Protein 7A0M (pdb70)

Organism: Chaetomium thermophilum (strain DSM 1495 / CBS 144.50 / IMI 039719) (NCBI:txid759272)

B-factor: mean 72.21, std 25.56, range [25.64, 184.96]

Foldseek 3Di:
DFADPVVLLVLLLVCLVPPDDQHDPVNLRNLVRNCVVCPALQVPQLVVVLVSLVCCCVPRNVPPLLSQQVSLNVCQSCVVNNHDLVVLVVVLVVCLVVLLVCQQPHPCSLVSNVSLLVSLPPPDPCLVVLLVLVVVCVPPVPGSSNVSSLVSLLSVCLSPVLSVLSLQVQCLDQVRVLVSLVSLLVNVVVPHPDLVSCVVHCNVVSLLVLLVAALALSNNLSSLSSVLSCLACVLPCLVVVLSLLVSLLCQLVQQDDSVYHHYDVVDGDSHRPCSLSSVLSCCLQQVQLNVVCLCPVPPSSVVSVVSCVVSVVFFDDHCCVVPDHNPCSNVVCPVSVVDHSVVSVVSSVGTND/DLVVLLVLVLVCLVPPDLDRDPVNLVVLVVVPVPCPALQPPVLVVVLVSLVVCCVPRNVPPLLSLQVSLVVCLSCVVNNHDLVSLVVVLVVCVVVLLVCVQPHPCSLVSNVSLVSNLPPPDPCLVVLLVLVVVCCVSSVVSSLVSLLSSCLSPVLSVLNLQVQCQDLVRNLVSLVSLLVNVVVPHPDLVCVVVHCNLVSLLVLLVFALALSNNLSSLSSVLSCLAPVLVCVVVVLSLLVSLLCQLQQQPVGDHHHYDVPDGDSHRVCSLSSVLLCCLQQVQVNVVCLQCVVVRDDDDPVDCPRVVSSVVSVVSCVVSVVFFADHCCVVPHHNVVSSVPCPVSPPDHSVRSVVSSVGTHD/DQLDPVVLLVQLLVCLQPPDLVHDPVNLVSLVNVCVVCVQLQPPQLVVVVVSLVVCCVVRNVPPLLSQSVSLNVCQSCVVNNHDVVVLVVVLVVCLVSCLVCQQPHPCSLVSNVSLLSNCVPDLALVVLLVLVVVLCDDVDGSSNCSSLVSLLSNCLSPVLSVLSLQVQCQDLVRVLVSLVSLLVNVVVPHPPLVSVVVHCNLVSLLVLLVAALALSNNLSSLSSVLSCLAPVLPCVVVVLSLLVSLLCQLVSCVGDYHHYDVPDGDSHRVCSLSSVLLSCLQQVQVNVVCLQCVVVRDDDDPVDCPRVVSSVVSVVSCVVSVVFFDDHCCVVPHHNVVSSVPCPVPPPDHSVVSVVSSVGTD/DLLVVLLVCLQVPDLAHDPCNLVVLVVCVVVDPAQCCLVVVLVSLVVCCVPRNVPPLLSQQVSLNVCLSNVVNNHDLVSLVVVLVVCVVVLLVCVVPHPPSLVSNVSLVSNLPDPDDDDCLVVLLVLVVVCVPRVSSVVSSLVSLLSSCLSPVLSVLNLQVQCQPQVRVLVSLVSLLVNVVVPHPPLVSVVVHCNVVSLLVLLVAALALNNNLSSLSSVLSCLAPVLPCLVVVLSLLVSLLCQLVSQPDVDGDYHHYDVVDGDRHRVCSLVSVLSCCLQQVQLNVVCLVPVPVNPVSSVVSVVSCPVNVVFFADHPCVVPDHNVCSNVPCPVPPPDHSVRSVVSSVGGDD

Nearest PDB structures (foldseek):
  7a0m-assembly1_B  TM=1.003E+00  e=1.138E-46  Thermochaetoides thermophila
  7a0m-assembly2_C  TM=9.324E-01  e=1.563E-42  Thermochaetoides thermophila
  7a0n-assembly2_A  TM=9.358E-01  e=8.817E-39  Thermochaetoides thermophila DSM 1495
  7a0n-assembly2_B  TM=9.272E-01  e=2.238E-38  Thermochaetoides thermophila DSM 1495
  7a0n-assembly3_D  TM=9.268E-01  e=3.310E-36  Thermochaetoides thermophila DSM 1495

Sequence (1425 aa):
SSGSSRDLFRALNSFIQTPTLPPPADLDAIISSYLERHDKPEEGSGDRLNDELLAIWDKAVQDHPEKYAAFVAVLRQLRPGLGAPARTFQWWDKLLDPVLDNATREKGLARSFDFTLEILSSSEGFIPWLNRLLVRWELRSTDLKEQVLTDALLAFGKKDPKGFNALNAFVLRREHRNSAFSLLCAFVNSGPPHLYLILQTPLFGNILQSLQKDESTFTVNLALIALVLLPFFPGDIVPYLPTLFNIYARLLFWDRDWDKVLLDPDYDGHSVPYLPEYFTILYGLYPINFVDYIRKPDVHAAEIRERSERFRKQHLLHPNFYEYTIETEKTNITRWLKSEADEIIADCALVVDSSRDLFRALNSFIQTPTLPPPADLDAIISSYLERHDKPEEGSGDRLNDELLAIWDKAVQDHPEKYAAFVAVLRQLRPGLGAPARTFQWWDKLLDPVLDNATREKGLARSFDFTLEILSSSEGFIPWLNRLLVRWEDLKEQVLTDALLAFGKKDPKGFNALNAFVLRREHRNSAFSLLCAFVNSGPPHLYLILQTPLFGNILQSLQKDESTFTVNLALIALVLLPFFPGDIVPYLPTLFNIYARLLFWDRPWDKVLLDPDYDGHSVPYLPEYFTILYGLYPINFVDYIRKPHNYLPHAGSDDDIDVHAAEIRERSERFRKQHLLHPNFYEYTIETEKTNITRWLKSEADEIIADCALVVDSSGSSRDLFRALNSFIQTPTLPPPADLDAIISSYLERHDKPEEGSGDRLNDELLAIWDKAVQDHPEKYAAFVAVLRQLRPGLGAPARTFQWWDKLLDPVLDNATREKGLARSFDFTLEILSSSEFIPWLNRLLVRWELRSTDLKEQVLTDALLAFGKKDPKGFNALNAFVLRREHRNSAFSLLCAFVNSGPPHLYLILQTPLFGNILQSLQKDESTFTVNLALIALVLLPFFPGDIVPYLPTLFNIYARLLFWDPWDKVLLDPDYDGHSVPYLPEYFTILYGLYPINFVDYIRKPHNYLPHAGSDDDIDVHAAEIRERSERFRKQHLLHPNFYEYTIETEKTNITRWLKSEADEIIADCALVVDLFRALNSFIQTPTLPPPADLDAIISSYLERHDKPESGDRLNDELLAIWDKAVQDHPEKYAAFVAVLRQLRPGLGAPARTFQWWDKLLDPVLDNATREKGLARSFDFTLEILSSSEYDGFIPWLNRLLVRWELTDLKEQVLTDALLAFGKKDPKGFNALNAFVLRREHRNSAFSLLCAFVNSGPPHLYLILQTPLFGNILQSLQKDESTFTVNLALIALVLLPFFPGDIVPYLPTLFNIYARLLFWDRDTPWDKVLLDPDYDGHSVPYLPEYFTILYGLYPINFVDYIRKPHNYDVHAAEIRERSERFRKQHLLHPNFYEYTIETEKTNITRWLKSEADEIIADCALVVD

InterPro domains:
  IPR007483 Hamartin [PF04388] (187-414)
  IPR007483 Hamartin [PTHR15154] (33-414)
  IPR016024 Armadillo-type fold [SSF48371] (103-277)

Solvent-accessible surface area: 67807 Å² total

Radius of gyration: 50.41 Å; Cα contacts (8 Å, |Δi|>4): 1604; chains: 4; bounding box: 119×103×150 Å

Secondary structure (DSSP, 8-state):
--S-HHHHHHHHHHHHHS--SSPPHHHHHHHHHHHHH---GGGTHHHHHHHHHHHHIIIIITT-GGGHHHHHHHHHHTGGGG-SHHHHHHHHHHHHHHHHHTTTTSTTHHHH--HHHHHHTS----HHHHHHHHHH-------HHHHHHHHHHHHHHHH-TTT--HHHHHHHSGGGHHHHHHHHHHHHHT--S-GGGGGGSTHHHHHHHHHHH---HHHHHHHHHHH--GGGSGGG-GGGHHHHHHHHHHHHTTT----PPPP-TTT--SS-TTHHHHHHHHHHHSHHHHHHHHH---HHHHHHHHHHHHHHTTBBPPGGGGT--TTHHHHB-HHHHH--HHHHHHH---B--/-HHHHHHHHHHHHHS--SSPPHHHHHHHHHHHHH---GGGTHHHHHHHHHHHHIIIIITT-HHHHHHHHHHHHHTGGGS-SHHHHHHHHHHHHHHHHHTTTTSTTHHHH--HHHHHHTS----HHHHHHHHHH---HHHHHHHHHHHHHHHH-TTT--HHHHHHSSHHHHHHHHHHHHHHHHT--S-GGGGGGSTHHHHHHHHHHH---HHHHHHHHHHH--GGGSGGG-GGGHHHHHHHHHHHHTTT----PPPP-TTT--SS-TTHHHHHHHHHHH-HHHHHHHHH-GGGTS-B-TTSSHHHHHHHHHHHHHHHHHTTBBPPGGGGT--TTHHHH--HHHHS--HHHHHHH---B--/----HHHHHHHHHHHHHS--SSPPHHHHHHHHHHHHH---GGGTHHHHHHHHHHHHIIIIITT-GGGHHHHHHHHHHTGGGG-STHHHHHHHHHHHHHHHHHTTTSTTHHHH--HHHHHHTT---HHHHHHHHHH-------HHHHHHHHHHHHHHHH-TTT--HHHHHHHSGGGHHHHHHHHHHHHHT--S-GGGGGGSTHHHHHHHHHHH---HHHHHHHHHHH--GGGSGGG-GGGHHHHHHHHHHHHT-----PPPP-TTT--SS-TTHHHHHHHHHHH-HHHHHHHHH-GGGTS-B-SSSSHHHHHHHHHHHHHHHHHTTBBPPGGGGT--HHHHHH--HHHHH--HHHHHHH---B-/-HHHHHHHHHHS--SSPPTTHHHHHHHHHHH------HHHHHHHHHHHIIIIITT-GGGHHHHHHHHHHTGGGG-SHHHHHHHHHHHHHHHHHHTTTSTTHHHH--HHHHHHTSS-----HHHHHHHHHH----HHHHHHHHHHHHHHHHH-TTT--HHHHHHHSGGGHHHHHHHHHHHHHT--S-GGGGGGSTHHHHHHHHHHH---HHHHHHHHHHH--GGGSGGG-GGGHHHHHHHHHHHHTGGG-----PPPP-TTT--SS-TTHHHHHHHHHHH-HHHHHHHHH-GGG--HHHHHHHHHHHHHHTTBBPPGGGGT--HHHHHHB-HHHHH--HHHHHHH---B--

Structure (mmCIF, N/CA/C/O backbone):
data_7A0M
#
_entry.id   7A0M
#
_cell.length_a   141.085
_cell.length_b   150.744
_cell.length_c   111.880
_cell.angle_alpha   90.00
_cell.angle_beta   108.47
_cell.angle_gamma   90.00
#
_symmetry.space_group_name_H-M   'C 1 2 1'
#
loop_
_entity.id
_entity.type
_entity.pdbx_description
1 polymer 'TSC1 N-terminal domain'
2 non-polymer 'SULFATE ION'
3 water water
#
loop_
_atom_site.group_PDB
_atom_site.id
_atom_site.type_symbol
_atom_site.label_atom_id
_atom_site.label_alt_id
_atom_site.label_comp_id
_atom_site.label_asym_id
_atom_site.label_entity_id
_atom_site.label_seq_id
_atom_site.pdbx_PDB_ins_code
_atom_site.Cartn_x
_atom_site.Cartn_y
_atom_site.Cartn_z
_atom_site.occupancy
_atom_site.B_iso_or_equiv
_atom_site.auth_seq_id
_atom_site.auth_comp_id
_atom_site.auth_asym_id
_atom_site.auth_atom_id
_atom_site.pdbx_PDB_model_num
ATOM 1 N N . SER A 1 5 ? 49.110 -97.185 102.016 1.00 133.86 3 SER A N 1
ATOM 2 C CA . SER A 1 5 ? 47.976 -97.061 101.109 1.00 131.45 3 SER A CA 1
ATOM 3 C C . SER A 1 5 ? 48.266 -97.755 99.784 1.00 129.70 3 SER A C 1
ATOM 4 O O . SER A 1 5 ? 48.250 -97.122 98.729 1.00 128.51 3 SER A O 1
ATOM 7 N N . SER A 1 6 ? 48.531 -99.069 99.839 1.00 127.91 4 SER A N 1
ATOM 8 C CA . SER A 1 6 ? 48.921 -99.834 98.652 1.00 120.40 4 SER A CA 1
ATOM 9 C C . SER A 1 6 ? 48.319 -101.240 98.734 1.00 117.40 4 SER A C 1
ATOM 10 O O . SER A 1 6 ? 49.004 -102.214 99.054 1.00 119.95 4 SER A O 1
ATOM 13 N N . GLY A 1 7 ? 47.025 -101.344 98.436 1.00 113.01 5 GLY A N 1
ATOM 14 C CA . GLY A 1 7 ? 46.387 -102.627 98.227 1.00 112.20 5 GLY A CA 1
ATOM 15 C C . GLY A 1 7 ? 45.510 -103.140 99.349 1.00 106.56 5 GLY A C 1
ATOM 16 O O . GLY A 1 7 ? 44.937 -104.227 99.208 1.00 113.23 5 GLY A O 1
ATOM 17 N N . SER A 1 8 ? 45.384 -102.407 100.451 1.00 93.83 6 SER A N 1
ATOM 18 C CA . SER A 1 8 ? 44.551 -102.869 101.553 1.00 85.35 6 SER A CA 1
ATOM 19 C C . SER A 1 8 ? 43.082 -102.891 101.148 1.00 82.76 6 SER A C 1
ATOM 20 O O . SER A 1 8 ? 42.591 -101.976 100.481 1.00 75.91 6 SER A O 1
ATOM 23 N N . SER A 1 9 ? 42.383 -103.958 101.544 1.00 85.76 7 SER A N 1
ATOM 24 C CA . SER A 1 9 ? 40.938 -104.006 101.345 1.00 78.79 7 SER A CA 1
ATOM 25 C C . SER A 1 9 ? 40.248 -102.895 102.124 1.00 70.38 7 SER A C 1
ATOM 26 O O . SER A 1 9 ? 39.244 -102.334 101.669 1.00 66.78 7 SER A O 1
ATOM 29 N N . ARG A 1 10 ? 40.772 -102.571 103.308 1.00 73.37 8 ARG A N 1
ATOM 30 C CA . ARG A 1 10 ? 40.294 -101.405 104.041 1.00 71.33 8 ARG A CA 1
ATOM 31 C C . ARG A 1 10 ? 40.475 -100.134 103.222 1.00 68.27 8 ARG A C 1
ATOM 32 O O . ARG A 1 10 ? 39.613 -99.246 103.237 1.00 65.54 8 ARG A O 1
ATOM 40 N N . ASP A 1 11 ? 41.589 -100.035 102.490 1.00 69.59 9 ASP A N 1
ATOM 41 C CA . ASP A 1 11 ? 41.840 -98.853 101.671 1.00 80.56 9 ASP A CA 1
ATOM 42 C C . ASP A 1 11 ? 40.852 -98.753 100.520 1.00 67.14 9 ASP A C 1
ATOM 43 O O . ASP A 1 11 ? 40.373 -97.659 100.202 1.00 83.68 9 ASP A O 1
ATOM 48 N N . LEU A 1 12 ? 40.553 -99.880 99.872 1.00 65.86 10 LEU A N 1
ATOM 49 C CA . LEU A 1 12 ? 39.587 -99.856 98.783 1.00 59.59 10 LEU A CA 1
ATOM 50 C C . LEU A 1 12 ? 38.251 -99.310 99.272 1.00 57.26 10 LEU A C 1
ATOM 51 O O . LEU A 1 12 ? 37.612 -98.507 98.586 1.00 62.58 10 LEU A O 1
ATOM 56 N N . PHE A 1 13 ? 37.831 -99.705 100.478 1.00 71.74 11 PHE A N 1
ATOM 57 C CA . PHE A 1 13 ? 36.571 -99.201 101.017 1.00 80.37 11 PHE A CA 1
ATOM 58 C C . PHE A 1 13 ? 36.613 -97.688 101.200 1.00 73.44 11 PHE A C 1
ATOM 59 O O . PHE A 1 13 ? 35.653 -96.986 100.862 1.00 64.38 11 PHE A O 1
ATOM 67 N N . ARG A 1 14 ? 37.719 -97.169 101.742 1.00 62.36 12 ARG A N 1
ATOM 68 C CA . ARG A 1 14 ? 37.834 -95.732 101.974 1.00 59.77 12 ARG A CA 1
ATOM 69 C C . ARG A 1 14 ? 37.987 -94.952 100.671 1.00 59.27 12 ARG A C 1
ATOM 70 O O . ARG A 1 14 ? 37.401 -93.874 100.518 1.00 60.07 12 ARG A O 1
ATOM 78 N N . ALA A 1 15 ? 38.768 -95.475 99.720 1.00 61.38 13 ALA A N 1
ATOM 79 C CA . ALA A 1 15 ? 38.961 -94.767 98.457 1.00 60.49 13 ALA A CA 1
ATOM 80 C C . ALA A 1 15 ? 37.688 -94.742 97.617 1.00 53.31 13 ALA A C 1
ATOM 81 O O . ALA A 1 15 ? 37.369 -93.717 97.003 1.00 52.75 13 ALA A O 1
ATOM 83 N N . LEU A 1 16 ? 36.953 -95.856 97.565 1.00 65.58 14 LEU A N 1
ATOM 84 C CA . LEU A 1 16 ? 35.725 -95.891 96.773 1.00 61.61 14 LEU A CA 1
ATOM 85 C C . LEU A 1 16 ? 34.658 -94.978 97.365 1.00 55.58 14 LEU A C 1
ATOM 86 O O . LEU A 1 16 ? 34.017 -94.207 96.642 1.00 52.92 14 LEU A O 1
ATOM 91 N N . ASN A 1 17 ? 34.444 -95.062 98.680 1.00 55.02 15 ASN A N 1
ATOM 92 C CA . ASN A 1 17 ? 33.444 -94.211 99.318 1.00 56.18 15 ASN A CA 1
ATOM 93 C C . ASN A 1 17 ? 33.797 -92.736 99.177 1.00 64.34 15 ASN A C 1
ATOM 94 O O . ASN A 1 17 ? 32.908 -91.891 99.020 1.00 62.76 15 ASN A O 1
ATOM 99 N N . SER A 1 18 ? 35.087 -92.403 99.240 1.00 63.95 16 SER A N 1
ATOM 100 C CA . SER A 1 18 ? 35.487 -91.016 99.027 1.00 68.50 16 SER A CA 1
ATOM 101 C C . SER A 1 18 ? 35.252 -90.593 97.583 1.00 65.40 16 SER A C 1
ATOM 102 O O . SER A 1 18 ? 34.835 -89.458 97.324 1.00 61.15 16 SER A O 1
ATOM 105 N N . PHE A 1 19 ? 35.512 -91.492 96.628 1.00 65.82 17 PHE A N 1
ATOM 106 C CA . PHE A 1 19 ? 35.331 -91.148 95.222 1.00 63.90 17 PHE A CA 1
ATOM 107 C C . PHE A 1 19 ? 33.857 -90.993 94.870 1.00 68.57 17 PHE A C 1
ATOM 108 O O . PHE A 1 19 ? 33.484 -90.072 94.137 1.00 61.88 17 PHE A O 1
ATOM 116 N N . ILE A 1 20 ? 33.006 -91.889 95.373 1.00 69.14 18 ILE A N 1
ATOM 117 C CA . ILE A 1 20 ? 31.575 -91.798 95.088 1.00 63.45 18 ILE A CA 1
ATOM 118 C C . ILE A 1 20 ? 30.999 -90.510 95.663 1.00 65.22 18 ILE A C 1
ATOM 119 O O . ILE A 1 20 ? 30.135 -89.870 95.051 1.00 62.41 18 ILE A O 1
ATOM 124 N N . GLN A 1 21 ? 31.482 -90.101 96.838 1.00 62.51 19 GLN A N 1
ATOM 125 C CA . GLN A 1 21 ? 30.983 -88.885 97.470 1.00 66.10 19 GLN A CA 1
ATOM 126 C C . GLN A 1 21 ? 31.369 -87.635 96.682 1.00 70.50 19 GLN A C 1
ATOM 127 O O . GLN A 1 21 ? 30.609 -86.660 96.663 1.00 70.21 19 GLN A O 1
ATOM 133 N N . THR A 1 22 ? 32.539 -87.637 96.038 1.00 79.16 20 THR A N 1
ATOM 134 C CA . THR A 1 22 ? 32.985 -86.531 95.186 1.00 79.62 20 THR A CA 1
ATOM 135 C C . THR A 1 22 ? 33.562 -87.123 93.911 1.00 78.99 20 THR A C 1
ATOM 136 O O . THR A 1 22 ? 34.782 -87.269 93.765 1.00 87.04 20 THR A O 1
ATOM 140 N N . PRO A 1 23 ? 32.705 -87.490 92.961 1.00 64.67 21 PRO A N 1
ATOM 141 C CA . PRO A 1 23 ? 33.191 -88.122 91.729 1.00 70.03 21 PRO A CA 1
ATOM 142 C C . PRO A 1 23 ? 33.768 -87.115 90.744 1.00 80.71 21 PRO A C 1
ATOM 143 O O . PRO A 1 23 ? 33.205 -86.045 90.502 1.00 78.05 21 PRO A O 1
ATOM 147 N N . THR A 1 24 ? 34.900 -87.483 90.160 1.00 88.88 22 THR A N 1
ATOM 148 C CA . THR A 1 24 ? 35.474 -86.767 89.034 1.00 96.71 22 THR A CA 1
ATOM 149 C C . THR A 1 24 ? 35.175 -87.522 87.747 1.00 106.66 22 THR A C 1
ATOM 150 O O . THR A 1 24 ? 34.751 -88.679 87.763 1.00 106.05 22 THR A O 1
ATOM 154 N N . LEU A 1 25 ? 35.410 -86.854 86.616 1.00 120.55 23 LEU A N 1
ATOM 155 C CA . LEU A 1 25 ? 34.849 -87.356 85.363 1.00 133.04 23 LEU A CA 1
ATOM 156 C C . LEU A 1 25 ? 35.595 -88.577 84.830 1.00 131.92 23 LEU A C 1
ATOM 157 O O . LEU A 1 25 ? 34.934 -89.587 84.532 1.00 144.79 23 LEU A O 1
ATOM 162 N N . PRO A 1 26 ? 36.920 -88.581 84.683 1.00 112.47 24 PRO A N 1
ATOM 163 C CA . PRO A 1 26 ? 37.630 -89.860 84.724 1.00 100.13 24 PRO A CA 1
ATOM 164 C C . PRO A 1 26 ? 38.131 -90.111 86.129 1.00 89.62 24 PRO A C 1
ATOM 165 O O . PRO A 1 26 ? 38.505 -89.155 86.825 1.00 90.17 24 PRO A O 1
ATOM 169 N N . PRO A 1 27 ? 38.153 -91.355 86.592 1.00 80.22 25 PRO A N 1
ATOM 170 C CA . PRO A 1 27 ? 38.658 -91.613 87.935 1.00 73.79 25 PRO A CA 1
ATOM 171 C C . PRO A 1 27 ? 40.131 -91.258 88.009 1.00 76.49 25 PRO A C 1
ATOM 172 O O . PRO A 1 27 ? 40.900 -91.583 87.091 1.00 78.86 25 PRO A O 1
ATOM 176 N N . PRO A 1 28 ? 40.563 -90.594 89.080 1.00 79.57 26 PRO A N 1
ATOM 177 C CA . PRO A 1 28 ? 41.959 -90.159 89.163 1.00 85.96 26 PRO A CA 1
ATOM 178 C C . PRO A 1 28 ? 42.923 -91.336 89.142 1.00 93.98 26 PRO A C 1
ATOM 179 O O . PRO A 1 28 ? 42.570 -92.472 89.465 1.00 85.09 26 PRO A O 1
ATOM 183 N N . ALA A 1 29 ? 44.161 -91.044 88.731 1.00 108.24 27 ALA A N 1
ATOM 184 C CA . ALA A 1 29 ? 45.174 -92.087 88.614 1.00 115.68 27 ALA A CA 1
ATOM 185 C C . ALA A 1 29 ? 45.427 -92.777 89.949 1.00 112.50 27 ALA A C 1
ATOM 186 O O . ALA A 1 29 ? 45.631 -93.996 89.996 1.00 112.73 27 ALA A O 1
ATOM 188 N N . ASP A 1 30 ? 45.415 -92.018 91.048 1.00 106.59 28 ASP A N 1
ATOM 189 C CA . ASP A 1 30 ? 45.651 -92.621 92.356 1.00 103.63 28 ASP A CA 1
ATOM 190 C C . ASP A 1 30 ? 44.536 -93.577 92.764 1.00 86.23 28 ASP A C 1
ATOM 191 O O . ASP A 1 30 ? 44.770 -94.454 93.602 1.00 74.77 28 ASP A O 1
ATOM 196 N N . LEU A 1 31 ? 43.337 -93.441 92.190 1.00 79.62 29 LEU A N 1
ATOM 197 C CA . LEU A 1 31 ? 42.291 -94.431 92.434 1.00 72.34 29 LEU A CA 1
ATOM 198 C C . LEU A 1 31 ? 42.563 -95.715 91.659 1.00 74.44 29 LEU A C 1
ATOM 199 O O . LEU A 1 31 ? 42.382 -96.819 92.188 1.00 76.27 29 LEU A O 1
ATOM 204 N N . ASP A 1 32 ? 42.986 -95.585 90.398 1.00 77.43 30 ASP A N 1
ATOM 205 C CA . ASP A 1 32 ? 43.429 -96.733 89.612 1.00 83.43 30 ASP A CA 1
ATOM 206 C C . ASP A 1 32 ? 44.562 -97.488 90.294 1.00 83.86 30 ASP A C 1
ATOM 207 O O . ASP A 1 32 ? 44.626 -98.720 90.213 1.00 94.42 30 ASP A O 1
ATOM 212 N N . ALA A 1 33 ? 45.451 -96.769 90.983 1.00 77.15 31 ALA A N 1
ATOM 213 C CA . ALA A 1 33 ? 46.561 -97.413 91.676 1.00 77.01 31 ALA A CA 1
ATOM 214 C C . ALA A 1 33 ? 46.076 -98.255 92.849 1.00 76.25 31 ALA A C 1
ATOM 215 O O . ALA A 1 33 ? 46.562 -99.372 93.059 1.00 79.30 31 ALA A O 1
ATOM 217 N N . ILE A 1 34 ? 45.128 -97.732 93.631 1.00 78.11 32 ILE A N 1
ATOM 218 C CA . ILE A 1 34 ? 44.609 -98.486 94.769 1.00 77.53 32 ILE A CA 1
ATOM 219 C C . ILE A 1 34 ? 43.891 -99.740 94.290 1.00 76.85 32 ILE A C 1
ATOM 220 O O . ILE A 1 34 ? 44.038 -100.821 94.875 1.00 76.55 32 ILE A O 1
ATOM 225 N N . ILE A 1 35 ? 43.105 -99.619 93.218 1.00 73.54 33 ILE A N 1
ATOM 226 C CA . ILE A 1 35 ? 42.413 -100.779 92.663 1.00 67.58 33 ILE A CA 1
ATOM 227 C C . ILE A 1 35 ? 43.419 -101.791 92.125 1.00 70.16 33 ILE A C 1
ATOM 228 O O . ILE A 1 35 ? 43.318 -102.994 92.392 1.00 77.12 33 ILE A O 1
ATOM 233 N N . SER A 1 36 ? 44.403 -101.318 91.354 1.00 70.53 34 SER A N 1
ATOM 234 C CA . SER A 1 36 ? 45.407 -102.222 90.797 1.00 80.96 34 SER A CA 1
ATOM 235 C C . SER A 1 36 ? 46.183 -102.933 91.899 1.00 87.88 34 SER A C 1
ATOM 236 O O . SER A 1 36 ? 46.422 -104.143 91.817 1.00 91.83 34 SER A O 1
ATOM 239 N N . SER A 1 37 ? 46.583 -102.200 92.940 1.00 91.64 35 SER A N 1
ATOM 240 C CA . SER A 1 37 ? 47.269 -102.831 94.064 1.00 96.71 35 SER A CA 1
ATOM 241 C C . SER A 1 37 ? 46.356 -103.815 94.787 1.00 97.68 35 SER A C 1
ATOM 242 O O . SER A 1 37 ? 46.812 -104.858 95.271 1.00 104.87 35 SER A O 1
ATOM 245 N N . TYR A 1 38 ? 45.062 -103.496 94.874 1.00 89.17 36 TYR A N 1
ATOM 246 C CA . TYR A 1 38 ? 44.103 -104.413 95.485 1.00 83.50 36 TYR A CA 1
ATOM 247 C C . TYR A 1 38 ? 43.988 -105.706 94.685 1.00 82.89 36 TYR A C 1
ATOM 248 O O . TYR A 1 38 ? 44.040 -106.805 95.249 1.00 78.82 36 TYR A O 1
ATOM 257 N N . LEU A 1 39 ? 43.816 -105.592 93.364 1.00 81.44 37 LEU A N 1
ATOM 258 C CA . LEU A 1 39 ? 43.652 -106.780 92.530 1.00 87.96 37 LEU A CA 1
ATOM 259 C C . LEU A 1 39 ? 44.898 -107.657 92.540 1.00 97.18 37 LEU A C 1
ATOM 260 O O . LEU A 1 39 ? 44.791 -108.886 92.466 1.00 104.81 37 LEU A O 1
ATOM 265 N N . GLU A 1 40 ? 46.084 -107.051 92.632 1.00 98.87 38 GLU A N 1
ATOM 266 C CA . GLU A 1 40 ? 47.310 -107.839 92.702 1.00 107.02 38 GLU A CA 1
ATOM 267 C C . GLU A 1 40 ? 47.404 -108.588 94.025 1.00 104.02 38 GLU A C 1
ATOM 268 O O . GLU A 1 40 ? 47.730 -109.780 94.055 1.00 103.88 38 GLU A O 1
ATOM 274 N N . ARG A 1 41 ? 47.112 -107.905 95.130 1.00 106.87 39 ARG A N 1
ATOM 275 C CA . ARG A 1 41 ? 47.284 -108.462 96.465 1.00 114.54 39 ARG A CA 1
ATOM 276 C C . ARG A 1 41 ? 46.126 -109.349 96.907 1.00 121.46 39 ARG A C 1
ATOM 277 O O . ARG A 1 41 ? 46.160 -109.863 98.030 1.00 129.54 39 ARG A O 1
ATOM 285 N N . HIS A 1 42 ? 45.109 -109.540 96.067 1.00 114.50 40 HIS A N 1
ATOM 286 C CA . HIS A 1 42 ? 43.990 -110.438 96.359 1.00 105.14 40 HIS A CA 1
ATOM 287 C C . HIS A 1 42 ? 43.879 -111.412 95.190 1.00 101.96 40 HIS A C 1
ATOM 288 O O . HIS A 1 42 ? 43.238 -111.120 94.178 1.00 96.60 40 HIS A O 1
ATOM 295 N N . ASP A 1 43 ? 44.513 -112.573 95.339 1.00 110.02 41 ASP A N 1
ATOM 296 C CA . ASP A 1 43 ? 44.611 -113.533 94.250 1.00 113.15 41 ASP A CA 1
ATOM 297 C C . ASP A 1 43 ? 43.504 -114.579 94.273 1.00 108.24 41 ASP A C 1
ATOM 298 O O . ASP A 1 43 ? 43.304 -115.269 93.267 1.00 115.26 41 ASP A O 1
ATOM 303 N N . LYS A 1 44 ? 42.780 -114.711 95.389 1.00 97.04 42 LYS A N 1
ATOM 304 C CA . LYS A 1 44 ? 41.700 -115.686 95.543 1.00 96.71 42 LYS A CA 1
ATOM 305 C C . LYS A 1 44 ? 40.393 -114.942 95.793 1.00 91.38 42 LYS A C 1
ATOM 306 O O . LYS A 1 44 ? 39.956 -114.808 96.946 1.00 91.68 42 LYS A O 1
ATOM 312 N N . PRO A 1 45 ? 39.737 -114.446 94.739 1.00 89.03 43 PRO A N 1
ATOM 313 C CA . PRO A 1 45 ? 38.474 -113.723 94.954 1.00 88.48 43 PRO A CA 1
ATOM 314 C C . PRO A 1 45 ? 37.316 -114.634 95.317 1.00 95.09 43 PRO A C 1
ATOM 315 O O . PRO A 1 45 ? 36.440 -114.222 96.088 1.00 87.79 43 PRO A O 1
ATOM 319 N N . GLU A 1 46 ? 37.281 -115.860 94.790 1.00 106.02 44 GLU A N 1
ATOM 320 C CA . GLU A 1 46 ? 36.193 -116.786 95.081 1.00 105.34 44 GLU A CA 1
ATOM 321 C C . GLU A 1 46 ? 36.311 -117.441 96.451 1.00 104.08 44 GLU A C 1
ATOM 322 O O . GLU A 1 46 ? 35.414 -118.200 96.831 1.00 109.42 44 GLU A O 1
ATOM 328 N N . GLU A 1 47 ? 37.372 -117.161 97.204 1.00 102.68 45 GLU A N 1
ATOM 329 C CA . GLU A 1 47 ? 37.556 -117.725 98.534 1.00 106.42 45 GLU A CA 1
ATOM 330 C C . GLU A 1 47 ? 37.104 -116.780 99.641 1.00 98.74 45 GLU A C 1
ATOM 331 O O . GLU A 1 47 ? 37.192 -117.138 100.820 1.00 101.45 45 GLU A O 1
ATOM 337 N N . GLY A 1 48 ? 36.621 -115.591 99.293 1.00 93.46 46 GLY A N 1
ATOM 338 C CA . GLY A 1 48 ? 36.137 -114.656 100.287 1.00 89.76 46 GLY A CA 1
ATOM 339 C C . GLY A 1 48 ? 36.369 -113.204 99.923 1.00 89.52 46 GLY A C 1
ATOM 340 O O . GLY A 1 48 ? 35.601 -112.328 100.333 1.00 84.19 46 GLY A O 1
ATOM 341 N N . SER A 1 49 ? 37.427 -112.935 99.155 1.00 88.19 47 SER A N 1
ATOM 342 C CA . SER A 1 49 ? 37.746 -111.554 98.804 1.00 80.16 47 SER A CA 1
ATOM 343 C C . SER A 1 49 ? 36.686 -110.958 97.887 1.00 85.18 47 SER A C 1
ATOM 344 O O . SER A 1 49 ? 36.304 -109.793 98.045 1.00 80.65 47 SER A O 1
ATOM 347 N N . GLY A 1 50 ? 36.202 -111.740 96.920 1.00 77.63 48 GLY A N 1
ATOM 348 C CA . GLY A 1 50 ? 35.155 -111.254 96.039 1.00 71.25 48 GLY A CA 1
ATOM 349 C C . GLY A 1 50 ? 33.835 -111.030 96.747 1.00 69.17 48 GLY A C 1
ATOM 350 O O . GLY A 1 50 ? 33.094 -110.103 96.406 1.00 65.31 48 GLY A O 1
ATOM 351 N N . ASP A 1 51 ? 33.520 -111.872 97.735 1.00 72.67 49 ASP A N 1
ATOM 352 C CA . ASP A 1 51 ? 32.256 -111.740 98.452 1.00 79.81 49 ASP A CA 1
ATOM 353 C C . ASP A 1 51 ? 32.217 -110.465 99.284 1.00 72.07 49 ASP A C 1
ATOM 354 O O . ASP A 1 51 ? 31.211 -109.746 99.282 1.00 67.29 49 ASP A O 1
ATOM 359 N N . ARG A 1 52 ? 33.300 -110.170 100.008 1.00 74.32 50 ARG A N 1
ATOM 360 C CA . ARG A 1 52 ? 33.341 -108.948 100.803 1.00 70.91 50 ARG A CA 1
ATOM 361 C C . ARG A 1 52 ? 33.377 -107.707 99.921 1.00 66.38 50 ARG A C 1
ATOM 362 O O . ARG A 1 52 ? 32.795 -106.677 100.280 1.00 63.54 50 ARG A O 1
ATOM 370 N N . LEU A 1 53 ? 34.044 -107.784 98.768 1.00 67.08 51 LEU A N 1
ATOM 371 C CA . LEU A 1 53 ? 33.998 -106.681 97.813 1.00 67.15 51 LEU A CA 1
ATOM 372 C C . LEU A 1 53 ? 32.592 -106.483 97.260 1.00 66.66 51 LEU A C 1
ATOM 373 O O . LEU A 1 53 ? 32.142 -105.344 97.094 1.00 64.30 51 LEU A O 1
ATOM 378 N N . ASN A 1 54 ? 31.892 -107.577 96.951 1.00 69.86 52 ASN A N 1
ATOM 379 C CA . ASN A 1 54 ? 30.527 -107.465 96.447 1.00 68.22 52 ASN A CA 1
ATOM 380 C C . ASN A 1 54 ? 29.615 -106.798 97.472 1.00 68.16 52 ASN A C 1
ATOM 381 O O . ASN A 1 54 ? 28.838 -105.897 97.133 1.00 54.88 52 ASN A O 1
ATOM 386 N N . ASP A 1 55 ? 29.691 -107.234 98.733 1.00 66.96 53 ASP A N 1
ATOM 387 C CA . ASP A 1 55 ? 28.870 -106.628 99.778 1.00 65.52 53 ASP A CA 1
ATOM 388 C C . ASP A 1 55 ? 29.150 -105.135 99.904 1.00 64.25 53 ASP A C 1
ATOM 389 O O . ASP A 1 55 ? 28.231 -104.339 100.136 1.00 70.46 53 ASP A O 1
ATOM 394 N N . GLU A 1 56 ? 30.415 -104.737 99.752 1.00 66.32 54 GLU A N 1
ATOM 395 C CA . GLU A 1 56 ? 30.766 -103.321 99.803 1.00 61.91 54 GLU A CA 1
ATOM 396 C C . GLU A 1 56 ? 30.205 -102.562 98.609 1.00 51.30 54 GLU A C 1
ATOM 397 O O . GLU A 1 56 ? 29.629 -101.479 98.764 1.00 49.76 54 GLU A O 1
ATOM 403 N N . LEU A 1 57 ? 30.376 -103.110 97.405 1.00 50.38 55 LEU A N 1
ATOM 404 C CA . LEU A 1 57 ? 29.817 -102.473 96.218 1.00 54.25 55 LEU A CA 1
ATOM 405 C C . LEU A 1 57 ? 28.298 -102.413 96.298 1.00 53.52 55 LEU A C 1
ATOM 406 O O . LEU A 1 57 ? 27.684 -101.418 95.896 1.00 59.58 55 LEU A O 1
ATOM 411 N N . LEU A 1 58 ? 27.675 -103.479 96.810 1.00 57.06 56 LEU A N 1
ATOM 412 C CA . LEU A 1 58 ? 26.236 -103.465 97.050 1.00 54.21 56 LEU A CA 1
ATOM 413 C C . LEU A 1 58 ? 25.851 -102.355 98.021 1.00 61.45 56 LEU A C 1
ATOM 414 O O . LEU A 1 58 ? 24.869 -101.637 97.797 1.00 54.58 56 LEU A O 1
ATOM 419 N N . ALA A 1 59 ? 26.613 -102.203 99.107 1.00 50.84 57 ALA A N 1
ATOM 420 C CA . ALA A 1 59 ? 26.320 -101.163 100.089 1.00 54.65 57 ALA A CA 1
ATOM 421 C C . ALA A 1 59 ? 26.464 -99.771 99.484 1.00 50.24 57 ALA A C 1
ATOM 422 O O . ALA A 1 59 ? 25.608 -98.903 99.688 1.00 57.61 57 ALA A O 1
ATOM 424 N N . ILE A 1 60 ? 27.547 -99.539 98.737 1.00 51.04 58 ILE A N 1
ATOM 425 C CA . ILE A 1 60 ? 27.759 -98.232 98.116 1.00 46.91 58 ILE A CA 1
ATOM 426 C C . ILE A 1 60 ? 26.616 -97.902 97.161 1.00 43.71 58 ILE A C 1
ATOM 427 O O . ILE A 1 60 ? 26.081 -96.787 97.166 1.00 46.33 58 ILE A O 1
ATOM 432 N N . TRP A 1 61 ? 26.227 -98.869 96.326 1.00 43.62 59 TRP A N 1
ATOM 433 C CA . TRP A 1 61 ? 25.109 -98.660 95.409 1.00 48.28 59 TRP A CA 1
ATOM 434 C C . TRP A 1 61 ? 23.824 -98.339 96.159 1.00 55.39 59 TRP A C 1
ATOM 435 O O . TRP A 1 61 ? 23.102 -97.396 95.810 1.00 43.16 59 TRP A O 1
ATOM 446 N N . ASP A 1 62 ? 23.523 -99.119 97.196 1.00 58.46 60 ASP A N 1
ATOM 447 C CA . ASP A 1 62 ? 22.268 -98.954 97.919 1.00 57.31 60 ASP A CA 1
ATOM 448 C C . ASP A 1 62 ? 22.228 -97.616 98.647 1.00 58.37 60 ASP A C 1
ATOM 449 O O . ASP A 1 62 ? 21.256 -96.860 98.528 1.00 60.30 60 ASP A O 1
ATOM 454 N N . LYS A 1 63 ? 23.278 -97.306 99.407 1.00 56.29 61 LYS A N 1
ATOM 455 C CA . LYS A 1 63 ? 23.224 -96.171 100.318 1.00 61.86 61 LYS A CA 1
ATOM 456 C C . LYS A 1 63 ? 23.515 -94.846 99.612 1.00 57.54 61 LYS A C 1
ATOM 457 O O . LYS A 1 63 ? 23.047 -93.796 100.065 1.00 64.60 61 LYS A O 1
ATOM 463 N N . ALA A 1 64 ? 24.272 -94.867 98.509 1.00 55.27 62 ALA A N 1
ATOM 464 C CA . ALA A 1 64 ? 24.836 -93.638 97.956 1.00 61.11 62 ALA A CA 1
ATOM 465 C C . ALA A 1 64 ? 24.616 -93.409 96.465 1.00 61.86 62 ALA A C 1
ATOM 466 O O . ALA A 1 64 ? 24.683 -92.251 96.036 1.00 68.29 62 ALA A O 1
ATOM 468 N N . VAL A 1 65 ? 24.386 -94.442 95.659 1.00 58.44 63 VAL A N 1
ATOM 469 C CA . VAL A 1 65 ? 24.361 -94.301 94.211 1.00 51.87 63 VAL A CA 1
ATOM 470 C C . VAL A 1 65 ? 22.967 -94.527 93.639 1.00 46.62 63 VAL A C 1
ATOM 471 O O . VAL A 1 65 ? 22.558 -93.824 92.714 1.00 57.15 63 VAL A O 1
ATOM 475 N N . GLN A 1 66 ? 22.233 -95.511 94.173 1.00 49.35 64 GLN A N 1
ATOM 476 C CA . GLN A 1 66 ? 21.000 -95.981 93.542 1.00 49.83 64 GLN A CA 1
ATOM 477 C C . GLN A 1 66 ? 20.063 -94.834 93.178 1.00 56.92 64 GLN A C 1
ATOM 478 O O . GLN A 1 66 ? 19.482 -94.820 92.086 1.00 51.22 64 GLN A O 1
ATOM 484 N N . ASP A 1 67 ? 19.910 -93.858 94.075 1.00 50.98 65 ASP A N 1
ATOM 485 C CA . ASP A 1 67 ? 18.978 -92.755 93.886 1.00 69.68 65 ASP A CA 1
ATOM 486 C C . ASP A 1 67 ? 19.693 -91.454 93.533 1.00 69.84 65 ASP A C 1
ATOM 487 O O . ASP A 1 67 ? 19.251 -90.370 93.920 1.00 73.45 65 ASP A O 1
ATOM 492 N N . HIS A 1 68 ? 20.801 -91.550 92.798 1.00 64.39 66 HIS A N 1
ATOM 493 C CA . HIS A 1 68 ? 21.547 -90.378 92.343 1.00 56.42 66 HIS A CA 1
ATOM 494 C C . HIS A 1 68 ? 22.076 -90.687 90.951 1.00 47.87 66 HIS A C 1
ATOM 495 O O . HIS A 1 68 ? 23.212 -91.153 90.789 1.00 45.00 66 HIS A O 1
ATOM 502 N N . PRO A 1 69 ? 21.268 -90.449 89.914 1.00 50.32 67 PRO A N 1
ATOM 503 C CA . PRO A 1 69 ? 21.688 -90.823 88.552 1.00 42.50 67 PRO A CA 1
ATOM 504 C C . PRO A 1 69 ? 22.978 -90.160 88.097 1.00 44.58 67 PRO A C 1
ATOM 505 O O . PRO A 1 69 ? 23.699 -90.741 87.276 1.00 46.72 67 PRO A O 1
ATOM 509 N N . GLU A 1 70 ? 23.287 -88.956 88.587 1.00 45.33 68 GLU A N 1
ATOM 510 C CA . GLU A 1 70 ? 24.541 -88.310 88.210 1.00 47.21 68 GLU A CA 1
ATOM 511 C C . GLU A 1 70 ? 25.764 -89.089 88.686 1.00 42.54 68 GLU A C 1
ATOM 512 O O . GLU A 1 70 ? 26.854 -88.904 88.135 1.00 54.76 68 GLU A O 1
ATOM 518 N N . LYS A 1 71 ? 25.613 -89.947 89.694 1.00 42.28 69 LYS A N 1
ATOM 519 C CA . LYS A 1 71 ? 26.694 -90.800 90.173 1.00 46.13 69 LYS A CA 1
ATOM 520 C C . LYS A 1 71 ? 26.779 -92.141 89.450 1.00 49.25 69 LYS A C 1
ATOM 521 O O . LYS A 1 71 ? 27.707 -92.911 89.721 1.00 53.34 69 LYS A O 1
ATOM 527 N N . TYR A 1 72 ? 25.838 -92.442 88.550 1.00 42.87 70 TYR A N 1
ATOM 528 C CA . TYR A 1 72 ? 25.843 -93.736 87.869 1.00 37.73 70 TYR A CA 1
ATOM 529 C C . TYR A 1 72 ? 27.118 -93.943 87.060 1.00 39.75 70 TYR A C 1
ATOM 530 O O . TYR A 1 72 ? 27.751 -95.002 87.142 1.00 46.95 70 TYR A O 1
ATOM 539 N N . ALA A 1 73 ? 27.508 -92.943 86.265 1.00 38.20 71 ALA A N 1
ATOM 540 C CA . ALA A 1 73 ? 28.688 -93.090 85.417 1.00 45.20 71 ALA A CA 1
ATOM 541 C C . ALA A 1 73 ? 29.942 -93.343 86.243 1.00 49.96 71 ALA A C 1
ATOM 542 O O . ALA A 1 73 ? 30.794 -94.154 85.861 1.00 63.44 71 ALA A O 1
ATOM 544 N N . ALA A 1 74 ? 30.076 -92.657 87.380 1.00 51.18 72 ALA A N 1
ATOM 545 C CA . ALA A 1 74 ? 31.219 -92.896 88.255 1.00 48.85 72 ALA A CA 1
ATOM 546 C C . ALA A 1 74 ? 31.195 -94.305 88.835 1.00 44.75 72 ALA A C 1
ATOM 547 O O . ALA A 1 74 ? 32.234 -94.972 88.903 1.00 41.04 72 ALA A O 1
ATOM 549 N N . PHE A 1 75 ? 30.021 -94.773 89.270 1.00 42.96 73 PHE A N 1
ATOM 550 C CA . PHE A 1 75 ? 29.932 -96.119 89.831 1.00 39.05 73 PHE A CA 1
ATOM 551 C C . PHE A 1 75 ? 30.243 -97.181 88.784 1.00 46.85 73 PHE A C 1
ATOM 552 O O . PHE A 1 75 ? 30.885 -98.194 89.089 1.00 44.00 73 PHE A O 1
ATOM 560 N N . VAL A 1 76 ? 29.791 -96.974 87.546 1.00 39.38 74 VAL A N 1
ATOM 561 C CA . VAL A 1 76 ? 30.083 -97.935 86.487 1.00 38.64 74 VAL A CA 1
ATOM 562 C C . VAL A 1 76 ? 31.574 -97.950 86.179 1.00 39.98 74 VAL A C 1
ATOM 563 O O . VAL A 1 76 ? 32.163 -99.012 85.945 1.00 43.38 74 VAL A O 1
ATOM 567 N N . ALA A 1 77 ? 32.212 -96.776 86.189 1.00 38.34 75 ALA A N 1
ATOM 568 C CA . ALA A 1 77 ? 33.648 -96.709 85.939 1.00 40.01 75 ALA A CA 1
ATOM 569 C C . ALA A 1 77 ? 34.428 -97.491 86.988 1.00 43.77 75 ALA A C 1
ATOM 570 O O . ALA A 1 77 ? 35.374 -98.215 86.658 1.00 49.46 75 ALA A O 1
ATOM 572 N N . VAL A 1 78 ? 34.046 -97.354 88.260 1.00 49.31 76 VAL A N 1
ATOM 573 C CA . VAL A 1 78 ? 34.675 -98.140 89.316 1.00 54.03 76 VAL A CA 1
ATOM 574 C C . VAL A 1 78 ? 34.341 -99.618 89.150 1.00 55.57 76 VAL A C 1
ATOM 575 O O . VAL A 1 78 ? 35.198 -100.490 89.340 1.00 44.96 76 VAL A O 1
ATOM 579 N N . LEU A 1 79 ? 33.095 -99.921 88.774 1.00 53.43 77 LEU A N 1
ATOM 580 C CA . LEU A 1 79 ? 32.679 -101.311 88.621 1.00 46.36 77 LEU A CA 1
ATOM 581 C C . LEU A 1 79 ? 33.446 -102.007 87.504 1.00 54.89 77 LEU A C 1
ATOM 582 O O . LEU A 1 79 ? 33.670 -103.221 87.570 1.00 55.54 77 LEU A O 1
ATOM 587 N N . ARG A 1 80 ? 33.852 -101.264 86.473 1.00 50.40 78 ARG A N 1
ATOM 588 C CA . ARG A 1 80 ? 34.634 -101.857 85.394 1.00 60.96 78 ARG A CA 1
ATOM 589 C C . ARG A 1 80 ? 36.001 -102.315 85.892 1.00 60.66 78 ARG A C 1
ATOM 590 O O . ARG A 1 80 ? 36.449 -103.423 85.575 1.00 70.01 78 ARG A O 1
ATOM 598 N N . GLN A 1 81 ? 36.681 -101.470 86.669 1.00 55.39 79 GLN A N 1
ATOM 599 C CA . GLN A 1 81 ? 38.026 -101.803 87.130 1.00 61.08 79 GLN A CA 1
ATOM 600 C C . GLN A 1 81 ? 38.018 -102.911 88.176 1.00 58.33 79 GLN A C 1
ATOM 601 O O . GLN A 1 81 ? 38.959 -103.710 88.235 1.00 69.46 79 GLN A O 1
ATOM 607 N N . LEU A 1 82 ? 36.981 -102.976 89.006 1.00 56.27 80 LEU A N 1
ATOM 608 C CA . LEU A 1 82 ? 36.904 -103.973 90.066 1.00 61.00 80 LEU A CA 1
ATOM 609 C C . LEU A 1 82 ? 36.263 -105.275 89.608 1.00 68.84 80 LEU A C 1
ATOM 610 O O . LEU A 1 82 ? 36.117 -106.194 90.420 1.00 69.74 80 LEU A O 1
ATOM 615 N N . ARG A 1 83 ? 35.874 -105.366 88.338 1.00 61.45 81 ARG A N 1
ATOM 616 C CA . ARG A 1 83 ? 35.271 -106.593 87.824 1.00 59.62 81 ARG A CA 1
ATOM 617 C C . ARG A 1 83 ? 36.124 -107.844 88.019 1.00 66.47 81 ARG A C 1
ATOM 618 O O . ARG A 1 83 ? 35.558 -108.879 88.411 1.00 72.23 81 ARG A O 1
ATOM 626 N N . PRO A 1 84 ? 37.441 -107.843 87.768 1.00 65.30 82 PRO A N 1
ATOM 627 C CA . PRO A 1 84 ? 38.209 -109.087 87.964 1.00 68.21 82 PRO A CA 1
ATOM 628 C C . PRO A 1 84 ? 38.196 -109.606 89.393 1.00 76.68 82 PRO A C 1
ATOM 629 O O . PRO A 1 84 ? 38.324 -110.820 89.600 1.00 72.31 82 PRO A O 1
ATOM 633 N N . GLY A 1 85 ? 38.050 -108.731 90.383 1.00 75.07 83 GLY A N 1
ATOM 634 C CA . GLY A 1 85 ? 38.050 -109.120 91.777 1.00 65.32 83 GLY A CA 1
ATOM 635 C C . GLY A 1 85 ? 36.708 -109.514 92.352 1.00 68.39 83 GLY A C 1
ATOM 636 O O . GLY A 1 85 ? 36.618 -109.755 93.560 1.00 67.50 83 GLY A O 1
ATOM 637 N N . LEU A 1 86 ? 35.658 -109.591 91.528 1.00 68.32 84 LEU A N 1
ATOM 638 C CA . LEU A 1 86 ? 34.337 -109.933 92.048 1.00 74.61 84 LEU A CA 1
ATOM 639 C C . LEU A 1 86 ? 34.241 -111.403 92.437 1.00 90.87 84 LEU A C 1
ATOM 640 O O . LEU A 1 86 ? 33.463 -111.755 93.330 1.00 89.40 84 LEU A O 1
ATOM 645 N N . GLY A 1 87 ? 35.009 -112.271 91.782 1.00 100.93 85 GLY A N 1
ATOM 646 C CA . GLY A 1 87 ? 35.003 -113.682 92.115 1.00 106.56 85 GLY A CA 1
ATOM 647 C C . GLY A 1 87 ? 34.269 -114.552 91.116 1.00 104.09 85 GLY A C 1
ATOM 648 O O . GLY A 1 87 ? 34.757 -114.773 90.004 1.00 105.43 85 GLY A O 1
ATOM 649 N N . ALA A 1 88 ? 33.105 -115.061 91.506 1.00 101.16 86 ALA A N 1
ATOM 650 C CA . ALA A 1 88 ? 32.353 -115.938 90.623 1.00 95.69 86 ALA A CA 1
ATOM 651 C C . ALA A 1 88 ? 31.905 -115.170 89.382 1.00 93.40 86 ALA A C 1
ATOM 652 O O . ALA A 1 88 ? 31.499 -114.005 89.485 1.00 92.41 86 ALA A O 1
ATOM 654 N N . PRO A 1 89 ? 31.970 -115.782 88.197 1.00 93.70 87 PRO A N 1
ATOM 655 C CA . PRO A 1 89 ? 31.541 -115.073 86.979 1.00 89.53 87 PRO A CA 1
ATOM 656 C C . PRO A 1 89 ? 30.067 -114.709 86.968 1.00 81.91 87 PRO A C 1
ATOM 657 O O . PRO A 1 89 ? 29.671 -113.831 86.192 1.00 80.37 87 PRO A O 1
ATOM 661 N N . ALA A 1 90 ? 29.243 -115.343 87.805 1.00 77.12 88 ALA A N 1
ATOM 662 C CA . ALA A 1 90 ? 27.829 -114.993 87.854 1.00 68.84 88 ALA A CA 1
ATOM 663 C C . ALA A 1 90 ? 27.591 -113.650 88.527 1.00 79.00 88 ALA A C 1
ATOM 664 O O . ALA A 1 90 ? 26.529 -113.051 88.326 1.00 84.29 88 ALA A O 1
ATOM 666 N N . ARG A 1 91 ? 28.554 -113.159 89.311 1.00 78.26 89 ARG A N 1
ATOM 667 C CA . ARG A 1 91 ? 28.382 -111.871 89.973 1.00 72.90 89 ARG A CA 1
ATOM 668 C C . ARG A 1 91 ? 28.454 -110.724 88.975 1.00 61.61 89 ARG A C 1
ATOM 669 O O . ARG A 1 91 ? 27.772 -109.708 89.149 1.00 52.28 89 ARG A O 1
ATOM 677 N N . THR A 1 92 ? 29.277 -110.868 87.934 1.00 59.23 90 THR A N 1
ATOM 678 C CA . THR A 1 92 ? 29.366 -109.834 86.910 1.00 63.54 90 THR A CA 1
ATOM 679 C C . THR A 1 92 ? 28.063 -109.725 86.124 1.00 59.43 90 THR A C 1
ATOM 680 O O . THR A 1 92 ? 27.662 -108.622 85.736 1.00 56.22 90 THR A O 1
ATOM 684 N N . PHE A 1 93 ? 27.393 -110.857 85.872 1.00 66.11 91 PHE A N 1
ATOM 685 C CA . PHE A 1 93 ? 26.047 -110.813 85.304 1.00 57.93 91 PHE A CA 1
ATOM 686 C C . PHE A 1 93 ? 25.104 -110.061 86.223 1.00 63.31 91 PHE A C 1
ATOM 687 O O . PHE A 1 93 ? 24.388 -109.149 85.795 1.00 67.89 91 PHE A O 1
ATOM 695 N N . GLN A 1 94 ? 25.095 -110.443 87.498 1.00 66.04 92 GLN A N 1
ATOM 696 C CA . GLN A 1 94 ? 24.196 -109.840 88.469 1.00 60.28 92 GLN A CA 1
ATOM 697 C C . GLN A 1 94 ? 24.350 -108.326 88.522 1.00 54.57 92 GLN A C 1
ATOM 698 O O . GLN A 1 94 ? 23.363 -107.617 88.729 1.00 54.23 92 GLN A O 1
ATOM 704 N N . TRP A 1 95 ? 25.570 -107.812 88.340 1.00 52.64 93 TRP A N 1
ATOM 705 C CA . TRP A 1 95 ? 25.767 -106.364 88.358 1.00 51.42 93 TRP A CA 1
ATOM 706 C C . TRP A 1 95 ? 25.315 -105.703 87.058 1.00 45.04 93 TRP A C 1
ATOM 707 O O . TRP A 1 95 ? 24.649 -104.663 87.092 1.00 45.53 93 TRP A O 1
ATOM 718 N N . TRP A 1 96 ? 25.683 -106.269 85.905 1.00 46.70 94 TRP A N 1
ATOM 719 C CA . TRP A 1 96 ? 25.188 -105.744 84.633 1.00 56.71 94 TRP A CA 1
ATOM 720 C C . TRP A 1 96 ? 23.668 -105.799 84.587 1.00 52.05 94 TRP A C 1
ATOM 721 O O . TRP A 1 96 ? 23.005 -104.837 84.181 1.00 49.57 94 TRP A O 1
ATOM 732 N N . ASP A 1 97 ? 23.103 -106.940 84.988 1.00 62.47 95 ASP A N 1
ATOM 733 C CA . ASP A 1 97 ? 21.654 -107.087 85.031 1.00 65.44 95 ASP A CA 1
ATOM 734 C C . ASP A 1 97 ? 21.045 -106.084 85.998 1.00 62.26 95 ASP A C 1
ATOM 735 O O . ASP A 1 97 ? 19.944 -105.570 85.766 1.00 60.50 95 ASP A O 1
ATOM 740 N N . LYS A 1 98 ? 21.752 -105.796 87.092 1.00 54.46 96 LYS A N 1
ATOM 741 C CA . LYS A 1 98 ? 21.269 -104.839 88.078 1.00 48.15 96 LYS A CA 1
ATOM 742 C C . LYS A 1 98 ? 21.284 -103.415 87.539 1.00 42.16 96 LYS A C 1
ATOM 743 O O . LYS A 1 98 ? 20.410 -102.613 87.886 1.00 47.83 96 LYS A O 1
ATOM 749 N N . LEU A 1 99 ? 22.257 -103.085 86.690 1.00 42.77 97 LEU A N 1
ATOM 750 C CA . LEU A 1 99 ? 22.414 -101.731 86.175 1.00 44.91 97 LEU A CA 1
ATOM 751 C C . LEU A 1 99 ? 21.706 -101.488 84.849 1.00 42.02 97 LEU A C 1
ATOM 752 O O . LEU A 1 99 ? 21.661 -100.337 84.404 1.00 41.59 97 LEU A O 1
ATOM 757 N N . LEU A 1 100 ? 21.159 -102.526 84.211 1.00 37.89 98 LEU A N 1
ATOM 758 C CA . LEU A 1 100 ? 20.614 -102.372 82.864 1.00 39.50 98 LEU A CA 1
ATOM 759 C C . LEU A 1 100 ? 19.533 -101.296 82.814 1.00 50.85 98 LEU A C 1
ATOM 760 O O . LEU A 1 100 ? 19.676 -100.285 82.117 1.00 54.07 98 LEU A O 1
ATOM 765 N N . ASP A 1 101 ? 18.445 -101.495 83.552 1.00 50.66 99 ASP A N 1
ATOM 766 C CA . ASP A 1 101 ? 17.330 -100.554 83.533 1.00 49.15 99 ASP A CA 1
ATOM 767 C C . ASP A 1 101 ? 17.696 -99.188 84.114 1.00 49.49 99 ASP A C 1
ATOM 768 O O . ASP A 1 101 ? 17.260 -98.167 83.567 1.00 57.12 99 ASP A O 1
ATOM 773 N N . PRO A 1 102 ? 18.464 -99.104 85.212 1.00 39.47 100 PRO A N 1
ATOM 774 C CA . PRO A 1 102 ? 18.921 -97.773 85.652 1.00 43.28 100 PRO A CA 1
ATOM 775 C C . PRO A 1 102 ? 19.721 -97.031 84.594 1.00 46.94 100 PRO A C 1
ATOM 776 O O . PRO A 1 102 ? 19.579 -95.809 84.460 1.00 42.77 100 PRO A O 1
ATOM 780 N N . VAL A 1 103 ? 20.565 -97.737 83.838 1.00 41.05 101 VAL A N 1
ATOM 781 C CA . VAL A 1 103 ? 21.308 -97.092 82.759 1.00 39.80 101 VAL A CA 1
ATOM 782 C C . VAL A 1 103 ? 20.371 -96.690 81.626 1.00 43.72 101 VAL A C 1
ATOM 783 O O . VAL A 1 103 ? 20.464 -95.579 81.090 1.00 46.60 101 VAL A O 1
ATOM 787 N N . LEU A 1 104 ? 19.453 -97.584 81.244 1.00 41.78 102 LEU A N 1
ATOM 788 C CA . LEU A 1 104 ? 18.557 -97.304 80.124 1.00 46.59 102 LEU A CA 1
ATOM 789 C C . LEU A 1 104 ? 17.655 -96.107 80.406 1.00 53.04 102 LEU A C 1
ATOM 790 O O . LEU A 1 104 ? 17.360 -95.318 79.500 1.00 48.82 102 LEU A O 1
ATOM 795 N N . ASP A 1 105 ? 17.205 -95.953 81.653 1.00 51.68 103 ASP A N 1
ATOM 796 C CA . ASP A 1 105 ? 16.294 -94.861 81.980 1.00 54.49 103 ASP A CA 1
ATOM 797 C C . ASP A 1 105 ? 16.988 -93.504 82.018 1.00 52.64 103 ASP A C 1
ATOM 798 O O . ASP A 1 105 ? 16.306 -92.476 81.955 1.00 48.98 103 ASP A O 1
ATOM 803 N N . ASN A 1 106 ? 18.318 -93.473 82.122 1.00 47.84 104 ASN A N 1
ATOM 804 C CA . ASN A 1 106 ? 19.065 -92.225 82.226 1.00 47.92 104 ASN A CA 1
ATOM 805 C C . ASN A 1 106 ? 20.124 -92.090 81.137 1.00 48.66 104 ASN A C 1
ATOM 806 O O . ASN A 1 106 ? 21.027 -91.255 81.258 1.00 53.16 104 ASN A O 1
ATOM 811 N N . ALA A 1 107 ? 20.036 -92.899 80.078 1.00 44.72 105 ALA A N 1
ATOM 812 C CA . ALA A 1 107 ? 21.066 -92.883 79.043 1.00 44.97 105 ALA A CA 1
ATOM 813 C C . ALA A 1 107 ? 21.132 -91.538 78.328 1.00 48.42 105 ALA A C 1
ATOM 814 O O . ALA A 1 107 ? 22.223 -91.045 78.019 1.00 52.52 105 ALA A O 1
ATOM 816 N N . THR A 1 108 ? 19.978 -90.926 78.057 1.00 40.49 106 THR A N 1
ATOM 817 C CA . THR A 1 108 ? 19.952 -89.680 77.299 1.00 48.01 106 THR A CA 1
ATOM 818 C C . THR A 1 108 ? 20.290 -88.454 78.139 1.00 45.39 106 THR A C 1
ATOM 819 O O . THR A 1 108 ? 20.676 -87.425 77.575 1.00 55.70 106 THR A O 1
ATOM 823 N N . ARG A 1 109 ? 20.160 -88.534 79.463 1.00 55.34 107 ARG A N 1
ATOM 824 C CA . ARG A 1 109 ? 20.291 -87.363 80.322 1.00 53.87 107 ARG A CA 1
ATOM 825 C C . ARG A 1 109 ? 21.626 -87.266 81.049 1.00 54.61 107 ARG A C 1
ATOM 826 O O . ARG A 1 109 ? 22.072 -86.152 81.344 1.00 64.59 107 ARG A O 1
ATOM 834 N N . GLU A 1 110 ? 22.276 -88.387 81.349 1.00 53.23 108 GLU A N 1
ATOM 835 C CA . GLU A 1 110 ? 23.542 -88.386 82.073 1.00 49.76 108 GLU A CA 1
ATOM 836 C C . GLU A 1 110 ? 24.682 -88.582 81.080 1.00 52.81 108 GLU A C 1
ATOM 837 O O . GLU A 1 110 ? 24.754 -89.618 80.409 1.00 50.70 108 GLU A O 1
ATOM 843 N N . LYS A 1 111 ? 25.564 -87.588 80.988 1.00 49.44 109 LYS A N 1
ATOM 844 C CA . LYS A 1 111 ? 26.669 -87.644 80.039 1.00 53.70 109 LYS A CA 1
ATOM 845 C C . LYS A 1 111 ? 27.626 -88.778 80.384 1.00 58.33 109 LYS A C 1
ATOM 846 O O . LYS A 1 111 ? 27.988 -88.977 81.547 1.00 53.05 109 LYS A O 1
ATOM 852 N N . GLY A 1 112 ? 28.040 -89.523 79.358 1.00 51.46 110 GLY A N 1
ATOM 853 C CA . GLY A 1 112 ? 28.995 -90.596 79.526 1.00 44.91 110 GLY A CA 1
ATOM 854 C C . GLY A 1 112 ? 28.439 -91.884 80.089 1.00 42.77 110 GLY A C 1
ATOM 855 O O . GLY A 1 112 ? 29.133 -92.908 80.042 1.00 42.89 110 GLY A O 1
ATOM 856 N N . LEU A 1 113 ? 27.213 -91.874 80.620 1.00 40.60 111 LEU A N 1
ATOM 857 C CA . LEU A 1 113 ? 26.656 -93.084 81.219 1.00 38.19 111 LEU A CA 1
ATOM 858 C C . LEU A 1 113 ? 26.512 -94.195 80.188 1.00 46.22 111 LEU A C 1
ATOM 859 O O . LEU A 1 113 ? 26.845 -95.354 80.463 1.00 48.33 111 LEU A O 1
ATOM 864 N N . ALA A 1 114 ? 26.013 -93.862 78.996 1.00 47.44 112 ALA A N 1
ATOM 865 C CA . ALA A 1 114 ? 25.886 -94.863 77.942 1.00 36.87 112 ALA A CA 1
ATOM 866 C C . ALA A 1 114 ? 27.248 -95.408 77.534 1.00 45.63 112 ALA A C 1
ATOM 867 O O . ALA A 1 114 ? 27.397 -96.612 77.292 1.00 43.61 112 ALA A O 1
ATOM 869 N N . ARG A 1 115 ? 28.254 -94.535 77.453 1.00 48.83 113 ARG A N 1
ATOM 870 C CA . ARG A 1 115 ? 29.579 -94.968 77.027 1.00 41.78 113 ARG A CA 1
ATOM 871 C C . ARG A 1 115 ? 30.213 -95.895 78.055 1.00 49.87 113 ARG A C 1
ATOM 872 O O . ARG A 1 115 ? 30.803 -96.921 77.693 1.00 54.32 113 ARG A O 1
ATOM 880 N N . SER A 1 116 ? 30.086 -95.559 79.342 1.00 39.94 114 SER A N 1
ATOM 881 C CA . SER A 1 116 ? 30.701 -96.372 80.385 1.00 46.76 114 SER A CA 1
ATOM 882 C C . SER A 1 116 ? 30.044 -97.741 80.481 1.00 46.14 114 SER A C 1
ATOM 883 O O . SER A 1 116 ? 30.733 -98.750 80.665 1.00 48.34 114 SER A O 1
ATOM 886 N N . PHE A 1 117 ? 28.714 -97.798 80.367 1.00 42.13 115 PHE A N 1
ATOM 887 C CA . PHE A 1 117 ? 28.033 -99.086 80.436 1.00 39.04 115 PHE A CA 1
ATOM 888 C C . PHE A 1 117 ? 28.324 -99.946 79.213 1.00 44.36 115 PHE A C 1
ATOM 889 O O . PHE A 1 117 ? 28.407 -101.174 79.332 1.00 46.30 115 PHE A O 1
ATOM 905 N N . ASP A 1 119 ? 31.158 -99.897 77.410 1.00 49.47 117 ASP A N 1
ATOM 906 C CA . ASP A 1 119 ? 32.499 -100.430 77.626 1.00 55.51 117 ASP A CA 1
ATOM 907 C C . ASP A 1 119 ? 32.483 -101.539 78.669 1.00 53.16 117 ASP A C 1
ATOM 908 O O . ASP A 1 119 ? 33.216 -102.528 78.550 1.00 57.95 117 ASP A O 1
ATOM 913 N N . PHE A 1 120 ? 31.652 -101.388 79.703 1.00 48.99 118 PHE A N 1
ATOM 914 C CA . PHE A 1 120 ? 31.461 -102.461 80.674 1.00 47.90 118 PHE A CA 1
ATOM 915 C C . PHE A 1 120 ? 30.922 -103.723 80.010 1.00 46.23 118 PHE A C 1
ATOM 916 O O . PHE A 1 120 ? 31.386 -104.832 80.299 1.00 49.42 118 PHE A O 1
ATOM 924 N N . THR A 1 121 ? 29.946 -103.572 79.111 1.00 45.97 119 THR A N 1
ATOM 925 C CA . THR A 1 121 ? 29.397 -104.726 78.402 1.00 50.43 119 THR A CA 1
ATOM 926 C C . THR A 1 121 ? 30.444 -105.397 77.519 1.00 50.23 119 THR A C 1
ATOM 927 O O . THR A 1 121 ? 30.541 -106.629 77.486 1.00 53.53 119 THR A O 1
ATOM 931 N N . LEU A 1 122 ? 31.233 -104.602 76.793 1.00 48.43 120 LEU A N 1
ATOM 932 C CA . LEU A 1 122 ? 32.232 -105.168 75.890 1.00 53.74 120 LEU A CA 1
ATOM 933 C C . LEU A 1 122 ? 33.336 -105.892 76.653 1.00 60.38 120 LEU A C 1
ATOM 934 O O . LEU A 1 122 ? 33.829 -106.932 76.202 1.00 60.97 120 LEU A O 1
ATOM 939 N N . GLU A 1 123 ? 33.739 -105.358 77.808 1.00 54.25 121 GLU A N 1
ATOM 940 C CA . GLU A 1 123 ? 34.780 -106.008 78.599 1.00 55.46 121 GLU A CA 1
ATOM 941 C C . GLU A 1 123 ? 34.312 -107.345 79.160 1.00 52.35 121 GLU A C 1
ATOM 942 O O . GLU A 1 123 ? 35.111 -108.282 79.272 1.00 58.41 121 GLU A O 1
ATOM 948 N N . ILE A 1 124 ? 33.031 -107.453 79.519 1.00 55.60 122 ILE A N 1
ATOM 949 C CA . ILE A 1 124 ? 32.496 -108.723 80.003 1.00 57.68 122 ILE A CA 1
ATOM 950 C C . ILE A 1 124 ? 32.560 -109.784 78.912 1.00 57.82 122 ILE A C 1
ATOM 951 O O . ILE A 1 124 ? 32.931 -110.937 79.166 1.00 66.73 122 ILE A O 1
ATOM 956 N N . LEU A 1 125 ? 32.206 -109.412 77.680 1.00 59.91 123 LEU A N 1
ATOM 957 C CA . LEU A 1 125 ? 32.119 -110.398 76.608 1.00 60.66 123 LEU A CA 1
ATOM 958 C C . LEU A 1 125 ? 33.487 -110.864 76.117 1.00 65.02 123 LEU A C 1
ATOM 959 O O . LEU A 1 125 ? 33.604 -111.990 75.620 1.00 75.13 123 LEU A O 1
ATOM 964 N N . SER A 1 126 ? 34.528 -110.039 76.247 1.00 65.51 124 SER A N 1
ATOM 965 C CA . SER A 1 126 ? 35.841 -110.385 75.712 1.00 71.45 124 SER A CA 1
ATOM 966 C C . SER A 1 126 ? 36.793 -110.952 76.762 1.00 86.18 124 SER A C 1
ATOM 967 O O . SER A 1 126 ? 38.008 -110.972 76.538 1.00 88.06 124 SER A O 1
ATOM 970 N N . SER A 1 127 ? 36.274 -111.399 77.903 1.00 95.00 125 SER A N 1
ATOM 971 C CA . SER A 1 127 ? 37.089 -111.989 78.957 1.00 110.91 125 SER A CA 1
ATOM 972 C C . SER A 1 127 ? 36.704 -11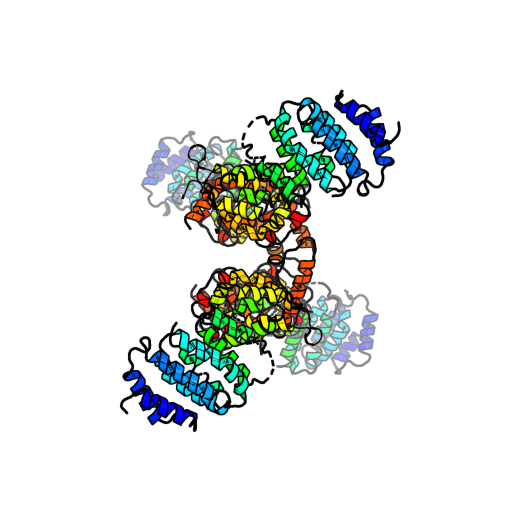3.446 79.169 1.00 115.60 125 SER A C 1
ATOM 973 O O . SER A 1 127 ? 35.518 -113.755 79.324 1.00 124.74 125 SER A O 1
ATOM 976 N N . SER A 1 128 ? 37.708 -114.329 79.195 1.00 113.45 126 SER A N 1
ATOM 977 C CA . SER A 1 128 ? 37.570 -115.728 79.601 1.00 113.03 126 SER A CA 1
ATOM 978 C C . SER A 1 128 ? 36.293 -116.405 79.110 1.00 113.80 126 SER A C 1
ATOM 979 O O . SER A 1 128 ? 35.726 -117.253 79.807 1.00 113.28 126 SER A O 1
ATOM 982 N N . GLU A 1 129 ? 35.833 -116.040 77.918 1.00 110.46 127 GLU A N 1
ATOM 983 C CA . GLU A 1 129 ? 34.617 -116.618 77.356 1.00 99.20 127 GLU A CA 1
ATOM 984 C C . GLU A 1 129 ? 34.831 -117.020 75.901 1.00 100.54 127 GLU A C 1
ATOM 985 O O . GLU A 1 129 ? 35.884 -116.751 75.320 1.00 105.19 127 GLU A O 1
ATOM 991 N N . GLY A 1 140 ? 25.216 -119.706 76.022 1.00 98.49 138 GLY A N 1
ATOM 992 C CA . GLY A 1 140 ? 24.260 -119.566 77.106 1.00 101.60 138 GLY A CA 1
ATOM 993 C C . GLY A 1 140 ? 23.903 -118.125 77.414 1.00 99.52 138 GLY A C 1
ATOM 994 O O . GLY A 1 140 ? 23.447 -117.809 78.513 1.00 101.30 138 GLY A O 1
ATOM 995 N N . PHE A 1 141 ? 24.111 -117.248 76.435 1.00 92.13 139 PHE A N 1
ATOM 996 C CA . PHE A 1 141 ? 23.805 -115.819 76.521 1.00 87.53 139 PHE A CA 1
ATOM 997 C C . PHE A 1 141 ? 22.313 -115.522 76.433 1.00 96.76 139 PHE A C 1
ATOM 998 O O . PHE A 1 141 ? 21.950 -114.337 76.388 1.00 86.66 139 PHE A O 1
ATOM 1006 N N . ILE A 1 142 ? 21.484 -116.569 76.387 1.00 108.02 140 ILE A N 1
ATOM 1007 C CA . ILE A 1 142 ? 20.045 -116.376 76.200 1.00 104.77 140 ILE A CA 1
ATOM 1008 C C . ILE A 1 142 ? 19.439 -115.436 77.239 1.00 94.94 140 ILE A C 1
ATOM 1009 O O . ILE A 1 142 ? 18.687 -114.527 76.850 1.00 97.10 140 ILE A O 1
ATOM 1014 N N . PRO A 1 143 ? 19.704 -115.583 78.546 1.00 83.99 141 PRO A N 1
ATOM 1015 C CA . PRO A 1 143 ? 19.107 -114.635 79.503 1.00 75.63 141 PRO A CA 1
ATOM 1016 C C . PRO A 1 143 ? 19.571 -113.198 79.329 1.00 77.31 141 PRO A C 1
ATOM 1017 O O . PRO A 1 143 ? 18.774 -112.281 79.568 1.00 70.72 141 PRO A O 1
ATOM 1021 N N . TRP A 1 144 ? 20.823 -112.959 78.922 1.00 86.18 142 TRP A N 1
ATOM 1022 C CA . TRP A 1 144 ? 21.219 -111.593 78.594 1.00 85.86 142 TRP A CA 1
ATOM 1023 C C . TRP A 1 144 ? 20.458 -111.090 77.376 1.00 80.70 142 TRP A C 1
ATOM 1024 O O . TRP A 1 144 ? 19.887 -109.993 77.387 1.00 77.40 142 TRP A O 1
ATOM 1035 N N . LEU A 1 145 ? 20.450 -111.892 76.307 1.00 75.29 143 LEU A N 1
ATOM 1036 C CA . LEU A 1 145 ? 19.867 -111.465 75.040 1.00 69.67 143 LEU A CA 1
ATOM 1037 C C . LEU A 1 145 ? 18.380 -111.169 75.174 1.00 67.94 143 LEU A C 1
ATOM 1038 O O . LEU A 1 145 ? 17.889 -110.171 74.633 1.00 63.05 143 LEU A O 1
ATOM 1043 N N . ASN A 1 146 ? 17.647 -112.024 75.890 1.00 67.57 144 ASN A N 1
ATOM 1044 C CA . ASN A 1 146 ? 16.209 -111.822 76.026 1.00 60.95 144 ASN A CA 1
ATOM 1045 C C . ASN A 1 146 ? 15.895 -110.497 76.709 1.00 60.99 144 ASN A C 1
ATOM 1046 O O . ASN A 1 146 ? 14.973 -109.787 76.295 1.00 68.84 144 ASN A O 1
ATOM 1051 N N . ARG A 1 147 ? 16.655 -110.141 77.748 1.00 46.30 145 ARG A N 1
ATOM 1052 C CA . ARG A 1 147 ? 16.445 -108.852 78.401 1.00 60.51 145 ARG A CA 1
ATOM 1053 C C . ARG A 1 147 ? 16.673 -107.700 77.431 1.00 55.89 145 ARG A C 1
ATOM 1054 O O . ARG A 1 147 ? 15.889 -106.744 77.394 1.00 52.32 145 ARG A O 1
ATOM 1062 N N . LEU A 1 148 ? 17.746 -107.770 76.643 1.00 50.02 146 LEU A N 1
ATOM 1063 C CA . LEU A 1 148 ? 17.985 -106.748 75.631 1.00 52.87 146 LEU A CA 1
ATOM 1064 C C . LEU A 1 148 ? 16.905 -106.774 74.556 1.00 58.49 146 LEU A C 1
ATOM 1065 O O . LEU A 1 148 ? 16.437 -105.721 74.108 1.00 58.07 146 LEU A O 1
ATOM 1070 N N . LEU A 1 149 ? 16.501 -107.972 74.127 1.00 55.56 147 LEU A N 1
ATOM 1071 C CA . LEU A 1 149 ? 15.503 -108.091 73.069 1.00 61.76 147 LEU A CA 1
ATOM 1072 C C . LEU A 1 149 ? 14.144 -107.554 73.507 1.00 67.15 147 LEU A C 1
ATOM 1073 O O . LEU A 1 149 ? 13.544 -106.727 72.812 1.00 59.08 147 LEU A O 1
ATOM 1078 N N . VAL A 1 150 ? 13.639 -108.021 74.655 1.00 65.93 148 VAL A N 1
ATOM 1079 C CA . VAL A 1 150 ? 12.310 -107.610 75.109 1.00 63.22 148 VAL A CA 1
ATOM 1080 C C . VAL A 1 150 ? 12.237 -106.095 75.264 1.00 55.50 148 VAL A C 1
ATOM 1081 O O . VAL A 1 150 ? 11.236 -105.465 74.898 1.00 58.24 148 VAL A O 1
ATOM 1085 N N . ARG A 1 151 ? 13.296 -105.487 75.805 1.00 50.52 149 ARG A N 1
ATOM 1086 C CA . ARG A 1 151 ? 13.329 -104.037 75.949 1.00 63.25 149 ARG A CA 1
ATOM 1087 C C . ARG A 1 151 ? 13.430 -103.338 74.601 1.00 73.22 149 ARG A C 1
ATOM 1088 O O . ARG A 1 151 ? 12.879 -102.245 74.428 1.00 89.20 149 ARG A O 1
ATOM 1096 N N . TRP A 1 152 ? 14.105 -103.960 73.634 1.00 64.92 150 TRP A N 1
ATOM 1097 C CA . TRP A 1 152 ? 14.245 -103.352 72.316 1.00 58.74 150 TRP A CA 1
ATOM 1098 C C . TRP A 1 152 ? 12.937 -103.414 71.537 1.00 56.78 150 TRP A C 1
ATOM 1099 O O . TRP A 1 152 ? 12.588 -102.468 70.821 1.00 58.51 150 TRP A O 1
ATOM 1118 N N . GLU A 1 154 ? 9.881 -103.507 72.834 1.00 66.05 152 GLU A N 1
ATOM 1119 C CA . GLU A 1 154 ? 8.946 -102.571 73.450 1.00 74.98 152 GLU A CA 1
ATOM 1120 C C . GLU A 1 154 ? 9.276 -101.127 73.098 1.00 75.03 152 GLU A C 1
ATOM 1121 O O . GLU A 1 154 ? 8.381 -100.274 73.096 1.00 76.28 152 GLU A O 1
ATOM 1127 N N . LEU A 1 155 ? 10.543 -100.832 72.798 1.00 76.32 153 LEU A N 1
ATOM 1128 C CA . LEU A 1 155 ? 10.932 -99.470 72.448 1.00 84.00 153 LEU A CA 1
ATOM 1129 C C . LEU A 1 155 ? 10.277 -99.001 71.154 1.00 95.12 153 LEU A C 1
ATOM 1130 O O . LEU A 1 155 ? 10.206 -97.791 70.910 1.00 100.65 153 LEU A O 1
ATOM 1135 N N . ARG A 1 156 ? 9.786 -99.922 70.332 1.00 94.93 154 ARG A N 1
ATOM 1136 C CA . ARG A 1 156 ? 9.162 -99.568 69.064 1.00 91.57 154 ARG A CA 1
ATOM 1137 C C . ARG A 1 156 ? 7.650 -99.767 69.122 1.00 83.61 154 ARG A C 1
ATOM 1138 O O . ARG A 1 156 ? 7.169 -100.860 69.421 1.00 76.76 154 ARG A O 1
ATOM 1146 N N . SER A 1 165 ? 16.279 -89.645 64.038 1.00 90.41 163 SER A N 1
ATOM 1147 C CA . SER A 1 165 ? 17.402 -89.609 64.967 1.00 94.80 163 SER A CA 1
ATOM 1148 C C . SER A 1 165 ? 17.242 -90.662 66.058 1.00 88.65 163 SER A C 1
ATOM 1149 O O . SER A 1 165 ? 16.146 -90.869 66.579 1.00 91.75 163 SER A O 1
ATOM 1152 N N . THR A 1 166 ? 18.344 -91.323 66.401 1.00 76.29 164 THR A N 1
ATOM 1153 C CA . THR A 1 166 ? 18.349 -92.387 67.396 1.00 76.59 164 THR A CA 1
ATOM 1154 C C . THR A 1 166 ? 18.883 -91.852 68.718 1.00 75.81 164 THR A C 1
ATOM 1155 O O . THR A 1 166 ? 19.963 -91.254 68.762 1.00 79.85 164 THR A O 1
ATOM 1159 N N . ASP A 1 167 ? 18.125 -92.069 69.790 1.00 65.63 165 ASP A N 1
ATOM 1160 C CA . ASP A 1 167 ? 18.522 -91.609 71.110 1.00 66.16 165 ASP A CA 1
ATOM 1161 C C . ASP A 1 167 ? 19.573 -92.540 71.715 1.00 58.87 165 ASP A C 1
ATOM 1162 O O . ASP A 1 167 ? 19.827 -93.644 71.226 1.00 60.66 165 ASP A O 1
ATOM 1167 N N . LEU A 1 168 ? 20.187 -92.075 72.806 1.00 65.13 166 LEU A N 1
ATOM 1168 C CA . LEU A 1 168 ? 21.218 -92.863 73.474 1.00 64.49 166 LEU A CA 1
ATOM 1169 C C . LEU A 1 168 ? 20.648 -94.134 74.093 1.00 62.90 166 LEU A C 1
ATOM 1170 O O . LEU A 1 168 ? 21.351 -95.148 74.175 1.00 54.24 166 LEU A O 1
ATOM 1175 N N . LYS A 1 169 ? 19.386 -94.100 74.528 1.00 59.06 167 LYS A N 1
ATOM 1176 C CA . LYS A 1 169 ? 18.759 -95.293 75.090 1.00 54.65 167 LYS A CA 1
ATOM 1177 C C . LYS A 1 169 ? 18.615 -96.385 74.039 1.00 58.47 167 LYS A C 1
ATOM 1178 O O . LYS A 1 169 ? 18.889 -97.560 74.312 1.00 58.49 167 LYS A O 1
ATOM 1184 N N . GLU A 1 170 ? 18.193 -96.017 72.828 1.00 56.50 168 GLU A N 1
ATOM 1185 C CA . GLU A 1 170 ? 18.112 -96.992 71.745 1.00 49.06 168 GLU A CA 1
ATOM 1186 C C . GLU A 1 170 ? 19.493 -97.421 71.260 1.00 54.14 168 GLU A C 1
ATOM 1187 O O . GLU A 1 170 ? 19.670 -98.578 70.859 1.00 52.09 168 GLU A O 1
ATOM 1193 N N . GLN A 1 171 ? 20.481 -96.521 71.286 1.00 56.79 169 GLN A N 1
ATOM 1194 C CA . GLN A 1 171 ? 21.834 -96.910 70.893 1.00 60.94 169 GLN A CA 1
ATOM 1195 C C . GLN A 1 171 ? 22.402 -97.971 71.826 1.00 59.80 169 GLN A C 1
ATOM 1196 O O . GLN A 1 171 ? 23.072 -98.909 71.377 1.00 64.81 169 GLN A O 1
ATOM 1202 N N . VAL A 1 172 ? 22.155 -97.833 73.131 1.00 52.75 170 VAL A N 1
ATOM 1203 C CA . VAL A 1 172 ? 22.668 -98.803 74.095 1.00 50.59 170 VAL A CA 1
ATOM 1204 C C . VAL A 1 172 ? 22.083 -100.183 73.824 1.00 54.94 170 VAL A C 1
ATOM 1205 O O . VAL A 1 172 ? 22.810 -101.179 73.741 1.00 51.92 170 VAL A O 1
ATOM 1209 N N . LEU A 1 173 ? 20.758 -100.259 73.676 1.00 52.54 171 LEU A N 1
ATOM 1210 C CA . LEU A 1 173 ? 20.117 -101.539 73.393 1.00 52.49 171 LEU A CA 1
ATOM 1211 C C . LEU A 1 173 ? 20.610 -102.131 72.077 1.00 52.73 171 LEU A C 1
ATOM 1212 O O . LEU A 1 173 ? 20.855 -103.339 71.985 1.00 57.02 171 LEU A O 1
ATOM 1217 N N . THR A 1 174 ? 20.767 -101.295 71.049 1.00 55.72 172 THR A N 1
ATOM 1218 C CA . THR A 1 174 ? 21.222 -101.794 69.755 1.00 50.50 172 THR A CA 1
ATOM 1219 C C . THR A 1 174 ? 22.677 -102.246 69.815 1.00 45.27 172 THR A C 1
ATOM 1220 O O . THR A 1 174 ? 23.007 -103.364 69.402 1.00 46.49 172 THR A O 1
ATOM 1224 N N . ASP A 1 175 ? 23.566 -101.383 70.317 1.00 48.89 173 ASP A N 1
ATOM 1225 C CA . ASP A 1 175 ? 24.985 -101.728 70.367 1.00 54.58 173 ASP A CA 1
ATOM 1226 C C . ASP A 1 175 ? 25.238 -102.934 71.265 1.00 59.10 173 ASP A C 1
ATOM 1227 O O . ASP A 1 175 ? 26.114 -103.757 70.976 1.00 63.95 173 ASP A O 1
ATOM 1232 N N . ALA A 1 176 ? 24.486 -103.055 72.363 1.00 51.72 174 ALA A N 1
ATOM 1233 C CA . ALA A 1 176 ? 24.647 -104.215 73.234 1.00 49.28 174 ALA A CA 1
ATOM 1234 C C . ALA A 1 176 ? 24.162 -105.486 72.548 1.00 51.17 174 ALA A C 1
ATOM 1235 O O . ALA A 1 176 ? 24.815 -106.532 72.633 1.00 57.23 174 ALA A O 1
ATOM 1237 N N . LEU A 1 177 ? 23.015 -105.413 71.866 1.00 45.57 175 LEU A N 1
ATOM 1238 C CA . LEU A 1 177 ? 22.527 -106.563 71.110 1.00 49.84 175 LEU A CA 1
ATOM 1239 C C . LEU A 1 177 ? 23.519 -106.968 70.029 1.00 48.21 175 LEU A C 1
ATOM 1240 O O . LEU A 1 177 ? 23.753 -108.161 69.803 1.00 50.70 175 LEU A O 1
ATOM 1245 N N . LEU A 1 178 ? 24.112 -105.985 69.349 1.00 41.45 176 LEU A N 1
ATOM 1246 C CA . LEU A 1 178 ? 25.100 -106.287 68.320 1.00 45.01 176 LEU A CA 1
ATOM 1247 C C . LEU A 1 178 ? 26.355 -106.905 68.926 1.00 44.30 176 LEU A C 1
ATOM 1248 O O . LEU A 1 178 ? 26.966 -107.798 68.326 1.00 44.76 176 LEU A O 1
ATOM 1253 N N . ALA A 1 179 ? 26.755 -106.441 70.111 1.00 45.55 177 ALA A N 1
ATOM 1254 C CA . ALA A 1 179 ? 27.927 -107.002 70.775 1.00 44.99 177 ALA A CA 1
ATOM 1255 C C . ALA A 1 179 ? 27.683 -108.441 71.215 1.00 50.56 177 ALA A C 1
ATOM 1256 O O . ALA A 1 179 ? 28.527 -109.318 70.995 1.00 59.32 177 ALA A O 1
ATOM 1258 N N . PHE A 1 180 ? 26.531 -108.703 71.838 1.00 57.32 178 PHE A N 1
ATOM 1259 C CA . PHE A 1 180 ? 26.197 -110.070 72.226 1.00 53.97 178 PHE A CA 1
ATOM 1260 C C . PHE A 1 180 ? 26.033 -110.967 71.006 1.00 50.16 178 PHE A C 1
ATOM 1261 O O . PHE A 1 180 ? 26.411 -112.145 71.036 1.00 52.49 178 PHE A O 1
ATOM 1269 N N . GLY A 1 181 ? 25.471 -110.430 69.923 1.00 49.83 179 GLY A N 1
ATOM 1270 C CA . GLY A 1 181 ? 25.324 -111.219 68.714 1.00 41.13 179 GLY A CA 1
ATOM 1271 C C . GLY A 1 181 ? 26.651 -111.497 68.040 1.00 47.63 179 GLY A C 1
ATOM 1272 O O . GLY A 1 181 ? 26.840 -112.561 67.444 1.00 49.52 179 GLY A O 1
ATOM 1273 N N . LYS A 1 182 ? 27.581 -110.544 68.114 1.00 49.03 180 LYS A N 1
ATOM 1274 C CA . LYS A 1 182 ? 28.920 -110.760 67.579 1.00 45.01 180 LYS A CA 1
ATOM 1275 C C . LYS A 1 182 ? 29.642 -111.865 68.341 1.00 51.52 180 LYS A C 1
ATOM 1276 O O . LYS A 1 182 ? 30.448 -112.600 67.760 1.00 61.89 180 LYS A O 1
ATOM 1282 N N . LYS A 1 183 ? 29.363 -111.996 69.641 1.00 57.48 181 LYS A N 1
ATOM 1283 C CA . LYS A 1 183 ? 29.979 -113.040 70.453 1.00 54.63 181 LYS A CA 1
ATOM 1284 C C . LYS A 1 183 ? 29.316 -114.395 70.234 1.00 66.65 181 LYS A C 1
ATOM 1285 O O . LYS A 1 183 ? 30.003 -115.422 70.172 1.00 68.04 181 LYS A O 1
ATOM 1291 N N . ASP A 1 184 ? 27.989 -114.420 70.117 1.00 64.51 182 ASP A N 1
ATOM 1292 C CA . ASP A 1 184 ? 27.225 -115.657 69.957 1.00 57.10 182 ASP A CA 1
ATOM 1293 C C . ASP A 1 184 ? 26.211 -115.456 68.839 1.00 52.74 182 ASP A C 1
ATOM 1294 O O . ASP A 1 184 ? 25.028 -115.192 69.095 1.00 49.66 182 ASP A O 1
ATOM 1299 N N . PRO A 1 185 ? 26.644 -115.567 67.579 1.00 55.82 183 PRO A N 1
ATOM 1300 C CA . PRO A 1 185 ? 25.699 -115.365 66.466 1.00 59.45 183 PRO A CA 1
ATOM 1301 C C . PRO A 1 185 ? 24.585 -116.396 66.431 1.00 53.26 183 PRO A C 1
ATOM 1302 O O . PRO A 1 185 ? 23.431 -116.048 66.151 1.00 56.31 183 PRO A O 1
ATOM 1306 N N . LYS A 1 186 ? 24.904 -117.665 66.697 1.00 54.13 184 LYS A N 1
ATOM 1307 C CA . LYS A 1 186 ? 23.876 -118.700 66.721 1.00 50.03 184 LYS A CA 1
ATOM 1308 C C . LYS A 1 186 ? 22.871 -118.451 67.839 1.00 55.06 184 LYS A C 1
ATOM 1309 O O . LYS A 1 186 ? 21.657 -118.569 67.632 1.00 50.34 184 LYS A O 1
ATOM 1315 N N . GLY A 1 187 ? 23.358 -118.108 69.033 1.00 63.72 185 GLY A N 1
ATOM 1316 C CA . GLY A 1 187 ? 22.456 -117.784 70.127 1.00 44.76 185 GLY A CA 1
ATOM 1317 C C . GLY A 1 187 ? 21.630 -116.538 69.866 1.00 47.77 185 GLY A C 1
ATOM 1318 O O . GLY A 1 187 ? 20.471 -116.452 70.280 1.00 49.66 185 GLY A O 1
ATOM 1319 N N . PHE A 1 188 ? 22.220 -115.550 69.187 1.00 55.80 186 PHE A N 1
ATOM 1320 C CA . PHE A 1 188 ? 21.491 -114.325 68.866 1.00 55.14 186 PHE A CA 1
ATOM 1321 C C . PHE A 1 188 ? 20.277 -114.606 67.990 1.00 53.95 186 PHE A C 1
ATOM 1322 O O . PHE A 1 188 ? 19.224 -113.979 68.155 1.00 56.35 186 PHE A O 1
ATOM 1338 N N . ASN A 1 190 ? 18.691 -117.685 67.453 1.00 56.56 188 ASN A N 1
ATOM 1339 C CA . ASN A 1 190 ? 17.709 -118.525 68.132 1.00 55.94 188 ASN A CA 1
ATOM 1340 C C . ASN A 1 190 ? 16.785 -117.685 69.004 1.00 58.54 188 ASN A C 1
ATOM 1341 O O . ASN A 1 190 ? 15.564 -117.881 69.000 1.00 65.40 188 ASN A O 1
ATOM 1346 N N . ALA A 1 191 ? 17.353 -116.745 69.763 1.00 54.89 189 ALA A N 1
ATOM 1347 C CA . ALA A 1 191 ? 16.535 -115.874 70.600 1.00 56.25 189 ALA A CA 1
ATOM 1348 C C . ALA A 1 191 ? 15.663 -114.953 69.755 1.00 55.80 189 ALA A C 1
ATOM 1349 O O . ALA A 1 191 ? 14.525 -114.649 70.132 1.00 61.81 189 ALA A O 1
ATOM 1351 N N . LEU A 1 192 ? 16.178 -114.494 68.611 1.00 49.84 190 LEU A N 1
ATOM 1352 C CA . LEU A 1 192 ? 15.393 -113.617 67.748 1.00 50.12 190 LEU A CA 1
ATOM 1353 C C . LEU A 1 192 ? 14.245 -114.366 67.083 1.00 54.38 190 LEU A C 1
ATOM 1354 O O . LEU A 1 192 ? 13.207 -113.766 66.781 1.00 66.88 190 LEU A O 1
ATOM 1359 N N . ASN A 1 193 ? 14.414 -115.671 66.850 1.00 45.18 191 ASN A N 1
ATOM 1360 C CA . ASN A 1 193 ? 13.383 -116.454 66.175 1.00 48.64 191 ASN A CA 1
ATOM 1361 C C . ASN A 1 193 ? 12.071 -116.452 66.948 1.00 55.74 191 ASN A C 1
ATOM 1362 O O . ASN A 1 193 ? 10.995 -116.491 66.341 1.00 66.66 191 ASN A O 1
ATOM 1367 N N . ALA A 1 194 ? 12.138 -116.414 68.282 1.00 58.21 192 ALA A N 1
ATOM 1368 C CA . ALA A 1 194 ? 10.919 -116.366 69.083 1.00 51.65 192 ALA A CA 1
ATOM 1369 C C . ALA A 1 194 ? 10.104 -115.117 68.774 1.00 55.23 192 ALA A C 1
ATOM 1370 O O . ALA A 1 194 ? 8.868 -115.165 68.734 1.00 54.51 192 ALA A O 1
ATOM 1372 N N . PHE A 1 195 ? 10.776 -113.986 68.555 1.00 52.51 193 PHE A N 1
ATOM 1373 C CA . PHE A 1 195 ? 10.078 -112.752 68.221 1.00 53.19 193 PHE A CA 1
ATOM 1374 C C . PHE A 1 195 ? 9.634 -112.710 66.765 1.00 56.25 193 PHE A C 1
ATOM 1375 O O . PHE A 1 195 ? 8.687 -111.984 66.440 1.00 53.08 193 PHE A O 1
ATOM 1383 N N . VAL A 1 196 ? 10.294 -113.467 65.886 1.00 52.44 194 VAL A N 1
ATOM 1384 C CA . VAL A 1 196 ? 9.832 -113.574 64.507 1.00 55.98 194 VAL A CA 1
ATOM 1385 C C . VAL A 1 196 ? 8.528 -114.358 64.446 1.00 55.06 194 VAL A C 1
ATOM 1386 O O . VAL A 1 196 ? 7.666 -114.085 63.600 1.00 74.15 194 VAL A O 1
ATOM 1390 N N . LEU A 1 197 ? 8.350 -115.326 65.349 1.00 53.29 195 LEU A N 1
ATOM 1391 C CA . LEU A 1 197 ? 7.142 -116.142 65.355 1.00 59.07 195 LEU A CA 1
ATOM 1392 C C . LEU A 1 197 ? 5.910 -115.363 65.794 1.00 65.60 195 LEU A C 1
ATOM 1393 O O . LEU A 1 197 ? 4.791 -115.752 65.442 1.00 72.59 195 LEU A O 1
ATOM 1398 N N . ARG A 1 198 ? 6.081 -114.281 66.550 1.00 57.74 196 ARG A N 1
ATOM 1399 C CA . ARG A 1 198 ? 4.956 -113.475 67.004 1.00 60.36 196 ARG A CA 1
ATOM 1400 C C . ARG A 1 198 ? 4.683 -112.360 66.001 1.00 53.93 196 ARG A C 1
ATOM 1401 O O . ARG A 1 198 ? 5.605 -111.658 65.574 1.00 69.48 196 ARG A O 1
ATOM 1409 N N . ARG A 1 199 ? 3.408 -112.208 65.630 1.00 66.04 197 ARG A N 1
ATOM 1410 C CA . ARG A 1 199 ? 3.038 -111.290 64.556 1.00 68.29 197 ARG A CA 1
ATOM 1411 C C . ARG A 1 199 ? 3.336 -109.841 64.922 1.00 69.62 197 ARG A C 1
ATOM 1412 O O . ARG A 1 199 ? 3.813 -109.067 64.082 1.00 50.27 197 ARG A O 1
ATOM 1420 N N . GLU A 1 200 ? 3.065 -109.452 66.169 1.00 64.62 198 GLU A N 1
ATOM 1421 C CA . GLU A 1 200 ? 3.180 -108.049 66.550 1.00 58.39 198 GLU A CA 1
ATOM 1422 C C . GLU A 1 200 ? 4.620 -107.555 66.600 1.00 53.49 198 GLU A C 1
ATOM 1423 O O . GLU A 1 200 ? 4.833 -106.340 66.672 1.00 53.27 198 GLU A O 1
ATOM 1429 N N . HIS A 1 201 ? 5.606 -108.451 66.564 1.00 52.20 199 HIS A N 1
ATOM 1430 C CA . HIS A 1 201 ? 7.013 -108.070 66.628 1.00 54.98 199 HIS A CA 1
ATOM 1431 C C . HIS A 1 201 ? 7.813 -108.501 65.406 1.00 53.13 199 HIS A C 1
ATOM 1432 O O . HIS A 1 201 ? 9.038 -108.331 65.395 1.00 57.57 199 HIS A O 1
ATOM 1439 N N . ARG A 1 202 ? 7.165 -109.062 64.382 1.00 46.11 200 ARG A N 1
ATOM 1440 C CA . ARG A 1 202 ? 7.912 -109.603 63.250 1.00 53.45 200 ARG A CA 1
ATOM 1441 C C . ARG A 1 202 ? 8.621 -108.494 62.484 1.00 55.22 200 ARG A C 1
ATOM 1442 O O . ARG A 1 202 ? 9.766 -108.666 62.050 1.00 61.03 200 ARG A O 1
ATOM 1450 N N . ASN A 1 203 ? 7.950 -107.355 62.295 1.00 50.28 201 ASN A N 1
ATOM 1451 C CA . ASN A 1 203 ? 8.578 -106.233 61.606 1.00 53.52 201 ASN A CA 1
ATOM 1452 C C . ASN A 1 203 ? 9.805 -105.745 62.366 1.00 57.54 201 ASN A C 1
ATOM 1453 O O . ASN A 1 203 ? 10.855 -105.485 61.767 1.00 52.09 201 ASN A O 1
ATOM 1458 N N . SER A 1 204 ? 9.687 -105.608 63.688 1.00 49.39 202 SER A N 1
ATOM 1459 C CA . SER A 1 204 ? 10.818 -105.149 64.487 1.00 54.48 202 SER A CA 1
ATOM 1460 C C . SER A 1 204 ? 11.938 -106.183 64.510 1.00 58.08 202 SER A C 1
ATOM 1461 O O . SER A 1 204 ? 13.120 -105.826 64.446 1.00 66.04 202 SER A O 1
ATOM 1464 N N . ALA A 1 205 ? 11.585 -107.468 64.614 1.00 55.06 203 ALA A N 1
ATOM 1465 C CA . ALA A 1 205 ? 12.597 -108.519 64.617 1.00 46.98 203 ALA A CA 1
ATOM 1466 C C . ALA A 1 205 ? 13.371 -108.551 63.304 1.00 44.83 203 ALA A C 1
ATOM 1467 O O . ALA A 1 205 ? 14.600 -108.685 63.303 1.00 43.17 203 ALA A O 1
ATOM 1469 N N . PHE A 1 206 ? 12.668 -108.434 62.175 1.00 40.61 204 PHE A N 1
ATOM 1470 C CA . PHE A 1 206 ? 13.343 -108.413 60.882 1.00 39.59 204 PHE A CA 1
ATOM 1471 C C . PHE A 1 206 ? 14.213 -107.174 60.717 1.00 43.92 204 PHE A C 1
ATOM 1472 O O . PHE A 1 206 ? 15.271 -107.242 60.080 1.00 47.30 204 PHE A O 1
ATOM 1480 N N . SER A 1 207 ? 13.786 -106.037 61.269 1.00 50.45 205 SER A N 1
ATOM 1481 C CA . SER A 1 207 ? 14.608 -104.832 61.211 1.00 57.18 205 SER A CA 1
ATOM 1482 C C . SER A 1 207 ? 15.916 -105.025 61.971 1.00 50.30 205 SER A C 1
ATOM 1483 O O . SER A 1 207 ? 16.991 -104.657 61.484 1.00 46.65 205 SER A O 1
ATOM 1486 N N . LEU A 1 208 ? 15.840 -105.597 63.175 1.00 44.76 206 LEU A N 1
ATOM 1487 C CA . LEU A 1 208 ? 17.051 -105.862 63.947 1.00 47.34 206 LEU A CA 1
ATOM 1488 C C . LEU A 1 208 ? 17.935 -106.898 63.264 1.00 52.45 206 LEU A C 1
ATOM 1489 O O . LEU A 1 208 ? 19.166 -106.811 63.345 1.00 46.78 206 LEU A O 1
ATOM 1494 N N . LEU A 1 209 ? 17.329 -107.880 62.593 1.00 50.32 207 LEU A N 1
ATOM 1495 C CA . LEU A 1 209 ? 18.113 -108.863 61.852 1.00 46.61 207 LEU A CA 1
ATOM 1496 C C . LEU A 1 209 ? 18.943 -108.194 60.765 1.00 41.15 207 LEU A C 1
ATOM 1497 O O . LEU A 1 209 ? 20.116 -108.534 60.571 1.00 45.18 207 LEU A O 1
ATOM 1502 N N . CYS A 1 210 ? 18.347 -107.244 60.041 1.00 38.85 208 CYS A N 1
ATOM 1503 C CA . CYS A 1 210 ? 19.099 -106.486 59.046 1.00 43.25 208 CYS A CA 1
ATOM 1504 C C . CYS A 1 210 ? 20.252 -105.727 59.692 1.00 48.43 208 CYS A C 1
ATOM 1505 O O . CYS A 1 210 ? 21.369 -105.710 59.162 1.00 44.14 208 CYS A O 1
ATOM 1508 N N . ALA A 1 211 ? 19.997 -105.088 60.838 1.00 36.21 209 ALA A N 1
ATOM 1509 C CA . ALA A 1 211 ? 21.056 -104.375 61.546 1.00 44.77 209 ALA A CA 1
ATOM 1510 C C . ALA A 1 211 ? 22.148 -105.328 62.018 1.00 43.26 209 ALA A C 1
ATOM 1511 O O . ALA A 1 211 ? 23.332 -104.972 62.021 1.00 50.59 209 ALA A O 1
ATOM 1513 N N . PHE A 1 212 ? 21.769 -106.539 62.431 1.00 45.53 210 PHE A N 1
ATOM 1514 C CA . PHE A 1 212 ? 22.762 -107.513 62.874 1.00 52.63 210 PHE A CA 1
ATOM 1515 C C . PHE A 1 212 ? 23.672 -107.929 61.726 1.00 46.76 210 PHE A C 1
ATOM 1516 O O . PHE A 1 212 ? 24.902 -107.886 61.848 1.00 48.31 210 PHE A O 1
ATOM 1524 N N . VAL A 1 213 ? 23.082 -108.334 60.599 1.00 50.07 211 VAL A N 1
ATOM 1525 C CA . VAL A 1 213 ? 23.869 -108.724 59.432 1.00 48.65 211 VAL A CA 1
ATOM 1526 C C . VAL A 1 213 ? 24.715 -107.560 58.937 1.00 51.93 211 VAL A C 1
ATOM 1527 O O . VAL A 1 213 ? 25.827 -107.758 58.431 1.00 57.01 211 VAL A O 1
ATOM 1531 N N . ASN A 1 214 ? 24.217 -106.329 59.085 1.00 51.28 212 ASN A N 1
ATOM 1532 C CA . ASN A 1 214 ? 24.956 -105.167 58.604 1.00 50.00 212 ASN A CA 1
ATOM 1533 C C . ASN A 1 214 ? 26.197 -104.889 59.445 1.00 57.79 212 ASN A C 1
ATOM 1534 O O . ASN A 1 214 ? 27.171 -104.324 58.936 1.00 63.46 212 ASN A O 1
ATOM 1539 N N . SER A 1 215 ? 26.186 -105.274 60.724 1.00 51.42 213 SER A N 1
ATOM 1540 C CA . SER A 1 215 ? 27.348 -105.064 61.583 1.00 53.38 213 SER A CA 1
ATOM 1541 C C . SER A 1 215 ? 28.505 -106.004 61.264 1.00 54.85 213 SER A C 1
ATOM 1542 O O . SER A 1 215 ? 29.560 -105.891 61.898 1.00 65.05 213 SER A O 1
ATOM 1545 N N . GLY A 1 216 ? 28.338 -106.913 60.307 1.00 55.92 214 GLY A N 1
ATOM 1546 C CA . GLY A 1 216 ? 29.380 -107.836 59.921 1.00 62.47 214 GLY A CA 1
ATOM 1547 C C . GLY A 1 216 ? 29.818 -108.789 61.018 1.00 61.10 214 GLY A C 1
ATOM 1548 O O . GLY A 1 216 ? 30.989 -108.809 61.411 1.00 61.83 214 GLY A O 1
ATOM 1549 N N . PRO A 1 217 ? 28.896 -109.598 61.537 1.00 52.98 215 PRO A N 1
ATOM 1550 C CA . PRO A 1 217 ? 29.270 -110.578 62.555 1.00 54.46 215 PRO A CA 1
ATOM 1551 C C . PRO A 1 217 ? 29.786 -111.851 61.910 1.00 56.79 215 PRO A C 1
ATOM 1552 O O . PRO A 1 217 ? 29.494 -112.124 60.735 1.00 59.49 215 PRO A O 1
ATOM 1556 N N . PRO A 1 218 ? 30.554 -112.656 62.635 1.00 54.46 216 PRO A N 1
ATOM 1557 C CA . PRO A 1 218 ? 31.076 -113.898 62.062 1.00 47.86 216 PRO A CA 1
ATOM 1558 C C . PRO A 1 218 ? 30.041 -115.016 62.116 1.00 50.89 216 PRO A C 1
ATOM 1559 O O . PRO A 1 218 ? 29.019 -114.929 62.796 1.00 62.61 216 PRO A O 1
ATOM 1563 N N . HIS A 1 219 ? 30.327 -116.075 61.354 1.00 54.55 217 HIS A N 1
ATOM 1564 C CA . HIS A 1 219 ? 29.585 -117.335 61.426 1.00 55.57 217 HIS A CA 1
ATOM 1565 C C . HIS A 1 219 ? 28.100 -117.144 61.126 1.00 51.26 217 HIS A C 1
ATOM 1566 O O . HIS A 1 219 ? 27.238 -117.746 61.769 1.00 63.80 217 HIS A O 1
ATOM 1573 N N . LEU A 1 220 ? 27.792 -116.292 60.145 1.00 36.28 218 LEU A N 1
ATOM 1574 C CA . LEU A 1 220 ? 26.401 -116.107 59.749 1.00 44.72 218 LEU A CA 1
ATOM 1575 C C . LEU A 1 220 ? 25.798 -117.375 59.157 1.00 52.92 218 LEU A C 1
ATOM 1576 O O . LEU A 1 220 ? 24.570 -117.508 59.130 1.00 55.35 218 LEU A O 1
ATOM 1581 N N . TYR A 1 221 ? 26.631 -118.307 58.684 1.00 42.45 219 TYR A N 1
ATOM 1582 C CA . TYR A 1 221 ? 26.121 -119.571 58.166 1.00 51.21 219 TYR A CA 1
ATOM 1583 C C . TYR A 1 221 ? 25.426 -120.397 59.240 1.00 52.77 219 TYR A C 1
ATOM 1584 O O . TYR A 1 221 ? 24.669 -121.316 58.907 1.00 50.09 219 TYR A O 1
ATOM 1593 N N . LEU A 1 222 ? 25.669 -120.096 60.519 1.00 44.99 220 LEU A N 1
ATOM 1594 C CA . LEU A 1 222 ? 25.010 -120.802 61.611 1.00 56.69 220 LEU A CA 1
ATOM 1595 C C . LEU A 1 222 ? 23.505 -120.573 61.644 1.00 50.87 220 LEU A C 1
ATOM 1596 O O . LEU A 1 222 ? 22.814 -121.246 62.417 1.00 52.07 220 LEU A O 1
ATOM 1601 N N . ILE A 1 223 ? 22.985 -119.643 60.839 1.00 41.81 221 ILE A N 1
ATOM 1602 C CA . ILE A 1 223 ? 21.545 -119.436 60.761 1.00 54.34 221 ILE A CA 1
ATOM 1603 C C . ILE A 1 223 ? 20.838 -120.658 60.193 1.00 54.87 221 ILE A C 1
ATOM 1604 O O . ILE A 1 223 ? 19.632 -120.828 60.398 1.00 52.00 221 ILE A O 1
ATOM 1609 N N . LEU A 1 224 ? 21.563 -121.525 59.485 1.00 62.65 222 LEU A N 1
ATOM 1610 C CA . LEU A 1 224 ? 20.959 -122.737 58.947 1.00 60.27 222 LEU A CA 1
ATOM 1611 C C . LEU A 1 224 ? 20.782 -123.808 60.013 1.00 64.31 222 LEU A C 1
ATOM 1612 O O . LEU A 1 224 ? 19.872 -124.640 59.908 1.00 65.58 222 LEU A O 1
ATOM 1617 N N . GLN A 1 225 ? 21.631 -123.812 61.038 1.00 49.43 223 GLN A N 1
ATOM 1618 C CA . GLN A 1 225 ? 21.445 -124.702 62.176 1.00 58.70 223 GLN A CA 1
ATOM 1619 C C . GLN A 1 225 ? 20.507 -124.056 63.186 1.00 60.35 223 GLN A C 1
ATOM 1620 O O . GLN A 1 225 ? 20.565 -124.353 64.385 1.00 68.96 223 GLN A O 1
ATOM 1626 N N . THR A 1 226 ? 19.641 -123.166 62.715 1.00 60.53 224 THR A N 1
ATOM 1627 C CA . THR A 1 226 ? 18.708 -122.455 63.570 1.00 53.47 224 THR A CA 1
ATOM 1628 C C . THR A 1 226 ? 17.416 -122.263 62.791 1.00 61.35 224 THR A C 1
ATOM 1629 O O . THR A 1 226 ? 17.450 -122.161 61.560 1.00 69.36 224 THR A O 1
ATOM 1633 N N . PRO A 1 227 ? 16.263 -122.241 63.467 1.00 55.90 225 PRO A N 1
ATOM 1634 C CA . PRO A 1 227 ? 14.984 -122.143 62.745 1.00 52.27 225 PRO A CA 1
ATOM 1635 C C . PRO A 1 227 ? 14.707 -120.787 62.114 1.00 53.41 225 PRO A C 1
ATOM 1636 O O . PRO A 1 227 ? 13.659 -120.634 61.475 1.00 56.57 225 PRO A O 1
ATOM 1640 N N . LEU A 1 228 ? 15.590 -119.798 62.268 1.00 41.80 226 LEU A N 1
ATOM 1641 C CA . LEU A 1 228 ? 15.293 -118.454 61.777 1.00 45.00 226 LEU A CA 1
ATOM 1642 C C . LEU A 1 228 ? 15.194 -118.415 60.257 1.00 46.97 226 LEU A C 1
ATOM 1643 O O . LEU A 1 228 ? 14.303 -117.757 59.708 1.00 49.76 226 LEU A O 1
ATOM 1648 N N . PHE A 1 229 ? 16.104 -119.101 59.560 1.00 55.66 227 PHE A N 1
ATOM 1649 C CA . PHE A 1 229 ? 16.115 -119.051 58.100 1.00 48.02 227 PHE A CA 1
ATOM 1650 C C . PHE A 1 229 ? 14.804 -119.568 57.520 1.00 43.41 227 PHE A C 1
ATOM 1651 O O . PHE A 1 229 ? 14.218 -118.943 56.628 1.00 49.47 227 PHE A O 1
ATOM 1659 N N . GLY A 1 230 ? 14.330 -120.715 58.012 1.00 42.97 228 GLY A N 1
ATOM 1660 C CA . GLY A 1 230 ? 13.063 -121.247 57.538 1.00 43.81 228 GLY A CA 1
ATOM 1661 C C . GLY A 1 230 ? 11.887 -120.327 57.806 1.00 55.66 228 GLY A C 1
ATOM 1662 O O . GLY A 1 230 ? 10.944 -120.274 57.012 1.00 59.16 228 GLY A O 1
ATOM 1663 N N . ASN A 1 231 ? 11.927 -119.585 58.916 1.00 58.50 229 ASN A N 1
ATOM 1664 C CA . ASN A 1 231 ? 10.834 -118.673 59.234 1.00 58.61 229 ASN A CA 1
ATOM 1665 C C . ASN A 1 231 ? 10.911 -117.384 58.427 1.00 52.14 229 ASN A C 1
ATOM 1666 O O . ASN A 1 231 ? 9.879 -116.747 58.188 1.00 48.28 229 ASN A O 1
ATOM 1671 N N . ILE A 1 232 ? 12.113 -116.977 58.014 1.00 41.10 230 ILE A N 1
ATOM 1672 C CA . ILE A 1 232 ? 12.230 -115.899 57.036 1.00 41.64 230 ILE A CA 1
ATOM 1673 C C . ILE A 1 232 ? 11.527 -116.296 55.745 1.00 42.12 230 ILE A C 1
ATOM 1674 O O . ILE A 1 232 ? 10.738 -115.529 55.180 1.00 50.15 230 ILE A O 1
ATOM 1679 N N . LEU A 1 233 ? 11.807 -117.509 55.260 1.00 34.63 231 LEU A N 1
ATOM 1680 C CA . LEU A 1 233 ? 11.147 -118.008 54.058 1.00 41.84 231 LEU A CA 1
ATOM 1681 C C . LEU A 1 233 ? 9.646 -118.155 54.262 1.00 51.41 231 LEU A C 1
ATOM 1682 O O . LEU A 1 233 ? 8.868 -117.924 53.329 1.00 52.84 231 LEU A O 1
ATOM 1687 N N . GLN A 1 234 ? 9.219 -118.538 55.469 1.00 52.19 232 GLN A N 1
ATOM 1688 C CA . GLN A 1 234 ? 7.792 -118.691 55.730 1.00 54.21 232 GLN A CA 1
ATOM 1689 C C . GLN A 1 234 ? 7.077 -117.349 55.666 1.00 53.85 232 GLN A C 1
ATOM 1690 O O . GLN A 1 234 ? 5.959 -117.258 55.147 1.00 54.56 232 GLN A O 1
ATOM 1696 N N . SER A 1 235 ? 7.707 -116.296 56.195 1.00 50.40 233 SER A N 1
ATOM 1697 C CA . SER A 1 235 ? 7.141 -114.957 56.079 1.00 53.24 233 SER A CA 1
ATOM 1698 C C . SER A 1 235 ? 7.040 -114.523 54.622 1.00 44.30 233 SER A C 1
ATOM 1699 O O . SER A 1 235 ? 6.036 -113.931 54.210 1.00 47.64 233 SER A O 1
ATOM 1702 N N . LEU A 1 236 ? 8.075 -114.805 53.828 1.00 37.05 234 LEU A N 1
ATOM 1703 C CA . LEU A 1 236 ? 8.045 -114.443 52.415 1.00 43.05 234 LEU A CA 1
ATOM 1704 C C . LEU A 1 236 ? 6.966 -115.209 51.661 1.00 48.50 234 LEU A C 1
ATOM 1705 O O . LEU A 1 236 ? 6.460 -114.727 50.641 1.00 51.07 234 LEU A O 1
ATOM 1710 N N . GLN A 1 237 ? 6.600 -116.397 52.143 1.00 55.89 235 GLN A N 1
ATOM 1711 C CA . GLN A 1 237 ? 5.610 -117.227 51.469 1.00 54.84 235 GLN A CA 1
ATOM 1712 C C . GLN A 1 237 ? 4.183 -116.959 51.926 1.00 51.51 235 GLN A C 1
ATOM 1713 O O . GLN A 1 237 ? 3.245 -117.184 51.152 1.00 52.90 235 GLN A O 1
ATOM 1719 N N . LYS A 1 238 ? 3.988 -116.488 53.155 1.00 51.60 236 LYS A N 1
ATOM 1720 C CA . LYS A 1 238 ? 2.650 -116.429 53.733 1.00 58.22 236 LYS A CA 1
ATOM 1721 C C . LYS A 1 238 ? 2.202 -115.031 54.128 1.00 60.74 236 LYS A C 1
ATOM 1722 O O . LYS A 1 238 ? 1.027 -114.701 53.946 1.00 62.18 236 LYS A O 1
ATOM 1728 N N . ASP A 1 239 ? 3.088 -114.205 54.681 1.00 64.20 237 ASP A N 1
ATOM 1729 C CA . ASP A 1 239 ? 2.681 -112.877 55.122 1.00 59.06 237 ASP A CA 1
ATOM 1730 C C . ASP A 1 239 ? 2.155 -112.056 53.949 1.00 58.86 237 ASP A C 1
ATOM 1731 O O . ASP A 1 239 ? 2.599 -112.201 52.808 1.00 56.01 237 ASP A O 1
ATOM 1736 N N . GLU A 1 240 ? 1.194 -111.183 54.246 1.00 61.83 238 GLU A N 1
ATOM 1737 C CA . GLU A 1 240 ? 0.491 -110.426 53.222 1.00 59.22 238 GLU A CA 1
ATOM 1738 C C . GLU A 1 240 ? 0.720 -108.925 53.316 1.00 57.66 238 GLU A C 1
ATOM 1739 O O . GLU A 1 240 ? 0.162 -108.177 52.505 1.00 56.81 238 GLU A O 1
ATOM 1745 N N . SER A 1 241 ? 1.515 -108.462 54.277 1.00 54.79 239 SER A N 1
ATOM 1746 C CA . SER A 1 241 ? 1.868 -107.052 54.356 1.00 59.16 239 SER A CA 1
ATOM 1747 C C . SER A 1 241 ? 3.063 -106.770 53.453 1.00 58.84 239 SER A C 1
ATOM 1748 O O . SER A 1 241 ? 4.097 -107.437 53.552 1.00 59.27 239 SER A O 1
ATOM 1751 N N . THR A 1 242 ? 2.909 -105.789 52.559 1.00 60.18 240 THR A N 1
ATOM 1752 C CA . THR A 1 242 ? 4.009 -105.408 51.677 1.00 57.93 240 THR A CA 1
ATOM 1753 C C . THR A 1 242 ? 5.233 -104.981 52.477 1.00 54.02 240 THR A C 1
ATOM 1754 O O . THR A 1 242 ? 6.372 -105.260 52.084 1.00 55.01 240 THR A O 1
ATOM 1758 N N . PHE A 1 243 ? 5.016 -104.305 53.607 1.00 57.15 241 PHE A N 1
ATOM 1759 C CA . PHE A 1 243 ? 6.129 -103.842 54.429 1.00 46.46 241 PHE A CA 1
ATOM 1760 C C . PHE A 1 243 ? 6.865 -105.011 55.077 1.00 42.04 241 PHE A C 1
ATOM 1761 O O . PHE A 1 243 ? 8.101 -105.038 55.097 1.00 46.69 241 PHE A O 1
ATOM 1769 N N . THR A 1 244 ? 6.123 -105.979 55.619 1.00 57.75 242 THR A N 1
ATOM 1770 C CA . THR A 1 244 ? 6.749 -107.114 56.293 1.00 49.22 242 THR A CA 1
ATOM 1771 C C . THR A 1 244 ? 7.565 -107.954 55.318 1.00 50.59 242 THR A C 1
ATOM 1772 O O . THR A 1 244 ? 8.722 -108.294 55.590 1.00 42.54 242 THR A O 1
ATOM 1776 N N . VAL A 1 245 ? 6.968 -108.306 54.177 1.00 48.75 243 VAL A N 1
ATOM 1777 C CA . VAL A 1 245 ? 7.656 -109.149 53.203 1.00 39.22 243 VAL A CA 1
ATOM 1778 C C . VAL A 1 245 ? 8.901 -108.450 52.672 1.00 39.12 243 VAL A C 1
ATOM 1779 O O . VAL A 1 245 ? 9.934 -109.086 52.429 1.00 44.26 243 VAL A O 1
ATOM 1783 N N . ASN A 1 246 ? 8.829 -107.129 52.493 1.00 41.31 244 ASN A N 1
ATOM 1784 C CA . ASN A 1 246 ? 9.994 -106.391 52.017 1.00 43.80 244 ASN A CA 1
ATOM 1785 C C . ASN A 1 246 ? 11.120 -106.417 53.043 1.00 46.32 244 ASN A C 1
ATOM 1786 O O . ASN A 1 246 ? 12.293 -106.562 52.680 1.00 52.73 244 ASN A O 1
ATOM 1791 N N . LEU A 1 247 ? 10.786 -106.275 54.328 1.00 42.51 245 LEU A N 1
ATOM 1792 C CA . LEU A 1 247 ? 11.791 -106.431 55.377 1.00 43.89 245 LEU A CA 1
ATOM 1793 C C . LEU A 1 247 ? 12.400 -107.828 55.346 1.00 51.42 245 LEU A C 1
ATOM 1794 O O . LEU A 1 247 ? 13.626 -107.986 55.399 1.00 50.52 245 LEU A O 1
ATOM 1799 N N . ALA A 1 248 ? 11.551 -108.857 55.275 1.00 45.49 246 ALA A N 1
ATOM 1800 C CA . ALA A 1 248 ? 12.046 -110.228 55.182 1.00 44.51 246 ALA A CA 1
ATOM 1801 C C . ALA A 1 248 ? 12.920 -110.418 53.950 1.00 42.11 246 ALA A C 1
ATOM 1802 O O . ALA A 1 248 ? 13.922 -111.143 53.995 1.00 36.51 246 ALA A O 1
ATOM 1804 N N . LEU A 1 249 ? 12.558 -109.774 52.838 1.00 40.69 247 LEU A N 1
ATOM 1805 C CA . LEU A 1 249 ? 13.338 -109.920 51.615 1.00 47.93 247 LEU A CA 1
ATOM 1806 C C . LEU A 1 249 ? 14.697 -109.242 51.741 1.00 39.92 247 LEU A C 1
ATOM 1807 O O . LEU A 1 249 ? 15.706 -109.771 51.262 1.00 46.31 247 LEU A O 1
ATOM 1812 N N . ILE A 1 250 ? 14.742 -108.071 52.383 1.00 37.25 248 ILE A N 1
ATOM 1813 C CA . ILE A 1 250 ? 16.015 -107.383 52.586 1.00 39.61 248 ILE A CA 1
ATOM 1814 C C . ILE A 1 250 ? 16.949 -108.234 53.434 1.00 43.32 248 ILE A C 1
ATOM 1815 O O . ILE A 1 250 ? 18.143 -108.358 53.136 1.00 37.95 248 ILE A O 1
ATOM 1820 N N . ALA A 1 251 ? 16.421 -108.837 54.502 1.00 41.05 249 ALA A N 1
ATOM 1821 C CA . ALA A 1 251 ? 17.235 -109.716 55.335 1.00 49.99 249 ALA A CA 1
ATOM 1822 C C . ALA A 1 251 ? 17.739 -110.918 54.545 1.00 45.97 249 ALA A C 1
ATOM 1823 O O . ALA A 1 251 ? 18.904 -111.311 54.677 1.00 45.27 249 ALA A O 1
ATOM 1825 N N . LEU A 1 252 ? 16.875 -111.517 53.722 1.00 60.06 250 LEU A N 1
ATOM 1826 C CA . LEU A 1 252 ? 17.284 -112.675 52.932 1.00 50.70 250 LEU A CA 1
ATOM 1827 C C . LEU A 1 252 ? 18.389 -112.317 51.945 1.00 46.20 250 LEU A C 1
ATOM 1828 O O . LEU A 1 252 ? 19.357 -113.070 51.787 1.00 45.78 250 LEU A O 1
ATOM 1833 N N . VAL A 1 253 ? 18.261 -111.173 51.268 1.00 41.55 251 VAL A N 1
ATOM 1834 C CA . VAL A 1 253 ? 19.268 -110.767 50.290 1.00 44.78 251 VAL A CA 1
ATOM 1835 C C . VAL A 1 253 ? 20.618 -110.552 50.966 1.00 43.42 251 VAL A C 1
ATOM 1836 O O . VAL A 1 253 ? 21.671 -110.861 50.394 1.00 43.84 251 VAL A O 1
ATOM 1848 N N . LEU A 1 255 ? 21.682 -112.102 53.664 1.00 42.57 253 LEU A N 1
ATOM 1849 C CA . LEU A 1 255 ? 22.151 -113.347 54.264 1.00 37.38 253 LEU A CA 1
ATOM 1850 C C . LEU A 1 255 ? 22.724 -114.324 53.244 1.00 40.52 253 LEU A C 1
ATOM 1851 O O . LEU A 1 255 ? 23.709 -115.010 53.538 1.00 40.06 253 LEU A O 1
ATOM 1856 N N . LEU A 1 256 ? 22.126 -114.401 52.054 1.00 35.36 254 LEU A N 1
ATOM 1857 C CA . LEU A 1 256 ? 22.526 -115.417 51.081 1.00 40.84 254 LEU A CA 1
ATOM 1858 C C . LEU A 1 256 ? 24.009 -115.401 50.719 1.00 32.15 254 LEU A C 1
ATOM 1859 O O . LEU A 1 256 ? 24.587 -116.495 50.587 1.00 37.05 254 LEU A O 1
ATOM 1864 N N . PRO A 1 257 ? 24.678 -114.256 50.535 1.00 40.86 255 PRO A N 1
ATOM 1865 C CA . PRO A 1 257 ? 26.115 -114.298 50.205 1.00 43.74 255 PRO A CA 1
ATOM 1866 C C . PRO A 1 257 ? 26.995 -114.908 51.289 1.00 51.90 255 PRO A C 1
ATOM 1867 O O . PRO A 1 257 ? 28.174 -115.172 51.019 1.00 62.35 255 PRO A O 1
ATOM 1871 N N . PHE A 1 258 ? 26.474 -115.142 52.494 1.00 50.37 256 PHE A N 1
ATOM 1872 C CA . PHE A 1 258 ? 27.263 -115.735 53.566 1.00 51.83 256 PHE A CA 1
ATOM 1873 C C . PHE A 1 258 ? 27.185 -117.256 53.609 1.00 46.05 256 PHE A C 1
ATOM 1874 O O . PHE A 1 258 ? 27.958 -117.878 54.346 1.00 47.59 256 PHE A O 1
ATOM 1882 N N . PHE A 1 259 ? 26.282 -117.869 52.849 1.00 40.57 257 PHE A N 1
ATOM 1883 C CA . PHE A 1 259 ? 26.248 -119.323 52.736 1.00 48.69 257 PHE A CA 1
ATOM 1884 C C . PHE A 1 259 ? 25.702 -119.733 51.372 1.00 51.62 257 PHE A C 1
ATOM 1885 O O . PHE A 1 259 ? 24.718 -120.478 51.295 1.00 48.57 257 PHE A O 1
ATOM 1893 N N . PRO A 1 260 ? 26.322 -119.285 50.275 1.00 45.21 258 PRO A N 1
ATOM 1894 C CA . PRO A 1 260 ? 25.743 -119.559 48.950 1.00 41.24 258 PRO A CA 1
ATOM 1895 C C . PRO A 1 260 ? 25.820 -121.019 48.539 1.00 47.11 258 PRO A C 1
ATOM 1896 O O . PRO A 1 260 ? 24.966 -121.478 47.771 1.00 49.89 258 PRO A O 1
ATOM 1900 N N . GLY A 1 261 ? 26.813 -121.766 49.020 1.00 48.29 259 GLY A N 1
ATOM 1901 C CA . GLY A 1 261 ? 26.919 -123.166 48.657 1.00 48.47 259 GLY A CA 1
ATOM 1902 C C . GLY A 1 261 ? 26.003 -124.096 49.418 1.00 52.62 259 GLY A C 1
ATOM 1903 O O . GLY A 1 261 ? 25.938 -125.286 49.092 1.00 49.85 259 GLY A O 1
ATOM 1904 N N . ASP A 1 262 ? 25.291 -123.584 50.418 1.00 48.07 260 ASP A N 1
ATOM 1905 C CA . ASP A 1 262 ? 24.409 -124.389 51.251 1.00 48.60 260 ASP A CA 1
ATOM 1906 C C . ASP A 1 262 ? 22.933 -124.175 50.940 1.00 42.82 260 ASP A C 1
ATOM 1907 O O . ASP A 1 262 ? 22.085 -124.797 51.586 1.00 51.97 260 ASP A O 1
ATOM 1912 N N . ILE A 1 263 ? 22.605 -123.313 49.978 1.00 44.97 261 ILE A N 1
ATOM 1913 C CA . ILE A 1 263 ? 21.217 -122.980 49.681 1.00 44.96 261 ILE A CA 1
ATOM 1914 C C . ILE A 1 263 ? 20.662 -123.809 48.527 1.00 42.15 261 ILE A C 1
ATOM 1915 O O . ILE A 1 263 ? 19.537 -123.565 48.084 1.00 50.97 261 ILE A O 1
ATOM 1920 N N . VAL A 1 264 ? 21.432 -124.777 48.020 1.00 46.90 262 VAL A N 1
ATOM 1921 C CA . VAL A 1 264 ? 20.948 -125.612 46.917 1.00 41.86 262 VAL A CA 1
ATOM 1922 C C . VAL A 1 264 ? 19.619 -126.290 47.243 1.00 42.36 262 VAL A C 1
ATOM 1923 O O . VAL A 1 264 ? 18.706 -126.233 46.407 1.00 39.67 262 VAL A O 1
ATOM 1927 N N . PRO A 1 265 ? 19.432 -126.929 48.406 1.00 50.60 263 PRO A N 1
ATOM 1928 C CA . PRO A 1 265 ? 18.112 -127.517 48.702 1.00 55.86 263 PRO A CA 1
ATOM 1929 C C . PRO A 1 265 ? 16.986 -126.497 48.797 1.00 44.77 263 PRO A C 1
ATOM 1930 O O . PRO A 1 265 ? 15.815 -126.883 48.698 1.00 50.88 263 PRO A O 1
ATOM 1934 N N . TYR A 1 266 ? 17.296 -125.215 48.986 1.00 43.68 264 TYR A N 1
ATOM 1935 C CA . TYR A 1 266 ? 16.274 -124.186 49.127 1.00 41.62 264 TYR A CA 1
ATOM 1936 C C . TYR A 1 266 ? 15.918 -123.499 47.814 1.00 40.99 264 TYR A C 1
ATOM 1937 O O . TYR A 1 266 ? 14.985 -122.689 47.796 1.00 42.63 264 TYR A O 1
ATOM 1946 N N . LEU A 1 267 ? 16.635 -123.795 46.730 1.00 42.29 265 LEU A N 1
ATOM 1947 C CA . LEU A 1 267 ? 16.416 -123.107 45.457 1.00 44.36 265 LEU A CA 1
ATOM 1948 C C . LEU A 1 267 ? 14.975 -123.169 44.961 1.00 44.89 265 LEU A C 1
ATOM 1949 O O . LEU A 1 267 ? 14.453 -122.125 44.537 1.00 46.80 265 LEU A O 1
ATOM 1954 N N . PRO A 1 268 ? 14.284 -124.320 44.960 1.00 35.93 266 PRO A N 1
ATOM 1955 C CA . PRO A 1 268 ? 12.865 -124.298 44.559 1.00 46.40 266 PRO A CA 1
ATOM 1956 C C . PRO A 1 268 ? 12.015 -123.362 45.401 1.00 47.21 266 PRO A C 1
ATOM 1957 O O . PRO A 1 268 ? 11.122 -122.692 44.868 1.00 41.95 266 PRO A O 1
ATOM 1961 N N . THR A 1 269 ? 12.269 -123.299 46.709 1.00 48.53 267 THR A N 1
ATOM 1962 C CA . THR A 1 269 ? 11.536 -122.372 47.565 1.00 38.63 267 THR A CA 1
ATOM 1963 C C . THR A 1 269 ? 11.882 -120.925 47.232 1.00 36.52 267 THR A C 1
ATOM 1964 O O . THR A 1 269 ? 10.992 -120.072 47.129 1.00 46.60 267 THR A O 1
ATOM 1968 N N . LEU A 1 270 ? 13.173 -120.631 47.058 1.00 36.25 268 LEU A N 1
ATOM 1969 C CA . LEU A 1 270 ? 13.588 -119.268 46.739 1.00 37.01 268 LEU A CA 1
ATOM 1970 C C . LEU A 1 270 ? 13.005 -118.808 45.409 1.00 36.62 268 LEU A C 1
ATOM 1971 O O . LEU A 1 270 ? 12.597 -117.648 45.269 1.00 39.99 268 LEU A O 1
ATOM 1976 N N . PHE A 1 271 ? 12.959 -119.701 44.417 1.00 41.03 269 PHE A N 1
ATOM 1977 C CA . PHE A 1 271 ? 12.386 -119.339 43.124 1.00 38.78 269 PHE A CA 1
ATOM 1978 C C . PHE A 1 271 ? 10.882 -119.111 43.224 1.00 47.71 269 PHE A C 1
ATOM 1979 O O . PHE A 1 271 ? 10.347 -118.188 42.598 1.00 46.37 269 PHE A O 1
ATOM 1987 N N . ASN A 1 272 ? 10.181 -119.943 44.000 1.00 43.19 270 ASN A N 1
ATOM 1988 C CA . ASN A 1 272 ? 8.744 -119.750 44.176 1.00 44.37 270 ASN A CA 1
ATOM 1989 C C . ASN A 1 272 ? 8.449 -118.443 44.900 1.00 49.88 270 ASN A C 1
ATOM 1990 O O . ASN A 1 272 ? 7.441 -117.783 44.620 1.00 43.77 270 ASN A O 1
ATOM 1995 N N . ILE A 1 273 ? 9.313 -118.058 45.842 1.00 44.37 271 ILE A N 1
ATOM 1996 C CA . ILE A 1 273 ? 9.158 -116.772 46.515 1.00 38.31 271 ILE A CA 1
ATOM 1997 C C . ILE A 1 273 ? 9.290 -115.631 45.515 1.00 45.35 271 ILE A C 1
ATOM 1998 O O . ILE A 1 273 ? 8.522 -114.662 45.551 1.00 46.55 271 ILE A O 1
ATOM 2003 N N . TYR A 1 274 ? 10.259 -115.732 44.601 1.00 39.98 272 TYR A N 1
ATOM 2004 C CA . TYR A 1 274 ? 10.406 -114.719 43.561 1.00 43.55 272 TYR A CA 1
ATOM 2005 C C . TYR A 1 274 ? 9.145 -114.614 42.715 1.00 42.37 272 TYR A C 1
ATOM 2006 O O . TYR A 1 274 ? 8.698 -113.508 42.386 1.00 46.43 272 TYR A O 1
ATOM 2015 N N . ALA A 1 275 ? 8.559 -115.756 42.347 1.00 35.49 273 ALA A N 1
ATOM 2016 C CA . ALA A 1 275 ? 7.352 -115.741 41.528 1.00 45.89 273 ALA A CA 1
ATOM 2017 C C . ALA A 1 275 ? 6.186 -115.107 42.276 1.00 51.82 273 ALA A C 1
ATOM 2018 O O . ALA A 1 275 ? 5.372 -114.392 41.680 1.00 56.92 273 ALA A O 1
ATOM 2020 N N . ARG A 1 276 ? 6.083 -115.363 43.582 1.00 49.37 274 ARG A N 1
ATOM 2021 C CA . ARG A 1 276 ? 5.010 -114.765 44.370 1.00 54.61 274 ARG A CA 1
ATOM 2022 C C . ARG A 1 276 ? 5.157 -113.249 44.432 1.00 55.08 274 ARG A C 1
ATOM 2023 O O . ARG A 1 276 ? 4.190 -112.509 44.219 1.00 58.03 274 ARG A O 1
ATOM 2031 N N . LEU A 1 277 ? 6.366 -112.769 44.732 1.00 54.94 275 LEU A N 1
ATOM 2032 C CA . LEU A 1 277 ? 6.583 -111.329 44.826 1.00 46.16 275 LEU A CA 1
ATOM 2033 C C . LEU A 1 277 ? 6.500 -110.660 43.461 1.00 52.44 275 LEU A C 1
ATOM 2034 O O . LEU A 1 277 ? 6.142 -109.480 43.370 1.00 47.83 275 LEU A O 1
ATOM 2039 N N . LEU A 1 278 ? 6.827 -111.393 42.394 1.00 56.79 276 LEU A N 1
ATOM 2040 C CA . LEU A 1 278 ? 6.683 -110.849 41.048 1.00 56.93 276 LEU A CA 1
ATOM 2041 C C . LEU A 1 278 ? 5.225 -110.552 40.723 1.00 58.82 276 LEU A C 1
ATOM 2042 O O . LEU A 1 278 ? 4.936 -109.634 39.947 1.00 68.14 276 LEU A O 1
ATOM 2047 N N . PHE A 1 279 ? 4.299 -111.309 41.305 1.00 52.29 277 PHE A N 1
ATOM 2048 C CA . PHE A 1 279 ? 2.868 -111.132 41.093 1.00 55.03 277 PHE A CA 1
ATOM 2049 C C . PHE A 1 279 ? 2.189 -110.610 42.355 1.00 50.50 277 PHE A C 1
ATOM 2050 O O . PHE A 1 279 ? 1.067 -110.999 42.683 1.00 57.28 277 PHE A O 1
ATOM 2058 N N . TRP A 1 280 ? 2.875 -109.718 43.077 1.00 52.84 278 TRP A N 1
ATOM 2059 C CA . TRP A 1 280 ? 2.361 -109.223 44.351 1.00 45.65 278 TRP A CA 1
ATOM 2060 C C . TRP A 1 280 ? 1.050 -108.465 44.185 1.00 62.31 278 TRP A C 1
ATOM 2061 O O . TRP A 1 280 ? 0.257 -108.386 45.130 1.00 68.30 278 TRP A O 1
ATOM 2072 N N . ASP A 1 281 ? 0.801 -107.902 43.001 1.00 63.96 279 ASP A N 1
ATOM 2073 C CA . ASP A 1 281 ? -0.421 -107.144 42.763 1.00 72.12 279 ASP A CA 1
ATOM 2074 C C . ASP A 1 281 ? -1.639 -108.024 42.513 1.00 81.03 279 ASP A C 1
ATOM 2075 O O . ASP A 1 281 ? -2.754 -107.498 42.436 1.00 87.95 279 ASP A O 1
ATOM 2080 N N . ARG A 1 282 ? -1.463 -109.335 42.388 1.00 84.39 280 ARG A N 1
ATOM 2081 C CA . ARG A 1 282 ? -2.552 -110.243 42.060 1.00 91.11 280 ARG A CA 1
ATOM 2082 C C . ARG A 1 282 ? -2.872 -111.154 43.238 1.00 97.57 280 ARG A C 1
ATOM 2083 O O . ARG A 1 282 ? -2.159 -111.192 44.245 1.00 95.40 280 ARG A O 1
ATOM 2091 N N . ASP A 1 283 ? -3.969 -111.894 43.085 1.00 107.04 281 ASP A N 1
ATOM 2092 C CA . ASP A 1 283 ? -4.423 -112.881 44.063 1.00 116.12 281 ASP A CA 1
ATOM 2093 C C . ASP A 1 283 ? -4.602 -112.268 45.450 1.00 116.25 281 ASP A C 1
ATOM 2094 O O . ASP A 1 283 ? -5.725 -112.100 45.924 1.00 113.24 281 ASP A O 1
ATOM 2099 N N . TRP A 1 306 ? 1.250 -120.794 61.637 1.00 65.17 304 TRP A N 1
ATOM 2100 C CA . TRP A 1 306 ? 1.904 -119.525 61.336 1.00 69.50 304 TRP A CA 1
ATOM 2101 C C . TRP A 1 306 ? 0.978 -118.342 61.593 1.00 80.05 304 TRP A C 1
ATOM 2102 O O . TRP A 1 306 ? -0.166 -118.323 61.137 1.00 75.91 304 TRP A O 1
ATOM 2113 N N . ASP A 1 307 ? 1.484 -117.353 62.325 1.00 84.72 305 ASP A N 1
ATOM 2114 C CA . ASP A 1 307 ? 0.711 -116.164 62.677 1.00 79.18 305 ASP A CA 1
ATOM 2115 C C . ASP A 1 307 ? 0.950 -115.124 61.588 1.00 82.48 305 ASP A C 1
ATOM 2116 O O . ASP A 1 307 ? 1.981 -114.448 61.569 1.00 88.36 305 ASP A O 1
ATOM 2121 N N . LYS A 1 308 ? -0.014 -115.000 60.678 1.00 73.87 306 LYS A N 1
ATOM 2122 C CA . LYS A 1 308 ? 0.137 -114.134 59.516 1.00 63.26 306 LYS A CA 1
ATOM 2123 C C . LYS A 1 308 ? 0.068 -112.659 59.898 1.00 62.30 306 LYS A C 1
ATOM 2124 O O . LYS A 1 308 ? -0.696 -112.262 60.783 1.00 65.26 306 LYS A O 1
ATOM 2130 N N . VAL A 1 309 ? 0.878 -111.848 59.223 1.00 56.04 307 VAL A N 1
ATOM 2131 C CA . VAL A 1 309 ? 0.741 -110.395 59.254 1.00 60.73 307 VAL A CA 1
ATOM 2132 C C . VAL A 1 309 ? -0.147 -109.968 58.090 1.00 75.66 307 VAL A C 1
ATOM 2133 O O . VAL A 1 309 ? 0.170 -110.238 56.927 1.00 80.66 307 VAL A O 1
ATOM 2137 N N . LEU A 1 310 ? -1.260 -109.304 58.397 1.00 79.87 308 LEU A N 1
ATOM 2138 C CA . LEU A 1 310 ? -2.190 -108.906 57.351 1.00 78.38 308 LEU A CA 1
ATOM 2139 C C . LEU A 1 310 ? -1.727 -107.627 56.655 1.00 83.87 308 LEU A C 1
ATOM 2140 O O . LEU A 1 310 ? -0.812 -106.930 57.101 1.00 87.96 308 LEU A O 1
ATOM 2145 N N . LEU A 1 311 ? -2.389 -107.330 55.540 1.00 81.86 309 LEU A N 1
ATOM 2146 C CA . LEU A 1 311 ? -2.105 -106.128 54.769 1.00 79.79 309 LEU A CA 1
ATOM 2147 C C . LEU A 1 311 ? -2.529 -104.879 55.531 1.00 83.62 309 LEU A C 1
ATOM 2148 O O . LEU A 1 311 ? -3.638 -104.813 56.068 1.00 80.02 309 LEU A O 1
ATOM 2153 N N . ASP A 1 312 ? -1.636 -103.892 55.588 1.00 81.45 310 ASP A N 1
ATOM 2154 C CA . ASP A 1 312 ? -1.948 -102.598 56.180 1.00 81.09 310 ASP A CA 1
ATOM 2155 C C . ASP A 1 312 ? -2.395 -101.653 55.071 1.00 92.32 310 ASP A C 1
ATOM 2156 O O . ASP A 1 312 ? -1.554 -101.126 54.331 1.00 97.82 310 ASP A O 1
ATOM 2161 N N . PRO A 1 313 ? -3.702 -101.412 54.919 1.00 99.10 311 PRO A N 1
ATOM 2162 C CA . PRO A 1 313 ? -4.173 -100.590 53.791 1.00 100.51 311 PRO A CA 1
ATOM 2163 C C . PRO A 1 313 ? -3.691 -99.152 53.840 1.00 103.63 311 PRO A C 1
ATOM 2164 O O . PRO A 1 313 ? -3.796 -98.444 52.829 1.00 104.45 311 PRO A O 1
ATOM 2168 N N . ASP A 1 314 ? -3.168 -98.701 54.981 1.00 107.32 312 ASP A N 1
ATOM 2169 C CA . ASP A 1 314 ? -2.720 -97.321 55.118 1.00 108.81 312 ASP A CA 1
ATOM 2170 C C . ASP A 1 314 ? -1.340 -97.108 54.506 1.00 104.06 312 ASP A C 1
ATOM 2171 O O . ASP A 1 314 ? -1.070 -96.052 53.922 1.00 105.49 312 ASP A O 1
ATOM 2176 N N . TYR A 1 315 ? -0.454 -98.101 54.617 1.00 99.31 313 TYR A N 1
ATOM 2177 C CA . TYR A 1 315 ? 0.951 -97.922 54.278 1.00 98.28 313 TYR A CA 1
ATOM 2178 C C . TYR A 1 315 ? 1.473 -98.890 53.223 1.00 91.56 313 TYR A C 1
ATOM 2179 O O . TYR A 1 315 ? 2.460 -98.567 52.551 1.00 96.09 313 TYR A O 1
ATOM 2188 N N . ASP A 1 316 ? 0.842 -100.050 53.050 1.00 76.96 314 ASP A N 1
ATOM 2189 C CA . ASP A 1 316 ? 1.374 -101.097 52.186 1.00 72.88 314 ASP A CA 1
ATOM 2190 C C . ASP A 1 316 ? 1.141 -100.768 50.716 1.00 78.77 314 ASP A C 1
ATOM 2191 O O . ASP A 1 316 ? 0.013 -100.473 50.306 1.00 84.20 314 ASP A O 1
ATOM 2196 N N . GLY A 1 317 ? 2.209 -100.830 49.925 1.00 76.03 315 GLY A N 1
ATOM 2197 C CA . GLY A 1 317 ? 2.124 -100.589 48.501 1.00 80.44 315 GLY A CA 1
ATOM 2198 C C . GLY A 1 317 ? 1.680 -101.824 47.742 1.00 83.94 315 GLY A C 1
ATOM 2199 O O . GLY A 1 317 ? 1.316 -102.854 48.314 1.00 88.63 315 GLY A O 1
ATOM 2200 N N . HIS A 1 318 ? 1.711 -101.711 46.417 1.00 81.21 316 HIS A N 1
ATOM 2201 C CA . HIS A 1 318 ? 1.209 -102.777 45.565 1.00 77.81 316 HIS A CA 1
ATOM 2202 C C . HIS A 1 318 ? 2.321 -103.598 44.927 1.00 67.23 316 HIS A C 1
ATOM 2203 O O . HIS A 1 318 ? 2.031 -104.544 44.187 1.00 64.35 316 HIS A O 1
ATOM 2210 N N . SER A 1 319 ? 3.579 -103.257 45.195 1.00 63.38 317 SER A N 1
ATOM 2211 C CA . SER A 1 319 ? 4.730 -103.975 44.672 1.00 59.91 317 SER A CA 1
ATOM 2212 C C . SER A 1 319 ? 5.816 -104.003 45.737 1.00 51.84 317 SER A C 1
ATOM 2213 O O . SER A 1 319 ? 5.899 -103.108 46.582 1.00 68.87 317 SER A O 1
ATOM 2216 N N . VAL A 1 320 ? 6.643 -105.042 45.693 1.00 53.76 318 VAL A N 1
ATOM 2217 C CA . VAL A 1 320 ? 7.715 -105.220 46.670 1.00 46.94 318 VAL A CA 1
ATOM 2218 C C . VAL A 1 320 ? 8.929 -104.414 46.228 1.00 52.55 318 VAL A C 1
ATOM 2219 O O . VAL A 1 320 ? 9.501 -104.691 45.163 1.00 56.52 318 VAL A O 1
ATOM 2223 N N . PRO A 1 321 ? 9.346 -103.406 47.002 1.00 58.94 319 PRO A N 1
ATOM 2224 C CA . PRO A 1 321 ? 10.436 -102.527 46.541 1.00 57.59 319 PRO A CA 1
ATOM 2225 C C . PRO A 1 321 ? 11.760 -103.242 46.323 1.00 55.11 319 PRO A C 1
ATOM 2226 O O . PRO A 1 321 ? 12.497 -102.891 45.394 1.00 59.46 319 PRO A O 1
ATOM 2230 N N . TYR A 1 322 ? 12.091 -104.228 47.154 1.00 49.80 320 TYR A N 1
ATOM 2231 C CA . TYR A 1 322 ? 13.385 -104.894 47.090 1.00 30.90 320 TYR A CA 1
ATOM 2232 C C . TYR A 1 322 ? 13.405 -106.069 46.121 1.00 35.20 320 TYR A C 1
ATOM 2233 O O . TYR A 1 322 ? 14.400 -106.801 46.078 1.00 37.19 320 TYR A O 1
ATOM 2242 N N . LEU A 1 323 ? 12.336 -106.267 45.353 1.00 40.61 321 LEU A N 1
ATOM 2243 C CA . LEU A 1 323 ? 12.320 -107.350 44.372 1.00 42.04 321 LEU A CA 1
ATOM 2244 C C . LEU A 1 323 ? 13.451 -107.264 43.350 1.00 50.51 321 LEU A C 1
ATOM 2245 O O . LEU A 1 323 ? 14.032 -108.317 43.034 1.00 44.16 321 LEU A O 1
ATOM 2250 N N . PRO A 1 324 ? 13.804 -106.096 42.788 1.00 45.04 322 PRO A N 1
ATOM 2251 C CA . PRO A 1 324 ? 14.935 -106.074 41.841 1.00 33.18 322 PRO A CA 1
ATOM 2252 C C . PRO A 1 324 ? 16.238 -106.579 42.437 1.00 42.37 322 PRO A C 1
ATOM 2253 O O . PRO A 1 324 ? 16.984 -107.298 41.760 1.00 45.61 322 PRO A O 1
ATOM 2257 N N . GLU A 1 325 ? 16.539 -106.221 43.688 1.00 43.91 323 GLU A N 1
ATOM 2258 C CA . GLU A 1 325 ? 17.750 -106.725 44.326 1.00 33.15 323 GLU A CA 1
ATOM 2259 C C . GLU A 1 325 ? 17.685 -108.231 44.545 1.00 34.88 323 GLU A C 1
ATOM 2260 O O . GLU A 1 325 ? 18.723 -108.903 44.540 1.00 27.63 323 GLU A O 1
ATOM 2266 N N . TYR A 1 326 ? 16.481 -108.776 44.738 1.00 33.49 324 TYR A N 1
ATOM 2267 C CA . TYR A 1 326 ? 16.338 -110.218 44.909 1.00 34.82 324 TYR A CA 1
ATOM 2268 C C . TYR A 1 326 ? 16.629 -110.956 43.607 1.00 35.72 324 TYR A C 1
ATOM 2269 O O . TYR A 1 326 ? 17.248 -112.026 43.620 1.00 35.03 324 TYR A O 1
ATOM 2278 N N . PHE A 1 327 ? 16.178 -110.408 42.476 1.00 36.09 325 PHE A N 1
ATOM 2279 C CA . PHE A 1 327 ? 16.553 -110.968 41.181 1.00 38.72 325 PHE A CA 1
ATOM 2280 C C . PHE A 1 327 ? 18.067 -110.974 41.007 1.00 31.28 325 PHE A C 1
ATOM 2281 O O . PHE A 1 327 ? 18.641 -111.958 40.527 1.00 41.04 325 PHE A O 1
ATOM 2289 N N . THR A 1 328 ? 18.729 -109.879 41.391 1.00 40.88 326 THR A N 1
ATOM 2290 C CA . THR A 1 328 ? 20.172 -109.770 41.202 1.00 38.68 326 THR A CA 1
ATOM 2291 C C . THR A 1 328 ? 20.922 -110.840 41.987 1.00 48.54 326 THR A C 1
ATOM 2292 O O . THR A 1 328 ? 21.848 -111.469 41.462 1.00 52.28 326 THR A O 1
ATOM 2296 N N . ILE A 1 329 ? 20.530 -111.072 43.242 1.00 39.45 327 ILE A N 1
ATOM 2297 C CA . ILE A 1 329 ? 21.263 -112.036 44.056 1.00 31.76 327 ILE A CA 1
ATOM 2298 C C . ILE A 1 329 ? 20.953 -113.462 43.613 1.00 36.22 327 ILE A C 1
ATOM 2299 O O . ILE A 1 329 ? 21.830 -114.334 43.654 1.00 39.79 327 ILE A O 1
ATOM 2304 N N . LEU A 1 330 ? 19.721 -113.726 43.170 1.00 31.70 328 LEU A N 1
ATOM 2305 C CA . LEU A 1 330 ? 19.399 -115.048 42.644 1.00 35.70 328 LEU A CA 1
ATOM 2306 C C . LEU A 1 330 ? 20.129 -115.301 41.333 1.00 37.89 328 LEU A C 1
ATOM 2307 O O . LEU A 1 330 ? 20.683 -116.387 41.122 1.00 37.69 328 LEU A O 1
ATOM 2312 N N . TYR A 1 331 ? 20.130 -114.312 40.438 1.00 43.65 329 TYR A N 1
ATOM 2313 C CA . TYR A 1 331 ? 20.846 -114.449 39.177 1.00 42.40 329 TYR A CA 1
ATOM 2314 C C . TYR A 1 331 ? 22.355 -114.463 39.387 1.00 31.51 329 TYR A C 1
ATOM 2315 O O . TYR A 1 331 ? 23.080 -115.106 38.621 1.00 39.13 329 TYR A O 1
ATOM 2324 N N . GLY A 1 332 ? 22.849 -113.760 40.408 1.00 38.95 330 GLY A N 1
ATOM 2325 C CA . GLY A 1 332 ? 24.280 -113.744 40.656 1.00 31.64 330 GLY A CA 1
ATOM 2326 C C . GLY A 1 332 ? 24.819 -115.049 41.205 1.00 26.02 330 GLY A C 1
ATOM 2327 O O . GLY A 1 332 ? 25.954 -115.429 40.901 1.00 38.21 330 GLY A O 1
ATOM 2328 N N . LEU A 1 333 ? 24.020 -115.759 42.002 1.00 37.34 331 LEU A N 1
ATOM 2329 C CA . LEU A 1 333 ? 24.481 -116.973 42.666 1.00 31.28 331 LEU A CA 1
ATOM 2330 C C . LEU A 1 333 ? 24.211 -118.224 41.835 1.00 33.34 331 LEU A C 1
ATOM 2331 O O . LEU A 1 333 ? 25.094 -119.073 41.686 1.00 36.04 331 LEU A O 1
ATOM 2336 N N . TYR A 1 334 ? 22.999 -118.359 41.301 1.00 30.79 332 TYR A N 1
ATOM 2337 C CA . TYR A 1 334 ? 22.607 -119.533 40.518 1.00 33.40 332 TYR A CA 1
ATOM 2338 C C . TYR A 1 334 ? 21.860 -119.082 39.270 1.00 37.40 332 TYR A C 1
ATOM 2339 O O . TYR A 1 334 ? 20.650 -119.292 39.135 1.00 39.87 332 TYR A O 1
ATOM 2348 N N . PRO A 1 335 ? 22.568 -118.457 38.320 1.00 42.57 333 PRO A N 1
ATOM 2349 C CA . PRO A 1 335 ? 21.885 -117.946 37.116 1.00 41.75 333 PRO A CA 1
ATOM 2350 C C . PRO A 1 335 ? 21.277 -119.028 36.241 1.00 36.05 333 PRO A C 1
ATOM 2351 O O . PRO A 1 335 ? 20.142 -118.871 35.773 1.00 47.94 333 PRO A O 1
ATOM 2355 N N . ILE A 1 336 ? 22.007 -120.118 35.994 1.00 35.43 334 ILE A N 1
ATOM 2356 C CA . ILE A 1 336 ? 21.521 -121.146 35.077 1.00 45.50 334 ILE A CA 1
ATOM 2357 C C . ILE A 1 336 ? 20.266 -121.807 35.630 1.00 46.67 334 ILE A C 1
ATOM 2358 O O . ILE A 1 336 ? 19.307 -122.069 34.893 1.00 54.02 334 ILE A O 1
ATOM 2363 N N . ASN A 1 337 ? 20.246 -122.085 36.935 1.00 42.49 335 ASN A N 1
ATOM 2364 C CA . ASN A 1 337 ? 19.043 -122.636 37.550 1.00 44.15 335 ASN A CA 1
ATOM 2365 C C . ASN A 1 337 ? 17.918 -121.611 37.602 1.00 44.90 335 ASN A C 1
ATOM 2366 O O . ASN A 1 337 ? 16.743 -121.977 37.479 1.00 61.34 335 ASN A O 1
ATOM 2371 N N . PHE A 1 338 ? 18.251 -120.331 37.783 1.00 36.21 336 PHE A N 1
ATOM 2372 C CA . PHE A 1 338 ? 17.221 -119.302 37.887 1.00 39.41 336 PHE A CA 1
ATOM 2373 C C . PHE A 1 338 ? 16.508 -119.096 36.555 1.00 46.75 336 PHE A C 1
ATOM 2374 O O . PHE A 1 338 ? 15.272 -119.068 36.499 1.00 36.68 336 PHE A O 1
ATOM 2382 N N . VAL A 1 339 ? 17.270 -118.938 35.469 1.00 32.77 337 VAL A N 1
ATOM 2383 C CA . VAL A 1 339 ? 16.641 -118.728 34.169 1.00 43.87 337 VAL A CA 1
ATOM 2384 C C . VAL A 1 339 ? 15.935 -119.994 33.703 1.00 41.62 337 VAL A C 1
ATOM 2385 O O . VAL A 1 339 ? 14.974 -119.926 32.927 1.00 39.57 337 VAL A O 1
ATOM 2389 N N . ASP A 1 340 ? 16.389 -121.164 34.160 1.00 40.11 338 ASP A N 1
ATOM 2390 C CA . ASP A 1 340 ? 15.664 -122.392 33.861 1.00 41.35 338 ASP A CA 1
ATOM 2391 C C . ASP A 1 340 ? 14.343 -122.450 34.614 1.00 39.90 338 ASP A C 1
ATOM 2392 O O . ASP A 1 340 ? 13.359 -122.991 34.098 1.00 42.91 338 ASP A O 1
ATOM 2397 N N . TYR A 1 341 ? 14.302 -121.905 35.833 1.00 49.19 339 TYR A N 1
ATOM 2398 C CA . TYR A 1 341 ? 13.034 -121.793 36.545 1.00 47.54 339 TYR A CA 1
ATOM 2399 C C . TYR A 1 341 ? 12.082 -120.849 35.823 1.00 43.21 339 TYR A C 1
ATOM 2400 O O . TYR A 1 341 ? 10.889 -121.142 35.689 1.00 36.90 339 TYR A O 1
ATOM 2409 N N . ILE A 1 342 ? 12.590 -119.703 35.362 1.00 46.04 340 ILE A N 1
ATOM 2410 C CA . ILE A 1 342 ? 11.744 -118.758 34.640 1.00 49.91 340 ILE A CA 1
ATOM 2411 C C . ILE A 1 342 ? 11.250 -119.377 33.341 1.00 48.90 340 ILE A C 1
ATOM 2412 O O . ILE A 1 342 ? 10.113 -119.133 32.917 1.00 45.00 340 ILE A O 1
ATOM 2417 N N . ARG A 1 343 ? 12.082 -120.200 32.700 1.00 51.55 341 ARG A N 1
ATOM 2418 C CA . ARG A 1 343 ? 11.673 -120.861 31.466 1.00 49.66 341 ARG A CA 1
ATOM 2419 C C . ARG A 1 343 ? 10.640 -121.949 31.738 1.00 44.46 341 ARG A C 1
ATOM 2420 O O . ARG A 1 343 ? 9.641 -122.057 31.018 1.00 48.03 341 ARG A O 1
ATOM 2428 N N . LYS A 1 344 ? 10.861 -122.756 32.774 1.00 47.63 342 LYS A N 1
ATOM 2429 C CA . LYS A 1 344 ? 10.020 -123.917 33.074 1.00 53.31 342 LYS A CA 1
ATOM 2430 C C . LYS A 1 344 ? 9.741 -123.939 34.568 1.00 59.33 342 LYS A C 1
ATOM 2431 O O . LYS A 1 344 ? 10.350 -124.711 35.320 1.00 56.84 342 LYS A O 1
ATOM 2437 N N . PRO A 1 345 ? 8.808 -123.102 35.045 1.00 59.02 343 PRO A N 1
ATOM 2438 C CA . PRO A 1 345 ? 8.450 -123.184 36.465 1.00 62.84 343 PRO A CA 1
ATOM 2439 C C . PRO A 1 345 ? 7.560 -124.382 36.781 1.00 69.87 343 PRO A C 1
ATOM 2440 O O . PRO A 1 345 ? 6.998 -124.431 37.875 1.00 70.07 343 PRO A O 1
ATOM 2444 N N . ASP A 1 359 ? 2.614 -122.739 31.229 1.00 106.06 357 ASP A N 1
ATOM 2445 C CA . ASP A 1 359 ? 1.310 -122.344 30.709 1.00 111.17 357 ASP A CA 1
ATOM 2446 C C . ASP A 1 359 ? 1.180 -120.816 30.618 1.00 104.58 357 ASP A C 1
ATOM 2447 O O . ASP A 1 359 ? 2.146 -120.117 30.307 1.00 103.23 357 ASP A O 1
ATOM 2452 N N . VAL A 1 360 ? -0.025 -120.313 30.895 1.00 99.34 358 VAL A N 1
ATOM 2453 C CA . VAL A 1 360 ? -0.286 -118.877 30.857 1.00 91.61 358 VAL A CA 1
ATOM 2454 C C . VAL A 1 360 ? 0.502 -118.145 31.937 1.00 88.42 358 VAL A C 1
ATOM 2455 O O . VAL A 1 360 ? 1.117 -117.103 31.679 1.00 89.73 358 VAL A O 1
ATOM 2459 N N . HIS A 1 361 ? 0.498 -118.675 33.163 1.00 85.38 359 HIS A N 1
ATOM 2460 C CA . HIS A 1 361 ? 1.234 -118.021 34.241 1.00 95.16 359 HIS A CA 1
ATOM 2461 C C . HIS A 1 361 ? 2.731 -118.015 33.958 1.00 94.41 359 HIS A C 1
ATOM 2462 O O . HIS A 1 361 ? 3.423 -117.036 34.259 1.00 92.26 359 HIS A O 1
ATOM 2469 N N . ALA A 1 362 ? 3.248 -119.101 33.374 1.00 86.10 360 ALA A N 1
ATOM 2470 C CA . ALA A 1 362 ? 4.666 -119.159 33.028 1.00 81.58 360 ALA A CA 1
ATOM 2471 C C . ALA A 1 362 ? 5.032 -118.083 32.012 1.00 84.64 360 ALA A C 1
ATOM 2472 O O . ALA A 1 362 ? 6.071 -117.424 32.142 1.00 91.34 360 ALA A O 1
ATOM 2474 N N . ALA A 1 363 ? 4.200 -117.904 30.982 1.00 75.83 361 ALA A N 1
ATOM 2475 C CA . ALA A 1 363 ? 4.449 -116.849 30.004 1.00 63.75 361 ALA A CA 1
ATOM 2476 C C . ALA A 1 363 ? 4.456 -115.478 30.667 1.00 55.69 361 ALA A C 1
ATOM 2477 O O . ALA A 1 363 ? 5.240 -114.599 30.290 1.00 57.49 361 ALA A O 1
ATOM 2479 N N . GLU A 1 364 ? 3.583 -115.276 31.656 1.00 59.18 362 GLU A N 1
ATOM 2480 C CA . GLU A 1 364 ? 3.548 -114.002 32.368 1.00 60.95 362 GLU A CA 1
ATOM 2481 C C . GLU A 1 364 ? 4.799 -113.810 33.216 1.00 55.24 362 GLU A C 1
ATOM 2482 O O . GLU A 1 364 ? 5.282 -112.682 33.370 1.00 58.32 362 GLU A O 1
ATOM 2488 N N . ILE A 1 365 ? 5.329 -114.897 33.786 1.00 59.67 363 ILE A N 1
ATOM 2489 C CA . ILE A 1 365 ? 6.568 -114.804 34.556 1.00 60.57 363 ILE A CA 1
ATOM 2490 C C . ILE A 1 365 ? 7.699 -114.275 33.682 1.00 52.62 363 ILE A C 1
ATOM 2491 O O . ILE A 1 365 ? 8.497 -113.437 34.120 1.00 58.50 363 ILE A O 1
ATOM 2496 N N . ARG A 1 366 ? 7.787 -114.748 32.435 1.00 45.15 364 ARG A N 1
ATOM 2497 C CA . ARG A 1 366 ? 8.804 -114.226 31.527 1.00 54.92 364 ARG A CA 1
ATOM 2498 C C . ARG A 1 366 ? 8.587 -112.742 31.265 1.00 59.12 364 ARG A C 1
ATOM 2499 O O . ARG A 1 366 ? 9.527 -111.941 31.330 1.00 71.48 364 ARG A O 1
ATOM 2507 N N . GLU A 1 367 ? 7.345 -112.359 30.959 1.00 56.31 365 GLU A N 1
ATOM 2508 C CA . GLU A 1 367 ? 7.057 -110.973 30.608 1.00 60.66 365 GLU A CA 1
ATOM 2509 C C . GLU A 1 367 ? 7.367 -110.032 31.765 1.00 58.73 365 GLU A C 1
ATOM 2510 O O . GLU A 1 367 ? 7.869 -108.922 31.554 1.00 61.76 365 GLU A O 1
ATOM 2516 N N . ARG A 1 368 ? 7.082 -110.458 32.995 1.00 51.61 366 ARG A N 1
ATOM 2517 C CA . ARG A 1 368 ? 7.385 -109.627 34.151 1.00 51.29 366 ARG A CA 1
ATOM 2518 C C . ARG A 1 368 ? 8.860 -109.669 34.528 1.00 44.84 366 ARG A C 1
ATOM 2519 O O . ARG A 1 368 ? 9.333 -108.767 35.227 1.00 60.86 366 ARG A O 1
ATOM 2527 N N . SER A 1 369 ? 9.592 -110.691 34.086 1.00 45.57 367 SER A N 1
ATOM 2528 C CA . SER A 1 369 ? 11.032 -110.755 34.296 1.00 43.01 367 SER A CA 1
ATOM 2529 C C . SER A 1 369 ? 11.822 -109.984 33.246 1.00 46.02 367 SER A C 1
ATOM 2530 O O . SER A 1 369 ? 13.043 -109.855 33.388 1.00 47.56 367 SER A O 1
ATOM 2533 N N . GLU A 1 370 ? 11.159 -109.477 32.202 1.00 52.01 368 GLU A N 1
ATOM 2534 C CA . GLU A 1 370 ? 11.869 -108.792 31.124 1.00 50.02 368 GLU A CA 1
ATOM 2535 C C . GLU A 1 370 ? 12.606 -107.554 31.624 1.00 60.30 368 GLU A C 1
ATOM 2536 O O . GLU A 1 370 ? 13.761 -107.321 31.249 1.00 62.51 368 GLU A O 1
ATOM 2542 N N . ARG A 1 371 ? 11.958 -106.743 32.466 1.00 53.35 369 ARG A N 1
ATOM 2543 C CA . ARG A 1 371 ? 12.610 -105.529 32.946 1.00 49.77 369 ARG A CA 1
ATOM 2544 C C . ARG A 1 371 ? 13.810 -105.832 33.833 1.00 37.82 369 ARG A C 1
ATOM 2545 O O . ARG A 1 371 ? 14.692 -104.978 33.974 1.00 36.66 369 ARG A O 1
ATOM 2553 N N . PHE A 1 372 ? 13.868 -107.024 34.427 1.00 43.77 370 PHE A N 1
ATOM 2554 C CA . PHE A 1 372 ? 15.058 -107.422 35.169 1.00 45.22 370 PHE A CA 1
ATOM 2555 C C . PHE A 1 372 ? 16.116 -108.027 34.256 1.00 43.82 370 PHE A C 1
ATOM 2556 O O . PHE A 1 372 ? 17.314 -107.860 34.510 1.00 42.13 370 PHE A O 1
ATOM 2564 N N . ARG A 1 373 ? 15.695 -108.735 33.204 1.00 42.69 371 ARG A N 1
ATOM 2565 C CA . ARG A 1 373 ? 16.650 -109.288 32.248 1.00 50.49 371 ARG A CA 1
ATOM 2566 C C . ARG A 1 373 ? 17.461 -108.186 31.579 1.00 39.28 371 ARG A C 1
ATOM 2567 O O . ARG A 1 373 ? 18.678 -108.320 31.401 1.00 43.88 371 ARG A O 1
ATOM 2575 N N . LYS A 1 374 ? 16.805 -107.087 31.202 1.00 41.83 372 LYS A N 1
ATOM 2576 C CA . LYS A 1 374 ? 17.468 -105.972 30.536 1.00 49.94 372 LYS A CA 1
ATOM 2577 C C . LYS A 1 374 ? 18.372 -105.175 31.466 1.00 55.10 372 LYS A C 1
ATOM 2578 O O . LYS A 1 374 ? 18.952 -104.175 31.026 1.00 61.44 372 LYS A O 1
ATOM 2584 N N . GLN A 1 375 ? 18.507 -105.582 32.726 1.00 56.37 373 GLN A N 1
ATOM 2585 C CA . GLN A 1 375 ? 19.363 -104.901 33.685 1.00 57.07 373 GLN A CA 1
ATOM 2586 C C . GLN A 1 375 ? 20.624 -105.681 34.021 1.00 48.62 373 GLN A C 1
ATOM 2587 O O . GLN A 1 375 ? 21.445 -105.191 34.803 1.00 48.02 373 GLN A O 1
ATOM 2593 N N . HIS A 1 376 ? 20.808 -106.872 33.455 1.00 39.32 374 HIS A N 1
ATOM 2594 C CA . HIS A 1 376 ? 21.889 -107.757 33.863 1.00 36.26 374 HIS A CA 1
ATOM 2595 C C . HIS A 1 376 ? 22.682 -108.247 32.661 1.00 38.53 374 HIS A C 1
ATOM 2596 O O . HIS A 1 376 ? 22.112 -108.611 31.629 1.00 49.31 374 HIS A O 1
ATOM 2603 N N . LEU A 1 377 ? 24.004 -108.247 32.812 1.00 44.63 375 LEU A N 1
ATOM 2604 C CA . LEU A 1 377 ? 24.900 -108.787 31.803 1.00 44.16 375 LEU A CA 1
ATOM 2605 C C . LEU A 1 377 ? 24.794 -110.309 31.754 1.00 47.57 375 LEU A C 1
ATOM 2606 O O . LEU A 1 377 ? 24.272 -110.953 32.668 1.00 38.44 375 LEU A O 1
ATOM 2611 N N . LEU A 1 378 ? 25.294 -110.883 30.660 1.00 35.96 376 LEU A N 1
ATOM 2612 C CA . LEU A 1 378 ? 25.412 -112.332 30.573 1.00 33.76 376 LEU A CA 1
ATOM 2613 C C . LEU A 1 378 ? 26.319 -112.843 31.687 1.00 32.39 376 LEU A C 1
ATOM 2614 O O . LEU A 1 378 ? 27.409 -112.309 31.913 1.00 38.95 376 LEU A O 1
ATOM 2619 N N . HIS A 1 379 ? 25.863 -113.876 32.387 1.00 39.29 377 HIS A N 1
ATOM 2620 C CA . HIS A 1 379 ? 26.590 -114.362 33.552 1.00 42.72 377 HIS A CA 1
ATOM 2621 C C . HIS A 1 379 ? 27.744 -115.268 33.123 1.00 45.47 377 HIS A C 1
ATOM 2622 O O . HIS A 1 379 ? 27.587 -116.080 32.206 1.00 37.99 377 HIS A O 1
ATOM 2629 N N . PRO A 1 380 ? 28.909 -115.147 33.765 1.00 47.85 378 PRO A N 1
ATOM 2630 C CA . PRO A 1 380 ? 30.038 -116.028 33.417 1.00 42.85 378 PRO A CA 1
ATOM 2631 C C . PRO A 1 380 ? 29.766 -117.508 33.649 1.00 43.57 378 PRO A C 1
ATOM 2632 O O . PRO A 1 380 ? 30.457 -118.343 33.051 1.00 45.05 378 PRO A O 1
ATOM 2636 N N . ASN A 1 381 ? 28.798 -117.862 34.502 1.00 32.62 379 ASN A N 1
ATOM 2637 C CA . ASN A 1 381 ? 28.471 -119.272 34.705 1.00 31.64 379 ASN A CA 1
ATOM 2638 C C . ASN A 1 381 ? 28.051 -119.937 33.404 1.00 35.37 379 ASN A C 1
ATOM 2639 O O . ASN A 1 381 ? 28.242 -121.147 33.233 1.00 43.99 379 ASN A O 1
ATOM 2644 N N . PHE A 1 382 ? 27.475 -119.167 32.481 1.00 38.52 380 PHE A N 1
ATOM 2645 C CA . PHE A 1 382 ? 27.040 -119.699 31.198 1.00 41.12 380 PHE A CA 1
ATOM 2646 C C . PHE A 1 382 ? 28.209 -120.135 30.321 1.00 46.82 380 PHE A C 1
ATOM 2647 O O . PHE A 1 382 ? 27.984 -120.829 29.324 1.00 49.12 380 PHE A O 1
ATOM 2655 N N . TYR A 1 383 ? 29.439 -119.748 30.662 1.00 57.33 381 TYR A N 1
ATOM 2656 C CA . TYR A 1 383 ? 30.631 -120.225 29.976 1.00 59.52 381 TYR A CA 1
ATOM 2657 C C . TYR A 1 383 ? 31.287 -121.394 30.685 1.00 52.11 381 TYR A C 1
ATOM 2658 O O . TYR A 1 383 ? 32.289 -121.912 30.190 1.00 61.06 381 TYR A O 1
ATOM 2667 N N . GLU A 1 384 ? 30.738 -121.852 31.802 1.00 53.26 382 GLU A N 1
ATOM 2668 C CA . GLU A 1 384 ? 31.531 -122.729 32.651 1.00 47.83 382 GLU A CA 1
ATOM 2669 C C . GLU A 1 384 ? 30.764 -123.943 33.149 1.00 40.82 382 GLU A C 1
ATOM 2670 O O . GLU A 1 384 ? 31.347 -125.014 33.345 1.00 52.55 382 GLU A O 1
ATOM 2676 N N . TYR A 1 385 ? 29.460 -123.792 33.357 1.00 39.27 383 TYR A N 1
ATOM 2677 C CA . TYR A 1 385 ? 28.698 -124.796 34.073 1.00 45.79 383 TYR A CA 1
ATOM 2678 C C . TYR A 1 385 ? 27.472 -125.209 33.281 1.00 41.76 383 TYR A C 1
ATOM 2679 O O . TYR A 1 385 ? 26.997 -124.496 32.393 1.00 44.48 383 TYR A O 1
ATOM 2688 N N . THR A 1 386 ? 26.975 -126.388 33.624 1.00 41.22 384 THR A N 1
ATOM 2689 C CA . THR A 1 386 ? 25.645 -126.827 33.259 1.00 44.91 384 THR A CA 1
ATOM 2690 C C . THR A 1 386 ? 24.712 -126.500 34.418 1.00 47.33 384 THR A C 1
ATOM 2691 O O . THR A 1 386 ? 25.128 -125.970 35.451 1.00 41.18 384 THR A O 1
ATOM 2695 N N . ILE A 1 387 ? 23.428 -126.816 34.245 1.00 46.41 385 ILE A N 1
ATOM 2696 C CA . ILE A 1 387 ? 22.479 -126.592 35.325 1.00 39.47 385 ILE A CA 1
ATOM 2697 C C . ILE A 1 387 ? 22.786 -127.481 36.525 1.00 46.45 385 ILE A C 1
ATOM 2698 O O . ILE A 1 387 ? 22.422 -127.139 37.656 1.00 51.88 385 ILE A O 1
ATOM 2703 N N . GLU A 1 388 ? 23.479 -128.602 36.313 1.00 40.84 386 GLU A N 1
ATOM 2704 C CA . GLU A 1 388 ? 23.805 -129.501 37.415 1.00 44.47 386 GLU A CA 1
ATOM 2705 C C . GLU A 1 388 ? 25.073 -129.064 38.141 1.00 49.60 386 GLU A C 1
ATOM 2706 O O . GLU A 1 388 ? 25.068 -128.897 39.366 1.00 61.77 386 GLU A O 1
ATOM 2712 N N . THR A 1 389 ? 26.171 -128.876 37.403 1.00 36.16 387 THR A N 1
ATOM 2713 C CA . THR A 1 389 ? 27.445 -128.546 38.035 1.00 38.67 387 THR A CA 1
ATOM 2714 C C . THR A 1 389 ? 27.442 -127.162 38.670 1.00 38.04 387 THR A C 1
ATOM 2715 O O . THR A 1 389 ? 28.261 -126.904 39.557 1.00 40.75 387 THR A O 1
ATOM 2719 N N . GLU A 1 390 ? 26.551 -126.268 38.237 1.00 43.13 388 GLU A N 1
ATOM 2720 C CA . GLU A 1 390 ? 26.415 -124.982 38.914 1.00 31.60 388 GLU A CA 1
ATOM 2721 C C . GLU A 1 390 ? 26.032 -125.166 40.378 1.00 38.16 388 GLU A C 1
ATOM 2722 O O . GLU A 1 390 ? 26.523 -124.443 41.253 1.00 38.22 388 GLU A O 1
ATOM 2728 N N . LYS A 1 391 ? 25.164 -126.136 40.665 1.00 36.33 389 LYS A N 1
ATOM 2729 C CA . LYS A 1 391 ? 24.794 -126.415 42.046 1.00 46.05 389 LYS A CA 1
ATOM 2730 C C . LYS A 1 391 ? 25.816 -127.303 42.738 1.00 48.41 389 LYS A C 1
ATOM 2731 O O . LYS A 1 391 ? 25.989 -127.213 43.959 1.00 46.13 389 LYS A O 1
ATOM 2737 N N . THR A 1 392 ? 26.500 -128.156 41.979 1.00 39.90 390 THR A N 1
ATOM 2738 C CA . THR A 1 392 ? 27.374 -129.166 42.556 1.00 55.78 390 THR A CA 1
ATOM 2739 C C . THR A 1 392 ? 28.813 -128.684 42.714 1.00 50.12 390 THR A C 1
ATOM 2740 O O . THR A 1 392 ? 29.459 -128.992 43.722 1.00 53.14 390 THR A O 1
ATOM 2744 N N . ASN A 1 393 ? 29.325 -127.906 41.763 1.00 49.31 391 ASN A N 1
ATOM 2745 C CA . ASN A 1 393 ? 30.701 -127.433 41.842 1.00 49.47 391 ASN A CA 1
ATOM 2746 C C . ASN A 1 393 ? 30.739 -126.231 42.776 1.00 44.72 391 ASN A C 1
ATOM 2747 O O . ASN A 1 393 ? 30.069 -125.223 42.527 1.00 59.37 391 ASN A O 1
ATOM 2752 N N . ILE A 1 394 ? 31.524 -126.337 43.846 1.00 47.34 392 ILE A N 1
ATOM 2753 C CA . ILE A 1 394 ? 31.555 -125.338 44.906 1.00 63.77 392 ILE A CA 1
ATOM 2754 C C . ILE A 1 394 ? 32.851 -124.539 44.900 1.00 58.43 392 ILE A C 1
ATOM 2755 O O . ILE A 1 394 ? 33.101 -123.768 45.833 1.00 61.42 392 ILE A O 1
ATOM 2760 N N . THR A 1 395 ? 33.694 -124.715 43.880 1.00 51.94 393 THR A N 1
ATOM 2761 C CA . THR A 1 395 ? 34.933 -123.948 43.802 1.00 57.08 393 THR A CA 1
ATOM 2762 C C . THR A 1 395 ? 34.668 -122.447 43.809 1.00 57.92 393 THR A C 1
ATOM 2763 O O . THR A 1 395 ? 35.470 -121.681 44.355 1.00 68.38 393 THR A O 1
ATOM 2767 N N . ARG A 1 396 ? 33.559 -122.006 43.204 1.00 50.27 394 ARG A N 1
ATOM 2768 C CA . ARG A 1 396 ? 33.199 -120.591 43.252 1.00 49.17 394 ARG A CA 1
ATOM 2769 C C . ARG A 1 396 ? 33.197 -120.055 44.678 1.00 57.77 394 ARG A C 1
ATOM 2770 O O . ARG A 1 396 ? 33.618 -118.919 44.922 1.00 59.56 394 ARG A O 1
ATOM 2778 N N . TRP A 1 397 ? 32.721 -120.855 45.636 1.00 42.39 395 TRP A N 1
ATOM 2779 C CA . TRP A 1 397 ? 32.510 -120.336 46.980 1.00 54.38 395 TRP A CA 1
ATOM 2780 C C . TRP A 1 397 ? 33.729 -120.499 47.872 1.00 49.65 395 TRP A C 1
ATOM 2781 O O . TRP A 1 397 ? 33.832 -119.808 48.892 1.00 51.06 395 TRP A O 1
ATOM 2792 N N . LEU A 1 398 ? 34.650 -121.392 47.513 1.00 50.19 396 LEU A N 1
ATOM 2793 C CA . LEU A 1 398 ? 35.874 -121.554 48.289 1.00 59.88 396 LEU A CA 1
ATOM 2794 C C . LEU A 1 398 ? 36.769 -120.330 48.144 1.00 68.18 396 LEU A C 1
ATOM 2795 O O . LEU A 1 398 ? 37.384 -119.876 49.115 1.00 70.98 396 LEU A O 1
ATOM 2800 N N . LYS A 1 399 ? 36.852 -119.789 46.929 1.00 79.73 397 LYS A N 1
ATOM 2801 C CA . LYS A 1 399 ? 37.787 -118.717 46.616 1.00 93.22 397 LYS A CA 1
ATOM 2802 C C . LYS A 1 399 ? 37.327 -117.362 47.151 1.00 88.68 397 LYS A C 1
ATOM 2803 O O . LYS A 1 399 ? 38.168 -116.506 47.451 1.00 87.72 397 LYS A O 1
ATOM 2809 N N . SER A 1 400 ? 36.020 -117.131 47.258 1.00 85.85 398 SER A N 1
ATOM 2810 C CA . SER A 1 400 ? 35.476 -115.809 47.536 1.00 78.06 398 SER A CA 1
ATOM 2811 C C . SER A 1 400 ? 34.695 -115.796 48.845 1.00 79.65 398 SER A C 1
ATOM 2812 O O . SER A 1 400 ? 34.044 -116.778 49.213 1.00 79.04 398 SER A O 1
ATOM 2815 N N . GLU A 1 401 ? 34.772 -114.663 49.544 1.00 78.35 399 GLU A N 1
ATOM 2816 C CA . GLU A 1 401 ? 33.962 -114.383 50.720 1.00 71.59 399 GLU A CA 1
ATOM 2817 C C . GLU A 1 401 ? 32.765 -113.514 50.336 1.00 61.48 399 GLU A C 1
ATOM 2818 O O . GLU A 1 401 ? 32.611 -113.089 49.188 1.00 61.68 399 GLU A O 1
ATOM 2824 N N . ALA A 1 402 ? 31.902 -113.262 51.325 1.00 54.52 400 ALA A N 1
ATOM 2825 C CA . ALA A 1 402 ? 30.638 -112.571 51.081 1.00 58.01 400 ALA A CA 1
ATOM 2826 C C . ALA A 1 402 ? 30.844 -111.213 50.418 1.00 58.49 400 ALA A C 1
ATOM 2827 O O . ALA A 1 402 ? 30.138 -110.868 49.465 1.00 60.34 400 ALA A O 1
ATOM 2829 N N . ASP A 1 403 ? 31.806 -110.424 50.907 1.00 54.98 401 ASP A N 1
ATOM 2830 C CA . ASP A 1 403 ? 31.993 -109.086 50.351 1.00 59.08 401 ASP A CA 1
ATOM 2831 C C . ASP A 1 403 ? 32.404 -109.140 48.884 1.00 51.81 401 ASP A C 1
ATOM 2832 O O . ASP A 1 403 ? 32.012 -108.270 48.098 1.00 50.57 401 ASP A O 1
ATOM 2837 N N . GLU A 1 404 ? 33.185 -110.150 48.495 1.00 43.35 402 GLU A N 1
ATOM 2838 C CA . GLU A 1 404 ? 33.537 -110.306 47.088 1.00 52.47 402 GLU A CA 1
ATOM 2839 C C . GLU A 1 404 ? 32.348 -110.812 46.285 1.00 53.94 402 GLU A C 1
ATOM 2840 O O . GLU A 1 404 ? 32.108 -110.357 45.160 1.00 43.65 402 GLU A O 1
ATOM 2846 N N . ILE A 1 405 ? 31.602 -111.763 46.851 1.00 42.97 403 ILE A N 1
ATOM 2847 C CA . ILE A 1 405 ? 30.454 -112.342 46.161 1.00 44.57 403 ILE A CA 1
ATOM 2848 C C . ILE A 1 405 ? 29.392 -111.282 45.903 1.00 45.32 403 ILE A C 1
ATOM 2849 O O . ILE A 1 405 ? 28.775 -111.249 44.831 1.00 48.21 403 ILE A O 1
ATOM 2854 N N . ILE A 1 406 ? 29.161 -110.398 46.877 1.00 43.63 404 ILE A N 1
ATOM 2855 C CA . ILE A 1 406 ? 28.212 -109.304 46.677 1.00 45.67 404 ILE A CA 1
ATOM 2856 C C . ILE A 1 406 ? 28.694 -108.388 45.559 1.00 50.03 404 ILE A C 1
ATOM 2857 O O . ILE A 1 406 ? 27.925 -108.004 44.671 1.00 51.29 404 ILE A O 1
ATOM 2862 N N . ALA A 1 407 ? 29.981 -108.028 45.589 1.00 38.98 405 ALA A N 1
ATOM 2863 C CA . ALA A 1 407 ? 30.535 -107.154 44.559 1.00 43.89 405 ALA A CA 1
ATOM 2864 C C . ALA A 1 407 ? 30.427 -107.784 43.176 1.00 46.46 405 ALA A C 1
ATOM 2865 O O . ALA A 1 407 ? 30.104 -107.099 42.198 1.00 48.10 405 ALA A O 1
ATOM 2867 N N . ASP A 1 408 ? 30.701 -109.087 43.071 1.00 41.42 406 ASP A N 1
ATOM 2868 C CA . ASP A 1 408 ? 30.576 -109.767 41.786 1.00 43.01 406 ASP A CA 1
ATOM 2869 C C . ASP A 1 408 ? 29.140 -109.731 41.277 1.00 48.75 406 ASP A C 1
ATOM 2870 O O . ASP A 1 408 ? 28.903 -109.597 40.071 1.00 42.52 406 ASP A O 1
ATOM 2875 N N . CYS A 1 409 ? 28.167 -109.856 42.182 1.00 39.86 407 CYS A N 1
ATOM 2876 C CA . CYS A 1 409 ? 26.767 -109.776 41.777 1.00 37.63 407 CYS A CA 1
ATOM 2877 C C . CYS A 1 409 ? 26.406 -108.371 41.308 1.00 44.32 407 CYS A C 1
ATOM 2878 O O . CYS A 1 409 ? 25.635 -108.208 40.355 1.00 42.82 407 CYS A O 1
ATOM 2889 N N . ALA A 1 411 ? 28.429 -106.293 39.927 1.00 36.00 409 ALA A N 1
ATOM 2890 C CA . ALA A 1 411 ? 29.109 -106.081 38.655 1.00 44.94 409 ALA A CA 1
ATOM 2891 C C . ALA A 1 411 ? 28.282 -106.534 37.460 1.00 46.48 409 ALA A C 1
ATOM 2892 O O . ALA A 1 411 ? 28.621 -106.178 36.327 1.00 51.26 409 ALA A O 1
ATOM 2894 N N . LEU A 1 412 ? 27.220 -107.306 37.681 1.00 45.24 410 LEU A N 1
ATOM 2895 C CA . LEU A 1 412 ? 26.345 -107.750 36.606 1.00 44.56 410 LEU A CA 1
ATOM 2896 C C . LEU A 1 412 ? 25.226 -106.767 36.291 1.00 51.68 410 LEU A C 1
ATOM 2897 O O . LEU A 1 412 ? 24.571 -106.917 35.256 1.00 48.46 410 LEU A O 1
ATOM 2902 N N . VAL A 1 413 ? 24.992 -105.770 37.138 1.00 53.08 411 VAL A N 1
ATOM 2903 C CA . VAL A 1 413 ? 23.859 -104.869 36.966 1.00 51.37 411 VAL A CA 1
ATOM 2904 C C . VAL A 1 413 ? 24.278 -103.719 36.063 1.00 43.60 411 VAL A C 1
ATOM 2905 O O . VAL A 1 413 ? 25.287 -103.051 36.320 1.00 41.99 411 VAL A O 1
ATOM 2909 N N . VAL A 1 414 ? 23.502 -103.483 35.005 1.00 46.47 412 VAL A N 1
ATOM 2910 C CA . VAL A 1 414 ? 23.767 -102.378 34.091 1.00 58.49 412 VAL A CA 1
ATOM 2911 C C . VAL A 1 414 ? 22.889 -101.191 34.465 1.00 63.88 412 VAL A C 1
ATOM 2912 O O . VAL A 1 414 ? 23.276 -100.034 34.269 1.00 67.94 412 VAL A O 1
ATOM 2916 N N . ASP A 1 415 ? 21.710 -101.470 35.014 1.00 89.74 413 ASP A N 1
ATOM 2917 C CA . ASP A 1 415 ? 20.753 -100.432 35.380 1.00 103.68 413 ASP A CA 1
ATOM 2918 C C . ASP A 1 415 ? 19.856 -100.903 36.519 1.00 101.27 413 ASP A C 1
ATOM 2919 O O . ASP A 1 415 ? 18.878 -100.242 36.867 1.00 102.97 413 ASP A O 1
ATOM 2924 N N . SER B 1 8 ? 6.691 -98.070 -41.789 1.00 133.05 6 SER B N 1
ATOM 2925 C CA . SER B 1 8 ? 7.283 -97.314 -42.886 1.00 142.95 6 SER B CA 1
ATOM 2926 C C . SER B 1 8 ? 8.785 -97.569 -42.947 1.00 144.48 6 SER B C 1
ATOM 2927 O O . SER B 1 8 ? 9.592 -96.671 -42.702 1.00 156.81 6 SER B O 1
ATOM 2930 N N . SER B 1 9 ? 9.135 -98.811 -43.291 1.00 131.22 7 SER B N 1
ATOM 2931 C CA . SER B 1 9 ? 10.501 -99.303 -43.149 1.00 110.23 7 SER B CA 1
ATOM 2932 C C . SER B 1 9 ? 11.512 -98.393 -43.836 1.00 109.48 7 SER B C 1
ATOM 2933 O O . SER B 1 9 ? 12.464 -97.912 -43.210 1.00 99.22 7 SER B O 1
ATOM 2936 N N . ARG B 1 10 ? 11.320 -98.149 -45.133 1.00 127.74 8 ARG B N 1
ATOM 2937 C CA . ARG B 1 10 ? 12.351 -97.470 -45.911 1.00 129.87 8 ARG B CA 1
ATOM 2938 C C . ARG B 1 10 ? 12.524 -96.021 -45.475 1.00 123.41 8 ARG B C 1
ATOM 2939 O O . ARG B 1 10 ? 13.652 -95.517 -45.417 1.00 119.94 8 ARG B O 1
ATOM 2947 N N . ASP B 1 11 ? 11.424 -95.335 -45.158 1.00 123.86 9 ASP B N 1
ATOM 2948 C CA . ASP B 1 11 ? 11.535 -93.973 -44.651 1.00 127.39 9 ASP B CA 1
ATOM 2949 C C . ASP B 1 11 ? 12.187 -93.923 -43.277 1.00 127.50 9 ASP B C 1
ATOM 2950 O O . ASP B 1 11 ? 12.660 -92.857 -42.868 1.00 122.92 9 ASP B O 1
ATOM 2955 N N . LEU B 1 12 ? 12.226 -95.048 -42.558 1.00 129.54 10 LEU B N 1
ATOM 2956 C CA . LEU B 1 12 ? 12.910 -95.066 -41.270 1.00 129.09 10 LEU B CA 1
ATOM 2957 C C . LEU B 1 12 ? 14.418 -94.977 -41.452 1.00 127.76 10 LEU B C 1
ATOM 2958 O O . LEU B 1 12 ? 15.093 -94.229 -40.736 1.00 126.53 10 LEU B O 1
ATOM 2963 N N . PHE B 1 13 ? 14.957 -95.727 -42.416 1.00 124.92 11 PHE B N 1
ATOM 2964 C CA . PHE B 1 13 ? 16.393 -95.710 -42.678 1.00 121.80 11 PHE B CA 1
ATOM 2965 C C . PHE B 1 13 ? 16.853 -94.327 -43.119 1.00 127.66 11 PHE B C 1
ATOM 2966 O O . PHE B 1 13 ? 17.939 -93.872 -42.740 1.00 124.70 11 PHE B O 1
ATOM 2974 N N . ARG B 1 14 ? 16.029 -93.642 -43.918 1.00 130.63 12 ARG B N 1
ATOM 2975 C CA . ARG B 1 14 ? 16.387 -92.317 -44.411 1.00 139.90 12 ARG B CA 1
ATOM 2976 C C . ARG B 1 14 ? 16.580 -91.347 -43.263 1.00 132.01 12 ARG B C 1
ATOM 2977 O O . ARG B 1 14 ? 17.504 -90.524 -43.277 1.00 133.35 12 ARG B O 1
ATOM 2985 N N . ALA B 1 15 ? 15.711 -91.432 -42.258 1.00 121.22 13 ALA B N 1
ATOM 2986 C CA . ALA B 1 15 ? 15.833 -90.573 -41.093 1.00 118.08 13 ALA B CA 1
ATOM 2987 C C . ALA B 1 15 ? 17.084 -90.916 -40.296 1.00 120.30 13 ALA B C 1
ATOM 2988 O O . ALA B 1 15 ? 17.779 -90.020 -39.803 1.00 123.59 13 ALA B O 1
ATOM 2990 N N . LEU B 1 16 ? 17.398 -92.209 -40.182 1.00 120.95 14 LEU B N 1
ATOM 2991 C CA . LEU B 1 16 ? 18.568 -92.637 -39.421 1.00 118.09 14 LEU B CA 1
ATOM 2992 C C . LEU B 1 16 ? 19.858 -92.173 -40.086 1.00 125.29 14 LEU B C 1
ATOM 2993 O O . LEU B 1 16 ? 20.752 -91.633 -39.424 1.00 126.83 14 LEU B O 1
ATOM 2998 N N . ASN B 1 17 ? 19.969 -92.385 -41.398 1.00 127.76 15 ASN B N 1
ATOM 2999 C CA . ASN B 1 17 ? 21.176 -92.003 -42.120 1.00 129.28 15 ASN B CA 1
ATOM 3000 C C . ASN B 1 17 ? 21.399 -90.497 -42.069 1.00 133.25 15 ASN B C 1
ATOM 3001 O O . ASN B 1 17 ? 22.538 -90.030 -41.943 1.00 128.55 15 ASN B O 1
ATOM 3006 N N . SER B 1 18 ? 20.319 -89.721 -42.169 1.00 138.42 16 SER B N 1
ATOM 3007 C CA . SER B 1 18 ? 20.421 -88.268 -42.071 1.00 145.77 16 SER B CA 1
ATOM 3008 C C . SER B 1 18 ? 20.771 -87.823 -40.657 1.00 140.75 16 SER B C 1
ATOM 3009 O O . SER B 1 18 ? 21.525 -86.860 -40.472 1.00 148.99 16 SER B O 1
ATOM 3012 N N . PHE B 1 19 ? 20.230 -88.505 -39.646 1.00 127.28 17 PHE B N 1
ATOM 3013 C CA . PHE B 1 19 ? 20.455 -88.086 -38.267 1.00 117.41 17 PHE B CA 1
ATOM 3014 C C . PHE B 1 19 ? 21.898 -88.287 -37.833 1.00 117.75 17 PHE B C 1
ATOM 3015 O O . PHE B 1 19 ? 22.431 -87.476 -37.068 1.00 117.96 17 PHE B O 1
ATOM 3023 N N . ILE B 1 20 ? 22.538 -89.371 -38.275 1.00 117.75 18 ILE B N 1
ATOM 3024 C CA . ILE B 1 20 ? 23.890 -89.651 -37.804 1.00 121.08 18 ILE B CA 1
ATOM 3025 C C . ILE B 1 20 ? 24.824 -88.505 -38.164 1.00 133.18 18 ILE B C 1
ATOM 3026 O O . ILE B 1 20 ? 25.617 -88.046 -37.333 1.00 134.51 18 ILE B O 1
ATOM 3031 N N . GLN B 1 21 ? 24.736 -88.014 -39.397 1.00 140.13 19 GLN B N 1
ATOM 3032 C CA . GLN B 1 21 ? 25.550 -86.875 -39.798 1.00 148.25 19 GLN B CA 1
ATOM 3033 C C . GLN B 1 21 ? 25.008 -85.553 -39.273 1.00 148.34 19 GLN B C 1
ATOM 3034 O O . GLN B 1 21 ? 25.783 -84.609 -39.093 1.00 157.58 19 GLN B O 1
ATOM 3040 N N . THR B 1 22 ? 23.700 -85.459 -39.022 1.00 139.08 20 THR B N 1
ATOM 3041 C CA . THR B 1 22 ? 23.065 -84.230 -38.543 1.00 134.75 20 THR B CA 1
ATOM 3042 C C . THR B 1 22 ? 22.384 -84.449 -37.195 1.00 130.57 20 THR B C 1
ATOM 3043 O O . THR B 1 22 ? 21.156 -84.352 -37.088 1.00 126.92 20 THR B O 1
ATOM 3047 N N . PRO B 1 23 ? 23.144 -84.728 -36.137 1.00 132.42 21 PRO B N 1
ATOM 3048 C CA . PRO B 1 23 ? 22.508 -84.883 -34.830 1.00 130.89 21 PRO B CA 1
ATOM 3049 C C . PRO B 1 23 ? 22.323 -83.544 -34.141 1.00 136.25 21 PRO B C 1
ATOM 3050 O O . PRO B 1 23 ? 23.216 -82.692 -34.131 1.00 142.88 21 PRO B O 1
ATOM 3054 N N . THR B 1 24 ? 21.148 -83.373 -33.560 1.00 134.98 22 THR B N 1
ATOM 3055 C CA . THR B 1 24 ? 20.916 -82.357 -32.554 1.00 137.61 22 THR B CA 1
ATOM 3056 C C . THR B 1 24 ? 20.960 -83.112 -31.239 1.00 136.27 22 THR B C 1
ATOM 3057 O O . THR B 1 24 ? 20.581 -84.285 -31.195 1.00 128.66 22 THR B O 1
ATOM 3061 N N . LEU B 1 25 ? 21.495 -82.477 -30.197 1.00 142.77 23 LEU B N 1
ATOM 3062 C CA . LEU B 1 25 ? 21.720 -83.191 -28.943 1.00 142.70 23 LEU B CA 1
ATOM 3063 C C . LEU B 1 25 ? 20.509 -84.017 -28.519 1.00 144.25 23 LEU B C 1
ATOM 3064 O O . LEU B 1 25 ? 20.699 -85.179 -28.122 1.00 145.42 23 LEU B O 1
ATOM 3069 N N . PRO B 1 26 ? 19.275 -83.520 -28.596 1.00 143.76 24 PRO B N 1
ATOM 3070 C CA . PRO B 1 26 ? 18.119 -84.419 -28.628 1.00 135.31 24 PRO B CA 1
ATOM 3071 C C . PRO B 1 26 ? 17.748 -84.746 -30.062 1.00 130.44 24 PRO B C 1
ATOM 3072 O O . PRO B 1 26 ? 17.906 -83.898 -30.953 1.00 138.33 24 PRO B O 1
ATOM 3076 N N . PRO B 1 27 ? 17.237 -85.943 -30.328 1.00 116.44 25 PRO B N 1
ATOM 3077 C CA . PRO B 1 27 ? 16.906 -86.316 -31.704 1.00 118.48 25 PRO B CA 1
ATOM 3078 C C . PRO B 1 27 ? 15.808 -85.433 -32.269 1.00 122.48 25 PRO B C 1
ATOM 3079 O O . PRO B 1 27 ? 14.868 -85.058 -31.550 1.00 126.03 25 PRO B O 1
ATOM 3083 N N . PRO B 1 28 ? 15.901 -85.063 -33.549 1.00 123.80 26 PRO B N 1
ATOM 3084 C CA . PRO B 1 28 ? 14.894 -84.176 -34.141 1.00 128.56 26 PRO B CA 1
ATOM 3085 C C . PRO B 1 28 ? 13.496 -84.769 -34.077 1.00 132.73 26 PRO B C 1
ATOM 3086 O O . PRO B 1 28 ? 13.305 -85.983 -33.987 1.00 129.95 26 PRO B O 1
ATOM 3090 N N . ALA B 1 29 ? 12.506 -83.872 -34.120 1.00 138.11 27 ALA B N 1
ATOM 3091 C CA . ALA B 1 29 ? 11.107 -84.274 -33.998 1.00 134.84 27 ALA B CA 1
ATOM 3092 C C . ALA B 1 29 ? 10.675 -85.235 -35.100 1.00 130.77 27 ALA B C 1
ATOM 3093 O O . ALA B 1 29 ? 9.761 -86.041 -34.892 1.00 131.18 27 ALA B O 1
ATOM 3095 N N . ASP B 1 30 ? 11.302 -85.167 -36.275 1.00 132.48 28 ASP B N 1
ATOM 3096 C CA . ASP B 1 30 ? 10.875 -86.010 -37.385 1.00 133.12 28 ASP B CA 1
ATOM 3097 C C . ASP B 1 30 ? 11.396 -87.437 -37.286 1.00 135.38 28 ASP B C 1
ATOM 3098 O O . ASP B 1 30 ? 10.881 -88.318 -37.983 1.00 130.89 28 ASP B O 1
ATOM 3103 N N . LEU B 1 31 ? 12.394 -87.691 -36.440 1.00 141.55 29 LEU B N 1
ATOM 3104 C CA . LEU B 1 31 ? 12.919 -89.046 -36.322 1.00 136.25 29 LEU B CA 1
ATOM 3105 C C . LEU B 1 31 ? 12.044 -89.923 -35.437 1.00 128.01 29 LEU B C 1
ATOM 3106 O O . LEU B 1 31 ? 11.774 -91.078 -35.784 1.00 129.04 29 LEU B O 1
ATOM 3111 N N . ASP B 1 32 ? 11.624 -89.408 -34.277 1.00 119.31 30 ASP B N 1
ATOM 3112 C CA . ASP B 1 32 ? 10.823 -90.216 -33.364 1.00 113.04 30 ASP B CA 1
ATOM 3113 C C . ASP B 1 32 ? 9.486 -90.597 -33.983 1.00 114.24 30 ASP B C 1
ATOM 3114 O O . ASP B 1 32 ? 8.951 -91.671 -33.688 1.00 106.38 30 ASP B O 1
ATOM 3119 N N . ALA B 1 33 ? 8.934 -89.735 -34.840 1.00 121.81 31 ALA B N 1
ATOM 3120 C CA . ALA B 1 33 ? 7.650 -90.031 -35.463 1.00 130.01 31 ALA B CA 1
ATOM 3121 C C . ALA B 1 33 ? 7.742 -91.227 -36.400 1.00 129.54 31 ALA B C 1
ATOM 3122 O O . ALA B 1 33 ? 6.867 -92.099 -36.384 1.00 136.10 31 ALA B O 1
ATOM 3124 N N . ILE B 1 34 ? 8.790 -91.287 -37.224 1.00 122.83 32 ILE B N 1
ATOM 3125 C CA . ILE B 1 34 ? 8.948 -92.417 -38.134 1.00 114.72 32 ILE B CA 1
ATOM 3126 C C . ILE B 1 34 ? 9.199 -93.703 -37.353 1.00 106.77 32 ILE B C 1
ATOM 3127 O O . ILE B 1 34 ? 8.704 -94.776 -37.720 1.00 103.27 32 ILE B O 1
ATOM 3132 N N . ILE B 1 35 ? 9.978 -93.618 -36.271 1.00 105.98 33 ILE B N 1
ATOM 3133 C CA . ILE B 1 35 ? 10.274 -94.796 -35.458 1.00 103.24 33 ILE B CA 1
ATOM 3134 C C . ILE B 1 35 ? 8.994 -95.375 -34.866 1.00 108.35 33 ILE B C 1
ATOM 3135 O O . ILE B 1 35 ? 8.769 -96.591 -34.899 1.00 109.08 33 ILE B O 1
ATOM 3140 N N . SER B 1 36 ? 8.141 -94.514 -34.304 1.00 110.07 34 SER B N 1
ATOM 3141 C CA . SER B 1 36 ? 6.906 -94.989 -33.684 1.00 108.96 34 SER B CA 1
ATOM 3142 C C . SER B 1 36 ? 6.002 -95.687 -34.695 1.00 107.59 34 SER B C 1
ATOM 3143 O O . SER B 1 36 ? 5.454 -96.759 -34.416 1.00 107.85 34 SER B O 1
ATOM 3146 N N . SER B 1 37 ? 5.829 -95.091 -35.878 1.00 111.97 35 SER B N 1
ATOM 3147 C CA . SER B 1 37 ? 5.030 -95.734 -36.917 1.00 119.71 35 SER B CA 1
ATOM 3148 C C . SER B 1 37 ? 5.673 -97.024 -37.411 1.00 117.02 35 SER B C 1
ATOM 3149 O O . SER B 1 37 ? 4.964 -97.974 -37.762 1.00 118.42 35 SER B O 1
ATOM 3152 N N . TYR B 1 38 ? 7.008 -97.073 -37.458 1.00 108.18 36 TYR B N 1
ATOM 3153 C CA . TYR B 1 38 ? 7.694 -98.299 -37.856 1.00 106.22 36 TYR B CA 1
ATOM 3154 C C . TYR B 1 38 ? 7.380 -99.433 -36.891 1.00 107.45 36 TYR B C 1
ATOM 3155 O O . TYR B 1 38 ? 7.004 -100.535 -37.309 1.00 108.64 36 TYR B O 1
ATOM 3164 N N . LEU B 1 39 ? 7.540 -99.185 -35.590 1.00 101.89 37 LEU B N 1
ATOM 3165 C CA . LEU B 1 39 ? 7.240 -100.211 -34.601 1.00 97.28 37 LEU B CA 1
ATOM 3166 C C . LEU B 1 39 ? 5.756 -100.555 -34.579 1.00 99.68 37 LEU B C 1
ATOM 3167 O O . LEU B 1 39 ? 5.384 -101.620 -34.076 1.00 102.45 37 LEU B O 1
ATOM 3172 N N . GLU B 1 40 ? 4.909 -99.680 -35.125 1.00 109.09 38 GLU B N 1
ATOM 3173 C CA . GLU B 1 40 ? 3.474 -99.938 -35.141 1.00 115.40 38 GLU B CA 1
ATOM 3174 C C . GLU B 1 40 ? 3.125 -101.060 -36.110 1.00 121.57 38 GLU B C 1
ATOM 3175 O O . GLU B 1 40 ? 2.480 -102.044 -35.728 1.00 124.25 38 GLU B O 1
ATOM 3181 N N . ARG B 1 41 ? 3.544 -100.937 -37.370 1.00 121.78 39 ARG B N 1
ATOM 3182 C CA . ARG B 1 41 ? 3.160 -101.917 -38.380 1.00 124.07 39 ARG B CA 1
ATOM 3183 C C . ARG B 1 41 ? 4.076 -103.132 -38.411 1.00 118.03 39 ARG B C 1
ATOM 3184 O O . ARG B 1 41 ? 3.899 -103.995 -39.279 1.00 121.21 39 ARG B O 1
ATOM 3192 N N . HIS B 1 42 ? 5.034 -103.232 -37.493 1.00 115.83 40 HIS B N 1
ATOM 3193 C CA . HIS B 1 42 ? 5.912 -104.393 -37.374 1.00 109.86 40 HIS B CA 1
ATOM 3194 C C . HIS B 1 42 ? 5.526 -105.115 -36.088 1.00 107.45 40 HIS B C 1
ATOM 3195 O O . HIS B 1 42 ? 6.003 -104.775 -35.001 1.00 104.51 40 HIS B O 1
ATOM 3202 N N . ASP B 1 43 ? 4.659 -106.117 -36.226 1.00 113.33 41 ASP B N 1
ATOM 3203 C CA . ASP B 1 43 ? 4.071 -106.801 -35.085 1.00 111.27 41 ASP B CA 1
ATOM 3204 C C . ASP B 1 43 ? 4.869 -108.022 -34.653 1.00 104.54 41 ASP B C 1
ATOM 3205 O O . ASP B 1 43 ? 4.735 -108.458 -33.504 1.00 100.74 41 ASP B O 1
ATOM 3210 N N . LYS B 1 44 ? 5.700 -108.577 -35.535 1.00 106.78 42 LYS B N 1
ATOM 3211 C CA . LYS B 1 44 ? 6.552 -109.721 -35.211 1.00 105.61 42 LYS B CA 1
ATOM 3212 C C . LYS B 1 44 ? 7.974 -109.413 -35.661 1.00 107.43 42 LYS B C 1
ATOM 3213 O O . LYS B 1 44 ? 8.366 -109.727 -36.794 1.00 110.09 42 LYS B O 1
ATOM 3219 N N . PRO B 1 45 ? 8.780 -108.792 -34.791 1.00 109.11 43 PRO B N 1
ATOM 3220 C CA . PRO B 1 45 ? 10.129 -108.373 -35.205 1.00 108.17 43 PRO B CA 1
ATOM 3221 C C . PRO B 1 45 ? 11.081 -109.536 -35.426 1.00 110.05 43 PRO B C 1
ATOM 3222 O O . PRO B 1 45 ? 11.970 -109.432 -36.281 1.00 112.30 43 PRO B O 1
ATOM 3226 N N . GLU B 1 46 ? 10.919 -110.642 -34.693 1.00 111.14 44 GLU B N 1
ATOM 3227 C CA . GLU B 1 46 ? 11.798 -111.805 -34.815 1.00 111.48 44 GLU B CA 1
ATOM 3228 C C . GLU B 1 46 ? 11.537 -112.637 -36.058 1.00 120.36 44 GLU B C 1
ATOM 3229 O O . GLU B 1 46 ? 12.102 -113.728 -36.170 1.00 121.46 44 GLU B O 1
ATOM 3235 N N . GLU B 1 47 ? 10.744 -112.144 -37.008 1.00 123.42 45 GLU B N 1
ATOM 3236 C CA . GLU B 1 47 ? 10.381 -112.919 -38.185 1.00 128.40 45 GLU B CA 1
ATOM 3237 C C . GLU B 1 47 ? 10.922 -112.325 -39.479 1.00 125.19 45 GLU B C 1
ATOM 3238 O O . GLU B 1 47 ? 10.461 -112.695 -40.564 1.00 128.83 45 GLU B O 1
ATOM 3244 N N . GLY B 1 48 ? 11.878 -111.407 -39.392 1.00 122.15 46 GLY B N 1
ATOM 3245 C CA . GLY B 1 48 ? 12.470 -110.844 -40.587 1.00 121.73 46 GLY B CA 1
ATOM 3246 C C . GLY B 1 48 ? 12.707 -109.350 -40.515 1.00 116.09 46 GLY B C 1
ATOM 3247 O O . GLY B 1 48 ? 13.743 -108.865 -40.978 1.00 120.63 46 GLY B O 1
ATOM 3248 N N . SER B 1 49 ? 11.754 -108.606 -39.946 1.00 105.00 47 SER B N 1
ATOM 3249 C CA . SER B 1 49 ? 11.911 -107.158 -39.850 1.00 100.14 47 SER B CA 1
ATOM 3250 C C . SER B 1 49 ? 13.046 -106.788 -38.903 1.00 97.95 47 SER B C 1
ATOM 3251 O O . SER B 1 49 ? 13.814 -105.859 -39.179 1.00 91.55 47 SER B O 1
ATOM 3254 N N . GLY B 1 50 ? 13.164 -107.502 -37.782 1.00 103.91 48 GLY B N 1
ATOM 3255 C CA . GLY B 1 50 ? 14.253 -107.239 -36.859 1.00 105.72 48 GLY B CA 1
ATOM 3256 C C . GLY B 1 50 ? 15.610 -107.565 -37.447 1.00 106.06 48 GLY B C 1
ATOM 3257 O O . GLY B 1 50 ? 16.596 -106.884 -37.152 1.00 100.24 48 GLY B O 1
ATOM 3258 N N . ASP B 1 51 ? 15.678 -108.597 -38.292 1.00 109.84 49 ASP B N 1
ATOM 3259 C CA . ASP B 1 51 ? 16.953 -108.990 -38.885 1.00 109.30 49 ASP B CA 1
ATOM 3260 C C . ASP B 1 51 ? 17.471 -107.915 -39.834 1.00 108.49 49 ASP B C 1
ATOM 3261 O O . ASP B 1 51 ? 18.658 -107.569 -39.800 1.00 108.66 49 ASP B O 1
ATOM 3266 N N . ARG B 1 52 ? 16.594 -107.366 -40.679 1.00 105.89 50 ARG B N 1
ATOM 3267 C CA . ARG B 1 52 ? 17.014 -106.319 -41.605 1.00 101.87 50 ARG B CA 1
ATOM 3268 C C . ARG B 1 52 ? 17.365 -105.027 -40.877 1.00 99.02 50 ARG B C 1
ATOM 3269 O O . ARG B 1 52 ? 18.262 -104.297 -41.314 1.00 95.53 50 ARG B O 1
ATOM 3277 N N . LEU B 1 53 ? 16.676 -104.728 -39.773 1.00 96.67 51 LEU B N 1
ATOM 3278 C CA . LEU B 1 53 ? 17.025 -103.552 -38.981 1.00 96.39 51 LEU B CA 1
ATOM 3279 C C . LEU B 1 53 ? 18.418 -103.685 -38.382 1.00 88.17 51 LEU B C 1
ATOM 3280 O O . LEU B 1 53 ? 19.193 -102.721 -38.376 1.00 80.65 51 LEU B O 1
ATOM 3285 N N . ASN B 1 54 ? 18.747 -104.874 -37.867 1.00 94.87 52 ASN B N 1
ATOM 3286 C CA . ASN B 1 54 ? 20.072 -105.112 -37.302 1.00 100.45 52 ASN B CA 1
ATOM 3287 C C . ASN B 1 54 ? 21.164 -104.946 -38.356 1.00 99.74 52 ASN B C 1
ATOM 3288 O O . ASN B 1 54 ? 22.185 -104.293 -38.108 1.00 98.76 52 ASN B O 1
ATOM 3293 N N . ASP B 1 55 ? 20.972 -105.546 -39.536 1.00 99.71 53 ASP B N 1
ATOM 3294 C CA . ASP B 1 55 ? 21.974 -105.439 -40.593 1.00 99.56 53 ASP B CA 1
ATOM 3295 C C . ASP B 1 55 ? 22.221 -103.986 -40.976 1.00 92.20 53 ASP B C 1
ATOM 3296 O O . ASP B 1 55 ? 23.364 -103.587 -41.230 1.00 90.85 53 ASP B O 1
ATOM 3301 N N . GLU B 1 56 ? 21.160 -103.180 -41.024 1.00 87.38 54 GLU B N 1
ATOM 3302 C CA . GLU B 1 56 ? 21.322 -101.768 -41.346 1.00 86.23 54 GLU B CA 1
ATOM 3303 C C . GLU B 1 56 ? 22.009 -101.012 -40.214 1.00 96.72 54 GLU B C 1
ATOM 3304 O O . GLU B 1 56 ? 22.893 -100.184 -40.462 1.00 101.62 54 GLU B O 1
ATOM 3310 N N . LEU B 1 57 ? 21.606 -101.270 -38.967 1.00 93.01 55 LEU B N 1
ATOM 3311 C CA . LEU B 1 57 ? 22.255 -100.620 -37.830 1.00 91.22 55 LEU B CA 1
ATOM 3312 C C . LEU B 1 57 ? 23.741 -100.957 -37.754 1.00 89.81 55 LEU B C 1
ATOM 3313 O O . LEU B 1 57 ? 24.562 -100.094 -37.426 1.00 88.17 55 LEU B O 1
ATOM 3318 N N . LEU B 1 58 ? 24.100 -102.209 -38.034 1.00 89.45 56 LEU B N 1
ATOM 3319 C CA . LEU B 1 58 ? 25.509 -102.582 -38.110 1.00 95.32 56 LEU B CA 1
ATOM 3320 C C . LEU B 1 58 ? 26.238 -101.776 -39.182 1.00 100.84 56 LEU B C 1
ATOM 3321 O O . LEU B 1 58 ? 27.371 -101.319 -38.969 1.00 104.88 56 LEU B O 1
ATOM 3326 N N . ALA B 1 59 ? 25.606 -101.608 -40.349 1.00 95.57 57 ALA B N 1
ATOM 3327 C CA . ALA B 1 59 ? 26.227 -100.873 -41.447 1.00 106.71 57 ALA B CA 1
ATOM 3328 C C . ALA B 1 59 ? 26.484 -99.424 -41.064 1.00 111.51 57 ALA B C 1
ATOM 3329 O O . ALA B 1 59 ? 27.559 -98.882 -41.343 1.00 118.40 57 ALA B O 1
ATOM 3331 N N . ILE B 1 60 ? 25.498 -98.770 -40.441 1.00 107.66 58 ILE B N 1
ATOM 3332 C CA . ILE B 1 60 ? 25.672 -97.382 -40.017 1.00 105.04 58 ILE B CA 1
ATOM 3333 C C . ILE B 1 60 ? 26.831 -97.274 -39.035 1.00 105.27 58 ILE B C 1
ATOM 3334 O O . ILE B 1 60 ? 27.679 -96.377 -39.132 1.00 103.52 58 ILE B O 1
ATOM 3339 N N . TRP B 1 61 ? 26.876 -98.193 -38.070 1.00 107.00 59 TRP B N 1
ATOM 3340 C CA . TRP B 1 61 ? 27.943 -98.204 -37.075 1.00 110.78 59 TRP B CA 1
ATOM 3341 C C . TRP B 1 61 ? 29.312 -98.345 -37.730 1.00 115.45 59 TRP B C 1
ATOM 3342 O O . TRP B 1 61 ? 30.259 -97.634 -37.374 1.00 114.45 59 TRP B O 1
ATOM 3353 N N . ASP B 1 62 ? 29.444 -99.276 -38.678 1.00 119.92 60 ASP B N 1
ATOM 3354 C CA . ASP B 1 62 ? 30.737 -99.491 -39.325 1.00 125.49 60 ASP B CA 1
ATOM 3355 C C . ASP B 1 62 ? 31.138 -98.297 -40.184 1.00 118.84 60 ASP B C 1
ATOM 3356 O O . ASP B 1 62 ? 32.238 -97.753 -40.035 1.00 116.37 60 ASP B O 1
ATOM 3361 N N . LYS B 1 63 ? 30.263 -97.874 -41.096 1.00 112.20 61 LYS B N 1
ATOM 3362 C CA . LYS B 1 63 ? 30.657 -96.866 -42.073 1.00 111.62 61 LYS B CA 1
ATOM 3363 C C . LYS B 1 63 ? 30.600 -95.444 -41.531 1.00 114.09 61 LYS B C 1
ATOM 3364 O O . LYS B 1 63 ? 31.275 -94.564 -42.077 1.00 119.49 61 LYS B O 1
ATOM 3370 N N . ALA B 1 64 ? 29.803 -95.186 -40.498 1.00 111.73 62 ALA B N 1
ATOM 3371 C CA . ALA B 1 64 ? 29.537 -93.817 -40.079 1.00 106.63 62 ALA B CA 1
ATOM 3372 C C . ALA B 1 64 ? 29.758 -93.541 -38.599 1.00 105.35 62 ALA B C 1
ATOM 3373 O O . ALA B 1 64 ? 29.964 -92.374 -38.244 1.00 106.43 62 ALA B O 1
ATOM 3375 N N . VAL B 1 65 ? 29.712 -94.542 -37.723 1.00 109.32 63 VAL B N 1
ATOM 3376 C CA . VAL B 1 65 ? 29.702 -94.308 -36.289 1.00 104.37 63 VAL B CA 1
ATOM 3377 C C . VAL B 1 65 ? 30.965 -94.825 -35.607 1.00 108.16 63 VAL B C 1
ATOM 3378 O O . VAL B 1 65 ? 31.462 -94.182 -34.680 1.00 102.42 63 VAL B O 1
ATOM 3382 N N . GLN B 1 66 ? 31.504 -95.975 -36.043 1.00 119.99 64 GLN B N 1
ATOM 3383 C CA . GLN B 1 66 ? 32.538 -96.661 -35.261 1.00 126.21 64 GLN B CA 1
ATOM 3384 C C . GLN B 1 66 ? 33.623 -95.752 -34.701 1.00 129.06 64 GLN B C 1
ATOM 3385 O O . GLN B 1 66 ? 33.992 -95.882 -33.535 1.00 127.81 64 GLN B O 1
ATOM 3391 N N . ASP B 1 67 ? 34.171 -94.851 -35.516 1.00 131.98 65 ASP B N 1
ATOM 3392 C CA . ASP B 1 67 ? 35.247 -93.959 -35.090 1.00 132.98 65 ASP B CA 1
ATOM 3393 C C . ASP B 1 67 ? 34.799 -92.502 -34.964 1.00 129.19 65 ASP B C 1
ATOM 3394 O O . ASP B 1 67 ? 35.538 -91.579 -35.309 1.00 128.62 65 ASP B O 1
ATOM 3399 N N . HIS B 1 68 ? 33.595 -92.280 -34.437 1.00 123.12 66 HIS B N 1
ATOM 3400 C CA . HIS B 1 68 ? 33.047 -90.935 -34.255 1.00 124.66 66 HIS B CA 1
ATOM 3401 C C . HIS B 1 68 ? 32.357 -90.883 -32.899 1.00 121.01 66 HIS B C 1
ATOM 3402 O O . HIS B 1 68 ? 31.146 -91.112 -32.788 1.00 121.37 66 HIS B O 1
ATOM 3409 N N . PRO B 1 69 ? 33.113 -90.594 -31.836 1.00 122.69 67 PRO B N 1
ATOM 3410 C CA . PRO B 1 69 ? 32.544 -90.665 -30.477 1.00 120.53 67 PRO B CA 1
ATOM 3411 C C . PRO B 1 69 ? 31.382 -89.721 -30.201 1.00 121.08 67 PRO B C 1
ATOM 3412 O O . PRO B 1 69 ? 30.504 -90.079 -29.407 1.00 118.75 67 PRO B O 1
ATOM 3416 N N . GLU B 1 70 ? 31.342 -88.522 -30.795 1.00 122.42 68 GLU B N 1
ATOM 3417 C CA . GLU B 1 70 ? 30.195 -87.657 -30.533 1.00 122.50 68 GLU B CA 1
ATOM 3418 C C . GLU B 1 70 ? 28.915 -88.250 -31.096 1.00 118.30 68 GLU B C 1
ATOM 3419 O O . GLU B 1 70 ? 27.826 -87.937 -30.604 1.00 112.05 68 GLU B O 1
ATOM 3425 N N . LYS B 1 71 ? 29.030 -89.111 -32.104 1.00 115.85 69 LYS B N 1
ATOM 3426 C CA . LYS B 1 71 ? 27.881 -89.808 -32.650 1.00 112.68 69 LYS B CA 1
ATOM 3427 C C . LYS B 1 71 ? 27.597 -91.104 -31.909 1.00 111.95 69 LYS B C 1
ATOM 3428 O O . LYS B 1 71 ? 26.571 -91.738 -32.176 1.00 118.37 69 LYS B O 1
ATOM 3434 N N . TYR B 1 72 ? 28.487 -91.515 -30.999 1.00 105.26 70 TYR B N 1
ATOM 3435 C CA . TYR B 1 72 ? 28.191 -92.664 -30.151 1.00 95.22 70 TYR B CA 1
ATOM 3436 C C . TYR B 1 72 ? 26.971 -92.366 -29.296 1.00 95.59 70 TYR B C 1
ATOM 3437 O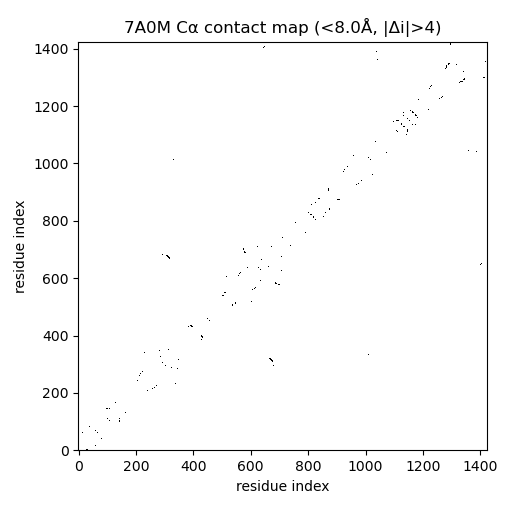 O . TYR B 1 72 ? 26.032 -93.166 -29.223 1.00 97.14 70 TYR B O 1
ATOM 3446 N N . ALA B 1 73 ? 26.974 -91.200 -28.644 1.00 92.54 71 ALA B N 1
ATOM 3447 C CA . ALA B 1 73 ? 25.850 -90.808 -27.802 1.00 88.70 71 ALA B CA 1
ATOM 3448 C C . ALA B 1 73 ? 24.577 -90.688 -28.625 1.00 91.17 71 ALA B C 1
ATOM 3449 O O . ALA B 1 73 ? 23.495 -91.079 -28.173 1.00 92.28 71 ALA B O 1
ATOM 3451 N N . ALA B 1 74 ? 24.687 -90.135 -29.835 1.00 85.97 72 ALA B N 1
ATOM 3452 C CA . ALA B 1 74 ? 23.541 -90.086 -30.734 1.00 85.13 72 ALA B CA 1
ATOM 3453 C C . ALA B 1 74 ? 23.120 -91.487 -31.162 1.00 89.22 72 ALA B C 1
ATOM 3454 O O . ALA B 1 74 ? 21.923 -91.794 -31.208 1.00 90.89 72 ALA B O 1
ATOM 3456 N N . PHE B 1 75 ? 24.092 -92.349 -31.476 1.00 89.00 73 PHE B N 1
ATOM 3457 C CA . PHE B 1 75 ? 23.780 -93.711 -31.900 1.00 85.22 73 PHE B CA 1
ATOM 3458 C C . PHE B 1 75 ? 23.095 -94.500 -30.790 1.00 85.67 73 PHE B C 1
ATOM 3459 O O . PHE B 1 75 ? 22.198 -95.308 -31.059 1.00 86.30 73 PHE B O 1
ATOM 3467 N N . VAL B 1 76 ? 23.505 -94.286 -29.538 1.00 85.58 74 VAL B N 1
ATOM 3468 C CA . VAL B 1 76 ? 22.867 -94.991 -28.430 1.00 78.44 74 VAL B CA 1
ATOM 3469 C C . VAL B 1 76 ? 21.415 -94.553 -28.291 1.00 75.85 74 VAL B C 1
ATOM 3470 O O . VAL B 1 76 ? 20.529 -95.374 -28.025 1.00 76.23 74 VAL B O 1
ATOM 3474 N N . ALA B 1 77 ? 21.146 -93.260 -28.485 1.00 82.35 75 ALA B N 1
ATOM 3475 C CA . ALA B 1 77 ? 19.772 -92.770 -28.425 1.00 87.13 75 ALA B CA 1
ATOM 3476 C C . ALA B 1 77 ? 18.910 -93.440 -29.486 1.00 90.71 75 ALA B C 1
ATOM 3477 O O . ALA B 1 77 ? 17.755 -93.798 -29.226 1.00 88.59 75 ALA B O 1
ATOM 3479 N N . VAL B 1 78 ? 19.452 -93.610 -30.693 1.00 92.83 76 VAL B N 1
ATOM 3480 C CA . VAL B 1 78 ? 18.725 -94.318 -31.741 1.00 96.22 76 VAL B CA 1
ATOM 3481 C C . VAL B 1 78 ? 18.535 -95.780 -31.368 1.00 82.69 76 VAL B C 1
ATOM 3482 O O . VAL B 1 78 ? 17.463 -96.357 -31.586 1.00 81.94 76 VAL B O 1
ATOM 3486 N N . LEU B 1 79 ? 19.572 -96.402 -30.807 1.00 76.06 77 LEU B N 1
ATOM 3487 C CA . LEU B 1 79 ? 19.485 -97.810 -30.443 1.00 77.43 77 LEU B CA 1
ATOM 3488 C C . LEU B 1 79 ? 18.485 -98.041 -29.317 1.00 82.55 77 LEU B C 1
ATOM 3489 O O . LEU B 1 79 ? 17.853 -99.101 -29.260 1.00 83.83 77 LEU B O 1
ATOM 3494 N N . ARG B 1 80 ? 18.331 -97.068 -28.415 1.00 87.97 78 ARG B N 1
ATOM 3495 C CA . ARG B 1 80 ? 17.350 -97.201 -27.342 1.00 84.05 78 ARG B CA 1
ATOM 3496 C C . ARG B 1 80 ? 15.929 -97.204 -27.892 1.00 79.76 78 ARG B C 1
ATOM 3497 O O . ARG B 1 80 ? 15.100 -98.024 -27.480 1.00 81.63 78 ARG B O 1
ATOM 3505 N N . GLN B 1 81 ? 15.628 -96.293 -28.819 1.00 79.95 79 GLN B N 1
ATOM 3506 C CA . GLN B 1 81 ? 14.272 -96.200 -29.349 1.00 82.70 79 GLN B CA 1
ATOM 3507 C C . GLN B 1 81 ? 13.926 -97.384 -30.244 1.00 82.55 79 GLN B C 1
ATOM 3508 O O . GLN B 1 81 ? 12.768 -97.816 -30.274 1.00 85.48 79 GLN B O 1
ATOM 3514 N N . LEU B 1 82 ? 14.901 -97.917 -30.976 1.00 83.04 80 LEU B N 1
ATOM 3515 C CA . LEU B 1 82 ? 14.670 -99.036 -31.880 1.00 87.96 80 LEU B CA 1
ATOM 3516 C C . LEU B 1 82 ? 14.832 -100.388 -31.202 1.00 89.34 80 LEU B C 1
ATOM 3517 O O . LEU B 1 82 ? 14.692 -101.419 -31.868 1.00 90.04 80 LEU B O 1
ATOM 3522 N N . ARG B 1 83 ? 15.130 -100.404 -29.905 1.00 86.03 81 ARG B N 1
ATOM 3523 C CA . ARG B 1 83 ? 15.290 -101.660 -29.177 1.00 77.06 81 ARG B CA 1
ATOM 3524 C C . ARG B 1 83 ? 14.092 -102.601 -29.268 1.00 80.42 81 ARG B C 1
ATOM 3525 O O . ARG B 1 83 ? 14.313 -103.808 -29.462 1.00 77.68 81 ARG B O 1
ATOM 3533 N N . PRO B 1 84 ? 12.835 -102.155 -29.130 1.00 81.73 82 PRO B N 1
ATOM 3534 C CA . PRO B 1 84 ? 11.724 -103.116 -29.236 1.00 86.67 82 PRO B CA 1
ATOM 3535 C C . PRO B 1 84 ? 11.648 -103.801 -30.586 1.00 93.18 82 PRO B C 1
ATOM 3536 O O . PRO B 1 84 ? 11.177 -104.943 -30.669 1.00 98.94 82 PRO B O 1
ATOM 3540 N N . GLY B 1 85 ? 12.101 -103.143 -31.648 1.00 88.97 83 GLY B N 1
ATOM 3541 C CA . GLY B 1 85 ? 12.054 -103.715 -32.974 1.00 92.54 83 GLY B CA 1
ATOM 3542 C C . GLY B 1 85 ? 13.247 -104.547 -33.384 1.00 88.78 83 GLY B C 1
ATOM 3543 O O . GLY B 1 85 ? 13.303 -104.990 -34.534 1.00 93.80 83 GLY B O 1
ATOM 3544 N N . LEU B 1 86 ? 14.209 -104.782 -32.483 1.00 83.62 84 LEU B N 1
ATOM 3545 C CA . LEU B 1 86 ? 15.385 -105.567 -32.851 1.00 84.54 84 LEU B CA 1
ATOM 3546 C C . LEU B 1 86 ? 15.055 -107.045 -32.981 1.00 90.74 84 LEU B C 1
ATOM 3547 O O . LEU B 1 86 ? 15.680 -107.755 -33.780 1.00 80.62 84 LEU B O 1
ATOM 3552 N N . GLY B 1 87 ? 14.095 -107.526 -32.199 1.00 92.07 85 GLY B N 1
ATOM 3553 C CA . GLY B 1 87 ? 13.677 -108.907 -32.287 1.00 98.73 85 GLY B CA 1
ATOM 3554 C C . GLY B 1 87 ? 14.177 -109.814 -31.181 1.00 101.39 85 GLY B C 1
ATOM 3555 O O . GLY B 1 87 ? 13.725 -109.727 -30.035 1.00 98.76 85 GLY B O 1
ATOM 3556 N N . ALA B 1 88 ? 15.107 -110.698 -31.527 1.00 103.49 86 ALA B N 1
ATOM 3557 C CA . ALA B 1 88 ? 15.599 -111.681 -30.574 1.00 101.90 86 ALA B CA 1
ATOM 3558 C C . ALA B 1 88 ? 16.301 -110.987 -29.409 1.00 103.40 86 ALA B C 1
ATOM 3559 O O . ALA B 1 88 ? 17.011 -109.995 -29.613 1.00 101.14 86 ALA B O 1
ATOM 3561 N N . PRO B 1 89 ? 16.115 -111.470 -28.176 1.00 97.79 87 PRO B N 1
ATOM 3562 C CA . PRO B 1 89 ? 16.788 -110.838 -27.031 1.00 90.25 87 PRO B CA 1
ATOM 3563 C C . PRO B 1 89 ? 18.297 -110.899 -27.120 1.00 84.31 87 PRO B C 1
ATOM 3564 O O . PRO B 1 89 ? 18.978 -110.116 -26.447 1.00 79.47 87 PRO B O 1
ATOM 3568 N N . ALA B 1 90 ? 18.844 -111.795 -27.943 1.00 92.07 88 ALA B N 1
ATOM 3569 C CA . ALA B 1 90 ? 20.285 -111.825 -28.133 1.00 91.76 88 ALA B CA 1
ATOM 3570 C C . ALA B 1 90 ? 20.759 -110.644 -28.962 1.00 90.34 88 ALA B C 1
ATOM 3571 O O . ALA B 1 90 ? 21.938 -110.288 -28.889 1.00 87.02 88 ALA B O 1
ATOM 3573 N N . ARG B 1 91 ? 19.853 -110.010 -29.716 1.00 93.63 89 ARG B N 1
ATOM 3574 C CA . ARG B 1 91 ? 20.220 -108.860 -30.537 1.00 91.81 89 ARG B CA 1
ATOM 3575 C C . ARG B 1 91 ? 20.515 -107.644 -29.674 1.00 85.98 89 ARG B C 1
ATOM 3576 O O . ARG B 1 91 ? 21.428 -106.864 -29.971 1.00 86.92 89 ARG B O 1
ATOM 3584 N N . THR B 1 92 ? 19.752 -107.476 -28.598 1.00 83.88 90 THR B N 1
ATOM 3585 C CA . THR B 1 92 ? 19.970 -106.360 -27.691 1.00 75.60 90 THR B CA 1
ATOM 3586 C C . THR B 1 92 ? 21.269 -106.527 -26.914 1.00 68.15 90 THR B C 1
ATOM 3587 O O . THR B 1 92 ? 22.013 -105.558 -26.720 1.00 74.94 90 THR B O 1
ATOM 3591 N N . PHE B 1 93 ? 21.556 -107.750 -26.459 1.00 67.05 91 PHE B N 1
ATOM 3592 C CA . PHE B 1 93 ? 22.809 -108.002 -25.755 1.00 67.68 91 PHE B CA 1
ATOM 3593 C C . PHE B 1 93 ? 24.008 -107.786 -26.669 1.00 76.34 91 PHE B C 1
ATOM 3594 O O . PHE B 1 93 ? 25.021 -107.221 -26.245 1.00 82.02 91 PHE B O 1
ATOM 3602 N N . GLN B 1 94 ? 23.912 -108.235 -27.923 1.00 78.45 92 GLN B N 1
ATOM 3603 C CA . GLN B 1 94 ? 25.005 -108.045 -28.872 1.00 77.01 92 GLN B CA 1
ATOM 3604 C C . GLN B 1 94 ? 25.346 -106.572 -29.045 1.00 69.61 92 GLN B C 1
ATOM 3605 O O . GLN B 1 94 ? 26.520 -106.210 -29.175 1.00 63.55 92 GLN B O 1
ATOM 3611 N N . TRP B 1 95 ? 24.334 -105.705 -29.040 1.00 62.93 93 TRP B N 1
ATOM 3612 C CA . TRP B 1 95 ? 24.596 -104.278 -29.173 1.00 63.21 93 TRP B CA 1
ATOM 3613 C C . TRP B 1 95 ? 25.124 -103.699 -27.866 1.00 64.45 93 TRP B C 1
ATOM 3614 O O . TRP B 1 95 ? 26.068 -102.902 -27.873 1.00 67.93 93 TRP B O 1
ATOM 3625 N N . TRP B 1 96 ? 24.516 -104.083 -26.741 1.00 63.40 94 TRP B N 1
ATOM 3626 C CA . TRP B 1 96 ? 25.026 -103.676 -25.436 1.00 65.47 94 TRP B CA 1
ATOM 3627 C C . TRP B 1 96 ? 26.462 -104.152 -25.243 1.00 67.66 94 TRP B C 1
ATOM 3628 O O . TRP B 1 96 ? 27.319 -103.396 -24.770 1.00 62.59 94 TRP B O 1
ATOM 3639 N N . ASP B 1 97 ? 26.738 -105.408 -25.603 1.00 75.26 95 ASP B N 1
ATOM 3640 C CA . ASP B 1 97 ? 28.101 -105.927 -25.532 1.00 75.57 95 ASP B CA 1
ATOM 3641 C C . ASP B 1 97 ? 29.032 -105.157 -26.460 1.00 64.70 95 ASP B C 1
ATOM 3642 O O . ASP B 1 97 ? 30.194 -104.902 -26.121 1.00 61.93 95 ASP B O 1
ATOM 3647 N N . LYS B 1 98 ? 28.533 -104.773 -27.635 1.00 59.09 96 LYS B N 1
ATOM 3648 C CA . LYS B 1 98 ? 29.356 -104.074 -28.614 1.00 66.17 96 LYS B CA 1
ATOM 3649 C C . LYS B 1 98 ? 29.670 -102.643 -28.188 1.00 70.13 96 LYS B C 1
ATOM 3650 O O . LYS B 1 98 ? 30.751 -102.130 -28.499 1.00 76.50 96 LYS B O 1
ATOM 3656 N N . LEU B 1 99 ? 28.751 -101.987 -27.479 1.00 66.75 97 LEU B N 1
ATOM 3657 C CA . LEU B 1 99 ? 28.923 -100.592 -27.091 1.00 62.46 97 LEU B CA 1
ATOM 3658 C C . LEU B 1 99 ? 29.550 -100.406 -25.714 1.00 64.38 97 LEU B C 1
ATOM 3659 O O . LEU B 1 99 ? 29.858 -99.266 -25.349 1.00 62.78 97 LEU B O 1
ATOM 3664 N N . LEU B 1 100 ? 29.732 -101.480 -24.942 1.00 57.70 98 LEU B N 1
ATOM 3665 C CA . LEU B 1 100 ? 30.187 -101.344 -23.560 1.00 57.45 98 LEU B CA 1
ATOM 3666 C C . LEU B 1 100 ? 31.528 -100.622 -23.479 1.00 59.89 98 LEU B C 1
ATOM 3667 O O . LEU B 1 100 ? 31.641 -99.557 -22.860 1.00 56.30 98 LEU B O 1
ATOM 3672 N N . ASP B 1 101 ? 32.559 -101.188 -24.101 1.00 69.69 99 ASP B N 1
ATOM 3673 C CA . ASP B 1 101 ? 33.903 -100.624 -24.037 1.00 67.16 99 ASP B CA 1
ATOM 3674 C C . ASP B 1 101 ? 34.002 -99.254 -24.707 1.00 78.60 99 ASP B C 1
ATOM 3675 O O . ASP B 1 101 ? 34.682 -98.370 -24.170 1.00 77.21 99 ASP B O 1
ATOM 3680 N N . PRO B 1 102 ? 33.370 -99.023 -25.868 1.00 82.73 100 PRO B N 1
ATOM 3681 C CA . PRO B 1 102 ? 33.366 -97.651 -26.408 1.00 78.67 100 PRO B CA 1
ATOM 3682 C C . PRO B 1 102 ? 32.747 -96.627 -25.471 1.00 81.98 100 PRO B C 1
ATOM 3683 O O . PRO B 1 102 ? 33.245 -95.499 -25.379 1.00 86.23 100 PRO B O 1
ATOM 3687 N N . VAL B 1 103 ? 31.669 -96.987 -24.770 1.00 80.56 101 VAL B N 1
ATOM 3688 C CA . VAL B 1 103 ? 31.060 -96.059 -23.820 1.00 76.73 101 VAL B CA 1
ATOM 3689 C C . VAL B 1 103 ? 31.968 -95.847 -22.614 1.00 84.80 101 VAL B C 1
ATOM 3690 O O . VAL B 1 103 ? 32.167 -94.712 -22.163 1.00 89.86 101 VAL B O 1
ATOM 3694 N N . LEU B 1 104 ? 32.533 -96.929 -22.074 1.00 83.51 102 LEU B N 1
ATOM 3695 C CA . LEU B 1 104 ? 33.368 -96.818 -20.881 1.00 78.52 102 LEU B CA 1
ATOM 3696 C C . LEU B 1 104 ? 34.602 -95.962 -21.139 1.00 79.06 102 LEU B C 1
ATOM 3697 O O . LEU B 1 104 ? 35.058 -95.233 -20.250 1.00 76.75 102 LEU B O 1
ATOM 3702 N N . ASP B 1 105 ? 35.159 -96.037 -22.349 1.00 75.29 103 ASP B N 1
ATOM 3703 C CA . ASP B 1 105 ? 36.368 -95.284 -22.659 1.00 85.07 103 ASP B CA 1
ATOM 3704 C C . ASP B 1 105 ? 36.109 -93.789 -22.802 1.00 89.04 103 ASP B C 1
ATOM 3705 O O . ASP B 1 105 ? 37.058 -93.001 -22.734 1.00 93.92 103 ASP B O 1
ATOM 3710 N N . ASN B 1 106 ? 34.853 -93.380 -22.999 1.00 78.12 104 ASN B N 1
ATOM 3711 C CA . ASN B 1 106 ? 34.513 -91.977 -23.217 1.00 71.59 104 ASN B CA 1
ATOM 3712 C C . ASN B 1 106 ? 33.479 -91.465 -22.219 1.00 73.12 104 ASN B C 1
ATOM 3713 O O . ASN B 1 106 ? 32.863 -90.420 -22.456 1.00 71.78 104 ASN B O 1
ATOM 3718 N N . ALA B 1 107 ? 33.267 -92.182 -21.112 1.00 105.10 105 ALA B N 1
ATOM 3719 C CA . ALA B 1 107 ? 32.226 -91.794 -20.164 1.00 101.45 105 ALA B CA 1
ATOM 3720 C C . ALA B 1 107 ? 32.508 -90.432 -19.539 1.00 101.06 105 ALA B C 1
ATOM 3721 O O . ALA B 1 107 ? 31.588 -89.627 -19.350 1.00 102.67 105 ALA B O 1
ATOM 3723 N N . THR B 1 108 ? 33.769 -90.155 -19.209 1.00 103.80 106 THR B N 1
ATOM 3724 C CA . THR B 1 108 ? 34.108 -88.906 -18.538 1.00 110.25 106 THR B CA 1
ATOM 3725 C C . THR B 1 108 ? 34.204 -87.721 -19.490 1.00 123.24 106 THR B C 1
ATOM 3726 O O . THR B 1 108 ? 34.099 -86.574 -19.040 1.00 131.43 106 THR B O 1
ATOM 3730 N N . ARG B 1 109 ? 34.397 -87.963 -20.786 1.00 119.73 107 ARG B N 1
ATOM 3731 C CA . ARG B 1 109 ? 34.673 -86.891 -21.734 1.00 117.34 107 ARG B CA 1
ATOM 3732 C C . ARG B 1 109 ? 33.478 -86.498 -22.587 1.00 115.15 107 ARG B C 1
ATOM 3733 O O . ARG B 1 109 ? 33.356 -85.325 -22.956 1.00 117.08 107 ARG B O 1
ATOM 3741 N N . GLU B 1 110 ? 32.594 -87.437 -22.908 1.00 108.13 108 GLU B N 1
ATOM 3742 C CA . GLU B 1 110 ? 31.447 -87.171 -23.766 1.00 102.59 108 GLU B CA 1
ATOM 3743 C C . GLU B 1 110 ? 30.202 -87.045 -22.900 1.00 106.52 108 GLU B C 1
ATOM 3744 O O . GLU B 1 110 ? 29.834 -87.992 -22.195 1.00 109.55 108 GLU B O 1
ATOM 3750 N N . LYS B 1 111 ? 29.559 -85.882 -22.955 1.00 107.28 109 LYS B N 1
ATOM 3751 C CA . LYS B 1 111 ? 28.451 -85.605 -22.055 1.00 103.96 109 LYS B CA 1
ATOM 3752 C C . LYS B 1 111 ? 27.254 -86.496 -22.358 1.00 96.40 109 LYS B C 1
ATOM 3753 O O . LYS B 1 111 ? 26.931 -86.762 -23.519 1.00 90.23 109 LYS B O 1
ATOM 3759 N N . GLY B 1 112 ? 26.590 -86.954 -21.295 1.00 96.39 110 GLY B N 1
ATOM 3760 C CA . GLY B 1 112 ? 25.414 -87.783 -21.414 1.00 95.28 110 GLY B CA 1
ATOM 3761 C C . GLY B 1 112 ? 25.654 -89.183 -21.926 1.00 91.38 110 GLY B C 1
ATOM 3762 O O . GLY B 1 112 ? 24.753 -90.021 -21.815 1.00 98.20 110 GLY B O 1
ATOM 3763 N N . LEU B 1 113 ? 26.836 -89.472 -22.477 1.00 81.05 111 LEU B N 1
ATOM 3764 C CA . LEU B 1 113 ? 27.099 -90.803 -23.015 1.00 78.70 111 LEU B CA 1
ATOM 3765 C C . LEU B 1 113 ? 27.032 -91.858 -21.920 1.00 82.81 111 LEU B C 1
ATOM 3766 O O . LEU B 1 113 ? 26.443 -92.928 -22.112 1.00 85.00 111 LEU B O 1
ATOM 3771 N N . ALA B 1 114 ? 27.637 -91.576 -20.764 1.00 83.88 112 ALA B N 1
ATOM 3772 C CA . ALA B 1 114 ? 27.566 -92.508 -19.644 1.00 78.45 112 ALA B CA 1
ATOM 3773 C C . ALA B 1 114 ? 26.131 -92.670 -19.162 1.00 75.52 112 ALA B C 1
ATOM 3774 O O . ALA B 1 114 ? 25.669 -93.788 -18.908 1.00 70.19 112 ALA B O 1
ATOM 3776 N N . ARG B 1 115 ? 25.407 -91.555 -19.030 1.00 80.66 113 ARG B N 1
ATOM 3777 C CA . ARG B 1 115 ? 24.021 -91.619 -18.577 1.00 89.46 113 ARG B CA 1
ATOM 3778 C C . ARG B 1 115 ? 23.125 -92.279 -19.618 1.00 95.93 113 ARG B C 1
ATOM 3779 O O . ARG B 1 115 ? 22.217 -93.042 -19.266 1.00 106.90 113 ARG B O 1
ATOM 3787 N N . SER B 1 116 ? 23.362 -91.999 -20.903 1.00 86.88 114 SER B N 1
ATOM 3788 C CA . SER B 1 116 ? 22.543 -92.602 -21.951 1.00 77.12 114 SER B CA 1
ATOM 3789 C C . SER B 1 116 ? 22.716 -94.114 -21.985 1.00 74.76 114 SER B C 1
ATOM 3790 O O . SER B 1 116 ? 21.741 -94.855 -22.156 1.00 77.37 114 SER B O 1
ATOM 3793 N N . PHE B 1 117 ? 23.953 -94.592 -21.829 1.00 67.70 115 PHE B N 1
ATOM 3794 C CA . PHE B 1 117 ? 24.182 -96.032 -21.805 1.00 71.05 115 PHE B CA 1
ATOM 3795 C C . PHE B 1 117 ? 23.612 -96.663 -20.542 1.00 70.22 115 PHE B C 1
ATOM 3796 O O . PHE B 1 117 ? 23.174 -97.819 -20.571 1.00 61.93 115 PHE B O 1
ATOM 3812 N N . ASP B 1 119 ? 20.899 -95.502 -18.891 1.00 70.48 117 ASP B N 1
ATOM 3813 C CA . ASP B 1 119 ? 19.460 -95.550 -19.127 1.00 75.77 117 ASP B CA 1
ATOM 3814 C C . ASP B 1 119 ? 19.105 -96.640 -20.131 1.00 75.99 117 ASP B C 1
ATOM 3815 O O . ASP B 1 119 ? 18.070 -97.302 -19.994 1.00 73.57 117 ASP B O 1
ATOM 3820 N N . PHE B 1 120 ? 19.950 -96.839 -21.147 1.00 72.90 118 PHE B N 1
ATOM 3821 C CA . PHE B 1 120 ? 19.768 -97.977 -22.044 1.00 73.02 118 PHE B CA 1
ATOM 3822 C C . PHE B 1 120 ? 19.823 -99.289 -21.274 1.00 69.07 118 PHE B C 1
ATOM 3823 O O . PHE B 1 120 ? 19.019 -100.195 -21.518 1.00 62.60 118 PHE B O 1
ATOM 3831 N N . THR B 1 121 ? 20.767 -99.405 -20.337 1.00 67.75 119 THR B N 1
ATOM 3832 C CA . THR B 1 121 ? 20.847 -100.601 -19.505 1.00 69.49 119 THR B CA 1
ATOM 3833 C C . THR B 1 121 ? 19.594 -100.761 -18.651 1.00 69.89 119 THR B C 1
ATOM 3834 O O . THR B 1 121 ? 19.061 -101.869 -18.518 1.00 64.29 119 THR B O 1
ATOM 3838 N N . LEU B 1 122 ? 19.108 -99.663 -18.067 1.00 73.40 120 LEU B N 1
ATOM 3839 C CA . LEU B 1 122 ? 17.919 -99.732 -17.222 1.00 76.32 120 LEU B CA 1
ATOM 3840 C C . LEU B 1 122 ? 16.683 -100.103 -18.034 1.00 74.55 120 LEU B C 1
ATOM 3841 O O . LEU B 1 122 ? 15.810 -100.829 -17.546 1.00 75.10 120 LEU B O 1
ATOM 3846 N N . GLU B 1 123 ? 16.587 -99.607 -19.270 1.00 67.03 121 GLU B N 1
ATOM 3847 C CA . GLU B 1 123 ? 15.442 -99.941 -20.113 1.00 66.95 121 GLU B CA 1
ATOM 3848 C C . GLU B 1 123 ? 15.441 -101.418 -20.484 1.00 67.10 121 GLU B C 1
ATOM 3849 O O . GLU B 1 123 ? 14.376 -102.038 -20.587 1.00 70.49 121 GLU B O 1
ATOM 3855 N N . ILE B 1 124 ? 16.626 -101.998 -20.692 1.00 64.65 122 ILE B N 1
ATOM 3856 C CA . ILE B 1 124 ? 16.723 -103.425 -20.986 1.00 63.39 122 ILE B CA 1
ATOM 3857 C C . ILE B 1 124 ? 16.234 -104.250 -19.803 1.00 69.41 122 ILE B C 1
ATOM 3858 O O . ILE B 1 124 ? 15.509 -105.239 -19.971 1.00 73.85 122 ILE B O 1
ATOM 3863 N N . LEU B 1 125 ? 16.614 -103.851 -18.588 1.00 68.13 123 LEU B N 1
ATOM 3864 C CA . LEU B 1 125 ? 16.290 -104.644 -17.407 1.00 69.39 123 LEU B CA 1
ATOM 3865 C C . LEU B 1 125 ? 14.813 -104.568 -17.040 1.00 78.37 123 LEU B C 1
ATOM 3866 O O . LEU B 1 125 ? 14.292 -105.490 -16.400 1.00 96.23 123 LEU B O 1
ATOM 3871 N N . SER B 1 126 ? 14.124 -103.494 -17.427 1.00 81.91 124 SER B N 1
ATOM 3872 C CA . SER B 1 126 ? 12.738 -103.281 -17.029 1.00 86.09 124 SER B CA 1
ATOM 3873 C C . SER B 1 126 ? 11.722 -103.691 -18.097 1.00 94.45 124 SER B C 1
ATOM 3874 O O . SER B 1 126 ? 10.572 -103.241 -18.042 1.00 104.86 124 SER B O 1
ATOM 3877 N N . SER B 1 127 ? 12.114 -104.506 -19.077 1.00 100.06 125 SER B N 1
ATOM 3878 C CA . SER B 1 127 ? 11.203 -104.959 -20.126 1.00 108.55 125 SER B CA 1
ATOM 3879 C C . SER B 1 127 ? 11.082 -106.479 -20.140 1.00 116.21 125 SER B C 1
ATOM 3880 O O . SER B 1 127 ? 12.059 -107.172 -20.441 1.00 116.61 125 SER B O 1
ATOM 3883 N N . SER B 1 128 ? 9.884 -106.982 -19.842 1.00 121.35 126 SER B N 1
ATOM 3884 C CA . SER B 1 128 ? 9.474 -108.382 -20.034 1.00 123.48 126 SER B CA 1
ATOM 3885 C C . SER B 1 128 ? 10.566 -109.398 -19.687 1.00 122.36 126 SER B C 1
ATOM 3886 O O . SER B 1 128 ? 11.035 -110.159 -20.534 1.00 126.99 126 SER B O 1
ATOM 3889 N N . GLU B 1 129 ? 10.963 -109.412 -18.418 1.00 116.83 127 GLU B N 1
ATOM 3890 C CA . GLU B 1 129 ? 11.826 -110.485 -17.911 1.00 109.64 127 GLU B CA 1
ATOM 3891 C C . GLU B 1 129 ? 11.380 -110.886 -16.509 1.00 103.47 127 GLU B C 1
ATOM 3892 O O . GLU B 1 129 ? 10.183 -110.936 -16.221 1.00 102.57 127 GLU B O 1
ATOM 3898 N N . GLY B 1 140 ? 21.361 -116.954 -16.588 1.00 77.40 138 GLY B N 1
ATOM 3899 C CA . GLY B 1 140 ? 20.580 -115.730 -16.596 1.00 78.96 138 GLY B CA 1
ATOM 3900 C C . GLY B 1 140 ? 21.362 -114.517 -17.063 1.00 85.89 138 GLY B C 1
ATOM 3901 O O . GLY B 1 140 ? 21.814 -114.459 -18.206 1.00 85.56 138 GLY B O 1
ATOM 3902 N N . PHE B 1 141 ? 21.521 -113.543 -16.168 1.00 82.18 139 PHE B N 1
ATOM 3903 C CA . PHE B 1 141 ? 22.249 -112.311 -16.453 1.00 78.48 139 PHE B CA 1
ATOM 3904 C C . PHE B 1 141 ? 23.758 -112.447 -16.264 1.00 71.20 139 PHE B C 1
ATOM 3905 O O . PHE B 1 141 ? 24.460 -111.430 -16.283 1.00 70.86 139 PHE B O 1
ATOM 3913 N N . ILE B 1 142 ? 24.257 -113.670 -16.061 1.00 69.01 140 ILE B N 1
ATOM 3914 C CA . ILE B 1 142 ? 25.688 -113.861 -15.804 1.00 65.54 140 ILE B CA 1
ATOM 3915 C C . ILE B 1 142 ? 26.571 -113.294 -16.914 1.00 73.30 140 ILE B C 1
ATOM 3916 O O . ILE B 1 142 ? 27.551 -112.599 -16.596 1.00 65.24 140 ILE B O 1
ATOM 3921 N N . PRO B 1 143 ? 26.305 -113.538 -18.207 1.00 66.38 141 PRO B N 1
ATOM 3922 C CA . PRO B 1 143 ? 27.192 -112.971 -19.240 1.00 67.57 141 PRO B CA 1
ATOM 3923 C C . PRO B 1 143 ? 27.228 -111.455 -19.231 1.00 70.75 141 PRO B C 1
ATOM 3924 O O . PRO B 1 143 ? 28.265 -110.863 -19.558 1.00 72.60 141 PRO B O 1
ATOM 3928 N N . TRP B 1 144 ? 26.119 -110.812 -18.866 1.00 71.72 142 TRP B N 1
ATOM 3929 C CA . TRP B 1 144 ? 26.120 -109.369 -18.666 1.00 67.93 142 TRP B CA 1
ATOM 3930 C C . TRP B 1 144 ? 27.033 -109.010 -17.502 1.00 66.31 142 TRP B C 1
ATOM 3931 O O . TRP B 1 144 ? 27.879 -108.114 -17.601 1.00 60.13 142 TRP B O 1
ATOM 3942 N N . LEU B 1 145 ? 26.862 -109.717 -16.382 1.00 62.84 143 LEU B N 1
ATOM 3943 C CA . LEU B 1 145 ? 27.620 -109.445 -15.165 1.00 64.19 143 LEU B CA 1
ATOM 3944 C C . LEU B 1 145 ? 29.112 -109.709 -15.348 1.00 68.60 143 LEU B C 1
ATOM 3945 O O . LEU B 1 145 ? 29.948 -108.918 -14.893 1.00 68.08 143 LEU B O 1
ATOM 3950 N N . ASN B 1 146 ? 29.467 -110.822 -15.999 1.00 62.15 144 ASN B N 1
ATOM 3951 C CA . ASN B 1 146 ? 30.879 -111.158 -16.169 1.00 59.23 144 ASN B CA 1
ATOM 3952 C C . ASN B 1 146 ? 31.613 -110.086 -16.961 1.00 75.56 144 ASN B C 1
ATOM 3953 O O . ASN B 1 146 ? 32.757 -109.742 -16.641 1.00 90.06 144 ASN B O 1
ATOM 3958 N N . ARG B 1 147 ? 30.976 -109.550 -18.004 1.00 70.82 145 ARG B N 1
ATOM 3959 C CA . ARG B 1 147 ? 31.574 -108.442 -18.740 1.00 71.28 145 ARG B CA 1
ATOM 3960 C C . ARG B 1 147 ? 31.768 -107.228 -17.842 1.00 65.14 145 ARG B C 1
ATOM 3961 O O . ARG B 1 147 ? 32.823 -106.585 -17.871 1.00 68.71 145 ARG B O 1
ATOM 3969 N N . LEU B 1 148 ? 30.763 -106.908 -17.027 1.00 60.25 146 LEU B N 1
ATOM 3970 C CA . LEU B 1 148 ? 30.892 -105.798 -16.090 1.00 59.69 146 LEU B CA 1
ATOM 3971 C C . LEU B 1 148 ? 31.919 -106.100 -15.007 1.00 67.80 146 LEU B C 1
ATOM 3972 O O . LEU B 1 148 ? 32.696 -105.220 -14.618 1.00 63.24 146 LEU B O 1
ATOM 3977 N N . LEU B 1 149 ? 31.930 -107.337 -14.502 1.00 70.26 147 LEU B N 1
ATOM 3978 C CA . LEU B 1 149 ? 32.845 -107.701 -13.424 1.00 66.40 147 LEU B CA 1
ATOM 3979 C C . LEU B 1 149 ? 34.298 -107.594 -13.866 1.00 72.50 147 LEU B C 1
ATOM 3980 O O . LEU B 1 149 ? 35.120 -106.977 -13.180 1.00 82.04 147 LEU B O 1
ATOM 3985 N N . VAL B 1 150 ? 34.635 -108.198 -15.008 1.00 72.04 148 VAL B N 1
ATOM 3986 C CA . VAL B 1 150 ? 36.020 -108.183 -15.477 1.00 82.85 148 VAL B CA 1
ATOM 3987 C C . VAL B 1 150 ? 36.524 -106.752 -15.625 1.00 86.04 148 VAL B C 1
ATOM 3988 O O . VAL B 1 150 ? 37.646 -106.427 -15.220 1.00 91.04 148 VAL B O 1
ATOM 3992 N N . ARG B 1 151 ? 35.705 -105.873 -16.187 1.00 70.78 149 ARG B N 1
ATOM 3993 C CA . ARG B 1 151 ? 36.106 -104.475 -16.304 1.00 72.68 149 ARG B CA 1
ATOM 3994 C C . ARG B 1 151 ? 36.157 -103.766 -14.953 1.00 78.48 149 ARG B C 1
ATOM 3995 O O . ARG B 1 151 ? 36.948 -102.831 -14.770 1.00 75.93 149 ARG B O 1
ATOM 4003 N N . TRP B 1 152 ? 35.306 -104.168 -14.012 1.00 74.46 150 TRP B N 1
ATOM 4004 C CA . TRP B 1 152 ? 35.327 -103.553 -12.694 1.00 77.04 150 TRP B CA 1
ATOM 4005 C C . TRP B 1 152 ? 36.539 -103.983 -11.877 1.00 80.27 150 TRP B C 1
ATOM 4006 O O . TRP B 1 152 ? 36.946 -103.250 -10.970 1.00 73.58 150 TRP B O 1
ATOM 4025 N N . GLU B 1 154 ? 39.567 -104.566 -13.178 1.00 84.08 152 GLU B N 1
ATOM 4026 C CA . GLU B 1 154 ? 40.761 -104.044 -13.834 1.00 77.66 152 GLU B CA 1
ATOM 4027 C C . GLU B 1 154 ? 41.354 -102.867 -13.066 1.00 79.72 152 GLU B C 1
ATOM 4028 O O . GLU B 1 154 ? 40.709 -101.831 -12.906 1.00 80.67 152 GLU B O 1
ATOM 4034 N N . ASP B 1 167 ? 33.976 -91.260 -9.923 1.00 115.23 165 ASP B N 1
ATOM 4035 C CA . ASP B 1 167 ? 34.309 -91.356 -11.340 1.00 122.42 165 ASP B CA 1
ATOM 4036 C C . ASP B 1 167 ? 33.148 -91.971 -12.114 1.00 126.35 165 ASP B C 1
ATOM 4037 O O . ASP B 1 167 ? 32.608 -93.003 -11.717 1.00 125.09 165 ASP B O 1
ATOM 4042 N N . LEU B 1 168 ? 32.773 -91.333 -13.227 1.00 129.61 166 LEU B N 1
ATOM 4043 C CA . LEU B 1 168 ? 31.624 -91.803 -13.995 1.00 132.56 166 LEU B CA 1
ATOM 4044 C C . LEU B 1 168 ? 31.861 -93.183 -14.590 1.00 127.03 166 LEU B C 1
ATOM 4045 O O . LEU B 1 168 ? 30.918 -93.974 -14.705 1.00 140.33 166 LEU B O 1
ATOM 4050 N N . LYS B 1 169 ? 33.103 -93.501 -14.963 1.00 109.95 167 LYS B N 1
ATOM 4051 C CA . LYS B 1 169 ? 33.378 -94.834 -15.486 1.00 96.79 167 LYS B CA 1
ATOM 4052 C C . LYS B 1 169 ? 33.185 -95.887 -14.403 1.00 97.57 167 LYS B C 1
ATOM 4053 O O . LYS B 1 169 ? 32.621 -96.957 -14.661 1.00 96.02 167 LYS B O 1
ATOM 4059 N N . GLU B 1 170 ? 33.646 -95.599 -13.184 1.00 90.46 168 GLU B N 1
ATOM 4060 C CA . GLU B 1 170 ? 33.416 -96.519 -12.078 1.00 80.29 168 GLU B CA 1
ATOM 4061 C C . GLU B 1 170 ? 31.945 -96.538 -11.684 1.00 84.40 168 GLU B C 1
ATOM 4062 O O . GLU B 1 170 ? 31.407 -97.591 -11.326 1.00 89.22 168 GLU B O 1
ATOM 4068 N N . GLN B 1 171 ? 31.279 -95.381 -11.748 1.00 85.87 169 GLN B N 1
ATOM 4069 C CA . GLN B 1 171 ? 29.860 -95.326 -11.406 1.00 92.75 169 GLN B CA 1
ATOM 4070 C C . GLN B 1 171 ? 29.023 -96.141 -12.383 1.00 79.33 169 GLN B C 1
ATOM 4071 O O . GLN B 1 171 ? 28.089 -96.840 -11.975 1.00 78.25 169 GLN B O 1
ATOM 4077 N N . VAL B 1 172 ? 29.342 -96.067 -13.677 1.00 75.78 170 VAL B N 1
ATOM 4078 C CA . VAL B 1 172 ? 28.596 -96.838 -14.669 1.00 73.23 170 VAL B CA 1
ATOM 4079 C C . VAL B 1 172 ? 28.751 -98.329 -14.402 1.00 68.46 170 VAL B C 1
ATOM 4080 O O . VAL B 1 172 ? 27.766 -99.075 -14.356 1.00 64.76 170 VAL B O 1
ATOM 4084 N N . LEU B 1 173 ? 29.993 -98.785 -14.221 1.00 60.38 171 LEU B N 1
ATOM 4085 C CA . LEU B 1 173 ? 30.223 -100.190 -13.901 1.00 59.31 171 LEU B CA 1
ATOM 4086 C C . LEU B 1 173 ? 29.556 -100.572 -12.585 1.00 59.68 171 LEU B C 1
ATOM 4087 O O . LEU B 1 173 ? 28.973 -101.655 -12.466 1.00 68.73 171 LEU B O 1
ATOM 4092 N N . THR B 1 174 ? 29.632 -99.693 -11.583 1.00 61.31 172 THR B N 1
ATOM 4093 C CA . THR B 1 174 ? 29.024 -99.986 -10.288 1.00 64.01 172 THR B CA 1
ATOM 4094 C C . THR B 1 174 ? 27.502 -99.984 -10.379 1.00 70.35 172 THR B C 1
ATOM 4095 O O . THR B 1 174 ? 26.844 -100.936 -9.944 1.00 68.49 172 THR B O 1
ATOM 4099 N N . ASP B 1 175 ? 26.922 -98.913 -10.932 1.00 75.42 173 ASP B N 1
ATOM 4100 C CA . ASP B 1 175 ? 25.467 -98.821 -11.010 1.00 76.39 173 ASP B CA 1
ATOM 4101 C C . ASP B 1 175 ? 24.883 -99.934 -11.872 1.00 70.24 173 ASP B C 1
ATOM 4102 O O . ASP B 1 175 ? 23.804 -100.457 -11.573 1.00 64.64 173 ASP B O 1
ATOM 4107 N N . ALA B 1 176 ? 25.580 -100.311 -12.947 1.00 62.35 174 ALA B N 1
ATOM 4108 C CA . ALA B 1 176 ? 25.095 -101.402 -13.785 1.00 64.59 174 ALA B CA 1
ATOM 4109 C C . ALA B 1 176 ? 25.192 -102.739 -13.061 1.00 63.35 174 ALA B C 1
ATOM 4110 O O . ALA B 1 176 ? 24.258 -103.547 -13.114 1.00 61.05 174 ALA B O 1
ATOM 4112 N N . LEU B 1 177 ? 26.311 -102.990 -12.375 1.00 62.39 175 LEU B N 1
ATOM 4113 C CA . LEU B 1 177 ? 26.441 -104.221 -11.601 1.00 54.27 175 LEU B CA 1
ATOM 4114 C C . LEU B 1 177 ? 25.375 -104.302 -10.517 1.00 57.97 175 LEU B C 1
ATOM 4115 O O . LEU B 1 177 ? 24.792 -105.368 -10.287 1.00 55.20 175 LEU B O 1
ATOM 4120 N N . LEU B 1 178 ? 25.113 -103.186 -9.834 1.00 60.98 176 LEU B N 1
ATOM 4121 C CA . LEU B 1 178 ? 24.066 -103.172 -8.818 1.00 61.93 176 LEU B CA 1
ATOM 4122 C C . LEU B 1 178 ? 22.685 -103.321 -9.446 1.00 49.16 176 LEU B C 1
ATOM 4123 O O . LEU B 1 178 ? 21.806 -103.978 -8.877 1.00 54.53 176 LEU B O 1
ATOM 4128 N N . ALA B 1 179 ? 22.474 -102.717 -10.618 1.00 58.23 177 ALA B N 1
ATOM 4129 C CA . ALA B 1 179 ? 21.190 -102.853 -11.300 1.00 61.61 177 ALA B CA 1
ATOM 4130 C C . ALA B 1 179 ? 20.968 -104.285 -11.770 1.00 61.44 177 ALA B C 1
ATOM 4131 O O . ALA B 1 179 ? 19.882 -104.847 -11.588 1.00 63.24 177 ALA B O 1
ATOM 4133 N N . PHE B 1 180 ? 21.987 -104.889 -12.386 1.00 64.46 178 PHE B N 1
ATOM 4134 C CA . PHE B 1 180 ? 21.886 -106.293 -12.774 1.00 67.32 178 PHE B CA 1
ATOM 4135 C C . PHE B 1 180 ? 21.763 -107.192 -11.551 1.00 66.58 178 PHE B C 1
ATOM 4136 O O . PHE B 1 180 ? 21.051 -108.203 -11.582 1.00 61.48 178 PHE B O 1
ATOM 4144 N N . GLY B 1 181 ? 22.453 -106.842 -10.465 1.00 67.95 179 GLY B N 1
ATOM 4145 C CA . GLY B 1 181 ? 22.364 -107.645 -9.258 1.00 57.38 179 GLY B CA 1
ATOM 4146 C C . GLY B 1 181 ? 21.011 -107.532 -8.583 1.00 59.03 179 GLY B C 1
ATOM 4147 O O . GLY B 1 181 ? 20.512 -108.501 -8.006 1.00 61.68 179 GLY B O 1
ATOM 4148 N N . LYS B 1 182 ? 20.401 -106.345 -8.638 1.00 59.72 180 LYS B N 1
ATOM 4149 C CA . LYS B 1 182 ? 19.059 -106.183 -8.089 1.00 62.50 180 LYS B CA 1
ATOM 4150 C C . LYS B 1 182 ? 18.037 -107.007 -8.862 1.00 65.00 180 LYS B C 1
ATOM 4151 O O . LYS B 1 182 ? 17.073 -107.512 -8.276 1.00 71.23 180 LYS B O 1
ATOM 4157 N N . LYS B 1 183 ? 18.236 -107.159 -10.172 1.00 72.09 181 LYS B N 1
ATOM 4158 C CA . LYS B 1 183 ? 17.304 -107.929 -10.988 1.00 71.52 181 LYS B CA 1
ATOM 4159 C C . LYS B 1 183 ? 17.533 -109.429 -10.834 1.00 69.33 181 LYS B C 1
ATOM 4160 O O . LYS B 1 183 ? 16.572 -110.206 -10.801 1.00 65.59 181 LYS B O 1
ATOM 4166 N N . ASP B 1 184 ? 18.794 -109.849 -10.736 1.00 67.45 182 ASP B N 1
ATOM 4167 C CA . ASP B 1 184 ? 19.168 -111.260 -10.633 1.00 67.42 182 ASP B CA 1
ATOM 4168 C C . ASP B 1 184 ? 20.169 -111.404 -9.495 1.00 61.15 182 ASP B C 1
ATOM 4169 O O . ASP B 1 184 ? 21.385 -111.469 -9.724 1.00 58.00 182 ASP B O 1
ATOM 4174 N N . PRO B 1 185 ? 19.690 -111.449 -8.248 1.00 60.56 183 PRO B N 1
ATOM 4175 C CA . PRO B 1 185 ? 20.625 -111.553 -7.113 1.00 61.67 183 PRO B CA 1
ATOM 4176 C C . PRO B 1 185 ? 21.429 -112.841 -7.101 1.00 58.66 183 PRO B C 1
ATOM 4177 O O . PRO B 1 185 ? 22.632 -112.808 -6.815 1.00 59.35 183 PRO B O 1
ATOM 4181 N N . LYS B 1 186 ? 20.798 -113.978 -7.404 1.00 58.46 184 LYS B N 1
ATOM 4182 C CA . LYS B 1 186 ? 21.534 -115.239 -7.442 1.00 52.09 184 LYS B CA 1
ATOM 4183 C C . LYS B 1 186 ? 22.589 -115.227 -8.540 1.00 55.80 184 LYS B C 1
ATOM 4184 O O . LYS B 1 186 ? 23.722 -115.674 -8.328 1.00 56.25 184 LYS B O 1
ATOM 4190 N N . GLY B 1 187 ? 22.234 -114.721 -9.723 1.00 51.49 185 GLY B N 1
ATOM 4191 C CA . GLY B 1 187 ? 23.211 -114.624 -10.795 1.00 48.41 185 GLY B CA 1
ATOM 4192 C C . GLY B 1 187 ? 24.363 -113.697 -10.457 1.00 60.36 185 GLY B C 1
ATOM 4193 O O . GLY B 1 187 ? 25.505 -113.940 -10.857 1.00 67.19 185 GLY B O 1
ATOM 4194 N N . PHE B 1 188 ? 24.080 -112.616 -9.724 1.00 63.73 186 PHE B N 1
ATOM 4195 C CA . PHE B 1 188 ? 25.146 -111.707 -9.312 1.00 66.74 186 PHE B CA 1
ATOM 4196 C C . PHE B 1 188 ? 26.167 -112.414 -8.430 1.00 68.80 186 PHE B C 1
ATOM 4197 O O . PHE B 1 188 ? 27.376 -112.200 -8.570 1.00 87.73 186 PHE B O 1
ATOM 4213 N N . ASN B 1 190 ? 26.607 -115.782 -8.079 1.00 52.75 188 ASN B N 1
ATOM 4214 C CA . ASN B 1 190 ? 27.274 -116.853 -8.813 1.00 49.02 188 ASN B CA 1
ATOM 4215 C C . ASN B 1 190 ? 28.450 -116.308 -9.613 1.00 69.10 188 ASN B C 1
ATOM 4216 O O . ASN B 1 190 ? 29.543 -116.887 -9.607 1.00 78.95 188 ASN B O 1
ATOM 4221 N N . ALA B 1 191 ? 28.239 -115.192 -10.314 1.00 64.15 189 ALA B N 1
ATOM 4222 C CA . ALA B 1 191 ? 29.312 -114.586 -11.094 1.00 57.75 189 ALA B CA 1
ATOM 4223 C C . ALA B 1 191 ? 30.415 -114.039 -10.195 1.00 56.82 189 ALA B C 1
ATOM 4224 O O . ALA B 1 191 ? 31.597 -114.089 -10.554 1.00 63.30 189 ALA B O 1
ATOM 4226 N N . LEU B 1 192 ? 30.049 -113.507 -9.025 1.00 57.17 190 LEU B N 1
ATOM 4227 C CA . LEU B 1 192 ? 31.054 -112.966 -8.116 1.00 59.79 190 LEU B CA 1
ATOM 4228 C C . LEU B 1 192 ? 31.908 -114.067 -7.500 1.00 55.57 190 LEU B C 1
ATOM 4229 O O . LEU B 1 192 ? 33.074 -113.830 -7.163 1.00 65.11 190 LEU B O 1
ATOM 4234 N N . ASN B 1 193 ? 31.348 -115.271 -7.347 1.00 47.87 191 ASN B N 1
ATOM 4235 C CA . ASN B 1 193 ? 32.082 -116.365 -6.718 1.00 54.91 191 ASN B CA 1
ATOM 4236 C C . ASN B 1 193 ? 33.351 -116.715 -7.485 1.00 53.68 191 ASN B C 1
ATOM 4237 O O . ASN B 1 193 ? 34.351 -117.115 -6.877 1.00 53.45 191 ASN B O 1
ATOM 4242 N N . ALA B 1 194 ? 33.329 -116.585 -8.814 1.00 62.33 192 ALA B N 1
ATOM 4243 C CA . ALA B 1 194 ? 34.524 -116.863 -9.606 1.00 62.78 192 ALA B CA 1
ATOM 4244 C C . ALA B 1 194 ? 35.669 -115.929 -9.232 1.00 61.00 192 ALA B C 1
ATOM 4245 O O . ALA B 1 194 ? 36.830 -116.351 -9.174 1.00 68.27 192 ALA B O 1
ATOM 4247 N N . PHE B 1 195 ? 35.364 -114.656 -8.975 1.00 48.45 193 PHE B N 1
ATOM 4248 C CA . PHE B 1 195 ? 36.393 -113.704 -8.578 1.00 47.25 193 PHE B CA 1
ATOM 4249 C C . PHE B 1 195 ? 36.794 -113.846 -7.115 1.00 59.84 193 PHE B C 1
ATOM 4250 O O . PHE B 1 195 ? 37.904 -113.442 -6.750 1.00 60.90 193 PHE B O 1
ATOM 4258 N N . VAL B 1 196 ? 35.921 -114.402 -6.273 1.00 58.73 194 VAL B N 1
ATOM 4259 C CA . VAL B 1 196 ? 36.304 -114.675 -4.891 1.00 55.09 194 VAL B CA 1
ATOM 4260 C C . VAL B 1 196 ? 37.323 -115.805 -4.832 1.00 58.80 194 VAL B C 1
ATOM 4261 O O . VAL B 1 196 ? 38.212 -115.806 -3.970 1.00 59.94 194 VAL B O 1
ATOM 4265 N N . LEU B 1 197 ? 37.231 -116.771 -5.749 1.00 63.53 195 LEU B N 1
ATOM 4266 C CA . LEU B 1 197 ? 38.162 -117.893 -5.752 1.00 65.03 195 LEU B CA 1
ATOM 4267 C C . LEU B 1 197 ? 39.568 -117.485 -6.170 1.00 64.13 195 LEU B C 1
ATOM 4268 O O . LEU B 1 197 ? 40.520 -118.221 -5.889 1.00 71.39 195 LEU B O 1
ATOM 4273 N N . ARG B 1 198 ? 39.723 -116.342 -6.832 1.00 69.75 196 ARG B N 1
ATOM 4274 C CA . ARG B 1 198 ? 41.040 -115.844 -7.203 1.00 67.84 196 ARG B CA 1
ATOM 4275 C C . ARG B 1 198 ? 41.581 -114.953 -6.092 1.00 62.45 196 ARG B C 1
ATOM 4276 O O . ARG B 1 198 ? 40.916 -114.000 -5.672 1.00 71.09 196 ARG B O 1
ATOM 4284 N N . ARG B 1 199 ? 42.788 -115.274 -5.620 1.00 60.58 197 ARG B N 1
ATOM 4285 C CA . ARG B 1 199 ? 43.383 -114.528 -4.514 1.00 69.37 197 ARG B CA 1
ATOM 4286 C C . ARG B 1 199 ? 43.605 -113.066 -4.881 1.00 66.79 197 ARG B C 1
ATOM 4287 O O . ARG B 1 199 ? 43.339 -112.168 -4.072 1.00 63.23 197 ARG B O 1
ATOM 4295 N N . GLU B 1 200 ? 44.084 -112.806 -6.098 1.00 68.76 198 GLU B N 1
ATOM 4296 C CA . GLU B 1 200 ? 44.344 -111.440 -6.536 1.00 67.38 198 GLU B CA 1
ATOM 4297 C C . GLU B 1 200 ? 43.075 -110.609 -6.689 1.00 68.60 198 GLU B C 1
ATOM 4298 O O . GLU B 1 200 ? 43.175 -109.388 -6.854 1.00 72.82 198 GLU B O 1
ATOM 4304 N N . HIS B 1 201 ? 41.896 -111.229 -6.637 1.00 56.58 199 HIS B N 1
ATOM 4305 C CA . HIS B 1 201 ? 40.635 -110.521 -6.803 1.00 54.48 199 HIS B CA 1
ATOM 4306 C C . HIS B 1 201 ? 39.743 -110.592 -5.571 1.00 55.18 199 HIS B C 1
ATOM 4307 O O . HIS B 1 201 ? 38.627 -110.060 -5.604 1.00 56.80 199 HIS B O 1
ATOM 4314 N N . ARG B 1 202 ? 40.200 -111.227 -4.489 1.00 46.75 200 ARG B N 1
ATOM 4315 C CA . ARG B 1 202 ? 39.324 -111.489 -3.350 1.00 53.49 200 ARG B CA 1
ATOM 4316 C C . ARG B 1 202 ? 38.963 -110.215 -2.593 1.00 60.65 200 ARG B C 1
ATOM 4317 O O . ARG B 1 202 ? 37.808 -110.037 -2.190 1.00 60.80 200 ARG B O 1
ATOM 4325 N N . ASN B 1 203 ? 39.935 -109.325 -2.375 1.00 56.09 201 ASN B N 1
ATOM 4326 C CA . ASN B 1 203 ? 39.658 -108.097 -1.634 1.00 47.47 201 ASN B CA 1
ATOM 4327 C C . ASN B 1 203 ? 38.615 -107.245 -2.347 1.00 54.92 201 ASN B C 1
ATOM 4328 O O . ASN B 1 203 ? 37.680 -106.732 -1.720 1.00 65.66 201 ASN B O 1
ATOM 4333 N N . SER B 1 204 ? 38.763 -107.075 -3.662 1.00 56.34 202 SER B N 1
ATOM 4334 C CA . SER B 1 204 ? 37.796 -106.281 -4.413 1.00 52.99 202 SER B CA 1
ATOM 4335 C C . SER B 1 204 ? 36.438 -106.972 -4.472 1.00 58.69 202 SER B C 1
ATOM 4336 O O . SER B 1 204 ? 35.396 -106.314 -4.365 1.00 60.60 202 SER B O 1
ATOM 4339 N N . ALA B 1 205 ? 36.431 -108.297 -4.643 1.00 52.66 203 ALA B N 1
ATOM 4340 C CA . ALA B 1 205 ? 35.171 -109.034 -4.701 1.00 58.41 203 ALA B CA 1
ATOM 4341 C C . ALA B 1 205 ? 34.393 -108.916 -3.396 1.00 57.27 203 ALA B C 1
ATOM 4342 O O . ALA B 1 205 ? 33.173 -108.714 -3.411 1.00 52.79 203 ALA B O 1
ATOM 4344 N N . PHE B 1 206 ? 35.077 -109.044 -2.257 1.00 54.50 204 PHE B N 1
ATOM 4345 C CA . PHE B 1 206 ? 34.400 -108.895 -0.973 1.00 44.14 204 PHE B CA 1
ATOM 4346 C C . PHE B 1 206 ? 33.902 -107.470 -0.772 1.00 41.51 204 PHE B C 1
ATOM 4347 O O . PHE B 1 206 ? 32.839 -107.256 -0.176 1.00 60.88 204 PHE B O 1
ATOM 4355 N N . SER B 1 207 ? 34.658 -106.482 -1.255 1.00 45.65 205 SER B N 1
ATOM 4356 C CA . SER B 1 207 ? 34.203 -105.097 -1.178 1.00 59.56 205 SER B CA 1
ATOM 4357 C C . SER B 1 207 ? 32.941 -104.888 -2.005 1.00 61.99 205 SER B C 1
ATOM 4358 O O . SER B 1 207 ? 31.994 -104.233 -1.553 1.00 58.65 205 SER B O 1
ATOM 4361 N N . LEU B 1 208 ? 32.913 -105.435 -3.222 1.00 54.21 206 LEU B N 1
ATOM 4362 C CA . LEU B 1 208 ? 31.727 -105.313 -4.063 1.00 52.89 206 LEU B CA 1
ATOM 4363 C C . LEU B 1 208 ? 30.536 -106.036 -3.448 1.00 52.57 206 LEU B C 1
ATOM 4364 O O . LEU B 1 208 ? 29.391 -105.585 -3.578 1.00 52.78 206 LEU B O 1
ATOM 4369 N N . LEU B 1 209 ? 30.783 -107.167 -2.781 1.00 51.41 207 LEU B N 1
ATOM 4370 C CA . LEU B 1 209 ? 29.704 -107.871 -2.095 1.00 42.79 207 LEU B CA 1
ATOM 4371 C C . LEU B 1 209 ? 29.092 -107.009 -0.998 1.00 45.06 207 LEU B C 1
ATOM 4372 O O . LEU B 1 209 ? 27.866 -106.961 -0.848 1.00 56.38 207 LEU B O 1
ATOM 4377 N N . CYS B 1 210 ? 29.933 -106.328 -0.215 1.00 37.88 208 CYS B N 1
ATOM 4378 C CA . CYS B 1 210 ? 29.421 -105.420 0.807 1.00 51.92 208 CYS B CA 1
ATOM 4379 C C . CYS B 1 210 ? 28.583 -104.310 0.186 1.00 55.09 208 CYS B C 1
ATOM 4380 O O . CYS B 1 210 ? 27.510 -103.971 0.699 1.00 57.60 208 CYS B O 1
ATOM 4383 N N . ALA B 1 211 ? 29.059 -103.729 -0.918 1.00 53.58 209 ALA B N 1
ATOM 4384 C CA . ALA B 1 211 ? 28.282 -102.702 -1.606 1.00 57.90 209 ALA B CA 1
ATOM 4385 C C . ALA B 1 211 ? 26.978 -103.273 -2.148 1.00 64.61 209 ALA B C 1
ATOM 4386 O O . ALA B 1 211 ? 25.949 -102.588 -2.160 1.00 69.02 209 ALA B O 1
ATOM 4388 N N . PHE B 1 212 ? 27.005 -104.526 -2.609 1.00 68.78 210 PHE B N 1
ATOM 4389 C CA . PHE B 1 212 ? 25.794 -105.156 -3.125 1.00 59.79 210 PHE B CA 1
ATOM 4390 C C . PHE B 1 212 ? 24.754 -105.340 -2.026 1.00 62.27 210 PHE B C 1
ATOM 4391 O O . PHE B 1 212 ? 23.596 -104.936 -2.181 1.00 61.87 210 PHE B O 1
ATOM 4399 N N . VAL B 1 213 ? 25.150 -105.953 -0.907 1.00 61.55 211 VAL B N 1
ATOM 4400 C CA . VAL B 1 213 ? 24.223 -106.149 0.205 1.00 60.69 211 VAL B CA 1
ATOM 4401 C C . VAL B 1 213 ? 23.737 -104.812 0.748 1.00 60.43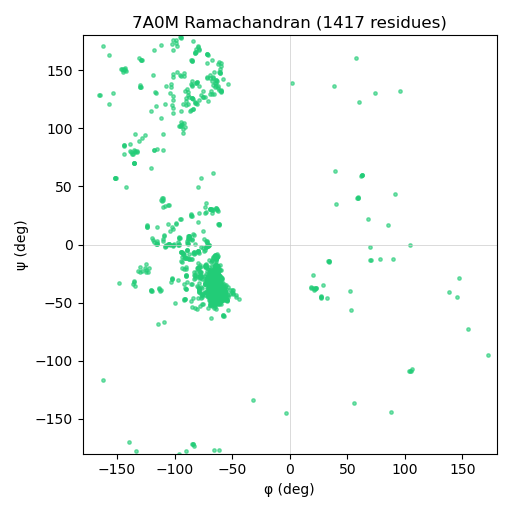 211 VAL B C 1
ATOM 4402 O O . VAL B 1 213 ? 22.583 -104.687 1.177 1.00 65.86 211 VAL B O 1
ATOM 4406 N N . ASN B 1 214 ? 24.594 -103.788 0.723 1.00 61.04 212 ASN B N 1
ATOM 4407 C CA . ASN B 1 214 ? 24.201 -102.485 1.248 1.00 65.50 212 ASN B CA 1
ATOM 4408 C C . ASN B 1 214 ? 23.183 -101.800 0.344 1.00 61.62 212 ASN B C 1
ATOM 4409 O O . ASN B 1 214 ? 22.393 -100.975 0.817 1.00 59.16 212 ASN B O 1
ATOM 4414 N N . SER B 1 215 ? 23.185 -102.123 -0.951 1.00 55.07 213 SER B N 1
ATOM 4415 C CA . SER B 1 215 ? 22.225 -101.543 -1.885 1.00 67.32 213 SER B CA 1
ATOM 4416 C C . SER B 1 215 ? 20.812 -102.076 -1.684 1.00 66.34 213 SER B C 1
ATOM 4417 O O . SER B 1 215 ? 19.899 -101.646 -2.399 1.00 63.14 213 SER B O 1
ATOM 4420 N N . GLY B 1 216 ? 20.615 -102.990 -0.737 1.00 63.16 214 GLY B N 1
ATOM 4421 C CA . GLY B 1 216 ? 19.316 -103.546 -0.445 1.00 66.48 214 GLY B CA 1
ATOM 4422 C C . GLY B 1 216 ? 18.690 -104.323 -1.588 1.00 62.55 214 GLY B C 1
ATOM 4423 O O . GLY B 1 216 ? 17.602 -103.985 -2.064 1.00 66.61 214 GLY B O 1
ATOM 4424 N N . PRO B 1 217 ? 19.355 -105.378 -2.053 1.00 58.13 215 PRO B N 1
ATOM 4425 C CA . PRO B 1 217 ? 18.772 -106.202 -3.107 1.00 60.79 215 PRO B CA 1
ATOM 4426 C C . PRO B 1 217 ? 17.848 -107.246 -2.510 1.00 62.11 215 PRO B C 1
ATOM 4427 O O . PRO B 1 217 ? 17.967 -107.586 -1.322 1.00 59.86 215 PRO B O 1
ATOM 4431 N N . PRO B 1 218 ? 16.915 -107.778 -3.288 1.00 67.50 216 PRO B N 1
ATOM 4432 C CA . PRO B 1 218 ? 16.002 -108.793 -2.759 1.00 66.12 216 PRO B CA 1
ATOM 4433 C C . PRO B 1 218 ? 16.638 -110.177 -2.771 1.00 63.28 216 PRO B C 1
ATOM 4434 O O . PRO B 1 218 ? 17.666 -110.418 -3.405 1.00 52.01 216 PRO B O 1
ATOM 4438 N N . HIS B 1 219 ? 16.003 -111.086 -2.029 1.00 62.83 217 HIS B N 1
ATOM 4439 C CA . HIS B 1 219 ? 16.299 -112.518 -2.098 1.00 69.04 217 HIS B CA 1
ATOM 4440 C C . HIS B 1 219 ? 17.758 -112.821 -1.758 1.00 66.61 217 HIS B C 1
ATOM 4441 O O . HIS B 1 219 ? 18.399 -113.657 -2.398 1.00 66.21 217 HIS B O 1
ATOM 4448 N N . LEU B 1 220 ? 18.292 -112.135 -0.745 1.00 61.47 218 LEU B N 1
ATOM 4449 C CA . LEU B 1 220 ? 19.663 -112.399 -0.319 1.00 55.13 218 LEU B CA 1
ATOM 4450 C C . LEU B 1 220 ? 19.843 -113.812 0.221 1.00 49.45 218 LEU B C 1
ATOM 4451 O O . LEU B 1 220 ? 20.976 -114.305 0.264 1.00 59.34 218 LEU B O 1
ATOM 4456 N N . TYR B 1 221 ? 18.760 -114.474 0.635 1.00 51.21 219 TYR B N 1
ATOM 4457 C CA . TYR B 1 221 ? 18.858 -115.855 1.095 1.00 60.99 219 TYR B CA 1
ATOM 4458 C C . TYR B 1 221 ? 19.300 -116.805 -0.011 1.00 66.18 219 TYR B C 1
ATOM 4459 O O . TYR B 1 221 ? 19.743 -117.920 0.285 1.00 64.75 219 TYR B O 1
ATOM 4468 N N . LEU B 1 222 ? 19.190 -116.391 -1.277 1.00 63.76 220 LEU B N 1
ATOM 4469 C CA . LEU B 1 222 ? 19.629 -117.226 -2.388 1.00 64.04 220 LEU B CA 1
ATOM 4470 C C . LEU B 1 222 ? 21.133 -117.470 -2.388 1.00 63.60 220 LEU B C 1
ATOM 4471 O O . LEU B 1 222 ? 21.607 -118.302 -3.169 1.00 61.44 220 LEU B O 1
ATOM 4476 N N . ILE B 1 223 ? 21.891 -116.767 -1.541 1.00 67.08 221 ILE B N 1
ATOM 4477 C CA . ILE B 1 223 ? 23.325 -117.006 -1.434 1.00 66.49 221 ILE B CA 1
ATOM 4478 C C . ILE B 1 223 ? 23.627 -118.396 -0.890 1.00 66.22 221 ILE B C 1
ATOM 4479 O O . ILE B 1 223 ? 24.739 -118.903 -1.069 1.00 71.61 221 ILE B O 1
ATOM 4484 N N . LEU B 1 224 ? 22.666 -119.030 -0.220 1.00 62.72 222 LEU B N 1
ATOM 4485 C CA . LEU B 1 224 ? 22.895 -120.385 0.264 1.00 56.00 222 LEU B CA 1
ATOM 4486 C C . LEU B 1 224 ? 22.781 -121.407 -0.858 1.00 59.54 222 LEU B C 1
ATOM 4487 O O . LEU B 1 224 ? 23.426 -122.461 -0.801 1.00 63.40 222 LEU B O 1
ATOM 4492 N N . GLN B 1 225 ? 21.976 -121.111 -1.880 1.00 49.57 223 GLN B N 1
ATOM 4493 C CA . GLN B 1 225 ? 21.881 -121.936 -3.078 1.00 64.40 223 GLN B CA 1
ATOM 4494 C C . GLN B 1 225 ? 22.941 -121.580 -4.114 1.00 62.35 223 GLN B C 1
ATOM 4495 O O . GLN B 1 225 ? 22.742 -121.819 -5.312 1.00 64.95 223 GLN B O 1
ATOM 4501 N N . THR B 1 226 ? 24.061 -121.013 -3.676 1.00 56.26 224 THR B N 1
ATOM 4502 C CA . THR B 1 226 ? 25.178 -120.619 -4.519 1.00 64.83 224 THR B CA 1
ATOM 4503 C C . THR B 1 226 ? 26.455 -120.857 -3.725 1.00 65.47 224 THR B C 1
ATOM 4504 O O . THR B 1 226 ? 26.436 -120.804 -2.488 1.00 75.10 224 THR B O 1
ATOM 4508 N N . PRO B 1 227 ? 27.570 -121.158 -4.400 1.00 44.51 225 PRO B N 1
ATOM 4509 C CA . PRO B 1 227 ? 28.812 -121.478 -3.675 1.00 47.54 225 PRO B CA 1
ATOM 4510 C C . PRO B 1 227 ? 29.472 -120.296 -2.979 1.00 59.97 225 PRO B C 1
ATOM 4511 O O . PRO B 1 227 ? 30.506 -120.492 -2.328 1.00 59.44 225 PRO B O 1
ATOM 4515 N N . LEU B 1 228 ? 28.925 -119.083 -3.086 1.00 58.26 226 LEU B N 1
ATOM 4516 C CA . LEU B 1 228 ? 29.605 -117.916 -2.528 1.00 49.56 226 LEU B CA 1
ATOM 4517 C C . LEU B 1 228 ? 29.686 -117.980 -1.006 1.00 53.02 226 LEU B C 1
ATOM 4518 O O . LEU B 1 228 ? 30.722 -117.638 -0.424 1.00 49.84 226 LEU B O 1
ATOM 4523 N N . PHE B 1 229 ? 28.604 -118.402 -0.346 1.00 43.49 227 PHE B N 1
ATOM 4524 C CA . PHE B 1 229 ? 28.579 -118.415 1.116 1.00 54.42 227 PHE B CA 1
ATOM 4525 C C . PHE B 1 229 ? 29.673 -119.311 1.686 1.00 49.90 227 PHE B C 1
ATOM 4526 O O . PHE B 1 229 ? 30.391 -118.918 2.614 1.00 46.15 227 PHE B O 1
ATOM 4534 N N . GLY B 1 230 ? 29.810 -120.526 1.148 1.00 53.10 228 GLY B N 1
ATOM 4535 C CA . GLY B 1 230 ? 30.848 -121.426 1.621 1.00 47.28 228 GLY B CA 1
ATOM 4536 C C . GLY B 1 230 ? 32.251 -120.883 1.435 1.00 58.03 228 GLY B C 1
ATOM 4537 O O . GLY B 1 230 ? 33.140 -121.157 2.246 1.00 68.51 228 GLY B O 1
ATOM 4538 N N . ASN B 1 231 ? 32.473 -120.104 0.374 1.00 59.90 229 ASN B N 1
ATOM 4539 C CA . ASN B 1 231 ? 33.797 -119.544 0.134 1.00 53.81 229 ASN B CA 1
ATOM 4540 C C . ASN B 1 231 ? 34.078 -118.341 1.024 1.00 43.75 229 ASN B C 1
ATOM 4541 O O . ASN B 1 231 ? 35.245 -118.050 1.313 1.00 39.82 229 ASN B O 1
ATOM 4546 N N . ILE B 1 232 ? 33.037 -117.624 1.451 1.00 43.76 230 ILE B N 1
ATOM 4547 C CA . ILE B 1 232 ? 33.213 -116.608 2.487 1.00 46.40 230 ILE B CA 1
ATOM 4548 C C . ILE B 1 232 ? 33.728 -117.253 3.767 1.00 48.17 230 ILE B C 1
ATOM 4549 O O . ILE B 1 232 ? 34.699 -116.786 4.375 1.00 48.27 230 ILE B O 1
ATOM 4554 N N . LEU B 1 233 ? 33.078 -118.338 4.195 1.00 43.27 231 LEU B N 1
ATOM 4555 C CA . LEU B 1 233 ? 33.529 -119.061 5.379 1.00 46.51 231 LEU B CA 1
ATOM 4556 C C . LEU B 1 233 ? 34.909 -119.669 5.160 1.00 54.41 231 LEU B C 1
ATOM 4557 O O . LEU B 1 233 ? 35.719 -119.745 6.091 1.00 59.26 231 LEU B O 1
ATOM 4562 N N . GLN B 1 234 ? 35.192 -120.115 3.934 1.00 51.65 232 GLN B N 1
ATOM 4563 C CA . GLN B 1 234 ? 36.495 -120.704 3.642 1.00 51.21 232 GLN B CA 1
ATOM 4564 C C . GLN B 1 234 ? 37.609 -119.670 3.751 1.00 53.79 232 GLN B C 1
ATOM 4565 O O . GLN B 1 234 ? 38.700 -119.976 4.247 1.00 56.60 232 GLN B O 1
ATOM 4571 N N . SER B 1 235 ? 37.359 -118.445 3.283 1.00 51.48 233 SER B N 1
ATOM 4572 C CA . SER B 1 235 ? 38.329 -117.370 3.469 1.00 52.49 233 SER B CA 1
ATOM 4573 C C . SER B 1 235 ? 38.540 -117.071 4.948 1.00 50.45 233 SER B C 1
ATOM 4574 O O . SER B 1 235 ? 39.672 -116.843 5.390 1.00 62.96 233 SER B O 1
ATOM 4577 N N . LEU B 1 236 ? 37.456 -117.066 5.728 1.00 42.60 234 LEU B N 1
ATOM 4578 C CA . LEU B 1 236 ? 37.564 -116.793 7.158 1.00 52.28 234 LEU B CA 1
ATOM 4579 C C . LEU B 1 236 ? 38.367 -117.867 7.883 1.00 54.21 234 LEU B C 1
ATOM 4580 O O . LEU B 1 236 ? 38.965 -117.592 8.929 1.00 46.19 234 LEU B O 1
ATOM 4585 N N . GLN B 1 237 ? 38.392 -119.090 7.351 1.00 57.96 235 GLN B N 1
ATOM 4586 C CA . GLN B 1 237 ? 39.108 -120.185 7.995 1.00 55.62 235 GLN B CA 1
ATOM 4587 C C . GLN B 1 237 ? 40.557 -120.306 7.545 1.00 56.79 235 GLN B C 1
ATOM 4588 O O . GLN B 1 237 ? 41.387 -120.821 8.303 1.00 56.46 235 GLN B O 1
ATOM 4594 N N . LYS B 1 238 ? 40.885 -119.852 6.338 1.00 48.43 236 LYS B N 1
ATOM 4595 C CA . LYS B 1 238 ? 42.183 -120.158 5.745 1.00 54.76 236 LYS B CA 1
ATOM 4596 C C . LYS B 1 238 ? 43.031 -118.937 5.435 1.00 64.90 236 LYS B C 1
ATOM 4597 O O . LYS B 1 238 ? 44.247 -118.980 5.637 1.00 66.53 236 LYS B O 1
ATOM 4603 N N . ASP B 1 239 ? 42.437 -117.854 4.935 1.00 67.47 237 ASP B N 1
ATOM 4604 C CA . ASP B 1 239 ? 43.225 -116.685 4.569 1.00 66.65 237 ASP B CA 1
ATOM 4605 C C . ASP B 1 239 ? 43.957 -116.127 5.785 1.00 58.03 237 ASP B C 1
ATOM 4606 O O . ASP B 1 239 ? 43.476 -116.198 6.919 1.00 47.30 237 ASP B O 1
ATOM 4611 N N . GLU B 1 240 ? 45.135 -115.560 5.534 1.00 64.78 238 GLU B N 1
ATOM 4612 C CA . GLU B 1 240 ? 46.021 -115.116 6.597 1.00 68.58 238 GLU B CA 1
ATOM 4613 C C . GLU B 1 240 ? 46.232 -113.610 6.613 1.00 67.00 238 GLU B C 1
ATOM 4614 O O . GLU B 1 240 ? 46.967 -113.113 7.474 1.00 63.06 238 GLU B O 1
ATOM 4620 N N . SER B 1 241 ? 45.613 -112.873 5.695 1.00 67.94 239 SER B N 1
ATOM 4621 C CA . SER B 1 241 ? 45.662 -111.419 5.707 1.00 65.76 239 SER B CA 1
ATOM 4622 C C . SER B 1 241 ? 44.574 -110.882 6.628 1.00 56.90 239 SER B C 1
ATOM 4623 O O . SER B 1 241 ? 43.398 -111.230 6.477 1.00 60.47 239 SER B O 1
ATOM 4626 N N . THR B 1 242 ? 44.973 -110.047 7.591 1.00 60.65 240 THR B N 1
ATOM 4627 C CA . THR B 1 242 ? 44.000 -109.439 8.494 1.00 64.36 240 THR B CA 1
ATOM 4628 C C . THR B 1 242 ? 42.969 -108.623 7.722 1.00 64.65 240 THR B C 1
ATOM 4629 O O . THR B 1 242 ? 41.787 -108.598 8.084 1.00 60.47 240 THR B O 1
ATOM 4633 N N . PHE B 1 243 ? 43.400 -107.955 6.650 1.00 61.29 241 PHE B N 1
ATOM 4634 C CA . PHE B 1 243 ? 42.484 -107.140 5.859 1.00 60.07 241 PHE B CA 1
ATOM 4635 C C . PHE B 1 243 ? 41.462 -108.002 5.127 1.00 56.84 241 PHE B C 1
ATOM 4636 O O . PHE B 1 243 ? 40.269 -107.677 5.105 1.00 50.79 241 PHE B O 1
ATOM 4644 N N . THR B 1 244 ? 41.911 -109.102 4.517 1.00 60.88 242 THR B N 1
ATOM 4645 C CA . THR B 1 244 ? 41.003 -109.959 3.761 1.00 53.03 242 THR B CA 1
ATOM 4646 C C . THR B 1 244 ? 39.960 -110.594 4.673 1.00 57.25 242 THR B C 1
ATOM 4647 O O . THR B 1 244 ? 38.760 -110.575 4.374 1.00 55.38 242 THR B O 1
ATOM 4651 N N . VAL B 1 245 ? 40.406 -111.175 5.790 1.00 58.59 243 VAL B N 1
ATOM 4652 C CA . VAL B 1 245 ? 39.488 -111.849 6.706 1.00 50.07 243 VAL B CA 1
ATOM 4653 C C . VAL B 1 245 ? 38.482 -110.860 7.284 1.00 50.82 243 VAL B C 1
ATOM 4654 O O . VAL B 1 245 ? 37.306 -111.191 7.482 1.00 52.82 243 VAL B O 1
ATOM 4658 N N . ASN B 1 246 ? 38.923 -109.629 7.556 1.00 50.72 244 ASN B N 1
ATOM 4659 C CA . ASN B 1 246 ? 38.010 -108.623 8.090 1.00 50.69 244 ASN B CA 1
ATOM 4660 C C . ASN B 1 246 ? 36.935 -108.254 7.075 1.00 54.33 244 ASN B C 1
ATOM 4661 O O . ASN B 1 246 ? 35.768 -108.069 7.441 1.00 60.16 244 ASN B O 1
ATOM 4666 N N . LEU B 1 247 ? 37.308 -108.134 5.799 1.00 54.44 245 LEU B N 1
ATOM 4667 C CA . LEU B 1 247 ? 36.315 -107.911 4.752 1.00 57.57 245 LEU B CA 1
ATOM 4668 C C . LEU B 1 247 ? 35.310 -109.055 4.693 1.00 54.42 245 LEU B C 1
ATOM 4669 O O . LEU B 1 247 ? 34.095 -108.829 4.644 1.00 51.57 245 LEU B O 1
ATOM 4674 N N . ALA B 1 248 ? 35.804 -110.297 4.684 1.00 44.97 246 ALA B N 1
ATOM 4675 C CA . ALA B 1 248 ? 34.915 -111.455 4.679 1.00 38.79 246 ALA B CA 1
ATOM 4676 C C . ALA B 1 248 ? 34.002 -111.460 5.898 1.00 42.70 246 ALA B C 1
ATOM 4677 O O . ALA B 1 248 ? 32.829 -111.842 5.803 1.00 51.47 246 ALA B O 1
ATOM 4679 N N . LEU B 1 249 ? 34.520 -111.038 7.053 1.00 44.00 247 LEU B N 1
ATOM 4680 C CA . LEU B 1 249 ? 33.705 -111.031 8.262 1.00 43.70 247 LEU B CA 1
ATOM 4681 C C . LEU B 1 249 ? 32.610 -109.974 8.179 1.00 32.18 247 LEU B C 1
ATOM 4682 O O . LEU B 1 249 ? 31.480 -110.209 8.621 1.00 44.33 247 LEU B O 1
ATOM 4687 N N . ILE B 1 250 ? 32.926 -108.806 7.616 1.00 38.19 248 ILE B N 1
ATOM 4688 C CA . ILE B 1 250 ? 31.912 -107.771 7.439 1.00 49.77 248 ILE B CA 1
ATOM 4689 C C . ILE B 1 250 ? 30.803 -108.270 6.523 1.00 44.59 248 ILE B C 1
ATOM 4690 O O . ILE B 1 250 ? 29.614 -108.060 6.791 1.00 42.51 248 ILE B O 1
ATOM 4695 N N . ALA B 1 251 ? 31.174 -108.946 5.433 1.00 43.41 249 ALA B N 1
ATOM 4696 C CA . ALA B 1 251 ? 30.169 -109.512 4.539 1.00 54.69 249 ALA B CA 1
ATOM 4697 C C . ALA B 1 251 ? 29.318 -110.552 5.256 1.00 50.33 249 ALA B C 1
ATOM 4698 O O . ALA B 1 251 ? 28.092 -110.578 5.095 1.00 50.40 249 ALA B O 1
ATOM 4700 N N . LEU B 1 252 ? 29.948 -111.416 6.055 1.00 51.71 250 LEU B N 1
ATOM 4701 C CA . LEU B 1 252 ? 29.197 -112.436 6.782 1.00 51.14 250 LEU B CA 1
ATOM 4702 C C . LEU B 1 252 ? 28.229 -111.809 7.779 1.00 43.09 250 LEU B C 1
ATOM 4703 O O . LEU B 1 252 ? 27.077 -112.242 7.891 1.00 42.94 250 LEU B O 1
ATOM 4708 N N . VAL B 1 253 ? 28.681 -110.790 8.514 1.00 40.34 251 VAL B N 1
ATOM 4709 C CA . VAL B 1 253 ? 27.823 -110.141 9.504 1.00 55.36 251 VAL B CA 1
ATOM 4710 C C . VAL B 1 253 ? 26.619 -109.489 8.832 1.00 52.81 251 VAL B C 1
ATOM 4711 O O . VAL B 1 253 ? 25.511 -109.481 9.383 1.00 58.78 251 VAL B O 1
ATOM 4723 N N . LEU B 1 255 ? 25.210 -110.541 6.093 1.00 43.77 253 LEU B N 1
ATOM 4724 C CA . LEU B 1 255 ? 24.398 -111.528 5.390 1.00 43.37 253 LEU B CA 1
ATOM 4725 C C . LEU B 1 255 ? 23.505 -112.319 6.338 1.00 54.11 253 LEU B C 1
ATOM 4726 O O . LEU B 1 255 ? 22.363 -112.644 5.991 1.00 54.53 253 LEU B O 1
ATOM 4731 N N . LEU B 1 256 ? 24.013 -112.641 7.528 1.00 50.20 254 LEU B N 1
ATOM 4732 C CA . LEU B 1 256 ? 23.286 -113.522 8.439 1.00 49.68 254 LEU B CA 1
ATOM 4733 C C . LEU B 1 256 ? 21.871 -113.057 8.783 1.00 41.96 254 LEU B C 1
ATOM 4734 O O . LEU B 1 256 ? 20.976 -113.918 8.848 1.00 42.37 254 LEU B O 1
ATOM 4739 N N . PRO B 1 257 ? 21.588 -111.768 9.015 1.00 44.09 255 PRO B N 1
ATOM 4740 C CA . PRO B 1 257 ? 20.201 -111.378 9.330 1.00 45.26 255 PRO B CA 1
ATOM 4741 C C . PRO B 1 257 ? 19.200 -111.648 8.213 1.00 52.48 255 PRO B C 1
ATOM 4742 O O . PRO B 1 257 ? 17.992 -111.540 8.460 1.00 54.86 255 PRO B O 1
ATOM 4746 N N . PHE B 1 258 ? 19.651 -111.990 7.006 1.00 53.75 256 PHE B N 1
ATOM 4747 C CA . PHE B 1 258 ? 18.741 -112.283 5.907 1.00 57.44 256 PHE B CA 1
ATOM 4748 C C . PHE B 1 258 ? 18.367 -113.758 5.808 1.00 55.49 256 PHE B C 1
ATOM 4749 O O . PHE B 1 258 ? 17.443 -114.096 5.061 1.00 63.63 256 PHE B O 1
ATOM 4757 N N . PHE B 1 259 ? 19.054 -114.639 6.534 1.00 52.08 257 PHE B N 1
ATOM 4758 C CA . PHE B 1 259 ? 18.674 -116.047 6.588 1.00 54.29 257 PHE B CA 1
ATOM 4759 C C . PHE B 1 259 ? 19.104 -116.670 7.914 1.00 53.80 257 PHE B C 1
ATOM 4760 O O . PHE B 1 259 ? 19.841 -117.663 7.921 1.00 52.67 257 PHE B O 1
ATOM 4768 N N . PRO B 1 260 ? 18.655 -116.131 9.052 1.00 54.84 258 PRO B N 1
ATOM 4769 C CA . PRO B 1 260 ? 19.165 -116.629 10.339 1.00 50.97 258 PRO B CA 1
ATOM 4770 C C . PRO B 1 260 ? 18.704 -118.036 10.679 1.00 45.93 258 PRO B C 1
ATOM 4771 O O . PRO B 1 260 ? 19.418 -118.752 11.391 1.00 56.84 258 PRO B O 1
ATOM 4775 N N . GLY B 1 261 ? 17.535 -118.456 10.197 1.00 56.90 259 GLY B N 1
ATOM 4776 C CA . GLY B 1 261 ? 17.035 -119.787 10.486 1.00 55.66 259 GLY B CA 1
ATOM 4777 C C . GLY B 1 261 ? 17.626 -120.900 9.652 1.00 50.73 259 GLY B C 1
ATOM 4778 O O . GLY B 1 261 ? 17.327 -122.071 9.906 1.00 51.47 259 GLY B O 1
ATOM 4779 N N . ASP B 1 262 ? 18.453 -120.568 8.663 1.00 54.19 260 ASP B N 1
ATOM 4780 C CA . ASP B 1 262 ? 19.030 -121.553 7.761 1.00 56.01 260 ASP B CA 1
ATOM 4781 C C . ASP B 1 262 ? 20.500 -121.841 8.041 1.00 59.73 260 ASP B C 1
ATOM 4782 O O . ASP B 1 262 ? 21.101 -122.653 7.331 1.00 65.77 260 ASP B O 1
ATOM 4787 N N . ILE B 1 263 ? 21.094 -121.202 9.049 1.00 51.83 261 ILE B N 1
ATOM 4788 C CA . ILE B 1 263 ? 22.522 -121.335 9.317 1.00 44.17 261 ILE B CA 1
ATOM 4789 C C . ILE B 1 263 ? 22.815 -122.391 10.379 1.00 44.58 261 ILE B C 1
ATOM 4790 O O . ILE B 1 263 ? 23.967 -122.529 10.803 1.00 56.79 261 ILE B O 1
ATOM 4795 N N . VAL B 1 264 ? 21.797 -123.128 10.833 1.00 42.45 262 VAL B N 1
ATOM 4796 C CA . VAL B 1 264 ? 22.017 -124.170 11.841 1.00 47.87 262 VAL B CA 1
ATOM 4797 C C . VAL B 1 264 ? 23.085 -125.178 11.412 1.00 54.13 262 VAL B C 1
ATOM 4798 O O . VAL B 1 264 ? 23.971 -125.482 12.222 1.00 66.71 262 VAL B O 1
ATOM 4802 N N . PRO B 1 265 ? 23.067 -125.727 10.191 1.00 56.05 263 PRO B N 1
ATOM 4803 C CA . PRO B 1 265 ? 24.148 -126.649 9.801 1.00 49.39 263 PRO B CA 1
ATOM 4804 C C . PRO B 1 265 ? 25.522 -126.003 9.776 1.00 47.69 263 PRO B C 1
ATOM 4805 O O . PRO B 1 265 ? 26.530 -126.722 9.805 1.00 56.87 263 PRO B O 1
ATOM 4809 N N . TYR B 1 266 ? 25.600 -124.675 9.722 1.00 50.22 264 TYR B N 1
ATOM 4810 C CA . TYR B 1 266 ? 26.872 -123.970 9.656 1.00 49.48 264 TYR B CA 1
ATOM 4811 C C . TYR B 1 266 ? 27.390 -123.534 11.021 1.00 49.05 264 TYR B C 1
ATOM 4812 O O . TYR B 1 266 ? 28.515 -123.030 11.102 1.00 46.43 264 TYR B O 1
ATOM 4821 N N . LEU B 1 267 ? 26.602 -123.708 12.084 1.00 52.58 265 LEU B N 1
ATOM 4822 C CA . LEU B 1 267 ? 27.001 -123.222 13.406 1.00 49.06 265 LEU B CA 1
ATOM 4823 C C . LEU B 1 267 ? 28.356 -123.745 13.872 1.00 46.67 265 LEU B C 1
ATOM 4824 O O . LEU B 1 267 ? 29.159 -122.938 14.370 1.00 42.16 265 LEU B O 1
ATOM 4829 N N . PRO B 1 268 ? 28.678 -125.044 13.770 1.00 41.81 266 PRO B N 1
ATOM 4830 C CA . PRO B 1 268 ? 30.039 -125.468 14.149 1.00 41.82 266 PRO B CA 1
ATOM 4831 C C . PRO B 1 268 ? 31.122 -124.736 13.377 1.00 51.25 266 PRO B C 1
ATOM 4832 O O . PRO B 1 268 ? 32.169 -124.400 13.946 1.00 48.51 266 PRO B O 1
ATOM 4836 N N . THR B 1 269 ? 30.895 -124.478 12.089 1.00 48.25 267 THR B N 1
ATOM 4837 C CA . THR B 1 269 ? 31.846 -123.700 11.304 1.00 46.53 267 THR B CA 1
ATOM 4838 C C . THR B 1 269 ? 31.897 -122.253 11.783 1.00 47.75 267 THR B C 1
ATOM 4839 O O . THR B 1 269 ? 32.979 -121.679 11.948 1.00 50.59 267 THR B O 1
ATOM 4843 N N . LEU B 1 270 ? 30.728 -121.648 12.012 1.00 38.86 268 LEU B N 1
ATOM 4844 C CA . LEU B 1 270 ? 30.679 -120.262 12.465 1.00 44.80 268 LEU B CA 1
ATOM 4845 C C . LEU B 1 270 ? 31.342 -120.094 13.828 1.00 52.85 268 LEU B C 1
ATOM 4846 O O . LEU B 1 270 ? 32.036 -119.099 14.070 1.00 43.37 268 LEU B O 1
ATOM 4851 N N . PHE B 1 271 ? 31.139 -121.055 14.732 1.00 45.41 269 PHE B N 1
ATOM 4852 C CA . PHE B 1 271 ? 31.767 -120.976 16.048 1.00 42.67 269 PHE B CA 1
ATOM 4853 C C . PHE B 1 271 ? 33.280 -121.136 15.954 1.00 45.47 269 PHE B C 1
ATOM 4854 O O . PHE B 1 271 ? 34.027 -120.445 16.656 1.00 44.52 269 PHE B O 1
ATOM 4862 N N . ASN B 1 272 ? 33.750 -122.048 15.099 1.00 44.99 270 ASN B N 1
ATOM 4863 C CA . ASN B 1 272 ? 35.188 -122.229 14.924 1.00 38.28 270 ASN B CA 1
ATOM 4864 C C . ASN B 1 272 ? 35.841 -120.997 14.313 1.00 42.68 270 ASN B C 1
ATOM 4865 O O . ASN B 1 272 ? 36.991 -120.681 14.640 1.00 41.51 270 ASN B O 1
ATOM 4870 N N . ILE B 1 273 ? 35.134 -120.299 13.421 1.00 40.37 271 ILE B N 1
ATOM 4871 C CA . ILE B 1 273 ? 35.666 -119.062 12.856 1.00 42.17 271 ILE B CA 1
ATOM 4872 C C . ILE B 1 273 ? 35.869 -118.022 13.949 1.00 47.13 271 ILE B C 1
ATOM 4873 O O . ILE B 1 273 ? 36.892 -117.326 13.980 1.00 41.49 271 ILE B O 1
ATOM 4878 N N . TYR B 1 274 ? 34.905 -117.903 14.866 1.00 55.09 272 TYR B N 1
ATOM 4879 C CA . TYR B 1 274 ? 35.055 -116.973 15.981 1.00 49.24 272 TYR B CA 1
ATOM 4880 C C . TYR B 1 274 ? 36.279 -117.310 16.824 1.00 47.14 272 TYR B C 1
ATOM 4881 O O . TYR B 1 274 ? 37.035 -116.415 17.220 1.00 50.92 272 TYR B O 1
ATOM 4890 N N . ALA B 1 275 ? 36.486 -118.597 17.113 1.00 39.19 273 ALA B N 1
ATOM 4891 C CA . ALA B 1 275 ? 37.626 -118.998 17.932 1.00 44.34 273 ALA B CA 1
ATOM 4892 C C . ALA B 1 275 ? 38.946 -118.703 17.230 1.00 50.65 273 ALA B C 1
ATOM 4893 O O . ALA B 1 275 ? 39.921 -118.302 17.876 1.00 51.08 273 ALA B O 1
ATOM 4895 N N . ARG B 1 276 ? 39.000 -118.900 15.910 1.00 46.28 274 ARG B N 1
ATOM 4896 C CA . ARG B 1 276 ? 40.223 -118.604 15.170 1.00 45.21 274 ARG B CA 1
ATOM 4897 C C . ARG B 1 276 ? 40.540 -117.116 15.212 1.00 51.47 274 ARG B C 1
ATOM 4898 O O . ARG B 1 276 ? 41.681 -116.717 15.473 1.00 61.27 274 ARG B O 1
ATOM 4906 N N . LEU B 1 277 ? 39.537 -116.276 14.948 1.00 52.84 275 LEU B N 1
ATOM 4907 C CA . LEU B 1 277 ? 39.760 -114.835 14.950 1.00 54.01 275 LEU B CA 1
ATOM 4908 C C . LEU B 1 277 ? 40.025 -114.311 16.355 1.00 44.53 275 LEU B C 1
ATOM 4909 O O . LEU B 1 277 ? 40.696 -113.285 16.516 1.00 44.58 275 LEU B O 1
ATOM 4914 N N . LEU B 1 278 ? 39.506 -114.995 17.378 1.00 52.64 276 LEU B N 1
ATOM 4915 C CA . LEU B 1 278 ? 39.775 -114.595 18.755 1.00 56.63 276 LEU B CA 1
ATOM 4916 C C . LEU B 1 278 ? 41.258 -114.702 19.093 1.00 56.48 276 LEU B C 1
ATOM 4917 O O . LEU B 1 278 ? 41.758 -113.946 19.933 1.00 58.55 276 LEU B O 1
ATOM 4922 N N . PHE B 1 279 ? 41.976 -115.625 18.453 1.00 49.96 277 PHE B N 1
ATOM 4923 C CA . PHE B 1 279 ? 43.409 -115.814 18.659 1.00 62.62 277 PHE B CA 1
ATOM 4924 C C . PHE B 1 279 ? 44.209 -115.369 17.439 1.00 61.60 277 PHE B C 1
ATOM 4925 O O . PHE B 1 279 ? 45.196 -116.003 17.061 1.00 68.30 277 PHE B O 1
ATOM 4933 N N . TRP B 1 280 ? 43.781 -114.277 16.803 1.00 74.92 278 TRP B N 1
ATOM 4934 C CA . TRP B 1 280 ? 44.439 -113.824 15.583 1.00 68.78 278 TRP B CA 1
ATOM 4935 C C . TRP B 1 280 ? 45.890 -113.425 15.827 1.00 70.07 278 TRP B C 1
ATOM 4936 O O . TRP B 1 280 ? 46.716 -113.511 14.912 1.00 78.14 278 TRP B O 1
ATOM 4947 N N . ASP B 1 281 ? 46.223 -112.996 17.045 1.00 63.84 279 ASP B N 1
ATOM 4948 C CA . ASP B 1 281 ? 47.588 -112.585 17.350 1.00 71.28 279 ASP B CA 1
ATOM 4949 C C . ASP B 1 281 ? 48.526 -113.755 17.621 1.00 77.36 279 ASP B C 1
ATOM 4950 O O . ASP B 1 281 ? 49.730 -113.533 17.792 1.00 89.78 279 ASP B O 1
ATOM 4955 N N . ARG B 1 282 ? 48.018 -114.982 17.666 1.00 75.69 280 ARG B N 1
ATOM 4956 C CA . ARG B 1 282 ? 48.861 -116.145 17.920 1.00 84.66 280 ARG B CA 1
ATOM 4957 C C . ARG B 1 282 ? 49.206 -116.866 16.622 1.00 92.38 280 ARG B C 1
ATOM 4958 O O . ARG B 1 282 ? 49.629 -116.242 15.648 1.00 101.69 280 ARG B O 1
ATOM 4966 N N . PRO B 1 305 ? 41.112 -126.887 -4.437 1.00 83.71 303 PRO B N 1
ATOM 4967 C CA . PRO B 1 305 ? 41.850 -126.424 -3.260 1.00 88.78 303 PRO B CA 1
ATOM 4968 C C . PRO B 1 305 ? 41.368 -125.054 -2.794 1.00 96.01 303 PRO B C 1
ATOM 4969 O O . PRO B 1 305 ? 40.163 -124.824 -2.679 1.00 103.80 303 PRO B O 1
ATOM 4973 N N . TRP B 1 306 ? 42.310 -124.157 -2.518 1.00 84.16 304 TRP B N 1
ATOM 4974 C CA . TRP B 1 306 ? 41.982 -122.806 -2.086 1.00 75.04 304 TRP B CA 1
ATOM 4975 C C . TRP B 1 306 ? 43.236 -121.959 -2.203 1.00 77.60 304 TRP B C 1
ATOM 4976 O O . TRP B 1 306 ? 44.291 -122.342 -1.691 1.00 72.71 304 TRP B O 1
ATOM 4987 N N . ASP B 1 307 ? 43.118 -120.820 -2.877 1.00 78.99 305 ASP B N 1
ATOM 4988 C CA . ASP B 1 307 ? 44.245 -119.915 -3.082 1.00 68.03 305 ASP B CA 1
ATOM 4989 C C . ASP B 1 307 ? 44.219 -118.904 -1.946 1.00 79.01 305 ASP B C 1
ATOM 4990 O O . ASP B 1 307 ? 43.453 -117.938 -1.975 1.00 85.96 305 ASP B O 1
ATOM 4995 N N . LYS B 1 308 ? 45.059 -119.130 -0.940 1.00 78.19 306 LYS B N 1
ATOM 4996 C CA . LYS B 1 308 ? 45.062 -118.285 0.244 1.00 74.90 306 LYS B CA 1
ATOM 4997 C C . LYS B 1 308 ? 45.655 -116.917 -0.061 1.00 77.28 306 LYS B C 1
ATOM 4998 O O . LYS B 1 308 ? 46.597 -116.790 -0.847 1.00 70.93 306 LYS B O 1
ATOM 5004 N N . VAL B 1 309 ? 45.105 -115.892 0.580 1.00 75.49 307 VAL B N 1
ATOM 5005 C CA . VAL B 1 309 ? 45.744 -114.585 0.633 1.00 74.30 307 VAL B CA 1
ATOM 5006 C C . VAL B 1 309 ? 46.641 -114.573 1.863 1.00 68.36 307 VAL B C 1
ATOM 5007 O O . VAL B 1 309 ? 46.168 -114.754 2.991 1.00 65.53 307 VAL B O 1
ATOM 5011 N N . LEU B 1 310 ? 47.935 -114.361 1.650 1.00 63.97 308 LEU B N 1
ATOM 5012 C CA . LEU B 1 310 ? 48.894 -114.417 2.739 1.00 63.33 308 LEU B CA 1
ATOM 5013 C C . LEU B 1 310 ? 48.871 -113.114 3.531 1.00 70.13 308 LEU B C 1
ATOM 5014 O O . LEU B 1 310 ? 48.246 -112.124 3.140 1.00 70.72 308 LEU B O 1
ATOM 5019 N N . LEU B 1 311 ? 49.563 -113.122 4.667 1.00 72.41 309 LEU B N 1
ATOM 5020 C CA . LEU B 1 311 ? 49.646 -111.926 5.491 1.00 72.54 309 LEU B CA 1
ATOM 5021 C C . LEU B 1 311 ? 50.413 -110.844 4.745 1.00 73.47 309 LEU B C 1
ATOM 5022 O O . LEU B 1 311 ? 51.506 -111.088 4.224 1.00 77.03 309 LEU B O 1
ATOM 5027 N N . ASP B 1 312 ? 49.832 -109.648 4.687 1.00 79.22 310 ASP B N 1
ATOM 5028 C CA . ASP B 1 312 ? 50.477 -108.501 4.065 1.00 86.60 310 ASP B CA 1
ATOM 5029 C C . ASP B 1 312 ? 51.196 -107.698 5.142 1.00 85.07 310 ASP B C 1
ATOM 5030 O O . ASP B 1 312 ? 50.557 -106.955 5.897 1.00 82.64 310 ASP B O 1
ATOM 5035 N N . PRO B 1 313 ? 52.524 -107.820 5.241 1.00 89.15 311 PRO B N 1
ATOM 5036 C CA . PRO B 1 313 ? 53.249 -107.153 6.333 1.00 94.81 311 PRO B CA 1
ATOM 5037 C C . PRO B 1 313 ? 53.173 -105.636 6.292 1.00 100.55 311 PRO B C 1
ATOM 5038 O O . PRO B 1 313 ? 53.554 -104.999 7.284 1.00 103.06 311 PRO B O 1
ATOM 5042 N N . ASP B 1 314 ? 52.711 -105.033 5.196 1.00 101.81 312 ASP B N 1
ATOM 5043 C CA . ASP B 1 314 ? 52.703 -103.571 5.105 1.00 107.25 312 ASP B CA 1
ATOM 5044 C C . ASP B 1 314 ? 51.538 -102.965 5.884 1.00 109.76 312 ASP B C 1
ATOM 5045 O O . ASP B 1 314 ? 51.711 -101.938 6.546 1.00 116.19 312 ASP B O 1
ATOM 5050 N N . TYR B 1 315 ? 50.342 -103.577 5.821 1.00 104.32 313 TYR B N 1
ATOM 5051 C CA . TYR B 1 315 ? 49.160 -103.009 6.477 1.00 100.87 313 TYR B CA 1
ATOM 5052 C C . TYR B 1 315 ? 48.444 -103.929 7.440 1.00 92.06 313 TYR B C 1
ATOM 5053 O O . TYR B 1 315 ? 47.655 -103.420 8.242 1.00 88.58 313 TYR B O 1
ATOM 5062 N N . ASP B 1 316 ? 48.664 -105.239 7.405 1.00 88.77 314 ASP B N 1
ATOM 5063 C CA . ASP B 1 316 ? 47.840 -106.132 8.212 1.00 85.61 314 ASP B CA 1
ATOM 5064 C C . ASP B 1 316 ? 48.197 -106.030 9.691 1.00 84.85 314 ASP B C 1
ATOM 5065 O O . ASP B 1 316 ? 49.363 -106.168 10.072 1.00 86.33 314 ASP B O 1
ATOM 5070 N N . GLY B 1 317 ? 47.181 -105.790 10.519 1.00 81.67 315 GLY B N 1
ATOM 5071 C CA . GLY B 1 317 ? 47.350 -105.712 11.952 1.00 79.82 315 GLY B CA 1
ATOM 5072 C C . GLY B 1 317 ? 47.306 -107.070 12.634 1.00 80.30 315 GLY B C 1
ATOM 5073 O O . GLY B 1 317 ? 47.294 -108.126 11.999 1.00 78.61 315 GLY B O 1
ATOM 5074 N N . HIS B 1 318 ? 47.282 -107.026 13.966 1.00 81.64 316 HIS B N 1
ATOM 5075 C CA . HIS B 1 318 ? 47.314 -108.217 14.808 1.00 86.55 316 HIS B CA 1
ATOM 5076 C C . HIS B 1 318 ? 45.950 -108.606 15.363 1.00 77.12 316 HIS B C 1
ATOM 5077 O O . HIS B 1 318 ? 45.854 -109.605 16.083 1.00 78.57 316 HIS B O 1
ATOM 5084 N N . SER B 1 319 ? 44.899 -107.850 15.054 1.00 70.07 317 SER B N 1
ATOM 5085 C CA . SER B 1 319 ? 43.561 -108.179 15.519 1.00 67.36 317 SER B CA 1
ATOM 5086 C C . SER B 1 319 ? 42.542 -107.849 14.438 1.00 58.88 317 SER B C 1
ATOM 5087 O O . SER B 1 319 ? 42.735 -106.930 13.638 1.00 67.86 317 SER B O 1
ATOM 5090 N N . VAL B 1 320 ? 41.453 -108.610 14.425 1.00 54.39 318 VAL B N 1
ATOM 5091 C CA . VAL B 1 320 ? 40.383 -108.437 13.447 1.00 50.43 318 VAL B CA 1
ATOM 5092 C C . VAL B 1 320 ? 39.428 -107.371 13.977 1.00 53.31 318 VAL B C 1
ATOM 5093 O O . VAL B 1 320 ? 38.797 -107.590 15.023 1.00 51.49 318 VAL B O 1
ATOM 5097 N N . PRO B 1 321 ? 39.297 -106.222 13.305 1.00 60.66 319 PRO B N 1
ATOM 5098 C CA . PRO B 1 321 ? 38.476 -105.134 13.869 1.00 55.83 319 PRO B CA 1
ATOM 5099 C C . PRO B 1 321 ? 37.008 -105.486 14.046 1.00 49.91 319 PRO B C 1
ATOM 5100 O O . PRO B 1 321 ? 36.387 -105.043 15.020 1.00 55.26 319 PRO B O 1
ATOM 5104 N N . TYR B 1 322 ? 36.428 -106.263 13.134 1.00 41.52 320 TYR B N 1
ATOM 5105 C CA . TYR B 1 322 ? 34.999 -106.544 13.155 1.00 36.43 320 TYR B CA 1
ATOM 5106 C C . TYR B 1 322 ? 34.636 -107.745 14.020 1.00 42.12 320 TYR B C 1
ATOM 5107 O O . TYR B 1 322 ? 33.477 -108.175 14.004 1.00 42.23 320 TYR B O 1
ATOM 5116 N N . LEU B 1 323 ? 35.594 -108.297 14.763 1.00 48.08 321 LEU B N 1
ATOM 5117 C CA . LEU B 1 323 ? 35.293 -109.419 15.649 1.00 46.84 321 LEU B CA 1
ATOM 5118 C C . LEU B 1 323 ? 34.220 -109.112 16.692 1.00 58.01 321 LEU B C 1
ATOM 5119 O O . LEU B 1 323 ? 33.364 -109.985 16.920 1.00 55.72 321 LEU B O 1
ATOM 5124 N N . PRO B 1 324 ? 34.204 -107.949 17.364 1.00 39.93 322 PRO B N 1
ATOM 5125 C CA . PRO B 1 324 ? 33.121 -107.699 18.335 1.00 35.17 322 PRO B CA 1
ATOM 5126 C C . PRO B 1 324 ? 31.731 -107.767 17.728 1.00 40.16 322 PRO B C 1
ATOM 5127 O O . PRO B 1 324 ? 30.811 -108.307 18.355 1.00 49.02 322 PRO B O 1
ATOM 5131 N N . GLU B 1 325 ? 31.550 -107.229 16.520 1.00 50.08 323 GLU B N 1
ATOM 5132 C CA . GLU B 1 325 ? 30.250 -107.316 15.862 1.00 44.40 323 GLU B CA 1
ATOM 5133 C C . GLU B 1 325 ? 29.893 -108.755 15.516 1.00 36.32 323 GLU B C 1
ATOM 5134 O O . GLU B 1 325 ? 28.708 -109.106 15.473 1.00 35.61 323 GLU B O 1
ATOM 5140 N N . TYR B 1 326 ? 30.898 -109.599 15.267 1.00 31.25 324 TYR B N 1
ATOM 5141 C CA . TYR B 1 326 ? 30.629 -111.006 14.986 1.00 39.14 324 TYR B CA 1
ATOM 5142 C C . TYR B 1 326 ? 30.129 -111.728 16.231 1.00 31.53 324 TYR B C 1
ATOM 5143 O O . TYR B 1 326 ? 29.223 -112.565 16.148 1.00 35.84 324 TYR B O 1
ATOM 5152 N N . PHE B 1 327 ? 30.712 -111.422 17.394 1.00 37.24 325 PHE B N 1
ATOM 5153 C CA . PHE B 1 327 ? 30.189 -111.955 18.649 1.00 44.65 325 PHE B CA 1
ATOM 5154 C C . PHE B 1 327 ? 28.735 -111.548 18.848 1.00 35.90 325 PHE B C 1
ATOM 5155 O O . PHE B 1 327 ? 27.903 -112.365 19.259 1.00 46.45 325 PHE B O 1
ATOM 5163 N N . THR B 1 328 ? 28.415 -110.283 18.562 1.00 40.61 326 THR B N 1
ATOM 5164 C CA . THR B 1 328 ? 27.060 -109.786 18.773 1.00 39.45 326 THR B CA 1
ATOM 5165 C C . THR B 1 328 ? 26.050 -110.529 17.907 1.00 45.65 326 THR B C 1
ATOM 5166 O O . THR B 1 328 ? 24.972 -110.906 18.382 1.00 48.65 326 THR B O 1
ATOM 5170 N N . ILE B 1 329 ? 26.384 -110.763 16.636 1.00 44.51 327 ILE B N 1
ATOM 5171 C CA . ILE B 1 329 ? 25.420 -111.395 15.742 1.00 43.02 327 ILE B CA 1
ATOM 5172 C C . ILE B 1 329 ? 25.278 -112.880 16.061 1.00 37.38 327 ILE B C 1
ATOM 5173 O O . ILE B 1 329 ? 24.182 -113.442 15.941 1.00 45.29 327 ILE B O 1
ATOM 5178 N N . LEU B 1 330 ? 26.361 -113.540 16.479 1.00 38.24 328 LEU B N 1
ATOM 5179 C CA . LEU B 1 330 ? 26.262 -114.939 16.885 1.00 39.66 328 LEU B CA 1
ATOM 5180 C C . LEU B 1 330 ? 25.470 -115.074 18.179 1.00 48.11 328 LEU B C 1
ATOM 5181 O O . LEU B 1 330 ? 24.598 -115.943 18.300 1.00 36.61 328 LEU B O 1
ATOM 5186 N N . TYR B 1 331 ? 25.763 -114.217 19.159 1.00 43.64 329 TYR B N 1
ATOM 5187 C CA . TYR B 1 331 ? 25.035 -114.247 20.421 1.00 34.34 329 TYR B CA 1
ATOM 5188 C C . TYR B 1 331 ? 23.588 -113.806 20.244 1.00 38.52 329 TYR B C 1
ATOM 5189 O O . TYR B 1 331 ? 22.705 -114.276 20.971 1.00 46.62 329 TYR B O 1
ATOM 5198 N N . GLY B 1 332 ? 23.324 -112.908 19.293 1.00 44.23 330 GLY B N 1
ATOM 5199 C CA . GLY B 1 332 ? 21.960 -112.465 19.066 1.00 29.38 330 GLY B CA 1
ATOM 5200 C C . GLY B 1 332 ? 21.081 -113.517 18.422 1.00 36.64 330 GLY B C 1
ATOM 5201 O O . GLY B 1 332 ? 19.876 -113.569 18.689 1.00 41.74 330 GLY B O 1
ATOM 5202 N N . LEU B 1 333 ? 21.660 -114.366 17.572 1.00 39.11 331 LEU B N 1
ATOM 5203 C CA . LEU B 1 333 ? 20.889 -115.349 16.820 1.00 41.91 331 LEU B CA 1
ATOM 5204 C C . LEU B 1 333 ? 20.786 -116.690 17.542 1.00 39.42 331 LEU B C 1
ATOM 5205 O O . LEU B 1 333 ? 19.698 -117.266 17.628 1.00 38.33 331 LEU B O 1
ATOM 5210 N N . TYR B 1 334 ? 21.904 -117.206 18.051 1.00 36.04 332 TYR B N 1
ATOM 5211 C CA . TYR B 1 334 ? 21.936 -118.505 18.727 1.00 48.91 332 TYR B CA 1
ATOM 5212 C C . TYR B 1 334 ? 22.758 -118.388 20.003 1.00 47.60 332 TYR B C 1
ATOM 5213 O O . TYR B 1 334 ? 23.865 -118.929 20.104 1.00 43.99 332 TYR B O 1
ATOM 5222 N N . PRO B 1 335 ? 22.237 -117.678 21.009 1.00 41.66 333 PRO B N 1
ATOM 5223 C CA . PRO B 1 335 ? 23.017 -117.488 22.246 1.00 45.42 333 PRO B CA 1
ATOM 5224 C C . PRO B 1 335 ? 23.282 -118.773 23.009 1.00 31.71 333 PRO B C 1
ATOM 5225 O O . PRO B 1 335 ? 24.410 -118.991 23.468 1.00 44.90 333 PRO B O 1
ATOM 5229 N N . ILE B 1 336 ? 22.272 -119.631 23.163 1.00 42.09 334 ILE B N 1
ATOM 5230 C CA . ILE B 1 336 ? 22.436 -120.835 23.974 1.00 44.34 334 ILE B CA 1
ATOM 5231 C C . ILE B 1 336 ? 23.463 -121.769 23.345 1.00 53.48 334 ILE B C 1
ATOM 5232 O O . ILE B 1 336 ? 24.299 -122.357 24.043 1.00 50.80 334 ILE B O 1
ATOM 5237 N N . ASN B 1 337 ? 23.419 -121.922 22.020 1.00 47.09 335 ASN B N 1
ATOM 5238 C CA . ASN B 1 337 ? 24.428 -122.728 21.342 1.00 37.34 335 ASN B CA 1
ATOM 5239 C C . ASN B 1 337 ? 25.794 -122.052 21.358 1.00 37.49 335 ASN B C 1
ATOM 5240 O O . ASN B 1 337 ? 26.821 -122.738 21.421 1.00 47.33 335 ASN B O 1
ATOM 5245 N N . PHE B 1 338 ? 25.830 -120.718 21.297 1.00 42.94 336 PHE B N 1
ATOM 5246 C CA . PHE B 1 338 ? 27.109 -120.012 21.272 1.00 44.07 336 PHE B CA 1
ATOM 5247 C C . PHE B 1 338 ? 27.835 -120.140 22.606 1.00 49.40 336 PHE B C 1
ATOM 5248 O O . PHE B 1 338 ? 29.025 -120.473 22.646 1.00 36.42 336 PHE B O 1
ATOM 5256 N N . VAL B 1 339 ? 27.136 -119.873 23.712 1.00 35.33 337 VAL B N 1
ATOM 5257 C CA . VAL B 1 339 ? 27.780 -119.966 25.019 1.00 37.14 337 VAL B CA 1
ATOM 5258 C C . VAL B 1 339 ? 28.098 -121.416 25.360 1.00 37.94 337 VAL B C 1
ATOM 5259 O O . VAL B 1 339 ? 29.026 -121.688 26.130 1.00 40.38 337 VAL B O 1
ATOM 5263 N N . ASP B 1 340 ? 27.347 -122.368 24.798 1.00 36.75 338 ASP B N 1
ATOM 5264 C CA . ASP B 1 340 ? 27.686 -123.774 24.988 1.00 43.45 338 ASP B CA 1
ATOM 5265 C C . ASP B 1 340 ? 28.963 -124.146 24.246 1.00 42.63 338 ASP B C 1
ATOM 5266 O O . ASP B 1 340 ? 29.723 -125.000 24.715 1.00 43.10 338 ASP B O 1
ATOM 5271 N N . TYR B 1 341 ? 29.211 -123.528 23.087 1.00 49.36 339 TYR B N 1
ATOM 5272 C CA . TYR B 1 341 ? 30.484 -123.734 22.404 1.00 43.18 339 TYR B CA 1
ATOM 5273 C C . TYR B 1 341 ? 31.636 -123.204 23.247 1.00 35.39 339 TYR B C 1
ATOM 5274 O O . TYR B 1 341 ? 32.674 -123.862 23.383 1.00 48.33 339 TYR B O 1
ATOM 5283 N N . ILE B 1 342 ? 31.471 -122.007 23.814 1.00 35.87 340 ILE B N 1
ATOM 5284 C CA . ILE B 1 342 ? 32.494 -121.446 24.689 1.00 42.10 340 ILE B CA 1
ATOM 5285 C C . ILE B 1 342 ? 32.631 -122.278 25.958 1.00 50.39 340 ILE B C 1
ATOM 5286 O O . ILE B 1 342 ? 33.737 -122.433 26.492 1.00 53.07 340 ILE B O 1
ATOM 5291 N N . ARG B 1 343 ? 31.526 -122.844 26.451 1.00 43.25 341 ARG B N 1
ATOM 5292 C CA . ARG B 1 343 ? 31.589 -123.641 27.672 1.00 46.28 341 ARG B CA 1
ATOM 5293 C C . ARG B 1 343 ? 32.327 -124.951 27.442 1.00 52.11 341 ARG B C 1
ATOM 5294 O O . ARG B 1 343 ? 33.204 -125.328 28.228 1.00 45.86 341 ARG B O 1
ATOM 5302 N N . LYS B 1 344 ? 31.986 -125.659 26.371 1.00 43.42 342 LYS B N 1
ATOM 5303 C CA . LYS B 1 344 ? 32.528 -126.991 26.110 1.00 42.09 342 LYS B CA 1
ATOM 5304 C C . LYS B 1 344 ? 32.854 -127.102 24.631 1.00 49.21 342 LYS B C 1
ATOM 5305 O O . LYS B 1 344 ? 32.091 -127.681 23.849 1.00 44.67 342 LYS B O 1
ATOM 5311 N N . PRO B 1 345 ? 33.996 -126.553 24.206 1.00 46.66 343 PRO B N 1
ATOM 5312 C CA . PRO B 1 345 ? 34.425 -126.749 22.815 1.00 48.73 343 PRO B CA 1
ATOM 5313 C C . PRO B 1 345 ? 34.931 -128.151 22.556 1.00 55.99 343 PRO B C 1
ATOM 5314 O O . PRO B 1 345 ? 35.248 -128.478 21.403 1.00 46.97 343 PRO B O 1
ATOM 5318 N N . HIS B 1 346 ? 35.023 -128.980 23.599 1.00 48.97 344 HIS B N 1
ATOM 5319 C CA . HIS B 1 346 ? 35.255 -130.405 23.412 1.00 53.29 344 HIS B CA 1
ATOM 5320 C C . HIS B 1 346 ? 34.243 -130.992 22.438 1.00 51.17 344 HIS B C 1
ATOM 5321 O O . HIS B 1 346 ? 34.604 -131.768 21.549 1.00 61.26 344 HIS B O 1
ATOM 5328 N N . ASN B 1 347 ? 32.973 -130.599 22.568 1.00 53.90 345 ASN B N 1
ATOM 5329 C CA . ASN B 1 347 ? 31.902 -131.135 21.734 1.00 56.56 345 ASN B CA 1
ATOM 5330 C C . ASN B 1 347 ? 32.061 -130.809 20.253 1.00 49.73 345 ASN B C 1
ATOM 5331 O O . ASN B 1 347 ? 31.302 -131.346 19.439 1.00 42.61 345 ASN B O 1
ATOM 5336 N N . TYR B 1 348 ? 33.016 -129.955 19.879 1.00 52.54 346 TYR B N 1
ATOM 5337 C CA . TYR B 1 348 ? 33.157 -129.520 18.497 1.00 55.65 346 TYR B CA 1
ATOM 5338 C C . TYR B 1 348 ? 34.515 -129.809 17.877 1.00 51.80 346 TYR B C 1
ATOM 5339 O O . TYR B 1 348 ? 34.613 -129.831 16.646 1.00 62.90 346 TYR B O 1
ATOM 5348 N N . LEU B 1 349 ? 35.557 -130.027 18.677 1.00 50.20 347 LEU B N 1
ATOM 5349 C CA . LEU B 1 349 ? 36.912 -130.122 18.166 1.00 55.45 347 LEU B CA 1
ATOM 5350 C C . LEU B 1 349 ? 37.491 -131.504 18.432 1.00 56.02 347 LEU B C 1
ATOM 5351 O O . LEU B 1 349 ? 37.390 -132.005 19.561 1.00 45.88 347 LEU B O 1
ATOM 5356 N N . PRO B 1 350 ? 38.083 -132.155 17.432 1.00 53.05 348 PRO B N 1
ATOM 5357 C CA . PRO B 1 350 ? 38.806 -133.406 17.695 1.00 58.80 348 PRO B CA 1
ATOM 5358 C C . PRO B 1 350 ? 39.959 -133.160 18.655 1.00 66.51 348 PRO B C 1
ATOM 5359 O O . PRO B 1 350 ? 40.734 -132.214 18.494 1.00 71.99 348 PRO B O 1
ATOM 5363 N N . HIS B 1 351 ? 40.065 -134.019 19.664 1.00 61.80 349 HIS B N 1
ATOM 5364 C CA . HIS B 1 351 ? 41.037 -133.812 20.726 1.00 59.42 349 HIS B CA 1
ATOM 5365 C C . HIS B 1 351 ? 41.344 -135.144 21.388 1.00 60.57 349 HIS B C 1
ATOM 5366 O O . HIS B 1 351 ? 40.604 -136.121 21.236 1.00 72.80 349 HIS B O 1
ATOM 5373 N N . ALA B 1 352 ? 42.448 -135.165 22.129 1.00 67.84 350 ALA B N 1
ATOM 5374 C CA . ALA B 1 352 ? 42.821 -136.300 22.964 1.00 61.19 350 ALA B CA 1
ATOM 5375 C C . ALA B 1 352 ? 42.307 -136.055 24.377 1.00 67.39 350 ALA B C 1
ATOM 5376 O O . ALA B 1 352 ? 42.754 -135.121 25.051 1.00 64.17 350 ALA B O 1
ATOM 5378 N N . GLY B 1 353 ? 41.366 -136.891 24.820 1.00 72.22 351 GLY B N 1
ATOM 5379 C CA . GLY B 1 353 ? 40.801 -136.739 26.149 1.00 70.27 351 GLY B CA 1
ATOM 5380 C C . GLY B 1 353 ? 41.797 -136.950 27.270 1.00 79.68 351 GLY B C 1
ATOM 5381 O O . GLY B 1 353 ? 41.569 -136.478 28.388 1.00 83.78 351 GLY B O 1
ATOM 5382 N N . SER B 1 354 ? 42.899 -137.646 26.997 1.00 87.72 352 SER B N 1
ATOM 5383 C CA . SER B 1 354 ? 43.928 -137.898 27.997 1.00 91.10 352 SER B CA 1
ATOM 5384 C C . SER B 1 354 ? 44.930 -136.757 28.123 1.00 93.09 352 SER B C 1
ATOM 5385 O O . SER B 1 354 ? 45.891 -136.883 28.890 1.00 97.45 352 SER B O 1
ATOM 5388 N N . ASP B 1 355 ? 44.736 -135.659 27.400 1.00 84.86 353 ASP B N 1
ATOM 5389 C CA . ASP B 1 355 ? 45.628 -134.511 27.448 1.00 86.27 353 ASP B CA 1
ATOM 5390 C C . ASP B 1 355 ? 44.877 -133.289 27.963 1.00 89.55 353 ASP B C 1
ATOM 5391 O O . ASP B 1 355 ? 43.646 -133.275 28.052 1.00 85.07 353 ASP B O 1
ATOM 5396 N N . ASP B 1 356 ? 45.640 -132.252 28.303 1.00 94.32 354 ASP B N 1
ATOM 5397 C CA . ASP B 1 356 ? 45.092 -131.007 28.821 1.00 96.13 354 ASP B CA 1
ATOM 5398 C C . ASP B 1 356 ? 45.018 -129.906 27.772 1.00 85.20 354 ASP B C 1
ATOM 5399 O O . ASP B 1 356 ? 44.582 -128.796 28.091 1.00 84.04 354 ASP B O 1
ATOM 5404 N N . ASP B 1 357 ? 45.431 -130.187 26.533 1.00 74.25 355 ASP B N 1
ATOM 5405 C CA . ASP B 1 357 ? 45.461 -129.152 25.505 1.00 64.47 355 ASP B CA 1
ATOM 5406 C C . ASP B 1 357 ? 44.070 -128.611 25.203 1.00 63.32 355 ASP B C 1
ATOM 5407 O O . ASP B 1 357 ? 43.919 -127.420 24.907 1.00 69.07 355 ASP B O 1
ATOM 5412 N N . ILE B 1 358 ? 43.044 -129.461 25.274 1.00 61.04 356 ILE B N 1
ATOM 5413 C CA . ILE B 1 358 ? 41.690 -128.995 24.997 1.00 61.12 356 ILE B CA 1
ATOM 5414 C C . ILE B 1 358 ? 41.140 -128.193 26.173 1.00 54.96 356 ILE B C 1
ATOM 5415 O O . ILE B 1 358 ? 40.292 -127.312 25.986 1.00 52.94 356 ILE B O 1
ATOM 5420 N N . ASP B 1 359 ? 41.615 -128.463 27.391 1.00 62.63 357 ASP B N 1
ATOM 5421 C CA . ASP B 1 359 ? 41.166 -127.703 28.552 1.00 63.01 357 ASP B CA 1
ATOM 5422 C C . ASP B 1 359 ? 41.860 -126.349 28.633 1.00 58.88 357 ASP B C 1
ATOM 5423 O O . ASP B 1 359 ? 41.235 -125.350 29.004 1.00 53.59 357 ASP B O 1
ATOM 5428 N N . VAL B 1 360 ? 43.152 -126.300 28.297 1.00 64.75 358 VAL B N 1
ATOM 5429 C CA . VAL B 1 360 ? 43.855 -125.022 28.252 1.00 61.40 358 VAL B CA 1
ATOM 5430 C C . VAL B 1 360 ? 43.243 -124.130 27.180 1.00 61.04 358 VAL B C 1
ATOM 5431 O O . VAL B 1 360 ? 43.040 -122.928 27.389 1.00 64.71 358 VAL B O 1
ATOM 5435 N N . HIS B 1 361 ? 42.937 -124.710 26.017 1.00 58.27 359 HIS B N 1
ATOM 5436 C CA . HIS B 1 361 ? 42.287 -123.954 24.953 1.00 54.70 359 HIS B CA 1
ATOM 5437 C C . HIS B 1 361 ? 40.911 -123.458 25.379 1.00 51.54 359 HIS B C 1
ATOM 5438 O O . HIS B 1 361 ? 40.528 -122.326 25.066 1.00 58.99 359 HIS B O 1
ATOM 5445 N N . ALA B 1 362 ? 40.156 -124.289 26.102 1.00 44.14 360 ALA B N 1
ATOM 5446 C CA . ALA B 1 362 ? 38.831 -123.879 26.559 1.00 39.52 360 ALA B CA 1
ATOM 5447 C C . ALA B 1 362 ? 38.914 -122.699 27.520 1.00 42.54 360 ALA B C 1
ATOM 5448 O O . ALA B 1 362 ? 38.160 -121.727 27.395 1.00 45.88 360 ALA B O 1
ATOM 5450 N N . ALA B 1 363 ? 39.823 -122.771 28.495 1.00 42.27 361 ALA B N 1
ATOM 5451 C CA . ALA B 1 363 ? 39.998 -121.663 29.430 1.00 39.98 361 ALA B CA 1
ATOM 5452 C C . ALA B 1 363 ? 40.445 -120.394 28.715 1.00 37.88 361 ALA B C 1
ATOM 5453 O O . ALA B 1 363 ? 40.016 -119.289 29.067 1.00 52.02 361 ALA B O 1
ATOM 5455 N N . GLU B 1 364 ? 41.309 -120.531 27.707 1.00 44.07 362 GLU B N 1
ATOM 5456 C CA . GLU B 1 364 ? 41.787 -119.358 26.982 1.00 48.92 362 GLU B CA 1
ATOM 5457 C C . GLU B 1 364 ? 40.679 -118.726 26.146 1.00 50.83 362 GLU B C 1
ATOM 5458 O O . GLU B 1 364 ? 40.593 -117.496 26.051 1.00 53.29 362 GLU B O 1
ATOM 5464 N N . ILE B 1 365 ? 39.829 -119.548 25.523 1.00 57.24 363 ILE B N 1
ATOM 5465 C CA . ILE B 1 365 ? 38.689 -119.013 24.781 1.00 50.81 363 ILE B CA 1
ATOM 5466 C C . ILE B 1 365 ? 37.745 -118.271 25.719 1.00 45.65 363 ILE B C 1
ATOM 5467 O O . ILE B 1 365 ? 37.245 -117.187 25.394 1.00 43.47 363 ILE B O 1
ATOM 5472 N N . ARG B 1 366 ? 37.490 -118.842 26.899 1.00 47.37 364 ARG B N 1
ATOM 5473 C CA . ARG B 1 366 ? 36.629 -118.186 27.879 1.00 55.45 364 ARG B CA 1
ATOM 5474 C C . ARG B 1 366 ? 37.226 -116.865 28.343 1.00 51.34 364 ARG B C 1
ATOM 5475 O O . ARG B 1 366 ? 36.535 -115.840 28.390 1.00 45.69 364 ARG B O 1
ATOM 5483 N N . GLU B 1 367 ? 38.512 -116.875 28.701 1.00 52.78 365 GLU B N 1
ATOM 5484 C CA . GLU B 1 367 ? 39.138 -115.678 29.251 1.00 54.02 365 GLU B CA 1
ATOM 5485 C C . GLU B 1 367 ? 39.142 -114.540 28.237 1.00 55.87 365 GLU B C 1
ATOM 5486 O O . GLU B 1 367 ? 38.986 -113.370 28.605 1.00 50.61 365 GLU B O 1
ATOM 5492 N N . ARG B 1 368 ? 39.310 -114.864 26.954 1.00 42.15 366 ARG B N 1
ATOM 5493 C CA . ARG B 1 368 ? 39.267 -113.845 25.914 1.00 44.02 366 ARG B CA 1
ATOM 5494 C C . ARG B 1 368 ? 37.846 -113.449 25.539 1.00 44.67 366 ARG B C 1
ATOM 5495 O O . ARG B 1 368 ? 37.649 -112.377 24.957 1.00 40.59 366 ARG B O 1
ATOM 5503 N N . SER B 1 369 ? 36.856 -114.284 25.855 1.00 40.57 367 SER B N 1
ATOM 5504 C CA . SER B 1 369 ? 35.460 -113.937 25.629 1.00 38.00 367 SER B CA 1
ATOM 5505 C C . SER B 1 369 ? 34.876 -113.079 26.743 1.00 51.16 367 SER B C 1
ATOM 5506 O O . SER B 1 369 ? 33.732 -112.628 26.619 1.00 51.08 367 SER B O 1
ATOM 5509 N N . GLU B 1 370 ? 35.627 -112.860 27.826 1.00 58.84 368 GLU B N 1
ATOM 5510 C CA . GLU B 1 370 ? 35.114 -112.089 28.955 1.00 49.30 368 GLU B CA 1
ATOM 5511 C C . GLU B 1 370 ? 34.764 -110.662 28.550 1.00 50.99 368 GLU B C 1
ATOM 5512 O O . GLU B 1 370 ? 33.747 -110.116 28.994 1.00 52.30 368 GLU B O 1
ATOM 5518 N N . ARG B 1 371 ? 35.595 -110.038 27.709 1.00 36.44 369 ARG B N 1
ATOM 5519 C CA . ARG B 1 371 ? 35.352 -108.647 27.340 1.00 34.61 369 ARG B CA 1
ATOM 5520 C C . ARG B 1 371 ? 34.083 -108.493 26.510 1.00 36.83 369 ARG B C 1
ATOM 5521 O O . ARG B 1 371 ? 33.421 -107.452 26.582 1.00 43.72 369 ARG B O 1
ATOM 5529 N N . PHE B 1 372 ? 33.728 -109.508 25.721 1.00 33.20 370 PHE B N 1
ATOM 5530 C CA . PHE B 1 372 ? 32.468 -109.463 24.989 1.00 33.82 370 PHE B CA 1
ATOM 5531 C C . PHE B 1 372 ? 31.284 -109.814 25.879 1.00 38.16 370 PHE B C 1
ATOM 5532 O O . PHE B 1 372 ? 30.185 -109.285 25.677 1.00 43.76 370 PHE B O 1
ATOM 5540 N N . ARG B 1 373 ? 31.487 -110.701 26.858 1.00 36.47 371 ARG B N 1
ATOM 5541 C CA . ARG B 1 373 ? 30.420 -111.023 27.800 1.00 40.98 371 ARG B CA 1
ATOM 5542 C C . ARG B 1 373 ? 29.969 -109.781 28.556 1.00 39.80 371 ARG B C 1
ATOM 5543 O O . ARG B 1 373 ? 28.769 -109.570 28.764 1.00 45.52 371 ARG B O 1
ATOM 5551 N N . LYS B 1 374 ? 30.920 -108.942 28.968 1.00 36.46 372 LYS B N 1
ATOM 5552 C CA . LYS B 1 374 ? 30.623 -107.720 29.702 1.00 43.55 372 LYS B CA 1
ATOM 5553 C C . LYS B 1 374 ? 29.979 -106.650 28.831 1.00 43.73 372 LYS B C 1
ATOM 5554 O O . LYS B 1 374 ? 29.706 -105.552 29.330 1.00 38.70 372 LYS B O 1
ATOM 5560 N N . GLN B 1 375 ? 29.735 -106.936 27.553 1.00 44.60 373 GLN B N 1
ATOM 5561 C CA . GLN B 1 375 ? 29.107 -105.993 26.641 1.00 50.25 373 GLN B CA 1
ATOM 5562 C C . GLN B 1 375 ? 27.683 -106.375 26.264 1.00 44.86 373 GLN B C 1
ATOM 5563 O O . GLN B 1 375 ? 27.033 -105.624 25.529 1.00 48.99 373 GLN B O 1
ATOM 5569 N N . HIS B 1 376 ? 27.176 -107.512 26.738 1.00 39.40 374 HIS B N 1
ATOM 5570 C CA . HIS B 1 376 ? 25.898 -108.025 26.268 1.00 40.18 374 HIS B CA 1
ATOM 5571 C C . HIS B 1 376 ? 24.984 -108.384 27.430 1.00 44.32 374 HIS B C 1
ATOM 5572 O O . HIS B 1 376 ? 25.411 -109.014 28.403 1.00 42.01 374 HIS B O 1
ATOM 5579 N N . LEU B 1 377 ? 23.721 -107.983 27.308 1.00 39.70 375 LEU B N 1
ATOM 5580 C CA . LEU B 1 377 ? 22.694 -108.327 28.277 1.00 41.66 375 LEU B CA 1
ATOM 5581 C C . LEU B 1 377 ? 22.328 -109.805 28.170 1.00 44.48 375 LEU B C 1
ATOM 5582 O O . LEU B 1 377 ? 22.640 -110.482 27.185 1.00 47.14 375 LEU B O 1
ATOM 5587 N N . LEU B 1 378 ? 21.661 -110.306 29.208 1.00 42.36 376 LEU B N 1
ATOM 5588 C CA . LEU B 1 378 ? 21.108 -111.653 29.160 1.00 36.04 376 LEU B CA 1
ATOM 5589 C C . LEU B 1 378 ? 20.104 -111.771 28.018 1.00 44.18 376 LEU B C 1
ATOM 5590 O O . LEU B 1 378 ? 19.220 -110.923 27.859 1.00 39.91 376 LEU B O 1
ATOM 5595 N N . HIS B 1 379 ? 20.245 -112.828 27.224 1.00 43.51 377 HIS B N 1
ATOM 5596 C CA . HIS B 1 379 ? 19.421 -113.011 26.037 1.00 43.35 377 HIS B CA 1
ATOM 5597 C C . HIS B 1 379 ? 18.062 -113.591 26.424 1.00 39.49 377 HIS B C 1
ATOM 5598 O O . HIS B 1 379 ? 17.985 -114.459 27.298 1.00 39.57 377 HIS B O 1
ATOM 5605 N N . PRO B 1 380 ? 16.976 -113.123 25.802 1.00 48.36 378 PRO B N 1
ATOM 5606 C CA . PRO B 1 380 ? 15.652 -113.685 26.120 1.00 49.23 378 PRO B CA 1
ATOM 5607 C C . PRO B 1 380 ? 15.528 -115.171 25.822 1.00 43.84 378 PRO B C 1
ATOM 5608 O O . PRO B 1 380 ? 14.650 -115.826 26.399 1.00 48.35 378 PRO B O 1
ATOM 5612 N N . ASN B 1 381 ? 16.370 -115.722 24.941 1.00 41.59 379 ASN B N 1
ATOM 5613 C CA . ASN B 1 381 ? 16.311 -117.151 24.646 1.00 42.19 379 ASN B CA 1
ATOM 5614 C C . ASN B 1 381 ? 16.545 -117.992 25.892 1.00 40.05 379 ASN B C 1
ATOM 5615 O O . ASN B 1 381 ? 16.032 -119.113 25.989 1.00 50.19 379 ASN B O 1
ATOM 5620 N N . PHE B 1 382 ? 17.311 -117.473 26.851 1.00 33.69 380 PHE B N 1
ATOM 5621 C CA . PHE B 1 382 ? 17.575 -118.216 28.075 1.00 37.33 380 PHE B CA 1
ATOM 5622 C C . PHE B 1 382 ? 16.321 -118.379 28.928 1.00 38.30 380 PHE B C 1
ATOM 5623 O O . PHE B 1 382 ? 16.321 -119.206 29.845 1.00 51.69 380 PHE B O 1
ATOM 5631 N N . TYR B 1 383 ? 15.260 -117.621 28.641 1.00 53.67 381 TYR B N 1
ATOM 5632 C CA . TYR B 1 383 ? 13.958 -117.798 29.269 1.00 58.70 381 TYR B CA 1
ATOM 5633 C C . TYR B 1 383 ? 13.010 -118.638 28.439 1.00 47.74 381 TYR B C 1
ATOM 5634 O O . TYR B 1 383 ? 11.883 -118.881 28.877 1.00 48.95 381 TYR B O 1
ATOM 5643 N N . GLU B 1 384 ? 13.431 -119.112 27.275 1.00 53.66 382 GLU B N 1
ATOM 5644 C CA . GLU B 1 384 ? 12.418 -119.565 26.337 1.00 55.90 382 GLU B CA 1
ATOM 5645 C C . GLU B 1 384 ? 12.775 -120.893 25.684 1.00 52.46 382 GLU B C 1
ATOM 5646 O O . GLU B 1 384 ? 11.889 -121.688 25.356 1.00 63.51 382 GLU B O 1
ATOM 5652 N N . TYR B 1 385 ? 14.066 -121.144 25.487 1.00 43.55 383 TYR B N 1
ATOM 5653 C CA . TYR B 1 385 ? 14.510 -122.279 24.698 1.00 46.31 383 TYR B CA 1
ATOM 5654 C C . TYR B 1 385 ? 15.551 -123.083 25.456 1.00 41.91 383 TYR B C 1
ATOM 5655 O O . TYR B 1 385 ? 16.198 -122.598 26.387 1.00 51.02 383 TYR B O 1
ATOM 5664 N N . THR B 1 386 ? 15.686 -124.335 25.039 1.00 48.86 384 THR B N 1
ATOM 5665 C CA . THR B 1 386 ? 16.820 -125.170 25.378 1.00 47.79 384 THR B CA 1
ATOM 5666 C C . THR B 1 386 ? 17.831 -125.081 24.241 1.00 50.25 384 THR B C 1
ATOM 5667 O O . THR B 1 386 ? 17.611 -124.405 23.233 1.00 53.56 384 THR B O 1
ATOM 5671 N N . ILE B 1 387 ? 18.963 -125.767 24.406 1.00 45.12 385 ILE B N 1
ATOM 5672 C CA . ILE B 1 387 ? 19.946 -125.791 23.334 1.00 44.54 385 ILE B CA 1
ATOM 5673 C C . ILE B 1 387 ? 19.403 -126.527 22.114 1.00 57.98 385 ILE B C 1
ATOM 5674 O O . ILE B 1 387 ? 19.854 -126.280 20.990 1.00 60.53 385 ILE B O 1
ATOM 5679 N N . GLU B 1 388 ? 18.419 -127.410 22.306 1.00 52.16 386 GLU B N 1
ATOM 5680 C CA . GLU B 1 388 ? 17.814 -128.130 21.191 1.00 53.43 386 GLU B CA 1
ATOM 5681 C C . GLU B 1 388 ? 16.776 -127.274 20.472 1.00 55.40 386 GLU B C 1
ATOM 5682 O O . GLU B 1 388 ? 16.853 -127.075 19.255 1.00 65.51 386 GLU B O 1
ATOM 5688 N N . THR B 1 389 ? 15.790 -126.762 21.215 1.00 51.79 387 THR B N 1
ATOM 5689 C CA . THR B 1 389 ? 14.692 -126.027 20.597 1.00 51.74 387 THR B CA 1
ATOM 5690 C C . THR B 1 389 ? 15.129 -124.685 20.023 1.00 50.54 387 THR B C 1
ATOM 5691 O O . THR B 1 389 ? 14.443 -124.154 19.144 1.00 52.60 387 THR B O 1
ATOM 5695 N N . GLU B 1 390 ? 16.244 -124.122 20.497 1.00 45.19 388 GLU B N 1
ATOM 5696 C CA . GLU B 1 390 ? 16.777 -122.917 19.869 1.00 46.23 388 GLU B CA 1
ATOM 5697 C C . GLU B 1 390 ? 17.103 -123.168 18.402 1.00 50.95 388 GLU B C 1
ATOM 5698 O O . GLU B 1 390 ? 16.888 -122.298 17.549 1.00 43.03 388 GLU B O 1
ATOM 5704 N N . LYS B 1 391 ? 17.618 -124.356 18.090 1.00 55.20 389 LYS B N 1
ATOM 5705 C CA . LYS B 1 391 ? 17.882 -124.724 16.705 1.00 58.02 389 LYS B CA 1
ATOM 5706 C C . LYS B 1 391 ? 16.627 -125.230 16.005 1.00 57.99 389 LYS B C 1
ATOM 5707 O O . LYS B 1 391 ? 16.510 -125.102 14.781 1.00 67.27 389 LYS B O 1
ATOM 5713 N N . THR B 1 392 ? 15.684 -125.798 16.758 1.00 64.82 390 THR B N 1
ATOM 5714 C CA . THR B 1 392 ? 14.519 -126.460 16.185 1.00 70.35 390 THR B CA 1
ATOM 5715 C C . THR B 1 392 ? 13.339 -125.512 15.991 1.00 70.46 390 THR B C 1
ATOM 5716 O O . THR B 1 392 ? 12.638 -125.599 14.976 1.00 68.66 390 THR B O 1
ATOM 5720 N N . ASN B 1 393 ? 13.120 -124.585 16.921 1.00 70.58 391 ASN B N 1
ATOM 5721 C CA . ASN B 1 393 ? 11.988 -123.670 16.833 1.00 70.64 391 ASN B CA 1
ATOM 5722 C C . ASN B 1 393 ? 12.339 -122.512 15.905 1.00 75.07 391 ASN B C 1
ATOM 5723 O O . ASN B 1 393 ? 13.315 -121.793 16.144 1.00 80.62 391 ASN B O 1
ATOM 5728 N N . ILE B 1 394 ? 11.544 -122.335 14.850 1.00 69.11 392 ILE B N 1
ATOM 5729 C CA . ILE B 1 394 ? 11.811 -121.339 13.817 1.00 74.58 392 ILE B CA 1
ATOM 5730 C C . ILE B 1 394 ? 10.818 -120.187 13.840 1.00 75.44 392 ILE B C 1
ATOM 5731 O O . ILE B 1 394 ? 10.868 -119.327 12.948 1.00 84.36 392 ILE B O 1
ATOM 5736 N N . THR B 1 395 ? 9.912 -120.144 14.821 1.00 69.28 393 THR B N 1
ATOM 5737 C CA . THR B 1 395 ? 8.958 -119.040 14.918 1.00 75.11 393 THR B CA 1
ATOM 5738 C C . THR B 1 395 ? 9.649 -117.688 15.054 1.00 68.26 393 THR B C 1
ATOM 5739 O O . THR B 1 395 ? 9.134 -116.680 14.555 1.00 75.07 393 THR B O 1
ATOM 5743 N N . ARG B 1 396 ? 10.800 -117.645 15.730 1.00 59.56 394 ARG B N 1
ATOM 5744 C CA . ARG B 1 396 ? 11.564 -116.406 15.861 1.00 63.69 394 ARG B CA 1
ATOM 5745 C C . ARG B 1 396 ? 11.761 -115.712 14.517 1.00 64.34 394 ARG B C 1
ATOM 5746 O O . ARG B 1 396 ? 11.702 -114.480 14.425 1.00 71.07 394 ARG B O 1
ATOM 5754 N N . TRP B 1 397 ? 11.998 -116.490 13.465 1.00 55.73 395 TRP B N 1
ATOM 5755 C CA . TRP B 1 397 ? 12.409 -115.973 12.168 1.00 54.34 395 TRP B CA 1
ATOM 5756 C C . TRP B 1 397 ? 11.258 -115.728 11.197 1.00 69.48 395 TRP B C 1
ATOM 5757 O O . TRP B 1 397 ? 11.485 -115.117 10.146 1.00 76.60 395 TRP B O 1
ATOM 5768 N N . LEU B 1 398 ? 10.043 -116.194 11.500 1.00 72.48 396 LEU B N 1
ATOM 5769 C CA . LEU B 1 398 ? 8.953 -116.104 10.530 1.00 83.15 396 LEU B CA 1
ATOM 5770 C C . LEU B 1 398 ? 8.587 -114.656 10.214 1.00 97.68 396 LEU B C 1
ATOM 5771 O O . LEU B 1 398 ? 8.601 -114.241 9.050 1.00 99.36 396 LEU B O 1
ATOM 5776 N N . LYS B 1 399 ? 8.261 -113.865 11.241 1.00 110.58 397 LYS B N 1
ATOM 5777 C CA . LYS B 1 399 ? 7.819 -112.493 11.007 1.00 119.17 397 LYS B CA 1
ATOM 5778 C C . LYS B 1 399 ? 8.971 -111.510 10.862 1.00 120.23 397 LYS B C 1
ATOM 5779 O O . LYS B 1 399 ? 8.735 -110.371 10.447 1.00 123.27 397 LYS B O 1
ATOM 5785 N N . SER B 1 400 ? 10.197 -111.902 11.195 1.00 114.43 398 SER B N 1
ATOM 5786 C CA . SER B 1 400 ? 11.268 -110.929 11.337 1.00 101.81 398 SER B CA 1
ATOM 5787 C C . SER B 1 400 ? 11.915 -110.629 9.991 1.00 89.12 398 SER B C 1
ATOM 5788 O O . SER B 1 400 ? 12.108 -111.521 9.158 1.00 84.52 398 SER B O 1
ATOM 5791 N N . GLU B 1 401 ? 12.240 -109.359 9.784 1.00 77.60 399 GLU B N 1
ATOM 5792 C CA . GLU B 1 401 ? 13.013 -108.914 8.638 1.00 72.35 399 GLU B CA 1
ATOM 5793 C C . GLU B 1 401 ? 14.452 -108.655 9.071 1.00 60.62 399 GLU B C 1
ATOM 5794 O O . GLU B 1 401 ? 14.788 -108.710 10.256 1.00 57.32 399 GLU B O 1
ATOM 5800 N N . ALA B 1 402 ? 15.310 -108.384 8.085 1.00 56.02 400 ALA B N 1
ATOM 5801 C CA . ALA B 1 402 ? 16.726 -108.181 8.375 1.00 50.83 400 ALA B CA 1
ATOM 5802 C C . ALA B 1 402 ? 16.931 -107.020 9.342 1.00 60.72 400 ALA B C 1
ATOM 5803 O O . ALA B 1 402 ? 17.680 -107.134 10.319 1.00 63.98 400 ALA B O 1
ATOM 5805 N N . ASP B 1 403 ? 16.263 -105.890 9.087 1.00 55.52 401 ASP B N 1
ATOM 5806 C CA . ASP B 1 403 ? 16.431 -104.713 9.935 1.00 66.32 401 ASP B CA 1
ATOM 5807 C C . ASP B 1 403 ? 15.918 -104.955 11.349 1.00 69.38 401 ASP B C 1
ATOM 5808 O O . ASP B 1 403 ? 16.461 -104.395 12.309 1.00 68.00 401 ASP B O 1
ATOM 5813 N N . GLU B 1 404 ? 14.879 -105.780 11.499 1.00 64.45 402 GLU B N 1
ATOM 5814 C CA . GLU B 1 404 ? 14.369 -106.086 12.830 1.00 64.15 402 GLU B CA 1
ATOM 5815 C C . GLU B 1 404 ? 15.337 -106.977 13.594 1.00 60.49 402 GLU B C 1
ATOM 5816 O O . GLU B 1 404 ? 15.562 -106.775 14.793 1.00 60.44 402 GLU B O 1
ATOM 5822 N N . ILE B 1 405 ? 15.907 -107.974 12.916 1.00 51.01 403 ILE B N 1
ATOM 5823 C CA . ILE B 1 405 ? 16.853 -108.879 13.562 1.00 51.26 403 ILE B CA 1
ATOM 5824 C C . ILE B 1 405 ? 18.101 -108.123 14.001 1.00 56.05 403 ILE B C 1
ATOM 5825 O O . ILE B 1 405 ? 18.631 -108.353 15.095 1.00 53.34 403 ILE B O 1
ATOM 5830 N N . ILE B 1 406 ? 18.584 -107.204 13.161 1.00 61.05 404 ILE B N 1
ATOM 5831 C CA . ILE B 1 406 ? 19.746 -106.396 13.525 1.00 57.69 404 ILE B CA 1
ATOM 5832 C C . ILE B 1 406 ? 19.433 -105.526 14.737 1.00 55.96 404 ILE B C 1
ATOM 5833 O O . ILE B 1 406 ? 20.223 -105.443 15.684 1.00 55.03 404 ILE B O 1
ATOM 5838 N N . ALA B 1 407 ? 18.272 -104.864 14.722 1.00 46.72 405 ALA B N 1
ATOM 5839 C CA . ALA B 1 407 ? 17.900 -103.995 15.835 1.00 51.82 405 ALA B CA 1
ATOM 5840 C C . ALA B 1 407 ? 17.788 -104.774 17.140 1.00 50.49 405 ALA B C 1
ATOM 5841 O O . ALA B 1 407 ? 18.249 -104.308 18.189 1.00 54.57 405 ALA B O 1
ATOM 5843 N N . ASP B 1 408 ? 17.175 -105.960 17.098 1.00 47.27 406 ASP B N 1
ATOM 5844 C CA . ASP B 1 408 ? 17.081 -106.784 18.300 1.00 60.11 406 ASP B CA 1
ATOM 5845 C C . ASP B 1 408 ? 18.459 -107.216 18.787 1.00 54.57 406 ASP B C 1
ATOM 5846 O O . ASP B 1 408 ? 18.703 -107.288 19.997 1.00 61.50 406 ASP B O 1
ATOM 5851 N N . CYS B 1 409 ? 19.374 -107.513 17.860 1.00 48.77 407 CYS B N 1
ATOM 5852 C CA . CYS B 1 409 ? 20.729 -107.875 18.261 1.00 50.85 407 CYS B CA 1
ATOM 5853 C C . CYS B 1 409 ? 21.458 -106.697 18.894 1.00 54.17 407 CYS B C 1
ATOM 5854 O O . CYS B 1 409 ? 22.264 -106.889 19.813 1.00 45.61 407 CYS B O 1
ATOM 5865 N N . ALA B 1 411 ? 19.996 -104.294 20.579 1.00 40.40 409 ALA B N 1
ATOM 5866 C CA . ALA B 1 411 ? 19.373 -104.031 21.872 1.00 53.86 409 ALA B CA 1
ATOM 5867 C C . ALA B 1 411 ? 20.029 -104.803 23.007 1.00 52.90 409 ALA B C 1
ATOM 5868 O O . ALA B 1 411 ? 19.798 -104.473 24.175 1.00 57.32 409 ALA B O 1
ATOM 5870 N N . LEU B 1 412 ? 20.835 -105.815 22.693 1.00 50.13 410 LEU B N 1
ATOM 5871 C CA . LEU B 1 412 ? 21.561 -106.585 23.691 1.00 48.90 410 LEU B CA 1
ATOM 5872 C C . LEU B 1 412 ? 22.917 -105.982 24.033 1.00 56.18 410 LEU B C 1
ATOM 5873 O O . LEU B 1 412 ? 23.532 -106.401 25.019 1.00 51.78 410 LEU B O 1
ATOM 5878 N N . VAL B 1 413 ? 23.387 -105.011 23.256 1.00 48.26 411 VAL B N 1
ATOM 5879 C CA . VAL B 1 413 ? 24.731 -104.464 23.404 1.00 49.37 411 VAL B CA 1
ATOM 5880 C C . VAL B 1 413 ? 24.709 -103.326 24.413 1.00 45.53 411 VAL B C 1
ATOM 5881 O O . VAL B 1 413 ? 23.869 -102.422 24.330 1.00 46.31 411 VAL B O 1
ATOM 5885 N N . VAL B 1 414 ? 25.635 -103.370 25.366 1.00 52.99 412 VAL B N 1
ATOM 5886 C CA . VAL B 1 414 ? 25.778 -102.326 26.374 1.00 58.12 412 VAL B CA 1
ATOM 5887 C C . VAL B 1 414 ? 26.832 -101.345 25.873 1.00 71.53 412 VAL B C 1
ATOM 5888 O O . VAL B 1 414 ? 28.029 -101.642 25.894 1.00 82.10 412 VAL B O 1
ATOM 5892 N N . ASP B 1 415 ? 26.389 -100.177 25.418 1.00 79.45 413 ASP B N 1
ATOM 5893 C CA . ASP B 1 415 ? 27.305 -99.165 24.906 1.00 97.86 413 ASP B CA 1
ATOM 5894 C C . ASP B 1 415 ? 26.819 -97.754 25.222 1.00 95.38 413 ASP B C 1
ATOM 5895 O O . ASP B 1 415 ? 27.614 -96.817 25.303 1.00 94.43 413 ASP B O 1
ATOM 5900 N N . SER C 1 5 ? -33.571 -179.483 69.291 1.00 114.10 3 SER C N 1
ATOM 5901 C CA . SER C 1 5 ? -32.970 -178.626 70.307 1.00 109.21 3 SER C CA 1
ATOM 5902 C C . SER C 1 5 ? -33.624 -177.248 70.317 1.00 108.83 3 SER C C 1
ATOM 5903 O O . SER C 1 5 ? -33.684 -176.571 69.290 1.00 111.06 3 SER C O 1
ATOM 5906 N N . SER C 1 6 ? -34.113 -176.838 71.489 1.00 102.37 4 SER C N 1
ATOM 5907 C CA . SER C 1 6 ? -34.759 -175.537 71.617 1.00 92.11 4 SER C CA 1
ATOM 5908 C C . SER C 1 6 ? -33.780 -174.381 71.468 1.00 78.53 4 SER C C 1
ATOM 5909 O O . SER C 1 6 ? -34.203 -173.269 71.136 1.00 79.22 4 SER C O 1
ATOM 5912 N N . GLY C 1 7 ? -32.493 -174.614 71.704 1.00 76.68 5 GLY C N 1
ATOM 5913 C CA . GLY C 1 7 ? -31.513 -173.551 71.653 1.00 73.32 5 GLY C CA 1
ATOM 5914 C C . GLY C 1 7 ? -31.355 -172.771 72.935 1.00 75.25 5 GLY C C 1
ATOM 5915 O O . GLY C 1 7 ? -30.803 -171.665 72.905 1.00 73.92 5 GLY C O 1
ATOM 5916 N N . SER C 1 8 ? -31.825 -173.306 74.059 1.00 72.37 6 SER C N 1
ATOM 5917 C CA . SER C 1 8 ? -31.695 -172.616 75.331 1.00 73.32 6 SER C CA 1
ATOM 5918 C C . SER C 1 8 ? -30.233 -172.535 75.752 1.00 71.46 6 SER C C 1
ATOM 5919 O O . SER C 1 8 ? -29.381 -173.305 75.301 1.00 68.44 6 SER C O 1
ATOM 5922 N N . SER C 1 9 ? -29.947 -171.577 76.633 1.00 72.48 7 SER C N 1
ATOM 5923 C CA . SER C 1 9 ? -28.608 -171.474 77.195 1.00 74.73 7 SER C CA 1
ATOM 5924 C C . SER C 1 9 ? -28.282 -172.650 78.103 1.00 73.39 7 SER C C 1
ATOM 5925 O O . SER C 1 9 ? -27.102 -172.964 78.292 1.00 70.68 7 SER C O 1
ATOM 5928 N N . ARG C 1 10 ? -29.299 -173.305 78.665 1.00 67.99 8 ARG C N 1
ATOM 5929 C CA . ARG C 1 10 ? -29.057 -174.503 79.460 1.00 71.97 8 ARG C CA 1
ATOM 5930 C C . ARG C 1 10 ? -28.604 -175.661 78.580 1.00 77.50 8 ARG C C 1
ATOM 5931 O O . ARG C 1 10 ? -27.690 -176.407 78.949 1.00 78.08 8 ARG C O 1
ATOM 5939 N N . ASP C 1 11 ? -29.228 -175.824 77.410 1.00 79.71 9 ASP C N 1
ATOM 5940 C CA . ASP C 1 11 ? -28.767 -176.834 76.465 1.00 75.61 9 ASP C CA 1
ATOM 5941 C C . ASP C 1 11 ? -27.369 -176.520 75.949 1.00 74.68 9 ASP C C 1
ATOM 5942 O O . ASP C 1 11 ? -26.594 -177.440 75.661 1.00 75.67 9 ASP C O 1
ATOM 5947 N N . LEU C 1 12 ? -27.025 -175.235 75.833 1.00 78.83 10 LEU C N 1
ATOM 5948 C CA . LEU C 1 12 ? -25.727 -174.863 75.277 1.00 71.21 10 LEU C CA 1
ATOM 5949 C C . LEU C 1 12 ? -24.593 -175.078 76.270 1.00 67.70 10 LEU C C 1
ATOM 5950 O O . LEU C 1 12 ? -23.550 -175.632 75.911 1.00 68.56 10 LEU C O 1
ATOM 5955 N N . PHE C 1 13 ? -24.777 -174.658 77.524 1.00 67.46 11 PHE C N 1
ATOM 5956 C CA . PHE C 1 13 ? -23.704 -174.817 78.502 1.00 67.72 11 PHE C CA 1
ATOM 5957 C C . PHE C 1 13 ? -23.389 -176.286 78.739 1.00 70.21 11 PHE C C 1
ATOM 5958 O O . PHE C 1 13 ? -22.219 -176.665 78.873 1.00 71.66 11 PHE C O 1
ATOM 5966 N N . ARG C 1 14 ? -24.421 -177.128 78.800 1.00 74.73 12 ARG C N 1
ATOM 5967 C CA . ARG C 1 14 ? -24.197 -178.551 79.020 1.00 80.29 12 ARG C CA 1
ATOM 5968 C C . ARG C 1 14 ? -23.474 -179.182 77.834 1.00 80.77 12 ARG C C 1
ATOM 5969 O O . ARG C 1 14 ? -22.624 -180.061 78.017 1.00 74.14 12 ARG C O 1
ATOM 5977 N N . ALA C 1 15 ? -23.799 -178.750 76.612 1.00 79.52 13 ALA C N 1
ATOM 5978 C CA . ALA C 1 15 ? -23.109 -179.275 75.437 1.00 75.45 13 ALA C CA 1
ATOM 5979 C C . ALA C 1 15 ? -21.653 -178.820 75.391 1.00 68.72 13 ALA C C 1
ATOM 5980 O O . ALA C 1 15 ? -20.765 -179.606 75.041 1.00 72.27 13 ALA C O 1
ATOM 5982 N N . LEU C 1 16 ? -21.385 -177.558 75.739 1.00 61.27 14 LEU C N 1
ATOM 5983 C CA . LEU C 1 16 ? -20.010 -177.064 75.719 1.00 65.61 14 LEU C CA 1
ATOM 5984 C C . LEU C 1 16 ? -19.159 -177.764 76.773 1.00 65.93 14 LEU C C 1
ATOM 5985 O O . LEU C 1 16 ? -18.033 -178.191 76.490 1.00 59.25 14 LEU C O 1
ATOM 5990 N N . ASN C 1 17 ? -19.675 -177.878 78.000 1.00 69.17 15 ASN C N 1
ATOM 5991 C CA . ASN C 1 17 ? -18.935 -178.570 79.052 1.00 72.56 15 ASN C CA 1
ATOM 5992 C C . ASN C 1 17 ? -18.711 -180.034 78.690 1.00 79.48 15 ASN C C 1
ATOM 5993 O O . ASN C 1 17 ? -17.646 -180.597 78.974 1.00 81.15 15 ASN C O 1
ATOM 5998 N N . SER C 1 18 ? -19.700 -180.661 78.049 1.00 82.50 16 SER C N 1
ATOM 5999 C CA . SER C 1 18 ? -19.526 -182.028 77.572 1.00 78.98 16 SER C CA 1
ATOM 6000 C C . SER C 1 18 ? -18.487 -182.091 76.458 1.00 78.58 16 SER C C 1
ATOM 6001 O O . SER C 1 18 ? -17.691 -183.037 76.404 1.00 81.34 16 SER C O 1
ATOM 6004 N N . PHE C 1 19 ? -18.478 -181.088 75.565 1.00 72.92 17 PHE C N 1
ATOM 6005 C CA . PHE C 1 19 ? -17.527 -181.079 74.453 1.00 69.64 17 PHE C CA 1
ATOM 6006 C C . PHE C 1 19 ? -16.113 -180.825 74.947 1.00 76.58 17 PHE C C 1
ATOM 6007 O O . PHE C 1 19 ? -15.159 -181.443 74.464 1.00 80.11 17 PHE C O 1
ATOM 6015 N N . ILE C 1 20 ? -15.962 -179.903 75.898 1.00 76.40 18 ILE C N 1
ATOM 6016 C CA . ILE C 1 20 ? -14.643 -179.578 76.430 1.00 73.93 18 ILE C CA 1
ATOM 6017 C C . ILE C 1 20 ? -14.042 -180.775 77.166 1.00 72.95 18 ILE C C 1
ATOM 6018 O O . ILE C 1 20 ? -12.832 -181.016 77.099 1.00 70.68 18 ILE C O 1
ATOM 6023 N N . GLN C 1 21 ? -14.863 -181.556 77.882 1.00 76.60 19 GLN C N 1
ATOM 6024 C CA . GLN C 1 21 ? -14.291 -182.665 78.660 1.00 84.33 19 GLN C CA 1
ATOM 6025 C C . GLN C 1 21 ? -13.746 -183.767 77.757 1.00 88.38 19 GLN C C 1
ATOM 6026 O O . GLN C 1 21 ? -12.684 -184.332 78.032 1.00 87.00 19 GLN C O 1
ATOM 6032 N N . THR C 1 22 ? -14.459 -184.102 76.687 1.00 90.47 20 THR C N 1
ATOM 6033 C CA . THR C 1 22 ? -13.989 -185.110 75.747 1.00 88.84 20 THR C CA 1
ATOM 6034 C C . THR C 1 22 ? -14.066 -184.502 74.352 1.00 88.51 20 THR C C 1
ATOM 6035 O O . THR C 1 22 ? -15.106 -184.587 73.677 1.00 84.30 20 THR C O 1
ATOM 6039 N N . PRO C 1 23 ? -12.991 -183.872 73.885 1.00 84.02 21 PRO C N 1
ATOM 6040 C CA . PRO C 1 23 ? -13.070 -183.140 72.620 1.00 84.89 21 PRO C CA 1
ATOM 6041 C C . PRO C 1 23 ? -12.848 -183.998 71.380 1.00 95.02 21 PRO C C 1
ATOM 6042 O O . PRO C 1 23 ? -11.966 -184.860 71.337 1.00 96.14 21 PRO C O 1
ATOM 6046 N N . THR C 1 24 ? -13.681 -183.752 70.371 1.00 105.53 22 THR C N 1
ATOM 6047 C CA . THR C 1 24 ? -13.443 -184.162 68.991 1.00 110.25 22 THR C CA 1
ATOM 6048 C C . THR C 1 24 ? -13.026 -182.904 68.240 1.00 119.59 22 THR C C 1
ATOM 6049 O O . THR C 1 24 ? -13.690 -181.870 68.364 1.00 123.00 22 THR C O 1
ATOM 6053 N N . LEU C 1 25 ? -11.926 -182.966 67.482 1.00 126.80 23 LEU C N 1
ATOM 6054 C CA . LEU C 1 25 ? -11.369 -181.658 67.142 1.00 126.88 23 LEU C CA 1
ATOM 6055 C C . LEU C 1 25 ? -11.689 -181.151 65.736 1.00 125.63 23 LEU C C 1
ATOM 6056 O O . LEU C 1 25 ? -11.054 -180.194 65.268 1.00 127.58 23 LEU C O 1
ATOM 6061 N N . PRO C 1 26 ? -12.633 -181.762 65.028 1.00 120.45 24 PRO C N 1
ATOM 6062 C CA . PRO C 1 26 ? -13.738 -180.981 64.493 1.00 112.70 24 PRO C CA 1
ATOM 6063 C C . PRO C 1 26 ? -14.967 -181.213 65.353 1.00 109.97 24 PRO C C 1
ATOM 6064 O O . PRO C 1 26 ? -15.281 -182.359 65.708 1.00 114.42 24 PRO C O 1
ATOM 6068 N N . PRO C 1 27 ? -15.701 -180.153 65.691 1.00 101.72 25 PRO C N 1
ATOM 6069 C CA . PRO C 1 27 ? -16.824 -180.312 66.606 1.00 96.22 25 PRO C CA 1
ATOM 6070 C C . PRO C 1 27 ? -17.925 -181.140 65.984 1.00 98.89 25 PRO C C 1
ATOM 6071 O O . PRO C 1 27 ? -18.154 -181.082 64.761 1.00 102.10 25 PRO C O 1
ATOM 6075 N N . PRO C 1 28 ? -18.614 -181.973 66.771 1.00 96.47 26 PRO C N 1
ATOM 6076 C CA . PRO C 1 28 ? -19.670 -182.810 66.203 1.00 97.97 26 PRO C CA 1
ATOM 6077 C C . PRO C 1 28 ? -20.739 -181.937 65.567 1.00 102.49 26 PRO C C 1
ATOM 6078 O O . PRO C 1 28 ? -20.929 -180.780 65.946 1.00 101.88 26 PRO C O 1
ATOM 6082 N N . ALA C 1 29 ? -21.429 -182.502 64.572 1.00 105.63 27 ALA C N 1
ATOM 6083 C CA . ALA C 1 29 ? -22.445 -181.737 63.853 1.00 102.95 27 ALA C CA 1
ATOM 6084 C C . ALA C 1 29 ? -23.560 -181.282 64.784 1.00 107.27 27 ALA C C 1
ATOM 6085 O O . ALA C 1 29 ? -24.105 -180.183 64.623 1.00 111.26 27 ALA C O 1
ATOM 6087 N N . ASP C 1 30 ? -23.921 -182.119 65.760 1.00 105.49 28 ASP C N 1
ATOM 6088 C CA . ASP C 1 30 ? -24.977 -181.753 66.696 1.00 101.09 28 ASP C CA 1
ATOM 6089 C C . ASP C 1 30 ? -24.572 -180.578 67.576 1.00 89.96 28 ASP C C 1
ATOM 6090 O O . ASP C 1 30 ? -25.434 -179.804 68.008 1.00 86.62 28 ASP C O 1
ATOM 6095 N N . LEU C 1 31 ? -23.275 -180.420 67.850 1.00 86.81 29 LEU C N 1
ATOM 6096 C CA . LEU C 1 31 ? -22.831 -179.261 68.618 1.00 78.39 29 LEU C CA 1
ATOM 6097 C C . LEU C 1 31 ? -23.015 -177.974 67.825 1.00 85.04 29 LEU C C 1
ATOM 6098 O O . LEU C 1 31 ? -23.442 -176.956 68.380 1.00 90.63 29 LEU C O 1
ATOM 6103 N N . ASP C 1 32 ? -22.700 -177.999 66.527 1.00 87.08 30 ASP C N 1
ATOM 6104 C CA . ASP C 1 32 ? -22.914 -176.822 65.693 1.00 86.29 30 ASP C CA 1
ATOM 6105 C C . ASP C 1 32 ? -24.393 -176.479 65.591 1.00 84.56 30 ASP C C 1
ATOM 6106 O O . ASP C 1 32 ? -24.753 -175.300 65.499 1.00 84.74 30 ASP C O 1
ATOM 6111 N N . ALA C 1 33 ? -25.261 -177.494 65.608 1.00 79.43 31 ALA C N 1
ATOM 6112 C CA . ALA C 1 33 ? -26.697 -177.247 65.553 1.00 74.17 31 ALA C CA 1
ATOM 6113 C C . ALA C 1 33 ? -27.187 -176.560 66.820 1.00 69.43 31 ALA C C 1
ATOM 6114 O O . ALA C 1 33 ? -27.995 -175.627 66.752 1.00 65.88 31 ALA C O 1
ATOM 6116 N N . ILE C 1 34 ? -26.716 -177.013 67.985 1.00 71.88 32 ILE C N 1
ATOM 6117 C CA . ILE C 1 34 ? -27.113 -176.381 69.241 1.00 69.06 32 ILE C CA 1
ATOM 6118 C C . ILE C 1 34 ? -26.594 -174.951 69.304 1.00 60.76 32 ILE C C 1
ATOM 6119 O O . ILE C 1 34 ? -27.295 -174.039 69.759 1.00 60.72 32 ILE C O 1
ATOM 6124 N N . ILE C 1 35 ? -25.357 -174.733 68.851 1.00 64.12 33 ILE C N 1
ATOM 6125 C CA . ILE C 1 35 ? -24.789 -173.387 68.844 1.00 69.39 33 ILE C CA 1
ATOM 6126 C C . ILE C 1 35 ? -25.583 -172.477 67.914 1.00 68.98 33 ILE C C 1
ATOM 6127 O O . ILE C 1 35 ? -25.947 -171.352 68.277 1.00 65.26 33 ILE C O 1
ATOM 6132 N N . SER C 1 36 ? -25.856 -172.948 66.693 1.00 76.47 34 SER C N 1
ATOM 6133 C CA . SER C 1 36 ? -26.616 -172.143 65.739 1.00 78.75 34 SER C CA 1
ATOM 6134 C C . SER C 1 36 ? -28.022 -171.852 66.248 1.00 74.75 34 SER C C 1
ATOM 6135 O O . SER C 1 36 ? -28.516 -170.726 66.119 1.00 80.31 34 SER C O 1
ATOM 6138 N N . SER C 1 37 ? -28.689 -172.858 66.819 1.00 72.21 35 SER C N 1
ATOM 6139 C CA . SER C 1 37 ? -30.018 -172.642 67.381 1.00 73.28 35 SER C CA 1
ATOM 6140 C C . SER C 1 37 ? -29.972 -171.657 68.545 1.00 75.03 35 SER C C 1
ATOM 6141 O O . SER C 1 37 ? -30.910 -170.877 68.747 1.00 75.95 35 SER C O 1
ATOM 6144 N N . TYR C 1 38 ? -28.891 -171.688 69.331 1.00 73.71 36 TYR C N 1
ATOM 6145 C CA . TYR C 1 38 ? -28.723 -170.721 70.413 1.00 73.91 36 TYR C CA 1
ATOM 6146 C C . TYR C 1 38 ? -28.622 -169.299 69.871 1.00 71.09 36 TYR C C 1
ATOM 6147 O O . TYR C 1 38 ? -29.302 -168.388 70.356 1.00 68.83 36 TYR C O 1
ATOM 6156 N N . LEU C 1 39 ? -27.763 -169.087 68.870 1.00 73.01 37 LEU C N 1
ATOM 6157 C CA . LEU C 1 39 ? -27.589 -167.747 68.314 1.00 73.47 37 LEU C CA 1
ATOM 6158 C C . LEU C 1 39 ? -28.867 -167.257 67.644 1.00 75.99 37 LEU C C 1
ATOM 6159 O O . LEU C 1 39 ? -29.188 -166.064 67.699 1.00 80.27 37 LEU C O 1
ATOM 6164 N N . GLU C 1 40 ? -29.610 -168.164 67.005 1.00 78.06 38 GLU C N 1
ATOM 6165 C CA . GLU C 1 40 ? -30.898 -167.794 66.428 1.00 79.48 38 GLU C CA 1
ATOM 6166 C C . GLU C 1 40 ? -31.892 -167.391 67.510 1.00 80.57 38 GLU C C 1
ATOM 6167 O O . GLU C 1 40 ? -32.665 -166.443 67.331 1.00 83.86 38 GLU C O 1
ATOM 6173 N N . ARG C 1 41 ? -31.879 -168.092 68.645 1.00 74.50 39 ARG C N 1
ATOM 6174 C CA . ARG C 1 41 ? -32.833 -167.791 69.708 1.00 76.97 39 ARG C CA 1
ATOM 6175 C C . ARG C 1 41 ? -32.468 -166.502 70.433 1.00 81.89 39 ARG C C 1
ATOM 6176 O O . ARG C 1 41 ? -33.341 -165.674 70.718 1.00 85.81 39 ARG C O 1
ATOM 6184 N N . HIS C 1 42 ? -31.187 -166.311 70.737 1.00 92.65 40 HIS C N 1
ATOM 6185 C CA . HIS C 1 42 ? -30.724 -165.125 71.454 1.00 96.57 40 HIS C CA 1
ATOM 6186 C C . HIS C 1 42 ? -30.302 -164.077 70.431 1.00 103.68 40 HIS C C 1
ATOM 6187 O O . HIS C 1 42 ? -29.174 -164.095 69.931 1.00 104.32 40 HIS C O 1
ATOM 6194 N N . ASP C 1 43 ? -31.215 -163.156 70.122 1.00 106.90 41 ASP C N 1
ATOM 6195 C CA . ASP C 1 43 ? -31.001 -162.166 69.075 1.00 110.82 41 ASP C CA 1
ATOM 6196 C C . ASP C 1 43 ? -30.364 -160.885 69.589 1.00 103.30 41 ASP C C 1
ATOM 6197 O O . ASP C 1 43 ? -29.779 -160.140 68.796 1.00 112.87 41 ASP C O 1
ATOM 6202 N N . LYS C 1 44 ? -30.460 -160.614 70.885 1.00 91.31 42 LYS C N 1
ATOM 6203 C CA . LYS C 1 44 ? -29.867 -159.416 71.459 1.00 88.36 42 LYS C CA 1
ATOM 6204 C C . LYS C 1 44 ? -28.767 -159.814 72.434 1.00 84.84 42 LYS C C 1
ATOM 6205 O O . LYS C 1 44 ? -29.001 -159.885 73.647 1.00 79.64 42 LYS C O 1
ATOM 6211 N N . PRO C 1 45 ? -27.559 -160.095 71.936 1.00 87.52 43 PRO C N 1
ATOM 6212 C CA . PRO C 1 45 ? -26.475 -160.509 72.840 1.00 89.83 43 PRO C CA 1
ATOM 6213 C C . PRO C 1 45 ? -26.040 -159.404 73.783 1.00 93.93 43 PRO C C 1
ATOM 6214 O O . PRO C 1 45 ? -25.623 -159.691 74.913 1.00 89.66 43 PRO C O 1
ATOM 6218 N N . GLU C 1 46 ? -26.135 -158.145 73.350 1.00 101.49 44 GLU C N 1
ATOM 6219 C CA . GLU C 1 46 ? -25.733 -156.998 74.153 1.00 104.63 44 GLU C CA 1
ATOM 6220 C C . GLU C 1 46 ? -26.710 -156.659 75.270 1.00 99.25 44 GLU C C 1
ATOM 6221 O O . GLU C 1 46 ? -26.398 -155.789 76.089 1.00 97.49 44 GLU C O 1
ATOM 6227 N N . GLU C 1 47 ? -27.857 -157.330 75.349 1.00 96.83 45 GLU C N 1
ATOM 6228 C CA . GLU C 1 47 ? -28.875 -157.000 76.336 1.00 100.37 45 GLU C CA 1
ATOM 6229 C C . GLU C 1 47 ? -28.925 -157.984 77.501 1.00 98.29 45 GLU C C 1
ATOM 6230 O O . GLU C 1 47 ? -29.877 -157.943 78.288 1.00 99.90 45 GLU C O 1
ATOM 6236 N N . GLY C 1 48 ? -27.933 -158.861 77.633 1.00 92.79 46 GLY C N 1
ATOM 6237 C CA . GLY C 1 48 ? -27.882 -159.747 78.780 1.00 89.97 46 GLY C CA 1
ATOM 6238 C C . GLY C 1 48 ? -27.321 -161.130 78.513 1.00 86.19 46 GLY C C 1
ATOM 6239 O O . GLY C 1 48 ? -26.508 -161.635 79.294 1.00 83.16 46 GLY C O 1
ATOM 6240 N N . SER C 1 49 ? -27.756 -161.753 77.415 1.00 82.57 47 SER C N 1
ATOM 6241 C CA . SER C 1 49 ? -27.340 -163.121 77.117 1.00 76.15 47 SER C CA 1
ATOM 6242 C C . SER C 1 49 ? -25.831 -163.219 76.932 1.00 81.49 47 SER C C 1
ATOM 6243 O O . SER C 1 49 ? -25.210 -164.206 77.344 1.00 73.51 47 SER C O 1
ATOM 6246 N N . GLY C 1 50 ? -25.225 -162.205 76.311 1.00 91.71 48 GLY C N 1
ATOM 6247 C CA . GLY C 1 50 ? -23.790 -162.229 76.092 1.00 92.41 48 GLY C CA 1
ATOM 6248 C C . GLY C 1 50 ? -22.976 -162.201 77.371 1.00 91.11 48 GLY C C 1
ATOM 6249 O O . GLY C 1 50 ? -21.909 -162.815 77.439 1.00 89.07 48 GLY C O 1
ATOM 6250 N N . ASP C 1 51 ? -23.461 -161.504 78.400 1.00 93.54 49 ASP C N 1
ATOM 6251 C CA . ASP C 1 51 ? -22.704 -161.414 79.645 1.00 92.61 49 ASP C CA 1
ATOM 6252 C C . ASP C 1 51 ? -22.619 -162.766 80.341 1.00 86.91 49 ASP C C 1
ATOM 6253 O O . ASP C 1 51 ? -21.541 -163.183 80.778 1.00 85.18 49 ASP C O 1
ATOM 6258 N N . ARG C 1 52 ? -23.750 -163.458 80.472 1.00 81.19 50 ARG C N 1
ATOM 6259 C CA . ARG C 1 52 ? -23.731 -164.762 81.118 1.00 84.17 50 ARG C CA 1
ATOM 6260 C C . ARG C 1 52 ? -23.062 -165.820 80.250 1.00 78.86 50 ARG C C 1
ATOM 6261 O O . ARG C 1 52 ? -22.500 -166.782 80.788 1.00 75.84 50 ARG C O 1
ATOM 6269 N N . LEU C 1 53 ? -23.120 -165.678 78.923 1.00 75.78 51 LEU C N 1
ATOM 6270 C CA . LEU C 1 53 ? -22.393 -166.603 78.060 1.00 73.99 51 LEU C CA 1
ATOM 6271 C C . LEU C 1 53 ? -20.892 -166.497 78.303 1.00 72.57 51 LEU C C 1
ATOM 6272 O O . LEU C 1 53 ? -20.182 -167.511 78.345 1.00 66.38 51 LEU C O 1
ATOM 6277 N N . ASN C 1 54 ? -20.396 -165.270 78.441 1.00 87.44 52 ASN C N 1
ATOM 6278 C CA . ASN C 1 54 ? -18.991 -165.046 78.728 1.00 92.96 52 ASN C CA 1
ATOM 6279 C C . ASN C 1 54 ? -18.598 -165.610 80.085 1.00 83.35 52 ASN C C 1
ATOM 6280 O O . ASN C 1 54 ? -17.570 -166.290 80.225 1.00 75.06 52 ASN C O 1
ATOM 6285 N N . ASP C 1 55 ? -19.412 -165.327 81.098 1.00 78.00 53 ASP C N 1
ATOM 6286 C CA . ASP C 1 55 ? -19.127 -165.809 82.436 1.00 79.05 53 ASP C CA 1
ATOM 6287 C C . ASP C 1 55 ? -18.974 -167.318 82.430 1.00 73.21 53 ASP C C 1
ATOM 6288 O O . ASP C 1 55 ? -18.113 -167.865 83.129 1.00 70.79 53 ASP C O 1
ATOM 6293 N N . GLU C 1 56 ? -19.788 -168.001 81.632 1.00 69.04 54 GLU C N 1
ATOM 6294 C CA . GLU C 1 56 ? -19.653 -169.442 81.507 1.00 72.92 54 GLU C CA 1
ATOM 6295 C C . GLU C 1 56 ? -18.362 -169.804 80.778 1.00 65.11 54 GLU C C 1
ATOM 6296 O O . GLU C 1 56 ? -17.656 -170.739 81.178 1.00 64.24 54 GLU C O 1
ATOM 6302 N N . LEU C 1 57 ? -18.040 -169.080 79.701 1.00 64.62 55 LEU C N 1
ATOM 6303 C CA . LEU C 1 57 ? -16.790 -169.333 78.992 1.00 63.25 55 LEU C CA 1
ATOM 6304 C C . LEU C 1 57 ? -15.581 -169.097 79.892 1.00 63.76 55 LEU C C 1
ATOM 6305 O O . LEU C 1 57 ? -14.615 -169.867 79.849 1.00 62.58 55 LEU C O 1
ATOM 6310 N N . LEU C 1 58 ? -15.607 -168.032 80.705 1.00 72.45 56 LEU C N 1
ATOM 6311 C CA . LEU C 1 58 ? -14.558 -167.845 81.707 1.00 77.13 56 LEU C CA 1
ATOM 6312 C C . LEU C 1 58 ? -14.524 -169.012 82.682 1.00 74.21 56 LEU C C 1
ATOM 6313 O O . LEU C 1 58 ? -13.447 -169.514 83.026 1.00 65.86 56 LEU C O 1
ATOM 6318 N N . ALA C 1 59 ? -15.696 -169.453 83.145 1.00 79.86 57 ALA C N 1
ATOM 6319 C CA . ALA C 1 59 ? -15.737 -170.579 84.068 1.00 80.80 57 ALA C CA 1
ATOM 6320 C C . ALA C 1 59 ? -15.180 -171.836 83.409 1.00 78.83 57 ALA C C 1
ATOM 6321 O O . ALA C 1 59 ? -14.324 -172.518 83.982 1.00 80.01 57 ALA C O 1
ATOM 6323 N N . ILE C 1 60 ? -15.598 -172.118 82.173 1.00 66.81 58 ILE C N 1
ATOM 6324 C CA . ILE C 1 60 ? -15.086 -173.290 81.466 1.00 69.08 58 ILE C CA 1
ATOM 6325 C C . ILE C 1 60 ? -13.573 -173.208 81.311 1.00 66.94 58 ILE C C 1
ATOM 6326 O O . ILE C 1 60 ? -12.860 -174.196 81.526 1.00 67.01 58 ILE C O 1
ATOM 6331 N N . TRP C 1 61 ? -13.054 -172.037 80.938 1.00 63.35 59 TRP C N 1
ATOM 6332 C CA . TRP C 1 61 ? -11.607 -171.885 80.807 1.00 68.53 59 TRP C CA 1
ATOM 6333 C C . TRP C 1 61 ? -10.904 -172.172 82.131 1.00 77.78 59 TRP C C 1
ATOM 6334 O O . TRP C 1 61 ? -9.898 -172.891 82.172 1.00 77.93 59 TRP C O 1
ATOM 6345 N N . ASP C 1 62 ? -11.416 -171.603 83.224 1.00 89.31 60 ASP C N 1
ATOM 6346 C CA . ASP C 1 62 ? -10.784 -171.770 84.528 1.00 90.98 60 ASP C CA 1
ATOM 6347 C C . ASP C 1 62 ? -10.895 -173.209 85.019 1.00 83.71 60 ASP C C 1
ATOM 6348 O O . ASP C 1 62 ? -9.899 -173.815 85.431 1.00 79.02 60 ASP C O 1
ATOM 6353 N N . LYS C 1 63 ? -12.106 -173.773 84.965 1.00 90.71 61 LYS C N 1
ATOM 6354 C CA . LYS C 1 63 ? -12.397 -175.042 85.615 1.00 101.24 61 LYS C CA 1
ATOM 6355 C C . LYS C 1 63 ? -11.927 -176.243 84.797 1.00 103.32 61 LYS C C 1
ATOM 6356 O O . LYS C 1 63 ? -11.632 -177.292 85.376 1.00 111.45 61 LYS C O 1
ATOM 6362 N N . ALA C 1 64 ? -11.835 -176.127 83.470 1.00 89.97 62 ALA C N 1
ATOM 6363 C CA . ALA C 1 64 ? -11.599 -177.305 82.639 1.00 87.42 62 ALA C CA 1
ATOM 6364 C C . ALA C 1 64 ? -10.495 -177.173 81.595 1.00 82.85 62 ALA C C 1
ATOM 6365 O O . ALA C 1 64 ? -9.945 -178.204 81.177 1.00 83.01 62 ALA C O 1
ATOM 6367 N N . VAL C 1 65 ? -10.134 -175.969 81.164 1.00 80.12 63 VAL C N 1
ATOM 6368 C CA . VAL C 1 65 ? -9.278 -175.792 79.999 1.00 73.07 63 VAL C CA 1
ATOM 6369 C C . VAL C 1 65 ? -7.906 -175.246 80.373 1.00 73.28 63 VAL C C 1
ATOM 6370 O O . VAL C 1 65 ? -6.902 -175.643 79.778 1.00 69.39 63 VAL C O 1
ATOM 6374 N N . GLN C 1 66 ? -7.851 -174.314 81.332 1.00 78.51 64 GLN C N 1
ATOM 6375 C CA . GLN C 1 66 ? -6.637 -173.539 81.589 1.00 84.32 64 GLN C CA 1
ATOM 6376 C C . GLN C 1 66 ? -5.405 -174.431 81.716 1.00 86.74 64 GLN C C 1
ATOM 6377 O O . GLN C 1 66 ? -4.333 -174.103 81.193 1.00 81.11 64 GLN C O 1
ATOM 6383 N N . ASP C 1 67 ? -5.540 -175.569 82.399 1.00 89.75 65 ASP C N 1
ATOM 6384 C CA . ASP C 1 67 ? -4.426 -176.475 82.648 1.00 98.39 65 ASP C CA 1
ATOM 6385 C C . ASP C 1 67 ? -4.499 -177.723 81.771 1.00 90.63 65 ASP C C 1
ATOM 6386 O O . ASP C 1 67 ? -4.099 -178.811 82.194 1.00 91.77 65 ASP C O 1
ATOM 6391 N N . HIS C 1 68 ? -5.007 -177.576 80.548 1.00 81.00 66 HIS C N 1
ATOM 6392 C CA . HIS C 1 68 ? -5.067 -178.668 79.578 1.00 82.42 66 HIS C CA 1
ATOM 6393 C C . HIS C 1 68 ? -4.812 -178.091 78.193 1.00 70.38 66 HIS C C 1
ATOM 6394 O O . HIS C 1 68 ? -5.752 -177.749 77.464 1.00 58.84 66 HIS C O 1
ATOM 6401 N N . PRO C 1 69 ? -3.541 -177.949 77.802 1.00 67.56 67 PRO C N 1
ATOM 6402 C CA . PRO C 1 69 ? -3.244 -177.349 76.489 1.00 62.57 67 PRO C CA 1
ATOM 6403 C C . PRO C 1 69 ? -3.858 -178.122 75.337 1.00 60.09 67 PRO C C 1
ATOM 6404 O O . PRO C 1 69 ? -4.169 -177.534 74.294 1.00 57.88 67 PRO C O 1
ATOM 6408 N N . GLU C 1 70 ? -4.027 -179.434 75.498 1.00 65.30 68 GLU C N 1
ATOM 6409 C CA . GLU C 1 70 ? -4.686 -180.254 74.489 1.00 72.97 68 GLU C CA 1
ATOM 6410 C C . GLU C 1 70 ? -6.144 -179.858 74.270 1.00 72.44 68 GLU C C 1
ATOM 6411 O O . GLU C 1 70 ? -6.704 -180.170 73.214 1.00 87.52 68 GLU C O 1
ATOM 6417 N N . LYS C 1 71 ? -6.771 -179.188 75.237 1.00 65.58 69 LYS C N 1
ATOM 6418 C CA . LYS C 1 71 ? -8.131 -178.685 75.081 1.00 60.09 69 LYS C CA 1
ATOM 6419 C C . LYS C 1 71 ? -8.195 -177.281 74.490 1.00 56.83 69 LYS C C 1
ATOM 6420 O O . LYS C 1 71 ? -9.300 -176.783 74.243 1.00 58.27 69 LYS C O 1
ATOM 6426 N N . TYR C 1 72 ? -7.049 -176.630 74.272 1.00 52.31 70 TYR C N 1
ATOM 6427 C CA . TYR C 1 72 ? -7.049 -175.260 73.764 1.00 53.50 70 TYR C CA 1
ATOM 6428 C C . TYR C 1 72 ? -7.699 -175.165 72.388 1.00 54.49 70 TYR C C 1
ATOM 6429 O O . TYR C 1 72 ? -8.555 -174.305 72.153 1.00 55.29 70 TYR C O 1
ATOM 6438 N N . ALA C 1 73 ? -7.300 -176.042 71.462 1.00 57.71 71 ALA C N 1
ATOM 6439 C CA . ALA C 1 73 ? -7.822 -175.972 70.100 1.00 53.33 71 ALA C CA 1
ATOM 6440 C C . ALA C 1 73 ? -9.333 -176.168 70.066 1.00 61.13 71 ALA C C 1
ATOM 6441 O O . ALA C 1 73 ? -10.037 -175.490 69.309 1.00 64.61 71 ALA C O 1
ATOM 6443 N N . ALA C 1 74 ? -9.849 -177.093 70.877 1.00 62.15 72 ALA C N 1
ATOM 6444 C CA . ALA C 1 74 ? -11.294 -177.279 70.954 1.00 61.20 72 ALA C CA 1
ATOM 6445 C C . ALA C 1 74 ? -11.977 -176.044 71.526 1.00 69.13 72 ALA C C 1
ATOM 6446 O O . ALA C 1 74 ? -13.035 -175.628 71.038 1.00 67.78 72 ALA C O 1
ATOM 6448 N N . PHE C 1 75 ? -11.391 -175.448 72.567 1.00 66.29 73 PHE C N 1
ATOM 6449 C CA . PHE C 1 75 ? -11.975 -174.249 73.159 1.00 58.37 73 PHE C CA 1
ATOM 6450 C C . PHE C 1 75 ? -11.980 -173.091 72.167 1.00 51.08 73 PHE C C 1
ATOM 6451 O O . PHE C 1 75 ? -12.935 -172.307 72.123 1.00 46.41 73 PHE C O 1
ATOM 6459 N N . VAL C 1 76 ? -10.917 -172.963 71.369 1.00 55.26 74 VAL C N 1
ATOM 6460 C CA . VAL C 1 76 ? -10.872 -171.907 70.363 1.00 58.47 74 VAL C CA 1
ATOM 6461 C C . VAL C 1 76 ? -11.918 -172.158 69.284 1.00 56.34 74 VAL C C 1
ATOM 6462 O O . VAL C 1 76 ? -12.567 -171.223 68.800 1.00 56.04 74 VAL C O 1
ATOM 6466 N N . ALA C 1 77 ? -12.106 -173.424 68.898 1.00 56.79 75 ALA C N 1
ATOM 6467 C CA . ALA C 1 77 ? -13.119 -173.754 67.899 1.00 63.01 75 ALA C CA 1
ATOM 6468 C C . ALA C 1 77 ? -14.510 -173.363 68.379 1.00 64.55 75 ALA C C 1
ATOM 6469 O O . ALA C 1 77 ? -15.316 -172.830 67.607 1.00 65.29 75 ALA C O 1
ATOM 6471 N N . VAL C 1 78 ? -14.813 -173.628 69.652 1.00 59.68 76 VAL C N 1
ATOM 6472 C CA . VAL C 1 78 ? -16.085 -173.197 70.221 1.00 62.46 76 VAL C CA 1
ATOM 6473 C C . VAL C 1 78 ? -16.150 -171.676 70.283 1.00 50.36 76 VAL C C 1
ATOM 6474 O O . VAL C 1 78 ? -17.194 -171.072 70.006 1.00 45.57 76 VAL C O 1
ATOM 6478 N N . LEU C 1 79 ? -15.033 -171.034 70.631 1.00 49.68 77 LEU C N 1
ATOM 6479 C CA . LEU C 1 79 ? -15.003 -169.579 70.736 1.00 60.11 77 LEU C CA 1
ATOM 6480 C C . LEU C 1 79 ? -15.227 -168.904 69.388 1.00 64.61 77 LEU C C 1
ATOM 6481 O O . LEU C 1 79 ? -15.802 -167.811 69.333 1.00 57.28 77 LEU C O 1
ATOM 6486 N N . ARG C 1 80 ? -14.785 -169.532 68.296 1.00 59.39 78 ARG C N 1
ATOM 6487 C CA . ARG C 1 80 ? -14.988 -168.955 66.970 1.00 55.87 78 ARG C CA 1
ATOM 6488 C C . ARG C 1 80 ? -16.464 -168.926 66.593 1.00 49.36 78 ARG C C 1
ATOM 6489 O O . ARG C 1 80 ? -16.971 -167.908 66.106 1.00 56.13 78 ARG C O 1
ATOM 6497 N N . GLN C 1 81 ? -17.171 -170.037 66.806 1.00 56.00 79 GLN C N 1
ATOM 6498 C CA . GLN C 1 81 ? -18.573 -170.111 66.405 1.00 54.91 79 GLN C CA 1
ATOM 6499 C C . GLN C 1 81 ? -19.468 -169.253 67.291 1.00 61.80 79 GLN C C 1
ATOM 6500 O O . GLN C 1 81 ? -20.474 -168.714 66.816 1.00 64.65 79 GLN C O 1
ATOM 6506 N N . LEU C 1 82 ? -19.126 -169.118 68.570 1.00 61.71 80 LEU C N 1
ATOM 6507 C CA . LEU C 1 82 ? -19.931 -168.367 69.524 1.00 61.50 80 LEU C CA 1
ATOM 6508 C C . LEU C 1 82 ? -19.572 -166.888 69.592 1.00 61.93 80 LEU C C 1
ATOM 6509 O O . LEU C 1 82 ? -20.162 -166.165 70.401 1.00 61.03 80 LEU C O 1
ATOM 6514 N N . ARG C 1 83 ? -18.618 -166.427 68.782 1.00 60.43 81 ARG C N 1
ATOM 6515 C CA . ARG C 1 83 ? -18.224 -165.020 68.825 1.00 66.74 81 ARG C CA 1
ATOM 6516 C C . ARG C 1 83 ? -19.382 -164.045 68.607 1.00 75.20 81 ARG C C 1
ATOM 6517 O O . ARG C 1 83 ? -19.428 -163.028 69.321 1.00 73.48 81 ARG C O 1
ATOM 6525 N N . PRO C 1 84 ? -20.317 -164.258 67.668 1.00 75.36 82 PRO C N 1
ATOM 6526 C CA . PRO C 1 84 ? -21.414 -163.283 67.516 1.00 71.34 82 PRO C CA 1
ATOM 6527 C C . PRO C 1 84 ? -22.277 -163.124 68.758 1.00 72.65 82 PRO C C 1
ATOM 6528 O O . PRO C 1 84 ? -22.852 -162.047 68.966 1.00 79.32 82 PRO C O 1
ATOM 6532 N N . GLY C 1 85 ? -22.386 -164.154 69.589 1.00 66.44 83 GLY C N 1
ATOM 6533 C CA . GLY C 1 85 ? -23.199 -164.119 70.785 1.00 70.42 83 GLY C CA 1
ATOM 6534 C C . GLY C 1 85 ? -22.513 -163.585 72.021 1.00 78.19 83 GLY C C 1
ATOM 6535 O O . GLY C 1 85 ? -23.100 -163.632 73.108 1.00 82.08 83 GLY C O 1
ATOM 6536 N N . LEU C 1 86 ? -21.289 -163.068 71.895 1.00 74.58 84 LEU C N 1
ATOM 6537 C CA . LEU C 1 86 ? -20.570 -162.596 73.072 1.00 77.55 84 LEU C CA 1
ATOM 6538 C C . LEU C 1 86 ? -21.163 -161.301 73.613 1.00 85.46 84 LEU C C 1
ATOM 6539 O O . LEU C 1 86 ? -21.116 -161.059 74.824 1.00 83.59 84 LEU C O 1
ATOM 6544 N N . GLY C 1 87 ? -21.747 -160.476 72.749 1.00 92.89 85 GLY C N 1
ATOM 6545 C CA . GLY C 1 87 ? -22.328 -159.225 73.195 1.00 102.44 85 GLY C CA 1
ATOM 6546 C C . GLY C 1 87 ? -21.490 -158.021 72.814 1.00 107.59 85 GLY C C 1
ATOM 6547 O O . GLY C 1 87 ? -21.461 -157.631 71.643 1.00 114.30 85 GLY C O 1
ATOM 6548 N N . ALA C 1 88 ? -20.822 -157.414 73.790 1.00 102.60 86 ALA C N 1
ATOM 6549 C CA . ALA C 1 88 ? -20.022 -156.233 73.506 1.00 98.35 86 ALA C CA 1
ATOM 6550 C C . ALA C 1 88 ? -18.873 -156.594 72.566 1.00 93.04 86 ALA C C 1
ATOM 6551 O O . ALA C 1 88 ? -18.259 -157.657 72.716 1.00 93.45 86 ALA C O 1
ATOM 6553 N N . PRO C 1 89 ? -18.561 -155.742 71.586 1.00 91.27 87 PRO C N 1
ATOM 6554 C CA . PRO C 1 89 ? -17.457 -156.055 70.660 1.00 91.19 87 PRO C CA 1
ATOM 6555 C C . PRO C 1 89 ? -16.092 -156.132 71.324 1.00 96.16 87 PRO C C 1
ATOM 6556 O O . PRO C 1 89 ? -15.168 -156.706 70.734 1.00 97.54 87 PRO C O 1
ATOM 6560 N N . ALA C 1 90 ? -15.933 -155.576 72.527 1.00 100.93 88 ALA C N 1
ATOM 6561 C CA . ALA C 1 90 ? -14.658 -155.649 73.232 1.00 99.04 88 ALA C CA 1
ATOM 6562 C C . ALA C 1 90 ? -14.376 -157.041 73.778 1.00 105.02 88 ALA C C 1
ATOM 6563 O O . ALA C 1 90 ? -13.227 -157.351 74.107 1.00 104.15 88 ALA C O 1
ATOM 6565 N N . ARG C 1 91 ? -15.395 -157.887 73.873 1.00 114.25 89 ARG C N 1
ATOM 6566 C CA . ARG C 1 91 ? -15.203 -159.219 74.430 1.00 111.45 89 ARG C CA 1
ATOM 6567 C C . ARG C 1 91 ? -14.411 -160.136 73.507 1.00 100.74 89 ARG C C 1
ATOM 6568 O O . ARG C 1 91 ? -13.687 -161.014 73.990 1.00 100.46 89 ARG C O 1
ATOM 6576 N N . THR C 1 92 ? -14.541 -159.964 72.191 1.00 87.05 90 THR C N 1
ATOM 6577 C CA . THR C 1 92 ? -13.797 -160.813 71.267 1.00 77.48 90 THR C CA 1
ATOM 6578 C C . THR C 1 92 ? -12.296 -160.583 71.387 1.00 78.21 90 THR C C 1
ATOM 6579 O O . THR C 1 92 ? -11.514 -161.540 71.358 1.00 70.40 90 THR C O 1
ATOM 6583 N N . PHE C 1 93 ? -11.870 -159.324 71.520 1.00 76.39 91 PHE C N 1
ATOM 6584 C CA . PHE C 1 93 ? -10.445 -159.050 71.671 1.00 76.61 91 PHE C CA 1
ATOM 6585 C C . PHE C 1 93 ? -9.937 -159.514 73.033 1.00 77.40 91 PHE C C 1
ATOM 6586 O O . PHE C 1 93 ? -8.839 -160.075 73.129 1.00 80.18 91 PHE C O 1
ATOM 6594 N N . GLN C 1 94 ? -10.718 -159.301 74.098 1.00 77.82 92 GLN C N 1
ATOM 6595 C CA . GLN C 1 94 ? -10.288 -159.771 75.413 1.00 81.70 92 GLN C CA 1
ATOM 6596 C C . GLN C 1 94 ? -9.948 -161.254 75.385 1.00 77.94 92 GLN C C 1
ATOM 6597 O O . GLN C 1 94 ? -9.009 -161.696 76.054 1.00 75.19 92 GLN C O 1
ATOM 6603 N N . TRP C 1 95 ? -10.697 -162.037 74.609 1.00 67.88 93 TRP C N 1
ATOM 6604 C CA . TRP C 1 95 ? -10.404 -163.460 74.496 1.00 64.67 93 TRP C CA 1
ATOM 6605 C C . TRP C 1 95 ? -9.195 -163.722 73.607 1.00 66.80 93 TRP C C 1
ATOM 6606 O O . TRP C 1 95 ? -8.348 -164.557 73.944 1.00 61.06 93 TRP C O 1
ATOM 6617 N N . TRP C 1 96 ? -9.101 -163.028 72.470 1.00 69.72 94 TRP C N 1
ATOM 6618 C CA . TRP C 1 96 ? -7.952 -163.203 71.587 1.00 70.06 94 TRP C CA 1
ATOM 6619 C C . TRP C 1 96 ? -6.648 -162.888 72.312 1.00 71.97 94 TRP C C 1
ATOM 6620 O O . TRP C 1 96 ? -5.683 -163.659 72.242 1.00 73.27 94 TRP C O 1
ATOM 6631 N N . ASP C 1 97 ? -6.600 -161.754 73.017 1.00 70.94 95 ASP C N 1
ATOM 6632 C CA . ASP C 1 97 ? -5.412 -161.422 73.798 1.00 78.92 95 ASP C CA 1
ATOM 6633 C C . ASP C 1 97 ? -5.194 -162.419 74.927 1.00 74.93 95 ASP C C 1
ATOM 6634 O O . ASP C 1 97 ? -4.049 -162.739 75.268 1.00 74.31 95 ASP C O 1
ATOM 6639 N N . LYS C 1 98 ? -6.281 -162.915 75.523 1.00 76.27 96 LYS C N 1
ATOM 6640 C CA . LYS C 1 98 ? -6.166 -163.854 76.633 1.00 80.28 96 LYS C CA 1
ATOM 6641 C C . LYS C 1 98 ? -5.579 -165.182 76.184 1.00 76.23 96 LYS C C 1
ATOM 6642 O O . LYS C 1 98 ? -4.863 -165.834 76.953 1.00 75.21 96 LYS C O 1
ATOM 6648 N N . LEU C 1 99 ? -5.862 -165.592 74.953 1.00 69.39 97 LEU C N 1
ATOM 6649 C CA . LEU C 1 99 ? -5.397 -166.872 74.444 1.00 67.08 97 LEU C CA 1
ATOM 6650 C C . LEU C 1 99 ? -4.063 -166.774 73.716 1.00 66.60 97 LEU C C 1
ATOM 6651 O O . LEU C 1 99 ? -3.493 -167.813 73.373 1.00 71.79 97 LEU C O 1
ATOM 6656 N N . LEU C 1 100 ? -3.557 -165.561 73.483 1.00 65.80 98 LEU C N 1
ATOM 6657 C CA . LEU C 1 100 ? -2.360 -165.384 72.665 1.00 61.85 98 LEU C CA 1
ATOM 6658 C C . LEU C 1 100 ? -1.175 -166.156 73.238 1.00 63.69 98 LEU C C 1
ATOM 6659 O O . LEU C 1 100 ? -0.627 -167.052 72.586 1.00 67.04 98 LEU C O 1
ATOM 6664 N N . ASP C 1 101 ? -0.769 -165.825 74.461 1.00 62.33 99 ASP C N 1
ATOM 6665 C CA . ASP C 1 101 ? 0.387 -166.469 75.077 1.00 71.70 99 ASP C CA 1
ATOM 6666 C C . ASP C 1 101 ? 0.150 -167.956 75.339 1.00 69.82 99 ASP C C 1
ATOM 6667 O O . ASP C 1 101 ? 1.067 -168.758 75.117 1.00 66.50 99 ASP C O 1
ATOM 6672 N N . PRO C 1 102 ? -1.032 -168.379 75.814 1.00 62.17 100 PRO C N 1
ATOM 6673 C CA . PRO C 1 102 ? -1.277 -169.830 75.902 1.00 58.98 100 PRO C CA 1
ATOM 6674 C C . PRO C 1 102 ? -1.155 -170.540 74.565 1.00 57.88 100 PRO C C 1
ATOM 6675 O O . PRO C 1 102 ? -0.635 -171.662 74.510 1.00 62.52 100 PRO C O 1
ATOM 6679 N N . VAL C 1 103 ? -1.625 -169.920 73.480 1.00 61.91 101 VAL C N 1
ATOM 6680 C CA . VAL C 1 103 ? -1.461 -170.521 72.159 1.00 59.61 101 VAL C CA 1
ATOM 6681 C C . VAL C 1 103 ? 0.005 -170.500 71.743 1.00 53.94 101 VAL C C 1
ATOM 6682 O O . VAL C 1 103 ? 0.534 -171.495 71.235 1.00 47.38 101 VAL C O 1
ATOM 6686 N N . LEU C 1 104 ? 0.685 -169.369 71.956 1.00 49.92 102 LEU C N 1
ATOM 6687 C CA . LEU C 1 104 ? 2.084 -169.257 71.552 1.00 52.20 102 LEU C CA 1
ATOM 6688 C C . LEU C 1 104 ? 2.962 -170.248 72.308 1.00 47.05 102 LEU C C 1
ATOM 6689 O O . LEU C 1 104 ? 3.910 -170.805 71.743 1.00 49.94 102 LEU C O 1
ATOM 6694 N N . ASP C 1 105 ? 2.664 -170.480 73.588 1.00 53.13 103 ASP C N 1
ATOM 6695 C CA . ASP C 1 105 ? 3.478 -171.391 74.385 1.00 58.10 103 ASP C CA 1
ATOM 6696 C C . ASP C 1 105 ? 3.240 -172.852 74.026 1.00 52.23 103 ASP C C 1
ATOM 6697 O O . ASP C 1 105 ? 4.076 -173.700 74.356 1.00 57.57 103 ASP C O 1
ATOM 6702 N N . ASN C 1 106 ? 2.126 -173.168 73.365 1.00 43.84 104 ASN C N 1
ATOM 6703 C CA . ASN C 1 106 ? 1.786 -174.544 73.024 1.00 46.97 104 ASN C CA 1
ATOM 6704 C C . ASN C 1 106 ? 1.555 -174.741 71.531 1.00 47.15 104 ASN C C 1
ATOM 6705 O O . ASN C 1 106 ? 0.991 -175.767 71.134 1.00 58.13 104 ASN C O 1
ATOM 6710 N N . ALA C 1 107 ? 1.970 -173.785 70.696 1.00 46.37 105 ALA C N 1
ATOM 6711 C CA . ALA C 1 107 ? 1.707 -173.886 69.263 1.00 47.53 105 ALA C CA 1
ATOM 6712 C C . ALA C 1 107 ? 2.422 -175.081 68.644 1.00 54.76 105 ALA C C 1
ATOM 6713 O O . ALA C 1 107 ? 1.862 -175.773 67.786 1.00 58.59 105 ALA C O 1
ATOM 6715 N N . THR C 1 108 ? 3.659 -175.342 69.069 1.00 51.24 106 THR C N 1
ATOM 6716 C CA . THR C 1 108 ? 4.450 -176.411 68.472 1.00 48.07 106 THR C CA 1
ATOM 6717 C C . THR C 1 108 ? 4.079 -177.794 68.992 1.00 43.28 106 THR C C 1
ATOM 6718 O O . THR C 1 108 ? 4.377 -178.788 68.322 1.00 59.07 106 THR C O 1
ATOM 6722 N N . ARG C 1 109 ? 3.436 -177.884 70.154 1.00 44.69 107 ARG C N 1
ATOM 6723 C CA . ARG C 1 109 ? 3.206 -179.170 70.803 1.00 49.51 107 ARG C CA 1
ATOM 6724 C C . ARG C 1 109 ? 1.791 -179.708 70.639 1.00 53.84 107 ARG C C 1
ATOM 6725 O O . ARG C 1 109 ? 1.610 -180.930 70.630 1.00 55.22 107 ARG C O 1
ATOM 6733 N N . GLU C 1 110 ? 0.786 -178.847 70.508 1.00 57.99 108 GLU C N 1
ATOM 6734 C CA . GLU C 1 110 ? -0.600 -179.286 70.398 1.00 59.04 108 GLU C CA 1
ATOM 6735 C C . GLU C 1 110 ? -1.028 -179.236 68.937 1.00 60.95 108 GLU C C 1
ATOM 6736 O O . GLU C 1 110 ? -0.939 -178.184 68.294 1.00 50.31 108 GLU C O 1
ATOM 6742 N N . LYS C 1 111 ? -1.494 -180.372 68.422 1.00 63.01 109 LYS C N 1
ATOM 6743 C CA . LYS C 1 111 ? -1.823 -180.494 67.006 1.00 65.53 109 LYS C CA 1
ATOM 6744 C C . LYS C 1 111 ? -3.081 -179.696 66.682 1.00 60.42 109 LYS C C 1
ATOM 6745 O O . LYS C 1 111 ? -4.136 -179.909 67.288 1.00 64.62 109 LYS C O 1
ATOM 6751 N N . GLY C 1 112 ? -2.968 -178.775 65.722 1.00 57.05 110 GLY C N 1
ATOM 6752 C CA . GLY C 1 112 ? -4.095 -177.996 65.260 1.00 55.14 110 GLY C CA 1
ATOM 6753 C C . GLY C 1 112 ? -4.335 -176.695 65.995 1.00 55.65 110 GLY C C 1
ATOM 6754 O O . GLY C 1 112 ? -5.127 -175.872 65.518 1.00 54.68 110 GLY C O 1
ATOM 6755 N N . LEU C 1 113 ? -3.687 -176.484 67.144 1.00 59.80 111 LEU C N 1
ATOM 6756 C CA . LEU C 1 113 ? -3.917 -175.265 67.914 1.00 53.56 111 LEU C CA 1
ATOM 6757 C C . LEU C 1 113 ? -3.488 -174.021 67.143 1.00 52.74 111 LEU C C 1
ATOM 6758 O O . LEU C 1 113 ? -4.198 -173.009 67.142 1.00 53.08 111 LEU C O 1
ATOM 6763 N N . ALA C 1 114 ? -2.324 -174.074 66.490 1.00 50.24 112 ALA C N 1
ATOM 6764 C CA . ALA C 1 114 ? -1.851 -172.923 65.725 1.00 54.12 112 ALA C CA 1
ATOM 6765 C C . ALA C 1 114 ? -2.806 -172.579 64.588 1.00 51.00 112 ALA C C 1
ATOM 6766 O O . ALA C 1 114 ? -3.104 -171.402 64.351 1.00 50.42 112 ALA C O 1
ATOM 6768 N N . ARG C 1 115 ? -3.296 -173.593 63.872 1.00 50.23 113 ARG C N 1
ATOM 6769 C CA . ARG C 1 115 ? -4.243 -173.347 62.789 1.00 58.30 113 ARG C CA 1
ATOM 6770 C C . ARG C 1 115 ? -5.567 -172.812 63.323 1.00 59.96 113 ARG C C 1
ATOM 6771 O O . ARG C 1 115 ? -6.168 -171.913 62.721 1.00 53.62 113 ARG C O 1
ATOM 6779 N N . SER C 1 116 ? -6.031 -173.344 64.455 1.00 55.81 114 SER C N 1
ATOM 6780 C CA . SER C 1 116 ? -7.315 -172.917 65.004 1.00 52.81 114 SER C CA 1
ATOM 6781 C C . SER C 1 116 ? -7.271 -171.465 65.464 1.00 51.64 114 SER C C 1
ATOM 6782 O O . SER C 1 116 ? -8.227 -170.712 65.246 1.00 53.71 114 SER C O 1
ATOM 6785 N N . PHE C 1 117 ? -6.174 -171.054 66.105 1.00 54.91 115 PHE C N 1
ATOM 6786 C CA . PHE C 1 117 ? -6.062 -169.670 66.556 1.00 54.85 115 PHE C CA 1
ATOM 6787 C C . PHE C 1 117 ? -5.914 -168.711 65.381 1.00 59.71 115 PHE C C 1
ATOM 6788 O O . PHE C 1 117 ? -6.418 -167.583 65.428 1.00 57.96 115 PHE C O 1
ATOM 6804 N N . ASP C 1 119 ? -7.191 -169.123 62.343 1.00 60.53 117 ASP C N 1
ATOM 6805 C CA . ASP C 1 119 ? -8.523 -168.975 61.767 1.00 64.07 117 ASP C CA 1
ATOM 6806 C C . ASP C 1 119 ? -9.384 -168.054 62.620 1.00 66.66 117 ASP C C 1
ATOM 6807 O O . ASP C 1 119 ? -10.180 -167.269 62.093 1.00 75.20 117 ASP C O 1
ATOM 6812 N N . PHE C 1 120 ? -9.243 -168.144 63.945 1.00 69.61 118 PHE C N 1
ATOM 6813 C CA . PHE C 1 120 ? -9.895 -167.180 64.825 1.00 65.05 118 PHE C CA 1
ATOM 6814 C C . PHE C 1 120 ? -9.414 -165.765 64.528 1.00 61.25 118 PHE C C 1
ATOM 6815 O O . PHE C 1 120 ? -10.215 -164.825 64.484 1.00 60.50 118 PHE C O 1
ATOM 6823 N N . THR C 1 121 ? -8.106 -165.599 64.316 1.00 67.47 119 THR C N 1
ATOM 6824 C CA . THR C 1 121 ? -7.564 -164.287 63.974 1.00 69.40 119 THR C CA 1
ATOM 6825 C C . THR C 1 121 ? -8.100 -163.793 62.634 1.00 60.98 119 THR C C 1
ATOM 6826 O O . THR C 1 121 ? -8.468 -162.621 62.499 1.00 61.93 119 THR C O 1
ATOM 6830 N N . LEU C 1 122 ? -8.152 -164.674 61.630 1.00 67.40 120 LEU C N 1
ATOM 6831 C CA . LEU C 1 122 ? -8.618 -164.263 60.308 1.00 68.23 120 LEU C CA 1
ATOM 6832 C C . LEU C 1 122 ? -10.096 -163.890 60.324 1.00 71.13 120 LEU C C 1
ATOM 6833 O O . LEU C 1 122 ? -10.506 -162.934 59.657 1.00 78.70 120 LEU C O 1
ATOM 6838 N N . GLU C 1 123 ? -10.911 -164.631 61.079 1.00 65.21 121 GLU C N 1
ATOM 6839 C CA . GLU C 1 123 ? -12.334 -164.314 61.152 1.00 59.41 121 GLU C CA 1
ATOM 6840 C C . GLU C 1 123 ? -12.581 -162.988 61.858 1.00 60.80 121 GLU C C 1
ATOM 6841 O O . GLU C 1 123 ? -13.519 -162.265 61.503 1.00 63.93 121 GLU C O 1
ATOM 6847 N N . ILE C 1 124 ? -11.765 -162.657 62.861 1.00 64.94 122 ILE C N 1
ATOM 6848 C CA . ILE C 1 124 ? -11.882 -161.354 63.512 1.00 76.36 122 ILE C CA 1
ATOM 6849 C C . ILE C 1 124 ? -11.576 -160.241 62.519 1.00 82.25 122 ILE C C 1
ATOM 6850 O O . ILE C 1 124 ? -12.257 -159.208 62.489 1.00 83.59 122 ILE C O 1
ATOM 6855 N N . LEU C 1 125 ? -10.550 -160.436 61.687 1.00 84.32 123 LEU C N 1
ATOM 6856 C CA . LEU C 1 125 ? -10.127 -159.400 60.753 1.00 85.39 123 LEU C CA 1
ATOM 6857 C C . LEU C 1 125 ? -11.113 -159.208 59.609 1.00 81.88 123 LEU C C 1
ATOM 6858 O O . LEU C 1 125 ? -11.136 -158.131 59.004 1.00 82.81 123 LEU C O 1
ATOM 6863 N N . SER C 1 126 ? -11.926 -160.216 59.297 1.00 83.66 124 SER C N 1
ATOM 6864 C CA . SER C 1 126 ? -12.874 -160.143 58.193 1.00 83.17 124 SER C CA 1
ATOM 6865 C C . SER C 1 126 ? -14.266 -159.730 58.655 1.00 90.64 124 SER C C 1
ATOM 6866 O O . SER C 1 126 ? -15.251 -160.007 57.963 1.00 95.71 124 SER C O 1
ATOM 6869 N N . SER C 1 127 ? -14.365 -159.075 59.810 1.00 91.57 125 SER C N 1
ATOM 6870 C CA . SER C 1 127 ? -15.646 -158.652 60.363 1.00 104.44 125 SER C CA 1
ATOM 6871 C C . SER C 1 127 ? -15.802 -157.137 60.296 1.00 114.76 125 SER C C 1
ATOM 6872 O O . SER C 1 127 ? -16.659 -156.639 59.561 1.00 119.89 125 SER C O 1
ATOM 6875 N N . SER C 1 128 ? -14.996 -156.384 61.040 1.00 121.87 126 SER C N 1
ATOM 6876 C CA . SER C 1 128 ? -14.983 -154.930 60.957 1.00 124.30 126 SER C CA 1
ATOM 6877 C C . SER C 1 128 ? -13.779 -154.445 60.160 1.00 121.15 126 SER C C 1
ATOM 6878 O O . SER C 1 128 ? -12.670 -154.964 60.312 1.00 119.57 126 SER C O 1
ATOM 6881 N N . GLU C 1 129 ? -14.009 -153.445 59.313 1.00 117.83 127 GLU C N 1
ATOM 6882 C CA . GLU C 1 129 ? -12.942 -152.832 58.527 1.00 112.90 127 GLU C CA 1
ATOM 6883 C C . GLU C 1 129 ? -11.922 -152.142 59.426 1.00 108.24 127 GLU C C 1
ATOM 6884 O O . GLU C 1 129 ? -10.998 -151.485 58.945 1.00 101.58 127 GLU C O 1
ATOM 6890 N N . PHE C 1 141 ? -7.056 -150.918 66.883 1.00 88.03 139 PHE C N 1
ATOM 6891 C CA . PHE C 1 141 ? -6.360 -151.571 65.782 1.00 89.94 139 PHE C CA 1
ATOM 6892 C C . PHE C 1 141 ? -4.857 -151.342 65.888 1.00 92.46 139 PHE C C 1
ATOM 6893 O O . PHE C 1 141 ? -4.104 -152.268 66.195 1.00 84.75 139 PHE C O 1
ATOM 6901 N N . ILE C 1 142 ? -4.428 -150.108 65.606 1.00 101.77 140 ILE C N 1
ATOM 6902 C CA . ILE C 1 142 ? -2.996 -149.799 65.624 1.00 104.22 140 ILE C CA 1
ATOM 6903 C C . ILE C 1 142 ? -2.359 -150.094 66.977 1.00 104.88 140 ILE C C 1
ATOM 6904 O O . ILE C 1 142 ? -1.289 -150.727 67.004 1.00 103.37 140 ILE C O 1
ATOM 6909 N N . PRO C 1 143 ? -2.928 -149.680 68.115 1.00 105.81 141 PRO C N 1
ATOM 6910 C CA . PRO C 1 143 ? -2.287 -150.033 69.390 1.00 101.16 141 PRO C CA 1
ATOM 6911 C C . PRO C 1 143 ? -2.242 -151.530 69.614 1.00 89.85 141 PRO C C 1
ATOM 6912 O O . PRO C 1 143 ? -1.297 -152.037 70.233 1.00 87.24 141 PRO C O 1
ATOM 6916 N N . TRP C 1 144 ? -3.252 -152.250 69.125 1.00 84.72 142 TRP C N 1
ATOM 6917 C CA . TRP C 1 144 ? -3.227 -153.706 69.159 1.00 81.61 142 TRP C CA 1
ATOM 6918 C C . TRP C 1 144 ? -2.148 -154.270 68.239 1.00 79.54 142 TRP C C 1
ATOM 6919 O O . TRP C 1 144 ? -1.349 -155.119 68.653 1.00 76.19 142 TRP C O 1
ATOM 6930 N N . LEU C 1 145 ? -2.110 -153.815 66.983 1.00 80.14 143 LEU C N 1
ATOM 6931 C CA . LEU C 1 145 ? -1.139 -154.352 66.033 1.00 76.83 143 LEU C CA 1
ATOM 6932 C C . LEU C 1 145 ? 0.285 -154.085 66.503 1.00 74.20 143 LEU C C 1
ATOM 6933 O O . LEU C 1 145 ? 1.155 -154.960 66.411 1.00 63.38 143 LEU C O 1
ATOM 6938 N N . ASN C 1 146 ? 0.538 -152.877 67.014 1.00 79.06 144 ASN C N 1
ATOM 6939 C CA . ASN C 1 146 ? 1.868 -152.533 67.506 1.00 82.40 144 ASN C CA 1
ATOM 6940 C C . ASN C 1 146 ? 2.282 -153.434 68.661 1.00 92.45 144 ASN C C 1
ATOM 6941 O O . ASN C 1 146 ? 3.479 -153.642 68.890 1.00 93.64 144 ASN C O 1
ATOM 6946 N N . ARG C 1 147 ? 1.309 -153.978 69.398 1.00 93.61 145 ARG C N 1
ATOM 6947 C CA . ARG C 1 147 ? 1.626 -154.876 70.503 1.00 92.99 145 ARG C CA 1
ATOM 6948 C C . ARG C 1 147 ? 2.153 -156.212 69.994 1.00 85.35 145 ARG C C 1
ATOM 6949 O O . ARG C 1 147 ? 3.058 -156.799 70.598 1.00 85.65 145 ARG C O 1
ATOM 6957 N N . LEU C 1 148 ? 1.596 -156.708 68.887 1.00 82.85 146 LEU C N 1
ATOM 6958 C CA . LEU C 1 148 ? 2.095 -157.944 68.293 1.00 81.08 146 LEU C CA 1
ATOM 6959 C C . LEU C 1 148 ? 3.519 -157.771 67.787 1.00 82.61 146 LEU C C 1
ATOM 6960 O O . LEU C 1 148 ? 4.342 -158.689 67.896 1.00 87.96 146 LEU C O 1
ATOM 6965 N N . LEU C 1 149 ? 3.819 -156.601 67.221 1.00 80.33 147 LEU C N 1
ATOM 6966 C CA . LEU C 1 149 ? 5.152 -156.351 66.690 1.00 73.92 147 LEU C CA 1
ATOM 6967 C C . LEU C 1 149 ? 6.194 -156.468 67.791 1.00 77.41 147 LEU C C 1
ATOM 6968 O O . LEU C 1 149 ? 7.199 -157.167 67.634 1.00 83.52 147 LEU C O 1
ATOM 6973 N N . VAL C 1 150 ? 5.955 -155.807 68.928 1.00 77.66 148 VAL C N 1
ATOM 6974 C CA . VAL C 1 150 ? 6.900 -155.861 70.041 1.00 77.63 148 VAL C CA 1
ATOM 6975 C C . VAL C 1 150 ? 7.160 -157.307 70.448 1.00 80.31 148 VAL C C 1
ATOM 6976 O O . VAL C 1 150 ? 8.305 -157.694 70.717 1.00 78.69 148 VAL C O 1
ATOM 6980 N N . ARG C 1 151 ? 6.108 -158.133 70.488 1.00 77.95 149 ARG C N 1
ATOM 6981 C CA . ARG C 1 151 ? 6.291 -159.545 70.813 1.00 79.21 149 ARG C CA 1
ATOM 6982 C C . ARG C 1 151 ? 7.055 -160.270 69.713 1.00 79.99 149 ARG C C 1
ATOM 6983 O O . ARG C 1 151 ? 7.833 -161.189 69.996 1.00 78.66 149 ARG C O 1
ATOM 6991 N N . TRP C 1 152 ? 6.841 -159.874 68.453 1.00 85.56 150 TRP C N 1
ATOM 6992 C CA . TRP C 1 152 ? 7.539 -160.509 67.341 1.00 80.05 150 TRP C CA 1
ATOM 6993 C C . TRP C 1 152 ? 8.996 -160.084 67.283 1.00 79.35 150 TRP C C 1
ATOM 6994 O O . TRP C 1 152 ? 9.837 -160.830 66.770 1.00 75.83 150 TRP C O 1
ATOM 7013 N N . GLU C 1 154 ? 10.779 -159.366 70.072 1.00 84.76 152 GLU C N 1
ATOM 7014 C CA . GLU C 1 154 ? 11.403 -160.122 71.155 1.00 87.15 152 GLU C CA 1
ATOM 7015 C C . GLU C 1 154 ? 11.788 -161.519 70.688 1.00 81.74 152 GLU C C 1
ATOM 7016 O O . GLU C 1 154 ? 12.889 -162.002 70.974 1.00 76.09 152 GLU C O 1
ATOM 7022 N N . LEU C 1 155 ? 10.889 -162.186 69.968 1.00 87.03 153 LEU C N 1
ATOM 7023 C CA . LEU C 1 155 ? 11.259 -163.403 69.262 1.00 89.62 153 LEU C CA 1
ATOM 7024 C C . LEU C 1 155 ? 12.267 -163.073 68.166 1.00 96.75 153 LEU C C 1
ATOM 7025 O O . LEU C 1 155 ? 12.260 -161.978 67.598 1.00 101.77 153 LEU C O 1
ATOM 7030 N N . ARG C 1 156 ? 13.150 -164.029 67.885 1.00 102.57 154 ARG C N 1
ATOM 7031 C CA . ARG C 1 156 ? 14.183 -163.866 66.861 1.00 102.95 154 ARG C CA 1
ATOM 7032 C C . ARG C 1 156 ? 15.070 -162.657 67.146 1.00 97.57 154 ARG C C 1
ATOM 7033 O O . ARG C 1 156 ? 16.292 -162.726 67.016 1.00 98.60 154 ARG C O 1
ATOM 7041 N N . SER C 1 165 ? 15.175 -173.224 60.539 1.00 119.77 163 SER C N 1
ATOM 7042 C CA . SER C 1 165 ? 13.852 -173.541 60.013 1.00 118.75 163 SER C CA 1
ATOM 7043 C C . SER C 1 165 ? 12.820 -172.523 60.487 1.00 113.76 163 SER C C 1
ATOM 7044 O O . SER C 1 165 ? 13.122 -171.338 60.632 1.00 119.44 163 SER C O 1
ATOM 7047 N N . THR C 1 166 ? 11.599 -172.997 60.723 1.00 101.04 164 THR C N 1
ATOM 7048 C CA . THR C 1 166 ? 10.514 -172.141 61.197 1.00 92.57 164 THR C CA 1
ATOM 7049 C C . THR C 1 166 ? 9.495 -173.022 61.899 1.00 89.85 164 THR C C 1
ATOM 7050 O O . THR C 1 166 ? 8.949 -173.942 61.282 1.00 87.84 164 THR C O 1
ATOM 7054 N N . ASP C 1 167 ? 9.238 -172.747 63.173 1.00 83.03 165 ASP C N 1
ATOM 7055 C CA . ASP C 1 167 ? 8.329 -173.556 63.970 1.00 71.90 165 ASP C CA 1
ATOM 7056 C C . ASP C 1 167 ? 6.948 -172.909 64.032 1.00 63.41 165 ASP C C 1
ATOM 7057 O O . ASP C 1 167 ? 6.739 -171.773 63.601 1.00 70.85 165 ASP C O 1
ATOM 7062 N N . LEU C 1 168 ? 5.993 -173.665 64.582 1.00 61.65 166 LEU C N 1
ATOM 7063 C CA . LEU C 1 168 ? 4.597 -173.236 64.582 1.00 58.62 166 LEU C CA 1
ATOM 7064 C C . LEU C 1 168 ? 4.384 -171.970 65.404 1.00 63.73 166 LEU C C 1
ATOM 7065 O O . LEU C 1 168 ? 3.479 -171.182 65.105 1.00 61.17 166 LEU C O 1
ATOM 7070 N N . LYS C 1 169 ? 5.196 -171.761 66.443 1.00 68.23 167 LYS C N 1
ATOM 7071 C CA . LYS C 1 169 ? 5.060 -170.562 67.266 1.00 67.17 167 LYS C CA 1
ATOM 7072 C C . LYS C 1 169 ? 5.379 -169.296 66.480 1.00 65.75 167 LYS C C 1
ATOM 7073 O O . LYS C 1 169 ? 4.663 -168.293 66.593 1.00 60.36 167 LYS C O 1
ATOM 7079 N N . GLU C 1 170 ? 6.443 -169.321 65.675 1.00 72.06 168 GLU C N 1
ATOM 7080 C CA . GLU C 1 170 ? 6.794 -168.145 64.885 1.00 74.02 168 GLU C CA 1
ATOM 7081 C C . GLU C 1 170 ? 5.793 -167.903 63.764 1.00 79.43 168 GLU C C 1
ATOM 7082 O O . GLU C 1 170 ? 5.520 -166.748 63.417 1.00 80.69 168 GLU C O 1
ATOM 7088 N N . GLN C 1 171 ? 5.241 -168.973 63.189 1.00 71.44 169 GLN C N 1
ATOM 7089 C CA . GLN C 1 171 ? 4.280 -168.824 62.100 1.00 72.55 169 GLN C CA 1
ATOM 7090 C C . GLN C 1 171 ? 3.032 -168.078 62.554 1.00 74.42 169 GLN C C 1
ATOM 7091 O O . GLN C 1 171 ? 2.467 -167.283 61.794 1.00 83.99 169 GLN C O 1
ATOM 7097 N N . VAL C 1 172 ? 2.578 -168.329 63.784 1.00 63.26 170 VAL C N 1
ATOM 7098 C CA . VAL C 1 172 ? 1.377 -167.661 64.282 1.00 69.74 170 VAL C CA 1
ATOM 7099 C C . VAL C 1 172 ? 1.581 -166.151 64.322 1.00 69.81 170 VAL C C 1
ATOM 7100 O O . VAL C 1 172 ? 0.760 -165.384 63.806 1.00 68.33 170 VAL C O 1
ATOM 7104 N N . LEU C 1 173 ? 2.677 -165.700 64.938 1.00 67.99 171 LEU C N 1
ATOM 7105 C CA . LEU C 1 173 ? 2.969 -164.269 64.971 1.00 69.43 171 LEU C CA 1
ATOM 7106 C C . LEU C 1 173 ? 3.194 -163.710 63.571 1.00 65.77 171 LEU C C 1
ATOM 7107 O O . LEU C 1 173 ? 2.744 -162.602 63.258 1.00 67.62 171 LEU C O 1
ATOM 7112 N N . THR C 1 174 ? 3.893 -164.460 62.716 1.00 66.97 172 THR C N 1
ATOM 7113 C CA . THR C 1 174 ? 4.183 -163.973 61.371 1.00 65.31 172 THR C CA 1
ATOM 7114 C C . THR C 1 174 ? 2.914 -163.879 60.531 1.00 74.15 172 THR C C 1
ATOM 7115 O O . THR C 1 174 ? 2.623 -162.828 59.949 1.00 80.64 172 THR C O 1
ATOM 7119 N N . ASP C 1 175 ? 2.141 -164.966 60.462 1.00 75.76 173 ASP C N 1
ATOM 7120 C CA . ASP C 1 175 ? 0.930 -164.958 59.647 1.00 83.35 173 ASP C CA 1
ATOM 7121 C C . ASP C 1 175 ? -0.073 -163.923 60.139 1.00 80.46 173 ASP C C 1
ATOM 7122 O O . ASP C 1 175 ? -0.788 -163.319 59.330 1.00 76.36 173 ASP C O 1
ATOM 7127 N N . ALA C 1 176 ? -0.146 -163.706 61.453 1.00 70.39 174 ALA C N 1
ATOM 7128 C CA . ALA C 1 176 ? -1.051 -162.691 61.979 1.00 65.96 174 ALA C CA 1
ATOM 7129 C C . ALA C 1 176 ? -0.592 -161.289 61.596 1.00 67.40 174 ALA C C 1
ATOM 7130 O O . ALA C 1 176 ? -1.413 -160.445 61.218 1.00 73.70 174 ALA C O 1
ATOM 7132 N N . LEU C 1 177 ? 0.713 -161.020 61.693 1.00 65.23 175 LEU C N 1
ATOM 7133 C CA . LEU C 1 177 ? 1.232 -159.713 61.299 1.00 55.77 175 LEU C CA 1
ATOM 7134 C C . LEU C 1 177 ? 0.990 -159.436 59.820 1.00 55.79 175 LEU C C 1
ATOM 7135 O O . LEU C 1 177 ? 0.606 -158.321 59.446 1.00 60.42 175 LEU C O 1
ATOM 7140 N N . LEU C 1 178 ? 1.210 -160.436 58.961 1.00 64.66 176 LEU C N 1
ATOM 7141 C CA . LEU C 1 178 ? 0.935 -160.259 57.537 1.00 65.14 176 LEU C CA 1
ATOM 7142 C C . LEU C 1 178 ? -0.554 -160.089 57.277 1.00 64.83 176 LEU C C 1
ATOM 7143 O O . LEU C 1 178 ? -0.942 -159.354 56.360 1.00 71.25 176 LEU C O 1
ATOM 7148 N N . ALA C 1 179 ? -1.400 -160.760 58.061 1.00 59.35 177 ALA C N 1
ATOM 7149 C CA . ALA C 1 179 ? -2.839 -160.584 57.908 1.00 60.10 177 ALA C CA 1
ATOM 7150 C C . ALA C 1 179 ? -3.248 -159.156 58.246 1.00 58.74 177 ALA C C 1
ATOM 7151 O O . ALA C 1 179 ? -4.062 -158.551 57.538 1.00 60.56 177 ALA C O 1
ATOM 7153 N N . PHE C 1 180 ? -2.700 -158.602 59.332 1.00 55.82 178 PHE C N 1
ATOM 7154 C CA . PHE C 1 180 ? -2.945 -157.198 59.647 1.00 61.48 178 PHE C CA 1
ATOM 7155 C C . PHE C 1 180 ? -2.386 -156.287 58.561 1.00 60.44 178 PHE C C 1
ATOM 7156 O O . PHE C 1 180 ? -2.986 -155.255 58.234 1.00 60.43 178 PHE C O 1
ATOM 7164 N N . GLY C 1 181 ? -1.235 -156.651 57.992 1.00 62.53 179 GLY C N 1
ATOM 7165 C CA . GLY C 1 181 ? -0.634 -155.827 56.959 1.00 62.07 179 GLY C CA 1
ATOM 7166 C C . GLY C 1 181 ? -1.405 -155.839 55.656 1.00 62.89 179 GLY C C 1
ATOM 7167 O O . GLY C 1 181 ? -1.451 -154.828 54.951 1.00 69.31 179 GLY C O 1
ATOM 7168 N N . LYS C 1 182 ? -2.009 -156.978 55.309 1.00 64.63 180 LYS C N 1
ATOM 7169 C CA . LYS C 1 182 ? -2.835 -157.035 54.109 1.00 66.23 180 LYS C CA 1
ATOM 7170 C C . LYS C 1 182 ? -4.060 -156.140 54.227 1.00 70.44 180 LYS C C 1
ATOM 7171 O O . LYS C 1 182 ? -4.519 -155.586 53.222 1.00 69.09 180 LYS C O 1
ATOM 7177 N N . LYS C 1 183 ? -4.605 -155.988 55.436 1.00 77.39 181 LYS C N 1
ATOM 7178 C CA . LYS C 1 183 ? -5.792 -155.158 55.609 1.00 77.62 181 LYS C CA 1
ATOM 7179 C C . LYS C 1 183 ? -5.452 -153.672 55.631 1.00 79.51 181 LYS C C 1
ATOM 7180 O O . LYS C 1 183 ? -6.181 -152.860 55.051 1.00 80.99 181 LYS C O 1
ATOM 7186 N N . ASP C 1 184 ? -4.358 -153.293 56.293 1.00 76.99 182 ASP C N 1
ATOM 7187 C CA . ASP C 1 184 ? -3.946 -151.894 56.413 1.00 79.37 182 ASP C CA 1
ATOM 7188 C C . ASP C 1 184 ? -2.453 -151.801 56.134 1.00 76.63 182 ASP C C 1
ATOM 7189 O O . ASP C 1 184 ? -1.640 -151.715 57.064 1.00 71.91 182 ASP C O 1
ATOM 7194 N N . PRO C 1 185 ? -2.054 -151.817 54.859 1.00 73.89 183 PRO C N 1
ATOM 7195 C CA . PRO C 1 185 ? -0.616 -151.741 54.550 1.00 71.68 183 PRO C CA 1
ATOM 7196 C C . PRO C 1 185 ? 0.021 -150.432 54.976 1.00 69.67 183 PRO C C 1
ATOM 7197 O O . PRO C 1 185 ? 1.146 -150.434 55.493 1.00 65.80 183 PRO C O 1
ATOM 7201 N N . LYS C 1 186 ? -0.667 -149.307 54.769 1.00 75.44 184 LYS C N 1
ATOM 7202 C CA . LYS C 1 186 ? -0.117 -148.016 55.170 1.00 74.89 184 LYS C CA 1
ATOM 7203 C C . LYS C 1 186 ? 0.046 -147.935 56.684 1.00 79.76 184 LYS C C 1
ATOM 7204 O O . LYS C 1 186 ? 1.083 -147.488 57.186 1.00 82.11 184 LYS C O 1
ATOM 7210 N N . GLY C 1 187 ? -0.976 -148.361 57.429 1.00 83.59 185 GLY C N 1
ATOM 7211 C CA . GLY C 1 187 ? -0.857 -148.393 58.878 1.00 74.20 185 GLY C CA 1
ATOM 7212 C C . GLY C 1 187 ? 0.176 -149.394 59.363 1.00 72.23 185 GLY C C 1
ATOM 7213 O O . GLY C 1 187 ? 0.873 -149.151 60.352 1.00 65.81 185 GLY C O 1
ATOM 7214 N N . PHE C 1 188 ? 0.279 -150.538 58.680 1.00 70.36 186 PHE C N 1
ATOM 7215 C CA . PHE C 1 188 ? 1.270 -151.546 59.048 1.00 67.62 186 PHE C CA 1
ATOM 7216 C C . PHE C 1 188 ? 2.687 -151.001 58.912 1.00 71.93 186 PHE C C 1
ATOM 7217 O O . PHE C 1 188 ? 3.501 -151.114 59.836 1.00 76.32 186 PHE C O 1
ATOM 7233 N N . ASN C 1 190 ? 3.568 -147.935 58.746 1.00 70.27 188 ASN C N 1
ATOM 7234 C CA . ASN C 1 190 ? 3.725 -146.843 59.702 1.00 74.81 188 ASN C CA 1
ATOM 7235 C C . ASN C 1 190 ? 4.170 -147.372 61.059 1.00 68.97 188 ASN C C 1
ATOM 7236 O O . ASN C 1 190 ? 5.088 -146.826 61.682 1.00 74.87 188 ASN C O 1
ATOM 7241 N N . ALA C 1 191 ? 3.524 -148.440 61.534 1.00 58.47 189 ALA C N 1
ATOM 7242 C CA . ALA C 1 191 ? 3.907 -149.038 62.808 1.00 61.29 189 ALA C CA 1
ATOM 7243 C C . ALA C 1 191 ? 5.289 -149.676 62.738 1.00 69.86 189 ALA C C 1
ATOM 7244 O O . ALA C 1 191 ? 6.032 -149.656 63.726 1.00 76.86 189 ALA C O 1
ATOM 7246 N N . LEU C 1 192 ? 5.646 -150.249 61.586 1.00 64.56 190 LEU C N 1
ATOM 7247 C CA . LEU C 1 192 ? 6.948 -150.892 61.448 1.00 66.41 190 LEU C CA 1
ATOM 7248 C C . LEU C 1 192 ? 8.086 -149.880 61.442 1.00 66.06 190 LEU C C 1
ATOM 7249 O O . LEU C 1 192 ? 9.204 -150.210 61.855 1.00 65.67 190 LEU C O 1
ATOM 7254 N N . ASN C 1 193 ? 7.828 -148.654 60.978 1.00 64.12 191 ASN C N 1
ATOM 7255 C CA . ASN C 1 193 ? 8.889 -147.653 60.892 1.00 68.24 191 ASN C CA 1
ATOM 7256 C C . ASN C 1 193 ? 9.497 -147.351 62.255 1.00 70.61 191 ASN C C 1
ATOM 7257 O O . ASN C 1 193 ? 10.698 -147.069 62.349 1.00 69.45 191 ASN C O 1
ATOM 7262 N N . ALA C 1 194 ? 8.689 -147.394 63.317 1.00 65.51 192 ALA C N 1
ATOM 7263 C CA . ALA C 1 194 ? 9.216 -147.169 64.660 1.00 59.73 192 ALA C CA 1
ATOM 7264 C C . ALA C 1 194 ? 10.260 -148.217 65.024 1.00 66.48 192 ALA C C 1
ATOM 7265 O O . ALA C 1 194 ? 11.263 -147.906 65.678 1.00 66.82 192 ALA C O 1
ATOM 7267 N N . PHE C 1 195 ? 10.042 -149.466 64.609 1.00 78.06 193 PHE C N 1
ATOM 7268 C CA . PHE C 1 195 ? 10.988 -150.534 64.901 1.00 69.21 193 PHE C CA 1
ATOM 7269 C C . PHE C 1 195 ? 12.215 -150.494 64.001 1.00 70.29 193 PHE C C 1
ATOM 7270 O O . PHE C 1 195 ? 13.267 -151.015 64.387 1.00 74.11 193 PHE C O 1
ATOM 7278 N N . VAL C 1 196 ? 12.103 -149.893 62.814 1.00 70.78 194 VAL C N 1
ATOM 7279 C CA . VAL C 1 196 ? 13.270 -149.718 61.955 1.00 66.65 194 VAL C CA 1
ATOM 7280 C C . VAL C 1 196 ? 14.226 -148.691 62.548 1.00 73.06 194 VAL C C 1
ATOM 7281 O O . VAL C 1 196 ? 15.448 -148.808 62.396 1.00 72.35 194 VAL C O 1
ATOM 7285 N N . LEU C 1 197 ? 13.696 -147.685 63.249 1.00 73.87 195 LEU C N 1
ATOM 7286 C CA . LEU C 1 197 ? 14.539 -146.642 63.820 1.00 71.33 195 LEU C CA 1
ATOM 7287 C C . LEU C 1 197 ? 15.399 -147.146 64.972 1.00 78.53 195 LEU C C 1
ATOM 7288 O O . LEU C 1 197 ? 16.454 -146.560 65.239 1.00 74.39 195 LEU C O 1
ATOM 7293 N N . ARG C 1 198 ? 14.983 -148.208 65.658 1.00 90.81 196 ARG C N 1
ATOM 7294 C CA . ARG C 1 198 ? 15.796 -148.788 66.720 1.00 90.66 196 ARG C CA 1
ATOM 7295 C C . ARG C 1 198 ? 16.899 -149.639 66.101 1.00 80.21 196 ARG C C 1
ATOM 7296 O O . ARG C 1 198 ? 16.622 -150.549 65.312 1.00 76.03 196 ARG C O 1
ATOM 7304 N N . ARG C 1 199 ? 18.150 -149.335 66.458 1.00 78.03 197 ARG C N 1
ATOM 7305 C CA . ARG C 1 199 ? 19.289 -150.064 65.908 1.00 79.97 197 ARG C CA 1
ATOM 7306 C C . ARG C 1 199 ? 19.225 -151.546 66.258 1.00 81.13 197 ARG C C 1
ATOM 7307 O O . ARG C 1 199 ? 19.469 -152.405 65.402 1.00 77.22 197 ARG C O 1
ATOM 7315 N N . GLU C 1 200 ? 18.891 -151.865 67.509 1.00 79.69 198 GLU C N 1
ATOM 7316 C CA . GLU C 1 200 ? 18.817 -153.253 67.951 1.00 73.35 198 GLU C CA 1
ATOM 7317 C C . GLU C 1 200 ? 17.689 -154.032 67.287 1.00 70.79 198 GLU C C 1
ATOM 7318 O O . GLU C 1 200 ? 17.653 -155.261 67.411 1.00 64.16 198 GLU C O 1
ATOM 7324 N N . HIS C 1 201 ? 16.775 -153.356 66.592 1.00 55.80 199 HIS C N 1
ATOM 7325 C CA . HIS C 1 201 ? 15.635 -154.000 65.957 1.00 64.44 199 HIS C CA 1
ATOM 7326 C C . HIS C 1 201 ? 15.592 -153.846 64.442 1.00 65.40 199 HIS C C 1
ATOM 7327 O O . HIS C 1 201 ? 14.624 -154.298 63.821 1.00 67.45 199 HIS C O 1
ATOM 7334 N N . ARG C 1 202 ? 16.602 -153.225 63.828 1.00 61.98 200 ARG C N 1
ATOM 7335 C CA . ARG C 1 202 ? 16.520 -152.919 62.402 1.00 58.15 200 ARG C CA 1
ATOM 7336 C C . ARG C 1 202 ? 16.576 -154.178 61.542 1.00 60.01 200 ARG C C 1
ATOM 7337 O O . ARG C 1 202 ? 15.852 -154.281 60.545 1.00 70.57 200 ARG C O 1
ATOM 7345 N N . ASN C 1 203 ? 17.436 -155.137 61.896 1.00 50.33 201 ASN C N 1
ATOM 7346 C CA . ASN C 1 203 ? 17.564 -156.351 61.092 1.00 48.90 201 ASN C CA 1
ATOM 7347 C C . ASN C 1 203 ? 16.252 -157.125 61.031 1.00 56.92 201 ASN C C 1
ATOM 7348 O O . ASN C 1 203 ? 15.814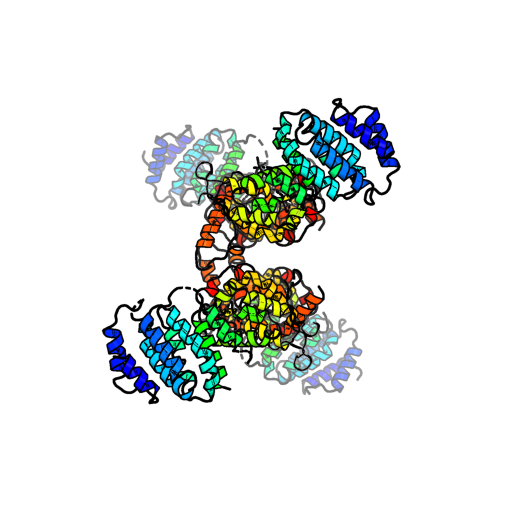 -157.541 59.952 1.00 66.86 201 ASN C O 1
ATOM 7353 N N . SER C 1 204 ? 15.610 -157.329 62.182 1.00 53.61 202 SER C N 1
ATOM 7354 C CA . SER C 1 204 ? 14.354 -158.073 62.199 1.00 59.26 202 SER C CA 1
ATOM 7355 C C . SER C 1 204 ? 13.234 -157.292 61.520 1.00 68.41 202 SER C C 1
ATOM 7356 O O . SER C 1 204 ? 12.393 -157.879 60.828 1.00 86.62 202 SER C O 1
ATOM 7359 N N . ALA C 1 205 ? 13.194 -155.971 61.718 1.00 59.61 203 ALA C N 1
ATOM 7360 C CA . ALA C 1 205 ? 12.168 -155.158 61.070 1.00 63.10 203 ALA C CA 1
ATOM 7361 C C . ALA C 1 205 ? 12.279 -155.243 59.553 1.00 60.35 203 ALA C C 1
ATOM 7362 O O . ALA C 1 205 ? 11.266 -155.378 58.856 1.00 51.52 203 ALA C O 1
ATOM 7364 N N . PHE C 1 206 ? 13.502 -155.163 59.023 1.00 64.52 204 PHE C N 1
ATOM 7365 C CA . PHE C 1 206 ? 13.695 -155.327 57.586 1.00 53.97 204 PHE C CA 1
ATOM 7366 C C . PHE C 1 206 ? 13.362 -156.743 57.137 1.00 55.43 204 PHE C C 1
ATOM 7367 O O . PHE C 1 206 ? 12.871 -156.938 56.019 1.00 60.18 204 PHE C O 1
ATOM 7375 N N . SER C 1 207 ? 13.629 -157.740 57.984 1.00 54.57 205 SER C N 1
ATOM 7376 C CA . SER C 1 207 ? 13.268 -159.115 57.650 1.00 58.20 205 SER C CA 1
ATOM 7377 C C . SER C 1 207 ? 11.758 -159.258 57.504 1.00 64.04 205 SER C C 1
ATOM 7378 O O . SER C 1 207 ? 11.270 -159.890 56.559 1.00 68.08 205 SER C O 1
ATOM 7381 N N . LEU C 1 208 ? 11.000 -158.680 58.439 1.00 64.74 206 LEU C N 1
ATOM 7382 C CA . LEU C 1 208 ? 9.546 -158.703 58.328 1.00 58.72 206 LEU C CA 1
ATOM 7383 C C . LEU C 1 208 ? 9.075 -157.911 57.117 1.00 58.68 206 LEU C C 1
ATOM 7384 O O . LEU C 1 208 ? 8.074 -158.273 56.489 1.00 51.24 206 LEU C O 1
ATOM 7389 N N . LEU C 1 209 ? 9.779 -156.826 56.783 1.00 58.57 207 LEU C N 1
ATOM 7390 C CA . LEU C 1 209 ? 9.438 -156.049 55.596 1.00 56.57 207 LEU C CA 1
ATOM 7391 C C . LEU C 1 209 ? 9.564 -156.886 54.329 1.00 53.92 207 LEU C C 1
ATOM 7392 O O . LEU C 1 209 ? 8.692 -156.834 53.454 1.00 64.54 207 LEU C O 1
ATOM 7397 N N . CYS C 1 210 ? 10.649 -157.655 54.206 1.00 50.43 208 CYS C N 1
ATOM 7398 C CA . CYS C 1 210 ? 10.794 -158.550 53.061 1.00 56.47 208 CYS C CA 1
ATOM 7399 C C . CYS C 1 210 ? 9.683 -159.592 53.029 1.00 53.80 208 CYS C C 1
ATOM 7400 O O . CYS C 1 210 ? 9.113 -159.872 51.968 1.00 45.93 208 CYS C O 1
ATOM 7403 N N . ALA C 1 211 ? 9.366 -160.183 54.185 1.00 48.80 209 ALA C N 1
ATOM 7404 C CA . ALA C 1 211 ? 8.284 -161.160 54.246 1.00 46.90 209 ALA C CA 1
ATOM 7405 C C . ALA C 1 211 ? 6.944 -160.524 53.900 1.00 46.63 209 ALA C C 1
ATOM 7406 O O . ALA C 1 211 ? 6.090 -161.160 53.271 1.00 62.66 209 ALA C O 1
ATOM 7408 N N . PHE C 1 212 ? 6.741 -159.268 54.305 1.00 44.16 210 PHE C N 1
ATOM 7409 C CA . PHE C 1 212 ? 5.490 -158.582 53.999 1.00 59.51 210 PHE C CA 1
ATOM 7410 C C . PHE C 1 212 ? 5.326 -158.382 52.497 1.00 66.83 210 PHE C C 1
ATOM 7411 O O . PHE C 1 212 ? 4.280 -158.710 51.926 1.00 64.45 210 PHE C O 1
ATOM 7419 N N . VAL C 1 213 ? 6.354 -157.835 51.840 1.00 62.36 211 VAL C N 1
ATOM 7420 C CA . VAL C 1 213 ? 6.298 -157.635 50.394 1.00 62.29 211 VAL C CA 1
ATOM 7421 C C . VAL C 1 213 ? 6.131 -158.964 49.668 1.00 63.52 211 VAL C C 1
ATOM 7422 O O . VAL C 1 213 ? 5.475 -159.033 48.621 1.00 75.32 211 VAL C O 1
ATOM 7426 N N . ASN C 1 214 ? 6.702 -160.042 50.214 1.00 61.95 212 ASN C N 1
ATOM 7427 C CA . ASN C 1 214 ? 6.605 -161.342 49.559 1.00 66.34 212 ASN C CA 1
ATOM 7428 C C . ASN C 1 214 ? 5.194 -161.914 49.632 1.00 67.73 212 ASN C C 1
ATOM 7429 O O . ASN C 1 214 ? 4.801 -162.700 48.763 1.00 69.90 212 ASN C O 1
ATOM 7434 N N . SER C 1 215 ? 4.420 -161.537 50.652 1.00 61.23 213 SER C N 1
ATOM 7435 C CA . SER C 1 215 ? 3.049 -162.018 50.780 1.00 64.79 213 SER C CA 1
ATOM 7436 C C . SER C 1 215 ? 2.105 -161.402 49.755 1.00 67.41 213 SER C C 1
ATOM 7437 O O . SER C 1 215 ? 0.921 -161.757 49.742 1.00 72.63 213 SER C O 1
ATOM 7440 N N . GLY C 1 216 ? 2.595 -160.501 48.907 1.00 61.66 214 GLY C N 1
ATOM 7441 C CA . GLY C 1 216 ? 1.788 -159.870 47.891 1.00 64.71 214 GLY C CA 1
ATOM 7442 C C . GLY C 1 216 ? 0.642 -159.044 48.443 1.00 64.89 214 GLY C C 1
ATOM 7443 O O . GLY C 1 216 ? -0.528 -159.302 48.143 1.00 67.83 214 GLY C O 1
ATOM 7444 N N . PRO C 1 217 ? 0.945 -158.035 49.258 1.00 59.90 215 PRO C N 1
ATOM 7445 C CA . PRO C 1 217 ? -0.113 -157.180 49.787 1.00 61.43 215 PRO C CA 1
ATOM 7446 C C . PRO C 1 217 ? -0.446 -156.071 48.808 1.00 63.54 215 PRO C C 1
ATOM 7447 O O . PRO C 1 217 ? 0.375 -155.724 47.945 1.00 59.44 215 PRO C O 1
ATOM 7451 N N . PRO C 1 218 ? -1.636 -155.490 48.901 1.00 59.80 216 PRO C N 1
ATOM 7452 C CA . PRO C 1 218 ? -1.998 -154.403 47.991 1.00 60.08 216 PRO C CA 1
ATOM 7453 C C . PRO C 1 218 ? -1.439 -153.069 48.465 1.00 71.45 216 PRO C C 1
ATOM 7454 O O . PRO C 1 218 ? -1.008 -152.912 49.608 1.00 70.78 216 PRO C O 1
ATOM 7458 N N . HIS C 1 219 ? -1.447 -152.104 47.544 1.00 70.66 217 HIS C N 1
ATOM 7459 C CA . HIS C 1 219 ? -1.155 -150.705 47.858 1.00 65.46 217 HIS C CA 1
ATOM 7460 C C . HIS C 1 219 ? 0.235 -150.532 48.470 1.00 64.36 217 HIS C C 1
ATOM 7461 O O . HIS C 1 219 ? 0.424 -149.758 49.410 1.00 69.48 217 HIS C O 1
ATOM 7468 N N . LEU C 1 220 ? 1.219 -151.266 47.942 1.00 63.05 218 LEU C N 1
ATOM 7469 C CA . LEU C 1 220 ? 2.589 -151.102 48.417 1.00 55.74 218 LEU C CA 1
ATOM 7470 C C . LEU C 1 220 ? 3.135 -149.712 48.119 1.00 52.53 218 LEU C C 1
ATOM 7471 O O . LEU C 1 220 ? 4.088 -149.279 48.775 1.00 55.86 218 LEU C O 1
ATOM 7476 N N . TYR C 1 221 ? 2.551 -149.007 47.147 1.00 54.74 219 TYR C N 1
ATOM 7477 C CA . TYR C 1 221 ? 2.958 -147.638 46.854 1.00 59.40 219 TYR C CA 1
ATOM 7478 C C . TYR C 1 221 ? 2.687 -146.688 48.014 1.00 60.39 219 TYR C C 1
ATOM 7479 O O . TYR C 1 221 ? 3.250 -145.588 48.043 1.00 58.29 219 TYR C O 1
ATOM 7488 N N . LEU C 1 222 ? 1.838 -147.080 48.967 1.00 55.83 220 LEU C N 1
ATOM 7489 C CA . LEU C 1 222 ? 1.580 -146.249 50.137 1.00 65.39 220 LEU C CA 1
ATOM 7490 C C . LEU C 1 222 ? 2.809 -146.077 51.023 1.00 66.03 220 LEU C C 1
ATOM 7491 O O . LEU C 1 222 ? 2.767 -145.270 51.958 1.00 61.03 220 LEU C O 1
ATOM 7496 N N . ILE C 1 223 ? 3.892 -146.815 50.761 1.00 64.53 221 ILE C N 1
ATOM 7497 C CA . ILE C 1 223 ? 5.129 -146.644 51.515 1.00 68.75 221 ILE C CA 1
ATOM 7498 C C . ILE C 1 223 ? 5.737 -145.264 51.300 1.00 75.24 221 ILE C C 1
ATOM 7499 O O . ILE C 1 223 ? 6.556 -144.814 52.109 1.00 78.98 221 ILE C O 1
ATOM 7504 N N . LEU C 1 224 ? 5.359 -144.572 50.225 1.00 74.60 222 LEU C N 1
ATOM 7505 C CA . LEU C 1 224 ? 5.873 -143.226 50.007 1.00 72.01 222 LEU C CA 1
ATOM 7506 C C . LEU C 1 224 ? 5.183 -142.210 50.906 1.00 73.35 222 LEU C C 1
ATOM 7507 O O . LEU C 1 224 ? 5.777 -141.180 51.243 1.00 77.92 222 LEU C O 1
ATOM 7512 N N . GLN C 1 225 ? 3.940 -142.481 51.302 1.00 70.39 223 GLN C N 1
ATOM 7513 C CA . GLN C 1 225 ? 3.219 -141.657 52.259 1.00 76.08 223 GLN C CA 1
ATOM 7514 C C . GLN C 1 225 ? 3.524 -142.043 53.704 1.00 73.67 223 GLN C C 1
ATOM 7515 O O . GLN C 1 225 ? 2.704 -141.788 54.594 1.00 72.75 223 GLN C O 1
ATOM 7521 N N . THR C 1 226 ? 4.680 -142.655 53.949 1.00 71.14 224 THR C N 1
ATOM 7522 C CA . THR C 1 226 ? 5.110 -143.078 55.273 1.00 65.82 224 THR C CA 1
ATOM 7523 C C . THR C 1 226 ? 6.622 -142.932 55.337 1.00 60.57 224 THR C C 1
ATOM 7524 O O . THR C 1 226 ? 7.291 -143.007 54.300 1.00 60.97 224 THR C O 1
ATOM 7528 N N . PRO C 1 227 ? 7.188 -142.683 56.523 1.00 59.89 225 PRO C N 1
ATOM 7529 C CA . PRO C 1 227 ? 8.644 -142.488 56.619 1.00 59.60 225 PRO C CA 1
ATOM 7530 C C . PRO C 1 227 ? 9.462 -143.750 56.397 1.00 66.88 225 PRO C C 1
ATOM 7531 O O . PRO C 1 227 ? 10.695 -143.679 56.456 1.00 79.57 225 PRO C O 1
ATOM 7535 N N . LEU C 1 228 ? 8.827 -144.900 56.147 1.00 56.88 226 LEU C N 1
ATOM 7536 C CA . LEU C 1 228 ? 9.573 -146.151 56.043 1.00 53.73 226 LEU C CA 1
ATOM 7537 C C . LEU C 1 228 ? 10.517 -146.144 54.847 1.00 52.56 226 LEU C C 1
ATOM 7538 O O . LEU C 1 228 ? 11.661 -146.602 54.952 1.00 54.85 226 LEU C O 1
ATOM 7543 N N . PHE C 1 229 ? 10.054 -145.644 53.698 1.00 51.59 227 PHE C N 1
ATOM 7544 C CA . PHE C 1 229 ? 10.880 -145.659 52.494 1.00 49.67 227 PHE C CA 1
ATOM 7545 C C . PHE C 1 229 ? 12.159 -144.853 52.693 1.00 39.91 227 PHE C C 1
ATOM 7546 O O . PHE C 1 229 ? 13.256 -145.314 52.359 1.00 49.93 227 PHE C O 1
ATOM 7554 N N . GLY C 1 230 ? 12.032 -143.638 53.234 1.00 55.71 228 GLY C N 1
ATOM 7555 C CA . GLY C 1 230 ? 13.205 -142.822 53.497 1.00 51.21 228 GLY C CA 1
ATOM 7556 C C . GLY C 1 230 ? 14.169 -143.454 54.481 1.00 63.29 228 GLY C C 1
ATOM 7557 O O . GLY C 1 230 ? 15.383 -143.256 54.381 1.00 66.42 228 GLY C O 1
ATOM 7558 N N . ASN C 1 231 ? 13.650 -144.226 55.438 1.00 63.06 229 ASN C N 1
ATOM 7559 C CA . ASN C 1 231 ? 14.513 -144.868 56.421 1.00 61.80 229 ASN C CA 1
ATOM 7560 C C . ASN C 1 231 ? 15.209 -146.095 55.850 1.00 61.91 229 ASN C C 1
ATOM 7561 O O . ASN C 1 231 ? 16.292 -146.462 56.320 1.00 58.42 229 ASN C O 1
ATOM 7566 N N . ILE C 1 232 ? 14.602 -146.748 54.857 1.00 50.44 230 ILE C N 1
ATOM 7567 C CA . ILE C 1 232 ? 15.315 -147.775 54.102 1.00 39.63 230 ILE C CA 1
ATOM 7568 C C . ILE C 1 232 ? 16.527 -147.166 53.409 1.00 47.28 230 ILE C C 1
ATOM 7569 O O . ILE C 1 232 ? 17.644 -147.694 53.485 1.00 47.90 230 ILE C O 1
ATOM 7574 N N . LEU C 1 233 ? 16.320 -146.044 52.715 1.00 45.29 231 LEU C N 1
ATOM 7575 C CA . LEU C 1 233 ? 17.425 -145.363 52.047 1.00 44.55 231 LEU C CA 1
ATOM 7576 C C . LEU C 1 233 ? 18.448 -144.843 53.049 1.00 59.52 231 LEU C C 1
ATOM 7577 O O . LEU C 1 233 ? 19.654 -144.852 52.778 1.00 59.53 231 LEU C O 1
ATOM 7582 N N . GLN C 1 234 ? 17.986 -144.378 54.212 1.00 61.67 232 GLN C N 1
ATOM 7583 C CA . GLN C 1 234 ? 18.917 -143.881 55.220 1.00 64.72 232 GLN C CA 1
ATOM 7584 C C . GLN C 1 234 ? 19.778 -145.008 55.773 1.00 58.85 232 GLN C C 1
ATOM 7585 O O . GLN C 1 234 ? 20.971 -144.814 56.033 1.00 58.12 232 GLN C O 1
ATOM 7591 N N . SER C 1 235 ? 19.187 -146.189 55.971 1.00 58.09 233 SER C N 1
ATOM 7592 C CA . SER C 1 235 ? 19.975 -147.349 56.374 1.00 58.12 233 SER C CA 1
ATOM 7593 C C . SER C 1 235 ? 21.004 -147.707 55.309 1.00 57.36 233 SER C C 1
ATOM 7594 O O . SER C 1 235 ? 22.152 -148.036 55.628 1.00 53.30 233 SER C O 1
ATOM 7597 N N . LEU C 1 236 ? 20.607 -147.652 54.035 1.00 58.64 234 LEU C N 1
ATOM 7598 C CA . LEU C 1 236 ? 21.530 -147.959 52.948 1.00 60.27 234 LEU C CA 1
ATOM 7599 C C . LEU C 1 236 ? 22.664 -146.943 52.855 1.00 56.25 234 LEU C C 1
ATOM 7600 O O . LEU C 1 236 ? 23.750 -147.273 52.365 1.00 57.90 234 LEU C O 1
ATOM 7605 N N . GLN C 1 237 ? 22.436 -145.712 53.312 1.00 64.97 235 GLN C N 1
ATOM 7606 C CA . GLN C 1 237 ? 23.444 -144.663 53.208 1.00 65.74 235 GLN C CA 1
ATOM 7607 C C . GLN C 1 237 ? 24.379 -144.599 54.407 1.00 64.40 235 GLN C C 1
ATOM 7608 O O . GLN C 1 237 ? 25.523 -144.152 54.263 1.00 71.44 235 GLN C O 1
ATOM 7614 N N . LYS C 1 238 ? 23.934 -145.032 55.582 1.00 63.01 236 LYS C N 1
ATOM 7615 C CA . LYS C 1 238 ? 24.679 -144.779 56.810 1.00 69.81 236 LYS C CA 1
ATOM 7616 C C . LYS C 1 238 ? 25.104 -146.035 57.551 1.00 70.00 236 LYS C C 1
ATOM 7617 O O . LYS C 1 238 ? 26.214 -146.073 58.087 1.00 73.00 236 LYS C O 1
ATOM 7623 N N . ASP C 1 239 ? 24.255 -147.060 57.610 1.00 63.19 237 ASP C N 1
ATOM 7624 C CA . ASP C 1 239 ? 24.592 -148.261 58.364 1.00 70.30 237 ASP C CA 1
ATOM 7625 C C . ASP C 1 239 ? 25.856 -148.914 57.814 1.00 70.96 237 ASP C C 1
ATOM 7626 O O . ASP C 1 239 ? 26.145 -148.855 56.616 1.00 62.84 237 ASP C O 1
ATOM 7631 N N . GLU C 1 240 ? 26.613 -149.546 58.710 1.00 66.06 238 GLU C N 1
ATOM 7632 C CA . GLU C 1 240 ? 27.915 -150.099 58.374 1.00 70.55 238 GLU C CA 1
ATOM 7633 C C . GLU C 1 240 ? 27.978 -151.615 58.486 1.00 71.53 238 GLU C C 1
ATOM 7634 O O . GLU C 1 240 ? 29.042 -152.194 58.237 1.00 77.13 238 GLU C O 1
ATOM 7640 N N . SER C 1 241 ? 26.883 -152.274 58.853 1.00 75.61 239 SER C N 1
ATOM 7641 C CA . SER C 1 241 ? 26.847 -153.728 58.873 1.00 76.14 239 SER C CA 1
ATOM 7642 C C . SER C 1 241 ? 26.513 -154.253 57.482 1.00 82.26 239 SER C C 1
ATOM 7643 O O . SER C 1 241 ? 25.510 -153.852 56.883 1.00 85.11 239 SER C O 1
ATOM 7646 N N . THR C 1 242 ? 27.366 -155.141 56.965 1.00 81.66 240 THR C N 1
ATOM 7647 C CA . THR C 1 242 ? 27.113 -155.738 55.657 1.00 70.37 240 THR C CA 1
ATOM 7648 C C . THR C 1 242 ? 25.778 -156.473 55.636 1.00 67.33 240 THR C C 1
ATOM 7649 O O . THR C 1 242 ? 25.062 -156.451 54.628 1.00 61.51 240 THR C O 1
ATOM 7653 N N . PHE C 1 243 ? 25.425 -157.127 56.745 1.00 69.28 241 PHE C N 1
ATOM 7654 C CA . PHE C 1 243 ? 24.165 -157.861 56.810 1.00 66.30 241 PHE C CA 1
ATOM 7655 C C . PHE C 1 243 ? 22.970 -156.915 56.793 1.00 63.16 241 PHE C C 1
ATOM 7656 O O . PHE C 1 243 ? 21.983 -157.164 56.090 1.00 52.44 241 PHE C O 1
ATOM 7664 N N . THR C 1 244 ? 23.037 -155.830 57.569 1.00 69.46 242 THR C N 1
ATOM 7665 C CA . THR C 1 244 ? 21.916 -154.898 57.652 1.00 61.19 242 THR C CA 1
ATOM 7666 C C . THR C 1 244 ? 21.661 -154.214 56.314 1.00 61.54 242 THR C C 1
ATOM 7667 O O . THR C 1 244 ? 20.519 -154.147 55.845 1.00 54.60 242 THR C O 1
ATOM 7671 N N . VAL C 1 245 ? 22.718 -153.687 55.689 1.00 63.06 243 VAL C N 1
ATOM 7672 C CA . VAL C 1 245 ? 22.560 -152.963 54.430 1.00 58.29 243 VAL C CA 1
ATOM 7673 C C . VAL C 1 245 ? 22.013 -153.882 53.344 1.00 62.83 243 VAL C C 1
ATOM 7674 O O . VAL C 1 245 ? 21.195 -153.468 52.513 1.00 50.27 243 VAL C O 1
ATOM 7678 N N . ASN C 1 246 ? 22.443 -155.146 53.340 1.00 67.45 244 ASN C N 1
ATOM 7679 C CA . ASN C 1 246 ? 21.937 -156.088 52.346 1.00 56.28 244 ASN C CA 1
ATOM 7680 C C . ASN C 1 246 ? 20.451 -156.358 52.548 1.00 65.50 244 ASN C C 1
ATOM 7681 O O . ASN C 1 246 ? 19.701 -156.485 51.573 1.00 67.51 244 ASN C O 1
ATOM 7686 N N . LEU C 1 247 ? 20.010 -156.463 53.804 1.00 68.52 245 LEU C N 1
ATOM 7687 C CA . LEU C 1 247 ? 18.582 -156.590 54.082 1.00 66.70 245 LEU C CA 1
ATOM 7688 C C . LEU C 1 247 ? 17.810 -155.395 53.533 1.00 63.76 245 LEU C C 1
ATOM 7689 O O . LEU C 1 247 ? 16.774 -155.558 52.878 1.00 78.88 245 LEU C O 1
ATOM 7694 N N . ALA C 1 248 ? 18.295 -154.182 53.810 1.00 59.76 246 ALA C N 1
ATOM 7695 C CA . ALA C 1 248 ? 17.652 -152.983 53.279 1.00 55.94 246 ALA C CA 1
ATOM 7696 C C . ALA C 1 248 ? 17.628 -152.991 51.755 1.00 53.45 246 ALA C C 1
ATOM 7697 O O . ALA C 1 248 ? 16.649 -152.552 51.140 1.00 58.66 246 ALA C O 1
ATOM 7699 N N . LEU C 1 249 ? 18.699 -153.484 51.127 1.00 57.56 247 LEU C N 1
ATOM 7700 C CA . LEU C 1 249 ? 18.755 -153.504 49.669 1.00 51.18 247 LEU C CA 1
ATOM 7701 C C . LEU C 1 249 ? 17.776 -154.517 49.088 1.00 51.87 247 LEU C C 1
ATOM 7702 O O . LEU C 1 249 ? 17.154 -154.261 48.051 1.00 46.24 247 LEU C O 1
ATOM 7707 N N . ILE C 1 250 ? 17.632 -155.676 49.737 1.00 46.82 248 ILE C N 1
ATOM 7708 C CA . ILE C 1 250 ? 16.677 -156.676 49.267 1.00 48.70 248 ILE C CA 1
ATOM 7709 C C . ILE C 1 250 ? 15.262 -156.115 49.300 1.00 52.91 248 ILE C C 1
ATOM 7710 O O . ILE C 1 250 ? 14.480 -156.301 48.359 1.00 56.38 248 ILE C O 1
ATOM 7715 N N . ALA C 1 251 ? 14.910 -155.420 50.384 1.00 48.86 249 ALA C N 1
ATOM 7716 C CA . ALA C 1 251 ? 13.597 -154.789 50.465 1.00 57.83 249 ALA C CA 1
ATOM 7717 C C . ALA C 1 251 ? 13.427 -153.724 49.388 1.00 52.52 249 ALA C C 1
ATOM 7718 O O . ALA C 1 251 ? 12.368 -153.634 48.757 1.00 52.97 249 ALA C O 1
ATOM 7720 N N . LEU C 1 252 ? 14.462 -152.910 49.162 1.00 47.13 250 LEU C N 1
ATOM 7721 C CA . LEU C 1 252 ? 14.371 -151.856 48.156 1.00 48.63 250 LEU C CA 1
ATOM 7722 C C . LEU C 1 252 ? 14.159 -152.434 46.762 1.00 48.11 250 LEU C C 1
ATOM 7723 O O . LEU C 1 252 ? 13.339 -151.924 45.989 1.00 51.98 250 LEU C O 1
ATOM 7728 N N . VAL C 1 253 ? 14.896 -153.493 46.418 1.00 49.28 251 VAL C N 1
ATOM 7729 C CA . VAL C 1 253 ? 14.740 -154.116 45.106 1.00 54.30 251 VAL C CA 1
ATOM 7730 C C . VAL C 1 253 ? 13.341 -154.700 44.950 1.00 60.27 251 VAL C C 1
ATOM 7731 O O . VAL C 1 253 ? 12.773 -154.695 43.851 1.00 57.44 251 VAL C O 1
ATOM 7743 N N . LEU C 1 255 ? 10.648 -153.460 46.338 1.00 49.18 253 LEU C N 1
ATOM 7744 C CA . LEU C 1 255 ? 9.652 -152.399 46.445 1.00 51.83 253 LEU C CA 1
ATOM 7745 C C . LEU C 1 255 ? 9.568 -151.521 45.201 1.00 53.98 253 LEU C C 1
ATOM 7746 O O . LEU C 1 255 ? 8.468 -151.116 44.810 1.00 53.49 253 LEU C O 1
ATOM 7751 N N . LEU C 1 256 ? 10.707 -151.212 44.580 1.00 53.40 254 LEU C N 1
ATOM 7752 C CA . LEU C 1 256 ? 10.712 -150.271 43.462 1.00 53.46 254 LEU C CA 1
ATOM 7753 C C . LEU C 1 256 ? 9.793 -150.658 42.306 1.00 49.95 254 LEU C C 1
ATOM 7754 O O . LEU C 1 256 ? 9.149 -149.752 41.747 1.00 48.37 254 LEU C O 1
ATOM 7759 N N . PRO C 1 257 ? 9.679 -151.926 41.888 1.00 56.80 255 PRO C N 1
ATOM 7760 C CA . PRO C 1 257 ? 8.757 -152.247 40.784 1.00 58.33 255 PRO C CA 1
ATOM 7761 C C . PRO C 1 257 ? 7.296 -151.955 41.092 1.00 70.33 255 PRO C C 1
ATOM 7762 O O . PRO C 1 257 ? 6.470 -152.013 40.171 1.00 86.65 255 PRO C O 1
ATOM 7766 N N . PHE C 1 258 ? 6.949 -151.648 42.341 1.00 60.76 256 PHE C N 1
ATOM 7767 C CA . PHE C 1 258 ? 5.572 -151.340 42.700 1.00 57.59 256 PHE C CA 1
ATOM 7768 C C . PHE C 1 258 ? 5.243 -149.857 42.576 1.00 52.71 256 PHE C C 1
ATOM 7769 O O . PHE C 1 258 ? 4.064 -149.494 42.642 1.00 46.02 256 PHE C O 1
ATOM 7777 N N . PHE C 1 259 ? 6.246 -148.999 42.399 1.00 45.72 257 PHE C N 1
ATOM 7778 C CA . PHE C 1 259 ? 6.018 -147.584 42.130 1.00 53.45 257 PHE C CA 1
ATOM 7779 C C . PHE C 1 259 ? 7.172 -147.012 41.313 1.00 55.68 257 PHE C C 1
ATOM 7780 O O . PHE C 1 259 ? 7.809 -146.039 41.736 1.00 53.88 257 PHE C O 1
ATOM 7788 N N . PRO C 1 260 ? 7.463 -147.569 40.132 1.00 58.52 258 PRO C N 1
ATOM 7789 C CA . PRO C 1 260 ? 8.652 -147.116 39.394 1.00 63.68 258 PRO C CA 1
ATOM 7790 C C . PRO C 1 260 ? 8.527 -145.704 38.851 1.00 65.18 258 PRO C C 1
ATOM 7791 O O . PRO C 1 260 ? 9.549 -145.029 38.677 1.00 69.95 258 PRO C O 1
ATOM 7795 N N . GLY C 1 261 ? 7.311 -145.237 38.571 1.00 67.28 259 GLY C N 1
ATOM 7796 C CA . GLY C 1 261 ? 7.132 -143.892 38.058 1.00 61.71 259 GLY C CA 1
ATOM 7797 C C . GLY C 1 261 ? 7.192 -142.796 39.096 1.00 60.99 259 GLY C C 1
ATOM 7798 O O . GLY C 1 261 ? 7.152 -141.616 38.734 1.00 62.75 259 GLY C O 1
ATOM 7799 N N . ASP C 1 262 ? 7.283 -143.155 40.374 1.00 57.34 260 ASP C N 1
ATOM 7800 C CA . ASP C 1 262 ? 7.303 -142.191 41.464 1.00 60.55 260 ASP C CA 1
ATOM 7801 C C . ASP C 1 262 ? 8.686 -142.010 42.078 1.00 59.38 260 ASP C C 1
ATOM 7802 O O . ASP C 1 262 ? 8.828 -141.227 43.022 1.00 63.55 260 ASP C O 1
ATOM 7807 N N . ILE C 1 263 ? 9.703 -142.707 41.572 1.00 55.76 261 ILE C N 1
ATOM 7808 C CA . ILE C 1 263 ? 11.029 -142.686 42.178 1.00 56.19 261 ILE C CA 1
ATOM 7809 C C . ILE C 1 263 ? 11.955 -141.671 41.513 1.00 62.86 261 ILE C C 1
ATOM 7810 O O . ILE C 1 263 ? 13.143 -141.621 41.841 1.00 68.13 261 ILE C O 1
ATOM 7815 N N . VAL C 1 264 ? 11.444 -140.870 40.572 1.00 61.19 262 VAL C N 1
ATOM 7816 C CA . VAL C 1 264 ? 12.286 -139.863 39.917 1.00 58.33 262 VAL C CA 1
ATOM 7817 C C . VAL C 1 264 ? 12.946 -138.921 40.920 1.00 57.34 262 VAL C C 1
ATOM 7818 O O . VAL C 1 264 ? 14.162 -138.692 40.807 1.00 62.52 262 VAL C O 1
ATOM 7822 N N . PRO C 1 265 ? 12.238 -138.348 41.903 1.00 58.70 263 PRO C N 1
ATOM 7823 C CA . PRO C 1 265 ? 12.931 -137.486 42.880 1.00 58.05 263 PRO C CA 1
ATOM 7824 C C . PRO C 1 265 ? 13.975 -138.213 43.713 1.00 55.53 263 PRO C C 1
ATOM 7825 O O . PRO C 1 265 ? 14.845 -137.554 44.295 1.00 60.40 263 PRO C O 1
ATOM 7829 N N . TYR C 1 266 ? 13.918 -139.541 43.794 1.00 54.37 264 TYR C N 1
ATOM 7830 C CA . TYR C 1 266 ? 14.862 -140.307 44.597 1.00 55.94 264 TYR C CA 1
ATOM 7831 C C . TYR C 1 266 ? 16.058 -140.817 43.804 1.00 55.84 264 TYR C C 1
ATOM 7832 O O . TYR C 1 266 ? 16.974 -141.390 44.404 1.00 57.67 264 TYR C O 1
ATOM 7841 N N . LEU C 1 267 ? 16.069 -140.636 42.483 1.00 56.12 265 LEU C N 1
ATOM 7842 C CA . LEU C 1 267 ? 17.137 -141.183 41.646 1.00 60.47 265 LEU C CA 1
ATOM 7843 C C . LEU C 1 267 ? 18.538 -140.762 42.077 1.00 61.80 265 LEU C C 1
ATOM 7844 O O . LEU C 1 267 ? 19.420 -141.634 42.139 1.00 57.92 265 LEU C O 1
ATOM 7849 N N . PRO C 1 268 ? 18.827 -139.484 42.369 1.00 55.29 266 PRO C N 1
ATOM 7850 C CA . PRO C 1 268 ? 20.173 -139.159 42.876 1.00 62.95 266 PRO C CA 1
ATOM 7851 C C . PRO C 1 268 ? 20.536 -139.921 44.138 1.00 65.09 266 PRO C C 1
ATOM 7852 O O . PRO C 1 268 ? 21.688 -140.343 44.294 1.00 60.24 266 PRO C O 1
ATOM 7856 N N . THR C 1 269 ? 19.578 -140.108 45.049 1.00 58.86 267 THR C N 1
ATOM 7857 C CA . THR C 1 269 ? 19.840 -140.897 46.249 1.00 44.29 267 THR C CA 1
ATOM 7858 C C . THR C 1 269 ? 20.067 -142.363 45.898 1.00 55.58 267 THR C C 1
ATOM 7859 O O . THR C 1 269 ? 20.998 -142.997 46.409 1.00 57.09 267 THR C O 1
ATOM 7863 N N . LEU C 1 270 ? 19.219 -142.919 45.029 1.00 52.23 268 LEU C N 1
ATOM 7864 C CA . LEU C 1 270 ? 19.374 -144.313 44.625 1.00 47.92 268 LEU C CA 1
ATOM 7865 C C . LEU C 1 270 ? 20.700 -144.538 43.907 1.00 49.16 268 LEU C C 1
ATOM 7866 O O . LEU C 1 270 ? 21.347 -145.576 44.092 1.00 51.86 268 LEU C O 1
ATOM 7871 N N . PHE C 1 271 ? 21.118 -143.581 43.076 1.00 47.65 269 PHE C N 1
ATOM 7872 C CA . PHE C 1 271 ? 22.401 -143.711 42.391 1.00 40.06 269 PHE C CA 1
ATOM 7873 C C . PHE C 1 271 ? 23.561 -143.638 43.377 1.00 48.16 269 PHE C C 1
ATOM 7874 O O . PHE C 1 271 ? 24.542 -144.379 43.246 1.00 49.66 269 PHE C O 1
ATOM 7882 N N . ASN C 1 272 ? 23.468 -142.745 44.366 1.00 43.11 270 ASN C N 1
ATOM 7883 C CA . ASN C 1 272 ? 24.524 -142.630 45.368 1.00 49.80 270 ASN C CA 1
ATOM 7884 C C . ASN C 1 272 ? 24.625 -143.891 46.215 1.00 45.05 270 ASN C C 1
ATOM 7885 O O . ASN C 1 272 ? 25.724 -144.280 46.630 1.00 44.85 270 ASN C O 1
ATOM 7890 N N . ILE C 1 273 ? 23.490 -144.536 46.491 1.00 44.10 271 ILE C N 1
ATOM 7891 C CA . ILE C 1 273 ? 23.511 -145.795 47.230 1.00 48.46 271 ILE C CA 1
ATOM 7892 C C . ILE C 1 273 ? 24.268 -146.858 46.446 1.00 62.85 271 ILE C C 1
ATOM 7893 O O . ILE C 1 273 ? 25.067 -147.615 47.011 1.00 68.00 271 ILE C O 1
ATOM 7898 N N . TYR C 1 274 ? 24.039 -146.926 45.131 1.00 64.36 272 TYR C N 1
ATOM 7899 C CA . TYR C 1 274 ? 24.774 -147.876 44.300 1.00 60.15 272 TYR C CA 1
ATOM 7900 C C . TYR C 1 274 ? 26.275 -147.624 44.365 1.00 51.33 272 TYR C C 1
ATOM 7901 O O . TYR C 1 274 ? 27.066 -148.568 44.471 1.00 55.49 272 TYR C O 1
ATOM 7910 N N . ALA C 1 275 ? 26.686 -146.356 44.296 1.00 46.23 273 ALA C N 1
ATOM 7911 C CA . ALA C 1 275 ? 28.109 -146.037 44.330 1.00 50.16 273 ALA C CA 1
ATOM 7912 C C . ALA C 1 275 ? 28.732 -146.411 45.669 1.00 61.98 273 ALA C C 1
ATOM 7913 O O . ALA C 1 275 ? 29.872 -146.887 45.717 1.00 66.86 273 ALA C O 1
ATOM 7915 N N . ARG C 1 276 ? 28.002 -146.200 46.767 1.00 60.18 274 ARG C N 1
ATOM 7916 C CA . ARG C 1 276 ? 28.523 -146.562 48.082 1.00 57.35 274 ARG C CA 1
ATOM 7917 C C . ARG C 1 276 ? 28.702 -148.069 48.206 1.00 60.10 274 ARG C C 1
ATOM 7918 O O . ARG C 1 276 ? 29.751 -148.548 48.653 1.00 52.73 274 ARG C O 1
ATOM 7926 N N . LEU C 1 277 ? 27.680 -148.836 47.818 1.00 62.67 275 LEU C N 1
ATOM 7927 C CA . LEU C 1 277 ? 27.764 -150.288 47.932 1.00 60.76 275 LEU C CA 1
ATOM 7928 C C . LEU C 1 277 ? 28.768 -150.872 46.948 1.00 56.74 275 LEU C C 1
ATOM 7929 O O . LEU C 1 277 ? 29.337 -151.938 47.206 1.00 57.74 275 LEU C O 1
ATOM 7934 N N . LEU C 1 278 ? 28.992 -150.194 45.820 1.00 56.60 276 LEU C N 1
ATOM 7935 C CA . LEU C 1 278 ? 30.003 -150.647 44.871 1.00 59.41 276 LEU C CA 1
ATOM 7936 C C . LEU C 1 278 ? 31.398 -150.612 45.484 1.00 61.31 276 LEU C C 1
ATOM 7937 O O . LEU C 1 278 ? 32.257 -151.425 45.122 1.00 60.44 276 LEU C O 1
ATOM 7942 N N . PHE C 1 279 ? 31.640 -149.686 46.410 1.00 70.75 277 PHE C N 1
ATOM 7943 C CA . PHE C 1 279 ? 32.915 -149.543 47.106 1.00 71.78 277 PHE C CA 1
ATOM 7944 C C . PHE C 1 279 ? 32.802 -149.920 48.580 1.00 71.94 277 PHE C C 1
ATOM 7945 O O . PHE C 1 279 ? 33.367 -149.252 49.448 1.00 77.66 277 PHE C O 1
ATOM 7953 N N . TRP C 1 280 ? 32.054 -150.985 48.880 1.00 62.83 278 TRP C N 1
ATOM 7954 C CA . TRP C 1 280 ? 31.836 -151.362 50.272 1.00 72.33 278 TRP C CA 1
ATOM 7955 C C . TRP C 1 280 ? 33.143 -151.704 50.978 1.00 76.42 278 TRP C C 1
ATOM 7956 O O . TRP C 1 280 ? 33.236 -151.576 52.204 1.00 85.91 278 TRP C O 1
ATOM 7967 N N . ASP C 1 281 ? 34.157 -152.136 50.234 1.00 81.66 279 ASP C N 1
ATOM 7968 C CA . ASP C 1 281 ? 35.449 -152.469 50.825 1.00 89.57 279 ASP C CA 1
ATOM 7969 C C . ASP C 1 281 ? 36.281 -151.216 51.096 1.00 87.08 279 ASP C C 1
ATOM 7970 O O . ASP C 1 281 ? 35.741 -150.151 51.398 1.00 85.14 279 ASP C O 1
ATOM 7975 N N . PRO C 1 305 ? 18.383 -137.294 63.342 1.00 105.42 303 PRO C N 1
ATOM 7976 C CA . PRO C 1 305 ? 19.524 -138.155 63.669 1.00 106.83 303 PRO C CA 1
ATOM 7977 C C . PRO C 1 305 ? 19.338 -139.584 63.168 1.00 108.33 303 PRO C C 1
ATOM 7978 O O . PRO C 1 305 ? 18.335 -139.876 62.516 1.00 114.22 303 PRO C O 1
ATOM 7982 N N . TRP C 1 306 ? 20.296 -140.459 63.475 1.00 89.98 304 TRP C N 1
ATOM 7983 C CA . TRP C 1 306 ? 20.224 -141.853 63.055 1.00 80.75 304 TRP C CA 1
ATOM 7984 C C . TRP C 1 306 ? 21.227 -142.699 63.831 1.00 82.51 304 TRP C C 1
ATOM 7985 O O . TRP C 1 306 ? 22.412 -142.358 63.899 1.00 81.11 304 TRP C O 1
ATOM 7996 N N . ASP C 1 307 ? 20.765 -143.799 64.423 1.00 83.44 305 ASP C N 1
ATOM 7997 C CA . ASP C 1 307 ? 21.622 -144.693 65.201 1.00 85.64 305 ASP C CA 1
ATOM 7998 C C . ASP C 1 307 ? 22.127 -145.800 64.283 1.00 88.60 305 ASP C C 1
ATOM 7999 O O . ASP C 1 307 ? 21.391 -146.732 63.951 1.00 98.35 305 ASP C O 1
ATOM 8004 N N . LYS C 1 308 ? 23.388 -145.697 63.872 1.00 82.72 306 LYS C N 1
ATOM 8005 C CA . LYS C 1 308 ? 23.953 -146.646 62.924 1.00 83.95 306 LYS C CA 1
ATOM 8006 C C . LYS C 1 308 ? 24.130 -148.022 63.556 1.00 84.00 306 LYS C C 1
ATOM 8007 O O . LYS C 1 308 ? 24.420 -148.153 64.748 1.00 78.10 306 LYS C O 1
ATOM 8013 N N . VAL C 1 309 ? 23.951 -149.054 62.738 1.00 84.06 307 VAL C N 1
ATOM 8014 C CA . VAL C 1 309 ? 24.388 -150.400 63.089 1.00 83.79 307 VAL C CA 1
ATOM 8015 C C . VAL C 1 309 ? 25.829 -150.537 62.618 1.00 83.65 307 VAL C C 1
ATOM 8016 O O . VAL C 1 309 ? 26.121 -150.383 61.427 1.00 85.45 307 VAL C O 1
ATOM 8020 N N . LEU C 1 310 ? 26.728 -150.827 63.551 1.00 78.44 308 LEU C N 1
ATOM 8021 C CA . LEU C 1 310 ? 28.146 -150.871 63.245 1.00 75.22 308 LEU C CA 1
ATOM 8022 C C . LEU C 1 310 ? 28.504 -152.189 62.563 1.00 74.67 308 LEU C C 1
ATOM 8023 O O . LEU C 1 310 ? 27.703 -153.125 62.493 1.00 71.98 308 LEU C O 1
ATOM 8028 N N . LEU C 1 311 ? 29.727 -152.250 62.045 1.00 74.85 309 LEU C N 1
ATOM 8029 C CA . LEU C 1 311 ? 30.200 -153.470 61.409 1.00 74.41 309 LEU C CA 1
ATOM 8030 C C . LEU C 1 311 ? 30.352 -154.573 62.446 1.00 84.92 309 LEU C C 1
ATOM 8031 O O . LEU C 1 311 ? 30.966 -154.371 63.499 1.00 82.72 309 LEU C O 1
ATOM 8036 N N . ASP C 1 312 ? 29.778 -155.740 62.152 1.00 86.61 310 ASP C N 1
ATOM 8037 C CA . ASP C 1 312 ? 29.923 -156.910 63.003 1.00 92.55 310 ASP C CA 1
ATOM 8038 C C . ASP C 1 312 ? 31.065 -157.748 62.445 1.00 100.03 310 ASP C C 1
ATOM 8039 O O . ASP C 1 312 ? 30.876 -158.459 61.446 1.00 100.03 310 ASP C O 1
ATOM 8044 N N . PRO C 1 313 ? 32.263 -157.700 63.037 1.00 108.68 311 PRO C N 1
ATOM 8045 C CA . PRO C 1 313 ? 33.406 -158.423 62.452 1.00 113.48 311 PRO C CA 1
ATOM 8046 C C . PRO C 1 313 ? 33.241 -159.932 62.437 1.00 113.59 311 PRO C C 1
ATOM 8047 O O . PRO C 1 313 ? 34.025 -160.615 61.764 1.00 116.56 311 PRO C O 1
ATOM 8051 N N . ASP C 1 314 ? 32.251 -160.474 63.149 1.00 109.30 312 ASP C N 1
ATOM 8052 C CA . ASP C 1 314 ? 32.104 -161.922 63.229 1.00 107.86 312 ASP C CA 1
ATOM 8053 C C . ASP C 1 314 ? 31.455 -162.500 61.977 1.00 104.59 312 ASP C C 1
ATOM 8054 O O . ASP C 1 314 ? 31.869 -163.559 61.491 1.00 110.85 312 ASP C O 1
ATOM 8059 N N . TYR C 1 315 ? 30.460 -161.809 61.422 1.00 96.15 313 TYR C N 1
ATOM 8060 C CA . TYR C 1 315 ? 29.647 -162.357 60.338 1.00 86.79 313 TYR C CA 1
ATOM 8061 C C . TYR C 1 315 ? 29.591 -161.487 59.090 1.00 85.80 313 TYR C C 1
ATOM 8062 O O . TYR C 1 315 ? 29.302 -162.017 58.009 1.00 79.99 313 TYR C O 1
ATOM 8071 N N . ASP C 1 316 ? 29.859 -160.185 59.190 1.00 85.33 314 ASP C N 1
ATOM 8072 C CA . ASP C 1 316 ? 29.681 -159.279 58.062 1.00 82.34 314 ASP C CA 1
ATOM 8073 C C . ASP C 1 316 ? 30.812 -159.461 57.058 1.00 84.48 314 ASP C C 1
ATOM 8074 O O . ASP C 1 316 ? 31.992 -159.393 57.416 1.00 92.22 314 ASP C O 1
ATOM 8079 N N . GLY C 1 317 ? 30.447 -159.686 55.800 1.00 90.58 315 GLY C N 1
ATOM 8080 C CA . GLY C 1 317 ? 31.412 -159.857 54.738 1.00 91.19 315 GLY C CA 1
ATOM 8081 C C . GLY C 1 317 ? 31.901 -158.543 54.158 1.00 89.66 315 GLY C C 1
ATOM 8082 O O . GLY C 1 317 ? 31.621 -157.450 54.654 1.00 79.08 315 GLY C O 1
ATOM 8083 N N . HIS C 1 318 ? 32.655 -158.673 53.068 1.00 99.65 316 HIS C N 1
ATOM 8084 C CA . HIS C 1 318 ? 33.293 -157.553 52.391 1.00 99.41 316 HIS C CA 1
ATOM 8085 C C . HIS C 1 318 ? 32.553 -157.108 51.137 1.00 85.15 316 HIS C C 1
ATOM 8086 O O . HIS C 1 318 ? 32.996 -156.163 50.476 1.00 89.70 316 HIS C O 1
ATOM 8093 N N . SER C 1 319 ? 31.445 -157.759 50.793 1.00 72.08 317 SER C N 1
ATOM 8094 C CA . SER C 1 319 ? 30.665 -157.377 49.627 1.00 72.34 317 SER C CA 1
ATOM 8095 C C . SER C 1 319 ? 29.181 -157.535 49.927 1.00 76.11 317 SER C C 1
ATOM 8096 O O . SER C 1 319 ? 28.778 -158.393 50.717 1.00 77.05 317 SER C O 1
ATOM 8099 N N . VAL C 1 320 ? 28.373 -156.695 49.288 1.00 69.63 318 VAL C N 1
ATOM 8100 C CA . VAL C 1 320 ? 26.924 -156.718 49.454 1.00 62.69 318 VAL C CA 1
ATOM 8101 C C . VAL C 1 320 ? 26.358 -157.739 48.470 1.00 62.79 318 VAL C C 1
ATOM 8102 O O . VAL C 1 320 ? 26.478 -157.535 47.251 1.00 62.17 318 VAL C O 1
ATOM 8106 N N . PRO C 1 321 ? 25.751 -158.832 48.941 1.00 66.91 319 PRO C N 1
ATOM 8107 C CA . PRO C 1 321 ? 25.328 -159.894 48.008 1.00 64.86 319 PRO C CA 1
ATOM 8108 C C . PRO C 1 321 ? 24.293 -159.456 46.984 1.00 65.69 319 PRO C C 1
ATOM 8109 O O . PRO C 1 321 ? 24.340 -159.914 45.836 1.00 76.23 319 PRO C O 1
ATOM 8113 N N . TYR C 1 322 ? 23.359 -158.585 47.358 1.00 55.14 320 TYR C N 1
ATOM 8114 C CA . TYR C 1 322 ? 22.257 -158.212 46.481 1.00 51.74 320 TYR C CA 1
ATOM 8115 C C . TYR C 1 322 ? 22.598 -157.047 45.557 1.00 54.21 320 TYR C C 1
ATOM 8116 O O . TYR C 1 322 ? 21.706 -156.534 44.874 1.00 54.35 320 TYR C O 1
ATOM 8125 N N . LEU C 1 323 ? 23.859 -156.617 45.531 1.00 50.18 321 LEU C N 1
ATOM 8126 C CA . LEU C 1 323 ? 24.257 -155.530 44.639 1.00 47.97 321 LEU C CA 1
ATOM 8127 C C . LEU C 1 323 ? 23.999 -155.809 43.160 1.00 57.58 321 LEU C C 1
ATOM 8128 O O . LEU C 1 323 ? 23.528 -154.889 42.468 1.00 57.17 321 LEU C O 1
ATOM 8133 N N . PRO C 1 324 ? 24.285 -156.999 42.606 1.00 46.65 322 PRO C N 1
ATOM 8134 C CA . PRO C 1 324 ? 23.980 -157.212 41.178 1.00 43.68 322 PRO C CA 1
ATOM 8135 C C . PRO C 1 324 ? 22.514 -157.012 40.838 1.00 43.30 322 PRO C C 1
ATOM 8136 O O . PRO C 1 324 ? 22.197 -156.429 39.794 1.00 53.69 322 PRO C O 1
ATOM 8140 N N . GLU C 1 325 ? 21.606 -157.485 41.694 1.00 53.75 323 GLU C N 1
ATOM 8141 C CA . GLU C 1 325 ? 20.183 -157.268 41.457 1.00 51.38 323 GLU C CA 1
ATOM 8142 C C . GLU C 1 325 ? 19.815 -155.794 41.559 1.00 48.37 323 GLU C C 1
ATOM 8143 O O . GLU C 1 325 ? 18.869 -155.347 40.900 1.00 42.28 323 GLU C O 1
ATOM 8149 N N . TYR C 1 326 ? 20.541 -155.027 42.376 1.00 55.03 324 TYR C N 1
ATOM 8150 C CA . TYR C 1 326 ? 20.268 -153.597 42.480 1.00 56.10 324 TYR C CA 1
ATOM 8151 C C . TYR C 1 326 ? 20.662 -152.866 41.202 1.00 52.09 324 TYR C C 1
ATOM 8152 O O . TYR C 1 326 ? 19.954 -151.955 40.759 1.00 46.74 324 TYR C O 1
ATOM 8161 N N . PHE C 1 327 ? 21.798 -153.240 40.606 1.00 58.23 325 PHE C N 1
ATOM 8162 C CA . PHE C 1 327 ? 22.158 -152.699 39.299 1.00 59.98 325 PHE C CA 1
ATOM 8163 C C . PHE C 1 327 ? 21.092 -153.023 38.261 1.00 57.49 325 PHE C C 1
ATOM 8164 O O . PHE C 1 327 ? 20.710 -152.161 37.460 1.00 52.69 325 PHE C O 1
ATOM 8172 N N . THR C 1 328 ? 20.604 -154.265 38.261 1.00 41.30 326 THR C N 1
ATOM 8173 C CA . THR C 1 328 ? 19.624 -154.684 37.266 1.00 53.17 326 THR C CA 1
ATOM 8174 C C . THR C 1 328 ? 18.335 -153.880 37.385 1.00 49.79 326 THR C C 1
ATOM 8175 O O . THR C 1 328 ? 17.770 -153.443 36.376 1.00 51.07 326 THR C O 1
ATOM 8179 N N . ILE C 1 329 ? 17.861 -153.661 38.612 1.00 47.97 327 ILE C N 1
ATOM 8180 C CA . ILE C 1 329 ? 16.591 -152.967 38.785 1.00 47.97 327 ILE C CA 1
ATOM 8181 C C . ILE C 1 329 ? 16.733 -151.476 38.498 1.00 51.66 327 ILE C C 1
ATOM 8182 O O . ILE C 1 329 ? 15.800 -150.850 37.980 1.00 65.27 327 ILE C O 1
ATOM 8187 N N . LEU C 1 330 ? 17.882 -150.878 38.822 1.00 45.95 328 LEU C N 1
ATOM 8188 C CA . LEU C 1 330 ? 18.102 -149.479 38.470 1.00 48.69 328 LEU C CA 1
ATOM 8189 C C . LEU C 1 330 ? 18.243 -149.315 36.963 1.00 46.06 328 LEU C C 1
ATOM 8190 O O . LEU C 1 330 ? 17.656 -148.405 36.368 1.00 46.69 328 LEU C O 1
ATOM 8195 N N . TYR C 1 331 ? 19.023 -150.194 36.331 1.00 43.04 329 TYR C N 1
ATOM 8196 C CA . TYR C 1 331 ? 19.200 -150.133 34.885 1.00 49.11 329 TYR C CA 1
ATOM 8197 C C . TYR C 1 331 ? 17.918 -150.489 34.144 1.00 46.82 329 TYR C C 1
ATOM 8198 O O . TYR C 1 331 ? 17.680 -149.982 33.043 1.00 46.25 329 TYR C O 1
ATOM 8207 N N . GLY C 1 332 ? 17.083 -151.353 34.724 1.00 52.53 330 GLY C N 1
ATOM 8208 C CA . GLY C 1 332 ? 15.839 -151.716 34.069 1.00 43.77 330 GLY C CA 1
ATOM 8209 C C . GLY C 1 332 ? 14.820 -150.595 34.050 1.00 45.31 330 GLY C C 1
ATOM 8210 O O . GLY C 1 332 ? 14.027 -150.490 33.109 1.00 43.65 330 GLY C O 1
ATOM 8211 N N . LEU C 1 333 ? 14.823 -149.743 35.076 1.00 45.63 331 LEU C N 1
ATOM 8212 C CA . LEU C 1 333 ? 13.819 -148.693 35.202 1.00 41.22 331 LEU C CA 1
ATOM 8213 C C . LEU C 1 333 ? 14.259 -147.383 34.555 1.00 44.56 331 LEU C C 1
ATOM 8214 O O . LEU C 1 333 ? 13.494 -146.774 33.802 1.00 50.32 331 LEU C O 1
ATOM 8219 N N . TYR C 1 334 ? 15.482 -146.937 34.836 1.00 38.29 332 TYR C N 1
ATOM 8220 C CA . TYR C 1 334 ? 15.995 -145.663 34.326 1.00 42.52 332 TYR C CA 1
ATOM 8221 C C . TYR C 1 334 ? 17.416 -145.858 33.818 1.00 44.37 332 TYR C C 1
ATOM 8222 O O . TYR C 1 334 ? 18.382 -145.364 34.410 1.00 46.26 332 TYR C O 1
ATOM 8231 N N . PRO C 1 335 ? 17.578 -146.578 32.703 1.00 43.44 333 PRO C N 1
ATOM 8232 C CA . PRO C 1 335 ? 18.936 -146.847 32.197 1.00 45.14 333 PRO C CA 1
ATOM 8233 C C . PRO C 1 335 ? 19.683 -145.604 31.753 1.00 34.94 333 PRO C C 1
ATOM 8234 O O . PRO C 1 335 ? 20.871 -145.457 32.067 1.00 47.57 333 PRO C O 1
ATOM 8238 N N . ILE C 1 336 ? 19.022 -144.705 31.021 1.00 36.07 334 ILE C N 1
ATOM 8239 C CA . ILE C 1 336 ? 19.710 -143.541 30.470 1.00 44.56 334 ILE C CA 1
ATOM 8240 C C . ILE C 1 336 ? 20.208 -142.634 31.587 1.00 42.03 334 ILE C C 1
ATOM 8241 O O . ILE C 1 336 ? 21.331 -142.118 31.534 1.00 46.77 334 ILE C O 1
ATOM 8246 N N . ASN C 1 337 ? 19.386 -142.427 32.617 1.00 44.10 335 ASN C N 1
ATOM 8247 C CA . ASN C 1 337 ? 19.835 -141.649 33.767 1.00 47.03 335 ASN C CA 1
ATOM 8248 C C . ASN C 1 337 ? 20.885 -142.399 34.577 1.00 50.34 335 ASN C C 1
ATOM 8249 O O . ASN C 1 337 ? 21.790 -141.775 35.142 1.00 62.77 335 ASN C O 1
ATOM 8254 N N . PHE C 1 338 ? 20.784 -143.729 34.646 1.00 45.25 336 PHE C N 1
ATOM 8255 C CA . PHE C 1 338 ? 21.740 -144.505 35.432 1.00 42.93 336 PHE C CA 1
ATOM 8256 C C . PHE C 1 338 ? 23.125 -144.469 34.797 1.00 41.68 336 PHE C C 1
ATOM 8257 O O . PHE C 1 338 ? 24.123 -144.202 35.478 1.00 41.94 336 PHE C O 1
ATOM 8265 N N . VAL C 1 339 ? 23.209 -144.738 33.492 1.00 40.42 337 VAL C N 1
ATOM 8266 C CA . VAL C 1 339 ? 24.509 -144.713 32.831 1.00 45.70 337 VAL C CA 1
ATOM 8267 C C . VAL C 1 339 ? 25.041 -143.288 32.754 1.00 38.45 337 VAL C C 1
ATOM 8268 O O . VAL C 1 339 ? 26.257 -143.075 32.695 1.00 49.92 337 VAL C O 1
ATOM 8272 N N . ASP C 1 340 ? 24.153 -142.291 32.762 1.00 38.76 338 ASP C N 1
ATOM 8273 C CA . ASP C 1 340 ? 24.615 -140.909 32.825 1.00 42.83 338 ASP C CA 1
ATOM 8274 C C . ASP C 1 340 ? 25.213 -140.587 34.188 1.00 45.89 338 ASP C C 1
ATOM 8275 O O . ASP C 1 340 ? 26.149 -139.784 34.278 1.00 47.42 338 ASP C O 1
ATOM 8280 N N . TYR C 1 341 ? 24.688 -141.196 35.256 1.00 42.39 339 TYR C N 1
ATOM 8281 C CA . TYR C 1 341 ? 25.298 -141.038 36.572 1.00 42.72 339 TYR C CA 1
ATOM 8282 C C . TYR C 1 341 ? 26.698 -141.638 36.600 1.00 43.29 339 TYR C C 1
ATOM 8283 O O . TYR C 1 341 ? 27.638 -141.030 37.126 1.00 54.32 339 TYR C O 1
ATOM 8292 N N . ILE C 1 342 ? 26.852 -142.842 36.045 1.00 38.44 340 ILE C N 1
ATOM 8293 C CA . ILE C 1 342 ? 28.168 -143.470 35.990 1.00 39.16 340 ILE C CA 1
ATOM 8294 C C . ILE C 1 342 ? 29.102 -142.671 35.091 1.00 42.46 340 ILE C C 1
ATOM 8295 O O . ILE C 1 342 ? 30.310 -142.594 35.347 1.00 52.66 340 ILE C O 1
ATOM 8300 N N . ARG C 1 343 ? 28.564 -142.046 34.040 1.00 48.14 341 ARG C N 1
ATOM 8301 C CA . ARG C 1 343 ? 29.399 -141.264 33.136 1.00 48.66 341 ARG C CA 1
ATOM 8302 C C . ARG C 1 343 ? 29.917 -140.002 33.808 1.00 49.33 341 ARG C C 1
ATOM 8303 O O . ARG C 1 343 ? 31.109 -139.685 33.722 1.00 47.35 341 ARG C O 1
ATOM 8311 N N . LYS C 1 344 ? 29.038 -139.269 34.483 1.00 40.26 342 LYS C N 1
ATOM 8312 C CA . LYS C 1 344 ? 29.378 -137.967 35.051 1.00 48.48 342 LYS C CA 1
ATOM 8313 C C . LYS C 1 344 ? 28.767 -137.837 36.435 1.00 51.04 342 LYS C C 1
ATOM 8314 O O . LYS C 1 344 ? 27.710 -137.219 36.612 1.00 45.85 342 LYS C O 1
ATOM 8320 N N . PRO C 1 345 ? 29.410 -138.414 37.455 1.00 51.99 343 PRO C N 1
ATOM 8321 C CA . PRO C 1 345 ? 28.949 -138.183 38.829 1.00 51.25 343 PRO C CA 1
ATOM 8322 C C . PRO C 1 345 ? 29.266 -136.784 39.321 1.00 48.46 343 PRO C C 1
ATOM 8323 O O . PRO C 1 345 ? 28.892 -136.432 40.446 1.00 47.39 343 PRO C O 1
ATOM 8327 N N . HIS C 1 346 ? 29.946 -135.985 38.494 1.00 49.01 344 HIS C N 1
ATOM 8328 C CA . HIS C 1 346 ? 30.084 -134.556 38.733 1.00 55.68 344 HIS C CA 1
ATOM 8329 C C . HIS C 1 346 ? 28.736 -133.853 38.784 1.00 50.56 344 HIS C C 1
ATOM 8330 O O . HIS C 1 346 ? 28.644 -132.756 39.340 1.00 56.18 344 HIS C O 1
ATOM 8337 N N . ASN C 1 347 ? 27.694 -134.442 38.196 1.00 53.93 345 ASN C N 1
ATOM 8338 C CA . ASN C 1 347 ? 26.373 -133.827 38.197 1.00 53.70 345 ASN C CA 1
ATOM 8339 C C . ASN C 1 347 ? 25.587 -134.097 39.472 1.00 51.79 345 ASN C C 1
ATOM 8340 O O . ASN C 1 347 ? 24.508 -133.520 39.645 1.00 39.73 345 ASN C O 1
ATOM 8345 N N . TYR C 1 348 ? 26.094 -134.947 40.366 1.00 58.42 346 TYR C N 1
ATOM 8346 C CA . TYR C 1 348 ? 25.348 -135.350 41.552 1.00 58.60 346 TYR C CA 1
ATOM 8347 C C . TYR C 1 348 ? 26.120 -135.224 42.858 1.00 51.04 346 TYR C C 1
ATOM 8348 O O . TYR C 1 348 ? 25.484 -135.184 43.918 1.00 52.43 346 TYR C O 1
ATOM 8357 N N . LEU C 1 349 ? 27.450 -135.160 42.829 1.00 51.65 347 LEU C N 1
ATOM 8358 C CA . LEU C 1 349 ? 28.269 -135.207 44.037 1.00 51.11 347 LEU C CA 1
ATOM 8359 C C . LEU C 1 349 ? 29.031 -133.902 44.213 1.00 55.39 347 LEU C C 1
ATOM 8360 O O . LEU C 1 349 ? 29.865 -133.565 43.354 1.00 58.50 347 LEU C O 1
ATOM 8365 N N . PRO C 1 350 ? 28.815 -133.161 45.301 1.00 63.96 348 PRO C N 1
ATOM 8366 C CA . PRO C 1 350 ? 29.573 -131.922 45.521 1.00 63.18 348 PRO C CA 1
ATOM 8367 C C . PRO C 1 350 ? 31.073 -132.165 45.443 1.00 67.59 348 PRO C C 1
ATOM 8368 O O . PRO C 1 350 ? 31.588 -133.164 45.949 1.00 77.65 348 PRO C O 1
ATOM 8372 N N . HIS C 1 351 ? 31.775 -131.240 44.795 1.00 61.63 349 HIS C N 1
ATOM 8373 C CA . HIS C 1 351 ? 33.192 -131.421 44.515 1.00 57.12 349 HIS C CA 1
ATOM 8374 C C . HIS C 1 351 ? 33.810 -130.071 44.185 1.00 58.90 349 HIS C C 1
ATOM 8375 O O . HIS C 1 351 ? 33.113 -129.069 44.006 1.00 62.18 349 HIS C O 1
ATOM 8382 N N . ALA C 1 352 ? 35.136 -130.064 44.094 1.00 74.43 350 ALA C N 1
ATOM 8383 C CA . ALA C 1 352 ? 35.900 -128.909 43.645 1.00 85.83 350 ALA C CA 1
ATOM 8384 C C . ALA C 1 352 ? 36.446 -129.210 42.256 1.00 96.14 350 ALA C C 1
ATOM 8385 O O . ALA C 1 352 ? 37.179 -130.188 42.073 1.00 98.43 350 ALA C O 1
ATOM 8387 N N . GLY C 1 353 ? 36.082 -128.374 41.281 1.00 102.11 351 GLY C N 1
ATOM 8388 C CA . GLY C 1 353 ? 36.515 -128.588 39.911 1.00 97.35 351 GLY C CA 1
ATOM 8389 C C . GLY C 1 353 ? 38.016 -128.523 39.720 1.00 94.02 351 GLY C C 1
ATOM 8390 O O . GLY C 1 353 ? 38.530 -129.056 38.731 1.00 95.39 351 GLY C O 1
ATOM 8391 N N . SER C 1 354 ? 38.732 -127.878 40.643 1.00 90.43 352 SER C N 1
ATOM 8392 C CA . SER C 1 354 ? 40.186 -127.816 40.543 1.00 93.51 352 SER C CA 1
ATOM 8393 C C . SER C 1 354 ? 40.811 -129.184 40.786 1.00 96.96 352 SER C C 1
ATOM 8394 O O . SER C 1 354 ? 41.672 -129.631 40.019 1.00 100.56 352 SER C O 1
ATOM 8397 N N . ASP C 1 355 ? 40.388 -129.864 41.848 1.00 92.93 353 ASP C N 1
ATOM 8398 C CA . ASP C 1 355 ? 40.912 -131.186 42.150 1.00 91.52 353 ASP C CA 1
ATOM 8399 C C . ASP C 1 355 ? 40.389 -132.211 41.147 1.00 94.20 353 ASP C C 1
ATOM 8400 O O . ASP C 1 355 ? 39.343 -132.031 40.517 1.00 97.34 353 ASP C O 1
ATOM 8405 N N . ASP C 1 356 ? 41.140 -133.304 41.002 1.00 97.96 354 ASP C N 1
ATOM 8406 C CA . ASP C 1 356 ? 40.760 -134.403 40.124 1.00 103.88 354 ASP C CA 1
ATOM 8407 C C . ASP C 1 356 ? 40.259 -135.616 40.901 1.00 94.93 354 ASP C C 1
ATOM 8408 O O . ASP C 1 356 ? 40.209 -136.722 40.352 1.00 93.88 354 ASP C O 1
ATOM 8413 N N . ASP C 1 357 ? 39.888 -135.429 42.170 1.00 89.45 355 ASP C N 1
ATOM 8414 C CA . ASP C 1 357 ? 39.354 -136.538 42.954 1.00 82.20 355 ASP C CA 1
ATOM 8415 C C . ASP C 1 357 ? 38.026 -137.030 42.393 1.00 73.48 355 ASP C C 1
ATOM 8416 O O . ASP C 1 357 ? 37.730 -138.228 42.464 1.00 78.59 355 ASP C O 1
ATOM 8421 N N . ILE C 1 358 ? 37.220 -136.127 41.832 1.00 71.78 356 ILE C N 1
ATOM 8422 C CA . ILE C 1 358 ? 35.939 -136.525 41.260 1.00 69.67 356 ILE C CA 1
ATOM 8423 C C . ILE C 1 358 ? 36.148 -137.332 39.984 1.00 65.33 356 ILE C C 1
ATOM 8424 O O . ILE C 1 358 ? 35.357 -138.233 39.674 1.00 57.31 356 ILE C O 1
ATOM 8429 N N . ASP C 1 359 ? 37.214 -137.041 39.233 1.00 61.75 357 ASP C N 1
ATOM 8430 C CA . ASP C 1 359 ? 37.502 -137.779 38.008 1.00 66.78 357 ASP C CA 1
ATOM 8431 C C . ASP C 1 359 ? 38.062 -139.164 38.309 1.00 70.99 357 ASP C C 1
ATOM 8432 O O . ASP C 1 359 ? 37.688 -140.142 37.653 1.00 78.58 357 ASP C O 1
ATOM 8437 N N . VAL C 1 360 ? 38.958 -139.262 39.293 1.00 71.79 358 VAL C N 1
ATOM 8438 C CA . VAL C 1 360 ? 39.474 -140.567 39.699 1.00 70.08 358 VAL C CA 1
ATOM 8439 C C . VAL C 1 360 ? 38.338 -141.430 40.229 1.00 67.63 358 VAL C C 1
ATOM 8440 O O . VAL C 1 360 ? 38.255 -142.629 39.932 1.00 66.06 358 VAL C O 1
ATOM 8444 N N . HIS 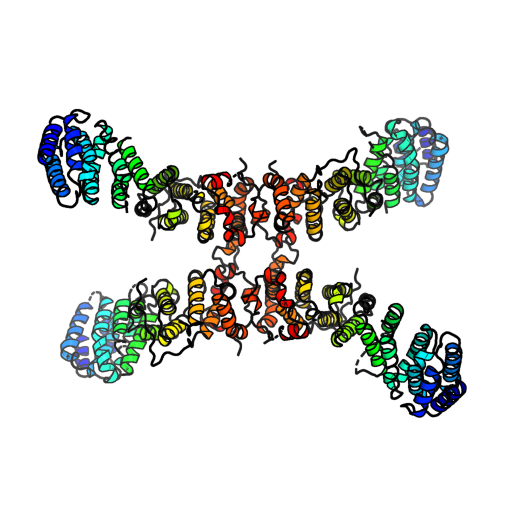C 1 361 ? 37.448 -140.834 41.024 1.00 67.30 359 HIS C N 1
ATOM 8445 C CA . HIS C 1 361 ? 36.275 -141.556 41.504 1.00 61.55 359 HIS C CA 1
ATOM 8446 C C . HIS C 1 361 ? 35.377 -141.990 40.352 1.00 65.34 359 HIS C C 1
ATOM 8447 O O . HIS C 1 361 ? 34.827 -143.096 40.369 1.00 76.37 359 HIS C O 1
ATOM 8454 N N . ALA C 1 362 ? 35.220 -141.133 39.340 1.00 63.72 360 ALA C N 1
ATOM 8455 C CA . ALA C 1 362 ? 34.388 -141.482 38.192 1.00 60.59 360 ALA C CA 1
ATOM 8456 C C . ALA C 1 362 ? 34.955 -142.677 37.434 1.00 63.84 360 ALA C C 1
ATOM 8457 O O . ALA C 1 362 ? 34.221 -143.605 37.075 1.00 73.27 360 ALA C O 1
ATOM 8459 N N . ALA C 1 363 ? 36.264 -142.665 37.171 1.00 58.88 361 ALA C N 1
ATOM 8460 C CA . ALA C 1 363 ? 36.893 -143.792 36.488 1.00 57.70 361 ALA C CA 1
ATOM 8461 C C . ALA C 1 363 ? 36.773 -145.076 37.300 1.00 59.68 361 ALA C C 1
ATOM 8462 O O . ALA C 1 363 ? 36.586 -146.161 36.736 1.00 61.36 361 ALA C O 1
ATOM 8464 N N . GLU C 1 364 ? 36.884 -144.974 38.626 1.00 51.88 362 GLU C N 1
ATOM 8465 C CA . GLU C 1 364 ? 36.792 -146.161 39.470 1.00 55.53 362 GLU C CA 1
ATOM 8466 C C . GLU C 1 364 ? 35.376 -146.731 39.486 1.00 62.04 362 GLU C C 1
ATOM 8467 O O . GLU C 1 364 ? 35.198 -147.955 39.507 1.00 63.58 362 GLU C O 1
ATOM 8473 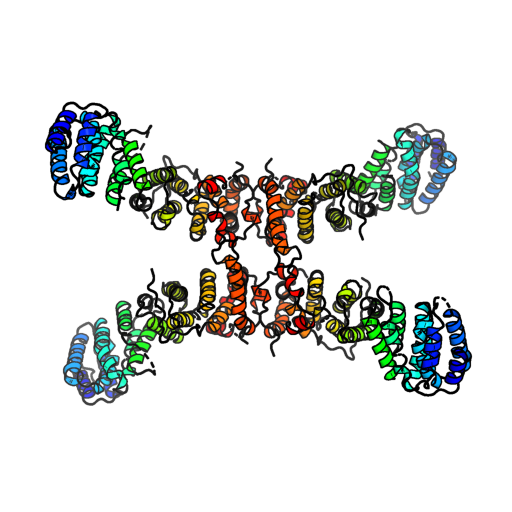N N . ILE C 1 365 ? 34.359 -145.865 39.488 1.00 54.08 363 ILE C N 1
ATOM 8474 C CA . ILE C 1 365 ? 32.980 -146.341 39.400 1.00 49.63 363 ILE C CA 1
ATOM 8475 C C . ILE C 1 365 ? 32.765 -147.092 38.093 1.00 57.42 363 ILE C C 1
ATOM 8476 O O . ILE C 1 365 ? 32.116 -148.145 38.059 1.00 58.89 363 ILE C O 1
ATOM 8481 N N . ARG C 1 366 ? 33.312 -146.562 36.998 1.00 56.05 364 ARG C N 1
ATOM 8482 C CA . ARG C 1 366 ? 33.195 -147.215 35.699 1.00 57.36 364 ARG C CA 1
ATOM 8483 C C . ARG C 1 366 ? 33.878 -148.577 35.691 1.00 58.12 364 ARG C C 1
ATOM 8484 O O . ARG C 1 366 ? 33.331 -149.550 35.160 1.00 65.23 364 ARG C O 1
ATOM 8492 N N . GLU C 1 367 ? 35.074 -148.666 36.277 1.00 57.44 365 GLU C N 1
ATOM 8493 C CA . GLU C 1 367 ? 35.808 -149.927 36.268 1.00 60.58 365 GLU C CA 1
ATOM 8494 C C . GLU C 1 367 ? 35.078 -151.000 37.066 1.00 58.90 365 GLU C C 1
ATOM 8495 O O . GLU C 1 367 ? 35.027 -152.164 36.653 1.00 56.71 365 GLU C O 1
ATOM 8501 N N . ARG C 1 368 ? 34.504 -150.630 38.212 1.00 52.79 366 ARG C N 1
ATOM 8502 C CA . ARG C 1 368 ? 33.774 -151.598 39.020 1.00 50.02 366 ARG C CA 1
ATOM 8503 C C . ARG C 1 368 ? 32.387 -151.898 38.468 1.00 42.31 366 ARG C C 1
ATOM 8504 O O . ARG C 1 368 ? 31.803 -152.927 38.827 1.00 39.10 366 ARG C O 1
ATOM 8512 N N . SER C 1 369 ? 31.847 -151.032 37.613 1.00 50.01 367 SER C N 1
ATOM 8513 C CA . SER C 1 369 ? 30.576 -151.309 36.958 1.00 46.66 367 SER C CA 1
ATOM 8514 C C . SER C 1 369 ? 30.729 -152.193 35.728 1.00 54.44 367 SER C C 1
ATOM 8515 O O . SER C 1 369 ? 29.714 -152.606 35.154 1.00 56.92 367 SER C O 1
ATOM 8518 N N . GLU C 1 370 ? 31.965 -152.486 35.313 1.00 56.69 368 GLU C N 1
ATOM 8519 C CA . GLU C 1 370 ? 32.185 -153.282 34.109 1.00 57.82 368 GLU C CA 1
ATOM 8520 C C . GLU C 1 370 ? 31.588 -154.679 34.237 1.00 57.85 368 GLU C C 1
ATOM 8521 O O . GLU C 1 370 ? 31.009 -155.201 33.278 1.00 56.96 368 GLU C O 1
ATOM 8527 N N . ARG C 1 371 ? 31.721 -155.304 35.411 1.00 47.12 369 ARG C N 1
ATOM 8528 C CA . ARG C 1 371 ? 31.207 -156.659 35.579 1.00 44.47 369 ARG C CA 1
ATOM 8529 C C . ARG C 1 371 ? 29.687 -156.715 35.499 1.00 47.62 369 ARG C C 1
ATOM 8530 O O . ARG C 1 371 ? 29.134 -157.769 35.168 1.00 48.06 369 ARG C O 1
ATOM 8538 N N . PHE C 1 372 ? 29.001 -155.608 35.784 1.00 52.65 370 PHE C N 1
ATOM 8539 C CA . PHE C 1 372 ? 27.556 -155.548 35.614 1.00 54.24 370 PHE C CA 1
ATOM 8540 C C . PHE C 1 372 ? 27.151 -155.178 34.194 1.00 52.63 370 PHE C C 1
ATOM 8541 O O . PHE C 1 372 ? 26.119 -155.656 33.708 1.00 48.09 370 PHE C O 1
ATOM 8549 N N . ARG C 1 373 ? 27.942 -154.336 33.524 1.00 45.17 371 ARG C N 1
ATOM 8550 C CA . ARG C 1 373 ? 27.645 -153.968 32.142 1.00 54.56 371 ARG C CA 1
ATOM 8551 C C . ARG C 1 373 ? 27.650 -155.182 31.220 1.00 51.72 371 ARG C C 1
ATOM 8552 O O . ARG C 1 373 ? 26.774 -155.317 30.357 1.00 56.95 371 ARG C O 1
ATOM 8560 N N . LYS C 1 374 ? 28.625 -156.078 31.385 1.00 50.08 372 LYS C N 1
ATOM 8561 C CA . LYS C 1 374 ? 28.712 -157.257 30.529 1.00 53.02 372 LYS C CA 1
ATOM 8562 C C . LYS C 1 374 ? 27.628 -158.288 30.816 1.00 55.50 372 LYS C C 1
ATOM 8563 O O . LYS C 1 374 ? 27.633 -159.351 30.184 1.00 54.19 372 LYS C O 1
ATOM 8569 N N . GLN C 1 375 ? 26.709 -158.010 31.738 1.00 52.34 373 GLN C N 1
ATOM 8570 C CA . GLN C 1 375 ? 25.617 -158.918 32.053 1.00 59.03 373 GLN C CA 1
ATOM 8571 C C . GLN C 1 375 ? 24.272 -158.428 31.540 1.00 52.70 373 GLN C C 1
ATOM 8572 O O . GLN C 1 375 ? 23.265 -159.117 31.735 1.00 58.64 373 GLN C O 1
ATOM 8578 N N . HIS C 1 376 ? 24.221 -157.265 30.896 1.00 44.90 374 HIS C N 1
ATOM 8579 C CA . HIS C 1 376 ? 22.958 -156.646 30.525 1.00 53.22 374 HIS C CA 1
ATOM 8580 C C . HIS C 1 376 ? 22.960 -156.263 29.053 1.00 46.99 374 HIS C C 1
ATOM 8581 O O . HIS C 1 376 ? 23.941 -155.715 28.542 1.00 46.83 374 HIS C O 1
ATOM 8588 N N . LEU C 1 377 ? 21.852 -156.561 28.381 1.00 51.36 375 LEU C N 1
ATOM 8589 C CA . LEU C 1 377 ? 21.660 -156.165 26.996 1.00 49.64 375 LEU C CA 1
ATOM 8590 C C . LEU C 1 377 ? 21.431 -154.660 26.895 1.00 51.81 375 LEU C C 1
ATOM 8591 O O . LEU C 1 377 ? 21.140 -153.979 27.883 1.00 41.55 375 LEU C O 1
ATOM 8596 N N . LEU C 1 378 ? 21.575 -154.141 25.677 1.00 53.64 376 LEU C N 1
ATOM 8597 C CA . LEU C 1 378 ? 21.215 -152.755 25.411 1.00 45.77 376 LEU C CA 1
ATOM 8598 C C . LEU C 1 378 ? 19.740 -152.535 25.728 1.00 46.95 376 LEU C C 1
ATOM 8599 O O . LEU C 1 378 ? 18.879 -153.324 25.327 1.00 55.01 376 LEU C O 1
ATOM 8604 N N . HIS C 1 379 ? 19.453 -151.465 26.455 1.00 49.29 377 HIS C N 1
ATOM 8605 C CA . HIS C 1 379 ? 18.102 -151.217 26.938 1.00 55.20 377 HIS C CA 1
ATOM 8606 C C . HIS C 1 379 ? 17.244 -150.601 25.833 1.00 44.45 377 HIS C C 1
ATOM 8607 O O . HIS C 1 379 ? 17.725 -149.760 25.069 1.00 43.53 377 HIS C O 1
ATOM 8614 N N . PRO C 1 380 ? 15.978 -151.014 25.720 1.00 45.80 378 PRO C N 1
ATOM 8615 C CA . PRO C 1 380 ? 15.100 -150.429 24.690 1.00 51.01 378 PRO C CA 1
ATOM 8616 C C . PRO C 1 380 ? 14.886 -148.932 24.839 1.00 50.47 378 PRO C C 1
ATOM 8617 O O . PRO C 1 380 ? 14.520 -148.279 23.854 1.00 51.23 378 PRO C O 1
ATOM 8621 N N . ASN C 1 381 ? 15.090 -148.369 26.035 1.00 47.00 379 ASN C N 1
ATOM 8622 C CA . ASN C 1 381 ? 14.937 -146.928 26.213 1.00 54.61 379 ASN C CA 1
ATOM 8623 C C . ASN C 1 381 ? 15.885 -146.150 25.313 1.00 46.05 379 ASN C C 1
ATOM 8624 O O . ASN C 1 381 ? 15.581 -145.019 24.917 1.00 49.71 379 ASN C O 1
ATOM 8629 N N . PHE C 1 382 ? 17.037 -146.736 24.983 1.00 50.59 380 PHE C N 1
ATOM 8630 C CA . PHE C 1 382 ? 18.008 -146.058 24.135 1.00 54.40 380 PHE C CA 1
ATOM 8631 C C . PHE C 1 382 ? 17.507 -145.891 22.703 1.00 61.65 380 PHE C C 1
ATOM 8632 O O . PHE C 1 382 ? 18.086 -145.105 21.947 1.00 65.65 380 PHE C O 1
ATOM 8640 N N . TYR C 1 383 ? 16.453 -146.613 22.317 1.00 61.81 381 TYR C N 1
ATOM 8641 C CA . TYR C 1 383 ? 15.789 -146.413 21.038 1.00 57.97 381 TYR C CA 1
ATOM 8642 C C . TYR C 1 383 ? 14.555 -145.537 21.148 1.00 54.95 381 TYR C C 1
ATOM 8643 O O . TYR C 1 383 ? 13.881 -145.321 20.138 1.00 58.58 381 TYR C O 1
ATOM 8652 N N . GLU C 1 384 ? 14.241 -145.024 22.334 1.00 48.41 382 GLU C N 1
ATOM 8653 C CA . GLU C 1 384 ? 12.914 -144.450 22.511 1.00 57.37 382 GLU C CA 1
ATOM 8654 C C . GLU C 1 384 ? 12.920 -143.119 23.254 1.00 56.82 382 GLU C C 1
ATOM 8655 O O . GLU C 1 384 ? 12.093 -142.246 22.973 1.00 63.49 382 GLU C O 1
ATOM 8661 N N . TYR C 1 385 ? 13.838 -142.950 24.201 1.00 50.04 383 TYR C N 1
ATOM 8662 C CA . TYR C 1 385 ? 13.797 -141.805 25.093 1.00 46.44 383 TYR C CA 1
ATOM 8663 C C . TYR C 1 385 ? 15.151 -141.118 25.132 1.00 40.85 383 TYR C C 1
ATOM 8664 O O . TYR C 1 385 ? 16.185 -141.700 24.794 1.00 47.68 383 TYR C O 1
ATOM 8673 N N . THR C 1 386 ? 15.119 -139.857 25.540 1.00 41.93 384 THR C N 1
ATOM 8674 C CA . THR C 1 386 ? 16.295 -139.119 25.960 1.00 49.28 384 THR C CA 1
ATOM 8675 C C . THR C 1 386 ? 16.401 -139.192 27.481 1.00 51.69 384 THR C C 1
ATOM 8676 O O . THR C 1 386 ? 15.572 -139.809 28.157 1.00 46.44 384 THR C O 1
ATOM 8680 N N . ILE C 1 387 ? 17.439 -138.557 28.028 1.00 47.06 385 ILE C N 1
ATOM 8681 C CA . ILE C 1 387 ? 17.588 -138.527 29.480 1.00 47.17 385 ILE C CA 1
ATOM 8682 C C . ILE C 1 387 ? 16.441 -137.757 30.122 1.00 66.15 385 ILE C C 1
ATOM 8683 O O . ILE C 1 387 ? 16.084 -138.007 31.280 1.00 69.31 385 ILE C O 1
ATOM 8688 N N . GLU C 1 388 ? 15.827 -136.832 29.381 1.00 71.88 386 GLU C N 1
ATOM 8689 C CA . GLU C 1 388 ? 14.727 -136.045 29.929 1.00 65.22 386 GLU C CA 1
ATOM 8690 C C . GLU C 1 388 ? 13.404 -136.800 29.850 1.00 58.37 386 GLU C C 1
ATOM 8691 O O . GLU C 1 388 ? 12.719 -136.973 30.864 1.00 58.04 386 GLU C O 1
ATOM 8697 N N . THR C 1 389 ? 13.031 -137.261 28.653 1.00 51.88 387 THR C N 1
ATOM 8698 C CA . THR C 1 389 ? 11.739 -137.915 28.474 1.00 55.19 387 THR C CA 1
ATOM 8699 C C . THR C 1 389 ? 11.645 -139.242 29.214 1.00 50.34 387 THR C C 1
ATOM 8700 O O . THR C 1 389 ? 10.532 -139.697 29.498 1.00 54.35 387 THR C O 1
ATOM 8704 N N . GLU C 1 390 ? 12.778 -139.875 29.528 1.00 48.25 388 GLU C N 1
ATOM 8705 C CA . GLU C 1 390 ? 12.745 -141.069 30.366 1.00 47.93 388 GLU C CA 1
ATOM 8706 C C . GLU C 1 390 ? 12.129 -140.761 31.726 1.00 50.57 388 GLU C C 1
ATOM 8707 O O . GLU C 1 390 ? 11.382 -141.577 32.281 1.00 47.73 388 GLU C O 1
ATOM 8713 N N . LYS C 1 391 ? 12.428 -139.584 32.276 1.00 47.72 389 LYS C N 1
ATOM 8714 C CA . LYS C 1 391 ? 11.818 -139.159 33.530 1.00 54.00 389 LYS C CA 1
ATOM 8715 C C . LYS C 1 391 ? 10.439 -138.545 33.314 1.00 55.46 389 LYS C C 1
ATOM 8716 O O . LYS C 1 391 ? 9.600 -138.583 34.221 1.00 73.82 389 LYS C O 1
ATOM 8722 N N . THR C 1 392 ? 10.188 -137.980 32.132 1.00 54.17 390 THR C N 1
ATOM 8723 C CA . THR C 1 392 ? 8.970 -137.220 31.874 1.00 60.42 390 THR C CA 1
ATOM 8724 C C . THR C 1 392 ? 7.829 -138.086 31.345 1.00 62.13 390 THR C C 1
ATOM 8725 O O . THR C 1 392 ? 6.673 -137.889 31.737 1.00 64.89 390 THR C O 1
ATOM 8729 N N . ASN C 1 393 ? 8.128 -139.064 30.494 1.00 63.26 391 ASN C N 1
ATOM 8730 C CA . ASN C 1 393 ? 7.095 -139.899 29.891 1.00 74.73 391 ASN C CA 1
ATOM 8731 C C . ASN C 1 393 ? 6.694 -141.010 30.855 1.00 79.14 391 ASN C C 1
ATOM 8732 O O . ASN C 1 393 ? 7.541 -141.799 31.288 1.00 82.63 391 ASN C O 1
ATOM 8737 N N . ILE C 1 394 ? 5.405 -141.071 31.194 1.00 80.46 392 ILE C N 1
ATOM 8738 C CA . ILE C 1 394 ? 4.897 -142.027 32.171 1.00 86.44 392 ILE C CA 1
ATOM 8739 C C . ILE C 1 394 ? 4.042 -143.111 31.537 1.00 83.28 392 ILE C C 1
ATOM 8740 O O . ILE C 1 394 ? 3.492 -143.953 32.264 1.00 86.12 392 ILE C O 1
ATOM 8745 N N . THR C 1 395 ? 3.902 -143.117 30.209 1.00 80.89 393 THR C N 1
ATOM 8746 C CA . THR C 1 395 ? 3.149 -144.178 29.544 1.00 80.22 393 THR C CA 1
ATOM 8747 C C . THR C 1 395 ? 3.766 -145.544 29.811 1.00 73.65 393 THR C C 1
ATOM 8748 O O . THR C 1 395 ? 3.051 -146.551 29.864 1.00 72.49 393 THR C O 1
ATOM 8752 N N . ARG C 1 396 ? 5.093 -145.590 29.948 1.00 68.46 394 ARG C N 1
ATOM 8753 C CA . ARG C 1 396 ? 5.807 -146.821 30.275 1.00 66.54 394 ARG C CA 1
ATOM 8754 C C . ARG C 1 396 ? 5.198 -147.538 31.475 1.00 68.03 394 ARG C C 1
ATOM 8755 O O . ARG C 1 396 ? 5.072 -148.768 31.476 1.00 67.53 394 ARG C O 1
ATOM 8763 N N . TRP C 1 397 ? 4.806 -146.786 32.503 1.00 69.65 395 TRP C N 1
ATOM 8764 C CA . TRP C 1 397 ? 4.348 -147.367 33.763 1.00 76.14 395 TRP C CA 1
ATOM 8765 C C . TRP C 1 397 ? 2.837 -147.535 33.848 1.00 79.96 395 TRP C C 1
ATOM 8766 O O . TRP C 1 397 ? 2.361 -148.241 34.744 1.00 84.57 395 TRP C O 1
ATOM 8777 N N . LEU C 1 398 ? 2.078 -146.895 32.951 1.00 79.89 396 LEU C N 1
ATOM 8778 C CA . LEU C 1 398 ? 0.623 -146.970 33.014 1.00 87.35 396 LEU C CA 1
ATOM 8779 C C . LEU C 1 398 ? 0.154 -148.396 32.783 1.00 93.16 396 LEU C C 1
ATOM 8780 O O . LEU C 1 398 ? -0.768 -148.872 33.454 1.00 93.84 396 LEU C O 1
ATOM 8785 N N . LYS C 1 399 ? 0.791 -149.089 31.840 1.00 103.44 397 LYS C N 1
ATOM 8786 C CA . LYS C 1 399 ? 0.344 -150.396 31.390 1.00 117.35 397 LYS C CA 1
ATOM 8787 C C . LYS C 1 399 ? 0.746 -151.516 32.347 1.00 122.74 397 LYS C C 1
ATOM 8788 O O . LYS C 1 399 ? -0.010 -152.471 32.545 1.00 127.00 397 LYS C O 1
ATOM 8794 N N . SER C 1 400 ? 1.930 -151.417 32.935 1.00 117.55 398 SER C N 1
ATOM 8795 C CA . SER C 1 400 ? 2.564 -152.518 33.642 1.00 110.54 398 SER C CA 1
ATOM 8796 C C . SER C 1 400 ? 2.314 -152.524 35.146 1.00 103.47 398 SER C C 1
ATOM 8797 O O . SER C 1 400 ? 2.225 -151.473 35.781 1.00 107.31 398 SER C O 1
ATOM 8800 N N . GLU C 1 401 ? 2.212 -153.729 35.712 1.00 95.06 399 GLU C N 1
ATOM 8801 C CA . GLU C 1 401 ? 2.231 -153.969 37.148 1.00 87.94 399 GLU C CA 1
ATOM 8802 C C . GLU C 1 401 ? 3.618 -154.473 37.553 1.00 76.78 399 GLU C C 1
ATOM 8803 O O . GLU C 1 401 ? 4.503 -154.686 36.717 1.00 71.80 399 GLU C O 1
ATOM 8809 N N . ALA C 1 402 ? 3.802 -154.658 38.862 1.00 71.91 400 ALA C N 1
ATOM 8810 C CA . ALA C 1 402 ? 5.112 -155.023 39.395 1.00 64.74 400 ALA C CA 1
ATOM 8811 C C . ALA C 1 402 ? 5.649 -156.306 38.772 1.00 63.24 400 ALA C C 1
ATOM 8812 O O . ALA C 1 402 ? 6.832 -156.379 38.423 1.00 70.69 400 ALA C O 1
ATOM 8814 N N . ASP C 1 403 ? 4.803 -157.333 38.639 1.00 64.08 401 ASP C N 1
ATOM 8815 C CA . ASP C 1 403 ? 5.276 -158.611 38.112 1.00 70.27 401 ASP C CA 1
ATOM 8816 C C . ASP C 1 403 ? 5.768 -158.488 36.674 1.00 71.62 401 ASP C C 1
ATOM 8817 O O . ASP C 1 403 ? 6.714 -159.180 36.282 1.00 67.42 401 ASP C O 1
ATOM 8822 N N . GLU C 1 404 ? 5.145 -157.619 35.876 1.00 68.20 402 GLU C N 1
ATOM 8823 C CA . GLU C 1 404 ? 5.615 -157.409 34.510 1.00 69.35 402 GLU C CA 1
ATOM 8824 C C . GLU C 1 404 ? 6.915 -156.619 34.493 1.00 68.11 402 GLU C C 1
ATOM 8825 O O . GLU C 1 404 ? 7.820 -156.914 33.703 1.00 62.35 402 GLU C O 1
ATOM 8831 N N . ILE C 1 405 ? 7.015 -155.602 35.350 1.00 54.27 403 ILE C N 1
ATOM 8832 C CA . ILE C 1 405 ? 8.209 -154.763 35.396 1.00 58.36 403 ILE C CA 1
ATOM 8833 C C . ILE C 1 405 ? 9.426 -155.587 35.793 1.00 57.74 403 ILE C C 1
ATOM 8834 O O . ILE C 1 405 ? 10.519 -155.414 35.237 1.00 62.18 403 ILE C O 1
ATOM 8839 N N . ILE C 1 406 ? 9.259 -156.498 36.754 1.00 52.53 404 ILE C N 1
ATOM 8840 C CA . ILE C 1 406 ? 10.355 -157.383 37.141 1.00 55.86 404 ILE C CA 1
ATOM 8841 C C . ILE C 1 406 ? 10.752 -158.271 35.969 1.00 49.73 404 ILE C C 1
ATOM 8842 O O . ILE C 1 406 ? 11.940 -158.449 35.675 1.00 54.83 404 ILE C O 1
ATOM 8847 N N . ALA C 1 407 ? 9.758 -158.843 35.282 1.00 46.67 405 ALA C N 1
ATOM 8848 C CA . ALA C 1 407 ? 10.043 -159.703 34.138 1.00 49.19 405 ALA C CA 1
ATOM 8849 C C . ALA C 1 407 ? 10.787 -158.943 33.046 1.00 49.35 405 ALA C C 1
ATOM 8850 O O . ALA C 1 407 ? 11.718 -159.477 32.433 1.00 56.51 405 ALA C O 1
ATOM 8852 N N . ASP C 1 408 ? 10.381 -157.698 32.780 1.00 46.49 406 ASP C N 1
ATOM 8853 C CA . ASP C 1 408 ? 11.090 -156.886 31.796 1.00 50.62 406 ASP C CA 1
ATOM 8854 C C . ASP C 1 408 ? 12.526 -156.622 32.231 1.00 51.79 406 ASP C C 1
ATOM 8855 O O . ASP C 1 408 ? 13.442 -156.606 31.400 1.00 52.97 406 ASP C O 1
ATOM 8860 N N . CYS C 1 409 ? 12.742 -156.408 33.532 1.00 46.87 407 CYS C N 1
ATOM 8861 C CA . CYS C 1 409 ? 14.096 -156.196 34.034 1.00 55.60 407 CYS C CA 1
ATOM 8862 C C . CYS C 1 409 ? 14.937 -157.462 33.914 1.00 55.65 407 CYS C C 1
ATOM 8863 O O . CYS C 1 409 ? 16.110 -157.399 33.525 1.00 46.42 407 CYS C O 1
ATOM 8874 N N . ALA C 1 411 ? 14.561 -159.816 31.785 1.00 45.52 409 ALA C N 1
ATOM 8875 C CA . ALA C 1 411 ? 14.791 -160.087 30.370 1.00 55.20 409 ALA C CA 1
ATOM 8876 C C . ALA C 1 411 ? 16.027 -159.384 29.827 1.00 59.06 409 ALA C C 1
ATOM 8877 O O . ALA C 1 411 ? 16.484 -159.730 28.732 1.00 62.67 409 ALA C O 1
ATOM 8879 N N . LEU C 1 412 ? 16.573 -158.413 30.557 1.00 59.06 410 LEU C N 1
ATOM 8880 C CA . LEU C 1 412 ? 17.779 -157.709 30.148 1.00 52.94 410 LEU C CA 1
ATOM 8881 C C . LEU C 1 412 ? 19.063 -158.392 30.602 1.00 57.20 410 LEU C C 1
ATOM 8882 O O . LEU C 1 412 ? 20.140 -158.027 30.119 1.00 53.49 410 LEU C O 1
ATOM 8887 N N . VAL C 1 413 ? 18.982 -159.370 31.498 1.00 53.32 411 VAL C N 1
ATOM 8888 C CA . VAL C 1 413 ? 20.167 -159.969 32.101 1.00 52.07 411 VAL C CA 1
ATOM 8889 C C . VAL C 1 413 ? 20.657 -161.122 31.237 1.00 52.33 411 VAL C C 1
ATOM 8890 O O . VAL C 1 413 ? 19.881 -162.013 30.871 1.00 58.09 411 VAL C O 1
ATOM 8894 N N . VAL C 1 414 ? 21.946 -161.103 30.911 1.00 68.37 412 VAL C N 1
ATOM 8895 C CA . VAL C 1 414 ? 22.573 -162.172 30.143 1.00 62.38 412 VAL C CA 1
ATOM 8896 C C . VAL C 1 414 ? 23.251 -163.153 31.095 1.00 69.55 412 VAL C C 1
ATOM 8897 O O . VAL C 1 414 ? 23.329 -164.351 30.826 1.00 81.98 412 VAL C O 1
ATOM 8901 N N . ASP D 1 11 ? 82.650 -161.534 -20.643 1.00 142.55 9 ASP D N 1
ATOM 8902 C CA . ASP D 1 11 ? 82.709 -162.953 -20.976 1.00 144.25 9 ASP D CA 1
ATOM 8903 C C . ASP D 1 11 ? 81.471 -163.690 -20.469 1.00 147.98 9 ASP D C 1
ATOM 8904 O O . ASP D 1 11 ? 81.242 -164.850 -20.811 1.00 150.29 9 ASP D O 1
ATOM 8909 N N . LEU D 1 12 ? 80.676 -162.997 -19.649 1.00 148.61 10 LEU D N 1
ATOM 8910 C CA . LEU D 1 12 ? 79.413 -163.555 -19.172 1.00 148.05 10 LEU D CA 1
ATOM 8911 C C . LEU D 1 12 ? 78.470 -163.877 -20.324 1.00 145.74 10 LEU D C 1
ATOM 8912 O O . LEU D 1 12 ? 77.744 -164.877 -20.280 1.00 144.79 10 LEU D O 1
ATOM 8917 N N . PHE D 1 13 ? 78.462 -163.035 -21.361 1.00 147.50 11 PHE D N 1
ATOM 8918 C CA . PHE D 1 13 ? 77.548 -163.233 -22.484 1.00 144.66 11 PHE D CA 1
ATOM 8919 C C . PHE D 1 13 ? 77.732 -164.603 -23.124 1.00 144.08 11 PHE D C 1
ATOM 8920 O O . PHE D 1 13 ? 76.752 -165.236 -23.534 1.00 141.17 11 PHE D O 1
ATOM 8928 N N . ARG D 1 14 ? 78.975 -165.078 -23.231 1.00 146.29 12 ARG D N 1
ATOM 8929 C CA . ARG D 1 14 ? 79.190 -166.398 -23.816 1.00 148.94 12 ARG D CA 1
ATOM 8930 C C . ARG D 1 14 ? 78.573 -167.480 -22.937 1.00 144.15 12 ARG D C 1
ATOM 8931 O O . ARG D 1 14 ? 78.016 -168.461 -23.443 1.00 148.79 12 ARG D O 1
ATOM 8939 N N . ALA D 1 15 ? 78.665 -167.315 -21.615 1.00 133.55 13 ALA D N 1
ATOM 8940 C CA . ALA D 1 15 ? 78.064 -168.273 -20.694 1.00 127.09 13 ALA D CA 1
ATOM 8941 C C . ALA D 1 15 ? 76.542 -168.249 -20.785 1.00 119.13 13 ALA D C 1
ATOM 8942 O O . ALA D 1 15 ? 75.893 -169.296 -20.681 1.00 118.90 13 ALA D O 1
ATOM 8944 N N . LEU D 1 16 ? 75.956 -167.062 -20.968 1.00 117.28 14 LEU D N 1
ATOM 8945 C CA . LEU D 1 16 ? 74.502 -166.956 -21.055 1.00 114.87 14 LEU D CA 1
ATOM 8946 C C . LEU D 1 16 ? 73.971 -167.684 -22.285 1.00 114.35 14 LEU D C 1
ATOM 8947 O O . LEU D 1 16 ? 72.996 -168.440 -22.199 1.00 113.38 14 LEU D O 1
ATOM 8952 N N . ASN D 1 17 ? 74.596 -167.462 -23.443 1.00 114.98 15 ASN D N 1
ATOM 8953 C CA . ASN D 1 17 ? 74.158 -168.143 -24.658 1.00 114.58 15 ASN D CA 1
ATOM 8954 C C . ASN D 1 17 ? 74.321 -169.654 -24.543 1.00 115.98 15 ASN D C 1
ATOM 8955 O O . ASN D 1 17 ? 73.487 -170.415 -25.048 1.00 115.13 15 ASN D O 1
ATOM 8960 N N . SER D 1 18 ? 75.392 -170.112 -23.891 1.00 118.15 16 SER D N 1
ATOM 8961 C CA . SER D 1 18 ? 75.568 -171.547 -23.693 1.00 119.55 16 SER D CA 1
ATOM 8962 C C . SER D 1 18 ? 74.525 -172.111 -22.735 1.00 119.03 16 SER D C 1
ATOM 8963 O O . SER D 1 18 ? 74.028 -173.225 -22.937 1.00 118.77 16 SER D O 1
ATOM 8966 N N . PHE D 1 19 ? 74.190 -171.368 -21.677 1.00 123.43 17 PHE D N 1
ATOM 8967 C CA . PHE D 1 19 ? 73.208 -171.868 -20.719 1.00 123.54 17 PHE D CA 1
ATOM 8968 C C . PHE D 1 19 ? 71.806 -171.876 -21.318 1.00 116.90 17 PHE D C 1
ATOM 8969 O O . PHE D 1 19 ? 71.039 -172.819 -21.098 1.00 124.95 17 PHE D O 1
ATOM 8977 N N . ILE D 1 20 ? 71.451 -170.833 -22.073 1.00 112.75 18 ILE D N 1
ATOM 8978 C CA . ILE D 1 20 ? 70.115 -170.752 -22.661 1.00 110.47 18 ILE D CA 1
ATOM 8979 C C . ILE D 1 20 ? 69.879 -171.879 -23.664 1.00 111.43 18 ILE D C 1
ATOM 8980 O O . ILE D 1 20 ? 68.792 -172.470 -23.702 1.00 109.49 18 ILE D O 1
ATOM 8985 N N . GLN D 1 21 ? 70.886 -172.212 -24.478 1.00 114.95 19 GLN D N 1
ATOM 8986 C CA . GLN D 1 21 ? 70.692 -173.277 -25.460 1.00 118.55 19 GLN D CA 1
ATOM 8987 C C . GLN D 1 21 ? 70.574 -174.639 -24.780 1.00 123.60 19 GLN D C 1
ATOM 8988 O O . GLN D 1 21 ? 69.697 -175.441 -25.123 1.00 118.85 19 GLN D O 1
ATOM 8994 N N . THR D 1 22 ? 71.440 -174.911 -23.803 1.00 132.14 20 THR D N 1
ATOM 8995 C CA . THR D 1 22 ? 71.461 -176.175 -23.072 1.00 133.98 20 THR D CA 1
ATOM 8996 C C . THR D 1 22 ? 71.162 -175.846 -21.615 1.00 130.31 20 THR D C 1
ATOM 8997 O O . THR D 1 22 ? 72.082 -175.729 -20.792 1.00 135.94 20 THR D O 1
ATOM 9001 N N . PRO D 1 23 ? 69.887 -175.683 -21.262 1.00 117.82 21 PRO D N 1
ATOM 9002 C CA . PRO D 1 23 ? 69.547 -175.242 -19.906 1.00 118.54 21 PRO D CA 1
ATOM 9003 C C . PRO D 1 23 ? 69.444 -176.378 -18.900 1.00 124.97 21 PRO D C 1
ATOM 9004 O O . PRO D 1 23 ? 68.914 -177.454 -19.177 1.00 124.81 21 PRO D O 1
ATOM 9008 N N . THR D 1 24 ? 69.983 -176.124 -17.714 1.00 132.76 22 THR D N 1
ATOM 9009 C CA . THR D 1 24 ? 69.758 -176.960 -16.547 1.00 138.78 22 THR D CA 1
ATOM 9010 C C . THR D 1 24 ? 68.722 -176.279 -15.664 1.00 138.83 22 THR D C 1
ATOM 9011 O O . THR D 1 24 ? 68.645 -175.049 -15.618 1.00 136.63 22 THR D O 1
ATOM 9015 N N . LEU D 1 25 ? 67.900 -177.090 -14.994 1.00 143.25 23 LEU D N 1
ATOM 9016 C CA . LEU D 1 25 ? 66.798 -176.542 -14.204 1.00 142.72 23 LEU D CA 1
ATOM 9017 C C . LEU D 1 25 ? 67.272 -175.513 -13.186 1.00 141.03 23 LEU D C 1
ATOM 9018 O O . LEU D 1 25 ? 66.684 -174.422 -13.131 1.00 134.61 23 LEU D O 1
ATOM 9023 N N . PRO D 1 26 ? 68.303 -175.765 -12.381 1.00 141.72 24 PRO D N 1
ATOM 9024 C CA . PRO D 1 26 ? 68.970 -174.670 -11.683 1.00 138.01 24 PRO D CA 1
ATOM 9025 C C . PRO D 1 26 ? 70.213 -174.255 -12.447 1.00 133.06 24 PRO D C 1
ATOM 9026 O O . PRO D 1 26 ? 70.829 -175.089 -13.129 1.00 136.20 24 PRO D O 1
ATOM 9030 N N . PRO D 1 27 ? 70.598 -172.984 -12.405 1.00 124.34 25 PRO D N 1
ATOM 9031 C CA . PRO D 1 27 ? 71.768 -172.569 -13.162 1.00 123.85 25 PRO D CA 1
ATOM 9032 C C . PRO D 1 27 ? 72.999 -173.290 -12.649 1.00 133.67 25 PRO D C 1
ATOM 9033 O O . PRO D 1 27 ? 73.190 -173.418 -11.429 1.00 131.99 25 PRO D O 1
ATOM 9037 N N . PRO D 1 28 ? 73.850 -173.782 -13.547 1.00 138.72 26 PRO D N 1
ATOM 9038 C CA . PRO D 1 28 ? 75.006 -174.568 -13.113 1.00 144.56 26 PRO D CA 1
ATOM 9039 C C . PRO D 1 28 ? 75.945 -173.753 -12.243 1.00 148.39 26 PRO D C 1
ATOM 9040 O O . PRO D 1 28 ? 75.977 -172.523 -12.300 1.00 147.47 26 PRO D O 1
ATOM 9044 N N . ALA D 1 29 ? 76.703 -174.464 -11.413 1.00 151.63 27 ALA D N 1
ATOM 9045 C CA . ALA D 1 29 ? 77.668 -173.796 -10.559 1.00 152.12 27 ALA D CA 1
ATOM 9046 C C . ALA D 1 29 ? 78.671 -173.051 -11.429 1.00 152.88 27 ALA D C 1
ATOM 9047 O O . ALA D 1 29 ? 78.935 -173.433 -12.573 1.00 152.88 27 ALA D O 1
ATOM 9049 N N . ASP D 1 30 ? 79.206 -171.959 -10.887 1.00 152.84 28 ASP D N 1
ATOM 9050 C CA . ASP D 1 30 ? 80.128 -171.044 -11.550 1.00 155.12 28 ASP D CA 1
ATOM 9051 C C . ASP D 1 30 ? 79.459 -170.229 -12.649 1.00 151.31 28 ASP D C 1
ATOM 9052 O O . ASP D 1 30 ? 80.128 -169.400 -13.269 1.00 145.04 28 ASP D O 1
ATOM 9057 N N . LEU D 1 31 ? 78.171 -170.437 -12.927 1.00 100.08 29 LEU D N 1
ATOM 9058 C CA . LEU D 1 31 ? 77.426 -169.397 -13.625 1.00 104.08 29 LEU D CA 1
ATOM 9059 C C . LEU D 1 31 ? 77.088 -168.265 -12.666 1.00 107.15 29 LEU D C 1
ATOM 9060 O O . LEU D 1 31 ? 77.141 -167.090 -13.043 1.00 111.19 29 LEU D O 1
ATOM 9065 N N . ASP D 1 32 ? 76.771 -168.595 -11.410 1.00 104.67 30 ASP D N 1
ATOM 9066 C CA . ASP D 1 32 ? 76.662 -167.553 -10.397 1.00 102.62 30 ASP D CA 1
ATOM 9067 C C . ASP D 1 32 ? 78.009 -166.888 -10.149 1.00 95.54 30 ASP D C 1
ATOM 9068 O O . ASP D 1 32 ? 78.060 -165.692 -9.839 1.00 99.08 30 ASP D O 1
ATOM 9073 N N . ALA D 1 33 ? 79.106 -167.643 -10.266 1.00 93.39 31 ALA D N 1
ATOM 9074 C CA . ALA D 1 33 ? 80.423 -167.046 -10.091 1.00 103.29 31 ALA D CA 1
ATOM 9075 C C . ALA D 1 33 ? 80.728 -166.060 -11.211 1.00 113.63 31 ALA D C 1
ATOM 9076 O O . ALA D 1 33 ? 81.231 -164.962 -10.951 1.00 115.36 31 ALA D O 1
ATOM 9078 N N . ILE D 1 34 ? 80.430 -166.431 -12.461 1.00 119.24 32 ILE D N 1
ATOM 9079 C CA . ILE D 1 34 ? 80.649 -165.520 -13.583 1.00 116.14 32 ILE D CA 1
ATOM 9080 C C . ILE D 1 34 ? 79.722 -164.314 -13.482 1.00 112.73 32 ILE D C 1
ATOM 9081 O O . ILE D 1 34 ? 80.114 -163.187 -13.806 1.00 117.48 32 ILE D O 1
ATOM 9086 N N . ILE D 1 35 ? 78.479 -164.524 -13.044 1.00 100.17 33 ILE D N 1
ATOM 9087 C CA . ILE D 1 35 ? 77.558 -163.398 -12.900 1.00 97.95 33 ILE D CA 1
ATOM 9088 C C . ILE D 1 35 ? 78.108 -162.393 -11.894 1.00 103.24 33 ILE D C 1
ATOM 9089 O O . ILE D 1 35 ? 78.174 -161.190 -12.170 1.00 105.35 33 ILE D O 1
ATOM 9094 N N . SER D 1 36 ? 78.513 -162.869 -10.717 1.00 101.88 34 SER D N 1
ATOM 9095 C CA . SER D 1 36 ? 79.154 -161.989 -9.744 1.00 104.06 34 SER D CA 1
ATOM 9096 C C . SER D 1 36 ? 80.455 -161.435 -10.305 1.00 109.40 34 SER D C 1
ATOM 9097 O O . SER D 1 36 ? 80.806 -160.271 -10.062 1.00 113.73 34 SER D O 1
ATOM 9100 N N . SER D 1 37 ? 81.185 -162.267 -11.057 1.00 111.81 35 SER D N 1
ATOM 9101 C CA . SER D 1 37 ? 82.409 -161.811 -11.704 1.00 116.86 35 SER D CA 1
ATOM 9102 C C . SER D 1 37 ? 82.111 -160.667 -12.658 1.00 120.00 35 SER D C 1
ATOM 9103 O O . SER D 1 37 ? 82.907 -159.728 -12.778 1.00 127.84 35 SER D O 1
ATOM 9106 N N . TYR D 1 38 ? 80.967 -160.723 -13.340 1.00 111.25 36 TYR D N 1
ATOM 9107 C CA . TYR D 1 38 ? 80.543 -159.579 -14.135 1.00 106.76 36 TYR D CA 1
ATOM 9108 C C . TYR D 1 38 ? 80.174 -158.392 -13.252 1.00 110.77 36 TYR D C 1
ATOM 9109 O O . TYR D 1 38 ? 80.645 -157.267 -13.467 1.00 110.64 36 TYR D O 1
ATOM 9118 N N . LEU D 1 39 ? 79.338 -158.633 -12.238 1.00 114.46 37 LEU D N 1
ATOM 9119 C CA . LEU D 1 39 ? 78.869 -157.557 -11.368 1.00 122.97 37 LEU D CA 1
ATOM 9120 C C . LEU D 1 39 ? 79.989 -156.907 -10.569 1.00 129.04 37 LEU D C 1
ATOM 9121 O O . LEU D 1 39 ? 79.816 -155.782 -10.090 1.00 134.44 37 LEU D O 1
ATOM 9126 N N . GLU D 1 40 ? 81.128 -157.582 -10.406 1.00 129.36 38 GLU D N 1
ATOM 9127 C CA . GLU D 1 40 ? 82.245 -156.972 -9.692 1.00 130.24 38 GLU D CA 1
ATOM 9128 C C . GLU D 1 40 ? 83.077 -156.092 -10.618 1.00 131.13 38 GLU D C 1
ATOM 9129 O O . GLU D 1 40 ? 83.422 -154.958 -10.267 1.00 133.15 38 GLU D O 1
ATOM 9135 N N . ARG D 1 41 ? 83.394 -156.592 -11.809 1.00 130.24 39 ARG D N 1
ATOM 9136 C CA . ARG D 1 41 ? 84.219 -155.862 -12.760 1.00 132.75 39 ARG D CA 1
ATOM 9137 C C . ARG D 1 41 ? 83.427 -154.856 -13.591 1.00 128.59 39 ARG D C 1
ATOM 9138 O O . ARG D 1 41 ? 83.983 -154.287 -14.537 1.00 130.97 39 ARG D O 1
ATOM 9146 N N . HIS D 1 42 ? 82.155 -154.620 -13.267 1.00 120.79 40 HIS D N 1
ATOM 9147 C CA . HIS D 1 42 ? 81.314 -153.663 -13.987 1.00 113.94 40 HIS D CA 1
ATOM 9148 C C . HIS D 1 42 ? 80.571 -152.812 -12.959 1.00 112.43 40 HIS D C 1
ATOM 9149 O O . HIS D 1 42 ? 79.515 -153.207 -12.456 1.00 105.77 40 HIS D O 1
ATOM 9156 N N . ASP D 1 43 ? 81.137 -151.643 -12.650 1.00 124.51 41 ASP D N 1
ATOM 9157 C CA . ASP D 1 43 ? 80.645 -150.772 -11.589 1.00 135.58 41 ASP D CA 1
ATOM 9158 C C . ASP D 1 43 ? 79.668 -149.703 -12.062 1.00 135.93 41 ASP D C 1
ATOM 9159 O O . ASP D 1 43 ? 78.928 -149.160 -11.235 1.00 136.03 41 ASP D O 1
ATOM 9164 N N . LYS D 1 44 ? 79.656 -149.370 -13.349 1.00 137.77 42 LYS D N 1
ATOM 9165 C CA . LYS D 1 44 ? 78.907 -148.201 -13.797 1.00 136.34 42 LYS D CA 1
ATOM 9166 C C . LYS D 1 44 ? 77.684 -148.595 -14.617 1.00 137.88 42 LYS D C 1
ATOM 9167 O O . LYS D 1 44 ? 77.724 -148.530 -15.853 1.00 140.36 42 LYS D O 1
ATOM 9173 N N . PRO D 1 45 ? 76.570 -148.967 -13.976 1.00 136.18 43 PRO D N 1
ATOM 9174 C CA . PRO D 1 45 ? 75.420 -149.475 -14.735 1.00 133.70 43 PRO D CA 1
ATOM 9175 C C . PRO D 1 45 ? 74.772 -148.379 -15.565 1.00 136.57 43 PRO D C 1
ATOM 9176 O O . PRO D 1 45 ? 74.749 -148.450 -16.799 1.00 138.33 43 PRO D O 1
ATOM 9180 N N . GLU D 1 46 ? 74.247 -147.359 -14.891 1.00 134.31 44 GLU D N 1
ATOM 9181 C CA . GLU D 1 46 ? 73.601 -146.235 -15.573 1.00 130.07 44 GLU D CA 1
ATOM 9182 C C . GLU D 1 46 ? 74.620 -145.278 -16.169 1.00 129.72 44 GLU D C 1
ATOM 9183 O O . GLU D 1 46 ? 75.744 -145.664 -16.484 1.00 128.61 44 GLU D O 1
ATOM 9189 N N . SER D 1 49 ? 77.485 -149.880 -19.760 1.00 121.42 47 SER D N 1
ATOM 9190 C CA . SER D 1 49 ? 77.542 -151.329 -19.603 1.00 117.20 47 SER D CA 1
ATOM 9191 C C . SER D 1 49 ? 76.147 -151.919 -19.434 1.00 113.93 47 SER D C 1
ATOM 9192 O O . SER D 1 49 ? 75.848 -152.986 -19.970 1.00 114.46 47 SER D O 1
ATOM 9195 N N . GLY D 1 50 ? 75.296 -151.221 -18.678 1.00 113.95 48 GLY D N 1
ATOM 9196 C CA . GLY D 1 50 ? 73.939 -151.703 -18.479 1.00 110.28 48 GLY D CA 1
ATOM 9197 C C . GLY D 1 50 ? 73.121 -151.699 -19.757 1.00 112.58 48 GLY D C 1
ATOM 9198 O O . GLY D 1 50 ? 72.298 -152.591 -19.979 1.00 111.46 48 GLY D O 1
ATOM 9199 N N . ASP D 1 51 ? 73.329 -150.694 -20.611 1.00 117.72 49 ASP D N 1
ATOM 9200 C CA . ASP D 1 51 ? 72.591 -150.636 -21.868 1.00 119.30 49 ASP D CA 1
ATOM 9201 C C . ASP D 1 51 ? 73.030 -151.746 -22.814 1.00 117.90 49 ASP D C 1
ATOM 9202 O O . ASP D 1 51 ? 72.204 -152.321 -23.534 1.00 116.70 49 ASP D O 1
ATOM 9207 N N . ARG D 1 52 ? 74.328 -152.062 -22.829 1.00 122.47 50 ARG D N 1
ATOM 9208 C CA . ARG D 1 52 ? 74.805 -153.163 -23.657 1.00 122.96 50 ARG D CA 1
ATOM 9209 C C . ARG D 1 52 ? 74.286 -154.504 -23.157 1.00 121.31 50 ARG D C 1
ATOM 9210 O O . ARG D 1 52 ? 74.077 -155.423 -23.957 1.00 120.03 50 ARG D O 1
ATOM 9218 N N . LEU D 1 53 ? 74.068 -154.634 -21.845 1.00 116.79 51 LEU D N 1
ATOM 9219 C CA . LEU D 1 53 ? 73.485 -155.861 -21.313 1.00 106.77 51 LEU D CA 1
ATOM 9220 C C . LEU D 1 53 ? 72.038 -156.022 -21.767 1.00 99.43 51 LEU D C 1
ATOM 9221 O O . LEU D 1 53 ? 71.617 -157.128 -22.127 1.00 96.34 51 LEU D O 1
ATOM 9226 N N . ASN D 1 54 ? 71.262 -154.933 -21.754 1.00 103.17 52 ASN D N 1
ATOM 9227 C CA . ASN D 1 54 ? 69.894 -154.985 -22.265 1.00 105.45 52 ASN D CA 1
ATOM 9228 C C . ASN D 1 54 ? 69.873 -155.360 -23.741 1.00 109.90 52 ASN D C 1
ATOM 9229 O O . ASN D 1 54 ? 69.076 -156.204 -24.166 1.00 105.92 52 ASN D O 1
ATOM 9234 N N . ASP D 1 55 ? 70.734 -154.726 -24.542 1.00 116.22 53 ASP D N 1
ATOM 9235 C CA . ASP D 1 55 ? 70.773 -155.033 -25.967 1.00 116.69 53 ASP D CA 1
ATOM 9236 C C . ASP D 1 55 ? 71.094 -156.503 -26.207 1.00 114.86 53 ASP D C 1
ATOM 9237 O O . ASP D 1 55 ? 70.504 -157.140 -27.088 1.00 110.78 53 ASP D O 1
ATOM 9242 N N . GLU D 1 56 ? 72.021 -157.062 -25.424 1.00 112.23 54 GLU D N 1
ATOM 9243 C CA . GLU D 1 56 ? 72.359 -158.474 -25.569 1.00 112.98 54 GLU D CA 1
ATOM 9244 C C . GLU D 1 56 ? 71.224 -159.369 -25.086 1.00 110.93 54 GLU D C 1
ATOM 9245 O O . GLU D 1 56 ? 70.885 -160.360 -25.744 1.00 109.56 54 GLU D O 1
ATOM 9251 N N . LEU D 1 57 ? 70.635 -159.046 -23.930 1.00 109.41 55 LEU D N 1
ATOM 9252 C CA . LEU D 1 57 ? 69.493 -159.810 -23.436 1.00 104.13 55 LEU D CA 1
ATOM 9253 C C . LEU D 1 57 ? 68.326 -159.740 -24.413 1.00 98.53 55 LEU D C 1
ATOM 9254 O O . LEU D 1 57 ? 67.596 -160.722 -24.594 1.00 101.91 55 LEU D O 1
ATOM 9259 N N . LEU D 1 58 ? 68.126 -158.577 -25.038 1.00 91.50 56 LEU D N 1
ATOM 9260 C CA . LEU D 1 58 ? 67.123 -158.462 -26.091 1.00 91.91 56 LEU D CA 1
ATOM 9261 C C . LEU D 1 58 ? 67.402 -159.444 -27.223 1.00 91.91 56 LEU D C 1
ATOM 9262 O O . LEU D 1 58 ? 66.485 -160.104 -27.725 1.00 92.16 56 LEU D O 1
ATOM 9267 N N . ALA D 1 59 ? 68.667 -159.549 -27.641 1.00 92.15 57 ALA D N 1
ATOM 9268 C CA . ALA D 1 59 ? 69.027 -160.482 -28.704 1.00 91.55 57 ALA D CA 1
ATOM 9269 C C . ALA D 1 59 ? 68.797 -161.928 -28.283 1.00 88.77 57 ALA D C 1
ATOM 9270 O O . ALA D 1 59 ? 68.270 -162.732 -29.062 1.00 87.22 57 ALA D O 1
ATOM 9272 N N . ILE D 1 60 ? 69.202 -162.280 -27.059 1.00 86.91 58 ILE D N 1
ATOM 9273 C CA . ILE D 1 60 ? 69.026 -163.646 -26.568 1.00 83.89 58 ILE D CA 1
ATOM 9274 C C . ILE D 1 60 ? 67.551 -164.025 -26.574 1.00 82.17 58 ILE D C 1
ATOM 9275 O O . ILE D 1 60 ? 67.170 -165.121 -27.001 1.00 82.19 58 ILE D O 1
ATOM 9280 N N . TRP D 1 61 ? 66.701 -163.122 -26.086 1.00 87.21 59 TRP D N 1
ATOM 9281 C CA . TRP D 1 61 ? 65.262 -163.363 -26.088 1.00 88.55 59 TRP D CA 1
ATOM 9282 C C . TRP D 1 61 ? 64.730 -163.573 -27.502 1.00 89.84 59 TRP D C 1
ATOM 9283 O O . TRP D 1 61 ? 63.920 -164.476 -27.737 1.00 89.17 59 TRP D O 1
ATOM 9294 N N . ASP D 1 62 ? 65.170 -162.750 -28.456 1.00 97.66 60 ASP D N 1
ATOM 9295 C CA . ASP D 1 62 ? 64.620 -162.817 -29.809 1.00 102.79 60 ASP D CA 1
ATOM 9296 C C . ASP D 1 62 ? 64.958 -164.137 -30.502 1.00 102.22 60 ASP D C 1
ATOM 9297 O O . ASP D 1 62 ? 64.064 -164.844 -30.981 1.00 98.54 60 ASP D O 1
ATOM 9302 N N . LYS D 1 63 ? 66.243 -164.487 -30.574 1.00 106.15 61 LYS D N 1
ATOM 9303 C CA . LYS D 1 63 ? 66.667 -165.628 -31.383 1.00 108.88 61 LYS D CA 1
ATOM 9304 C C . LYS D 1 63 ? 66.536 -166.983 -30.698 1.00 104.70 61 LYS D C 1
ATOM 9305 O O . LYS D 1 63 ? 66.432 -168.001 -31.394 1.00 106.39 61 LYS D O 1
ATOM 9311 N N . ALA D 1 64 ? 66.530 -167.041 -29.370 1.00 99.47 62 ALA D N 1
ATOM 9312 C CA . ALA D 1 64 ? 66.651 -168.320 -28.687 1.00 96.75 62 ALA D CA 1
ATOM 9313 C C . ALA D 1 64 ? 65.534 -168.620 -27.703 1.00 107.66 62 ALA D C 1
ATOM 9314 O O . ALA D 1 64 ? 65.304 -169.799 -27.414 1.00 107.47 62 ALA D O 1
ATOM 9316 N N . VAL D 1 65 ? 64.840 -167.612 -27.181 1.00 115.49 63 VAL D N 1
ATOM 9317 C CA . VAL D 1 65 ? 63.873 -167.802 -26.113 1.00 112.19 63 VAL D CA 1
ATOM 9318 C C . VAL D 1 65 ? 62.450 -167.511 -26.575 1.00 114.09 63 VAL D C 1
ATOM 9319 O O . VAL D 1 65 ? 61.512 -168.193 -26.159 1.00 111.94 63 VAL D O 1
ATOM 9323 N N . GLN D 1 66 ? 62.272 -166.488 -27.417 1.00 121.31 64 GLN D N 1
ATOM 9324 C CA . GLN D 1 66 ? 60.941 -165.982 -27.749 1.00 124.25 64 GLN D CA 1
ATOM 9325 C C . GLN D 1 66 ? 59.950 -167.091 -28.097 1.00 123.20 64 GLN D C 1
ATOM 9326 O O . GLN D 1 66 ? 58.807 -167.082 -27.626 1.00 122.62 64 GLN D O 1
ATOM 9332 N N . ASP D 1 67 ? 60.363 -168.055 -28.920 1.00 121.95 65 ASP D N 1
ATOM 9333 C CA . ASP D 1 67 ? 59.468 -169.117 -29.365 1.00 117.48 65 ASP D CA 1
ATOM 9334 C C . ASP D 1 67 ? 59.799 -170.462 -28.721 1.00 110.34 65 ASP D C 1
ATOM 9335 O O . ASP D 1 67 ? 59.627 -171.513 -29.344 1.00 119.95 65 ASP D O 1
ATOM 9340 N N . HIS D 1 68 ? 60.268 -170.447 -27.474 1.00 93.29 66 HIS D N 1
ATOM 9341 C CA . HIS D 1 68 ? 60.581 -171.675 -26.744 1.00 90.33 66 HIS D CA 1
ATOM 9342 C C . HIS D 1 68 ? 60.220 -171.499 -25.276 1.00 83.75 66 HIS D C 1
ATOM 9343 O O . HIS D 1 68 ? 61.065 -171.127 -24.451 1.00 78.89 66 HIS D O 1
ATOM 9350 N N . PRO D 1 69 ? 58.958 -171.746 -24.916 1.00 81.17 67 PRO D N 1
ATOM 9351 C CA . PRO D 1 69 ? 58.533 -171.536 -23.521 1.00 79.48 67 PRO D CA 1
ATOM 9352 C C . PRO D 1 69 ? 59.296 -172.379 -22.512 1.00 75.57 67 PRO D C 1
ATOM 9353 O O . PRO D 1 69 ? 59.415 -171.972 -21.349 1.00 76.68 67 PRO D O 1
ATOM 9357 N N . GLU D 1 70 ? 59.803 -173.549 -22.909 1.00 74.61 68 GLU D N 1
ATOM 9358 C CA . GLU D 1 70 ? 60.559 -174.380 -21.976 1.00 80.16 68 GLU D CA 1
ATOM 9359 C C . GLU D 1 70 ? 61.821 -173.684 -21.486 1.00 75.20 68 GLU D C 1
ATOM 9360 O O . GLU D 1 70 ? 62.336 -174.031 -20.418 1.00 82.67 68 GLU D O 1
ATOM 9366 N N . LYS D 1 71 ? 62.326 -172.713 -22.244 1.00 70.63 69 LYS D N 1
ATOM 9367 C CA . LYS D 1 71 ? 63.489 -171.926 -21.866 1.00 74.47 69 LYS D CA 1
ATOM 9368 C C . LYS D 1 71 ? 63.133 -170.680 -21.064 1.00 77.36 69 LYS D C 1
ATOM 9369 O O . LYS D 1 71 ? 64.042 -169.971 -20.616 1.00 82.67 69 LYS D O 1
ATOM 9375 N N . TYR D 1 72 ? 61.841 -170.394 -20.884 1.00 72.58 70 TYR D N 1
ATOM 9376 C CA . TYR D 1 72 ? 61.427 -169.199 -20.152 1.00 73.07 70 TYR D CA 1
ATOM 9377 C C . TYR D 1 72 ? 61.928 -169.222 -18.712 1.00 77.63 70 TYR D C 1
ATOM 9378 O O . TYR D 1 72 ? 62.472 -168.228 -18.218 1.00 70.96 70 TYR D O 1
ATOM 9387 N N . ALA D 1 73 ? 61.740 -170.348 -18.018 1.00 83.87 71 ALA D N 1
ATOM 9388 C CA . ALA D 1 73 ? 62.137 -170.429 -16.615 1.00 82.53 71 ALA D CA 1
ATOM 9389 C C . ALA D 1 73 ? 63.633 -170.202 -16.444 1.00 84.60 71 ALA D C 1
ATOM 9390 O O . ALA D 1 73 ? 64.061 -169.531 -15.497 1.00 85.19 71 ALA D O 1
ATOM 9392 N N . ALA D 1 74 ? 64.445 -170.754 -17.347 1.00 86.26 72 ALA D N 1
ATOM 9393 C CA . ALA D 1 74 ? 65.882 -170.504 -17.297 1.00 89.22 72 ALA D CA 1
ATOM 9394 C C . ALA D 1 74 ? 66.198 -169.038 -17.567 1.00 95.62 72 ALA D C 1
ATOM 9395 O O . ALA D 1 74 ? 67.059 -168.449 -16.903 1.00 98.13 72 ALA D O 1
ATOM 9397 N N . PHE D 1 75 ? 65.515 -168.435 -18.545 1.00 91.87 73 PHE D N 1
ATOM 9398 C CA . PHE D 1 75 ? 65.748 -167.029 -18.861 1.00 88.59 73 PHE D CA 1
ATOM 9399 C C . PHE D 1 75 ? 65.373 -166.127 -17.691 1.00 84.42 73 PHE D C 1
ATOM 9400 O O . PHE D 1 75 ? 66.033 -165.111 -17.444 1.00 86.09 73 PHE D O 1
ATOM 9408 N N . VAL D 1 76 ? 64.296 -166.460 -16.979 1.00 76.92 74 VAL D N 1
ATOM 9409 C CA . VAL D 1 76 ? 63.909 -165.663 -15.820 1.00 73.19 74 VAL D CA 1
ATOM 9410 C C . VAL D 1 76 ? 64.936 -165.807 -14.702 1.00 85.92 74 VAL D C 1
ATOM 9411 O O . VAL D 1 76 ? 65.265 -164.833 -14.015 1.00 89.46 74 VAL D O 1
ATOM 9415 N N . ALA D 1 77 ? 65.473 -167.017 -14.513 1.00 93.97 75 ALA D N 1
ATOM 9416 C CA . ALA D 1 77 ? 66.446 -167.244 -13.448 1.00 95.51 75 ALA D CA 1
ATOM 9417 C C . ALA D 1 77 ? 67.704 -166.400 -13.637 1.00 97.55 75 ALA D C 1
ATOM 9418 O O . ALA D 1 77 ? 68.206 -165.797 -12.681 1.00 100.25 75 ALA D O 1
ATOM 9420 N N . VAL D 1 78 ? 68.234 -166.349 -14.861 1.00 92.64 76 VAL D N 1
ATOM 9421 C CA . VAL D 1 78 ? 69.395 -165.499 -15.119 1.00 94.86 76 VAL D CA 1
ATOM 9422 C C . VAL D 1 78 ? 69.017 -164.025 -15.017 1.00 91.39 76 VAL D C 1
ATOM 9423 O O . VAL D 1 78 ? 69.800 -163.204 -14.525 1.00 93.13 76 VAL D O 1
ATOM 9427 N N . LEU D 1 79 ? 67.818 -163.664 -15.484 1.00 84.60 77 LEU D N 1
ATOM 9428 C CA . LEU D 1 79 ? 67.393 -162.268 -15.447 1.00 83.16 77 LEU D CA 1
ATOM 9429 C C . LEU D 1 79 ? 67.264 -161.757 -14.018 1.00 83.21 77 LEU D C 1
ATOM 9430 O O . LEU D 1 79 ? 67.504 -160.573 -13.758 1.00 82.38 77 LEU D O 1
ATOM 9435 N N . ARG D 1 80 ? 66.888 -162.631 -13.084 1.00 82.75 78 ARG D N 1
ATOM 9436 C CA . ARG D 1 80 ? 66.797 -162.236 -11.682 1.00 83.55 78 ARG D CA 1
ATOM 9437 C C . ARG D 1 80 ? 68.174 -161.920 -11.111 1.00 87.89 78 ARG D C 1
ATOM 9438 O O . ARG D 1 80 ? 68.356 -160.917 -10.411 1.00 96.38 78 ARG D O 1
ATOM 9446 N N . GLN D 1 81 ? 69.156 -162.775 -11.399 1.00 84.87 79 GLN D N 1
ATOM 9447 C CA . GLN D 1 81 ? 70.490 -162.602 -10.839 1.00 91.68 79 GLN D CA 1
ATOM 9448 C C . GLN D 1 81 ? 71.210 -161.402 -11.443 1.00 100.44 79 GLN D C 1
ATOM 9449 O O . GLN D 1 81 ? 71.994 -160.739 -10.754 1.00 109.74 79 GLN D O 1
ATOM 9455 N N . LEU D 1 82 ? 70.965 -161.113 -12.718 1.00 99.38 80 LEU D N 1
ATOM 9456 C CA . LEU D 1 82 ? 71.594 -159.997 -13.410 1.00 100.85 80 LEU D CA 1
ATOM 9457 C C . LEU D 1 82 ? 70.805 -158.702 -13.288 1.00 101.90 80 LEU D C 1
ATOM 9458 O O . LEU D 1 82 ? 71.197 -157.700 -13.896 1.00 104.45 80 LEU D O 1
ATOM 9463 N N . ARG D 1 83 ? 69.706 -158.704 -12.538 1.00 105.96 81 ARG D N 1
ATOM 9464 C CA . ARG D 1 83 ? 68.890 -157.502 -12.390 1.00 111.90 81 ARG D CA 1
ATOM 9465 C C . ARG D 1 83 ? 69.671 -156.275 -11.924 1.00 122.44 81 ARG D C 1
ATOM 9466 O O . ARG D 1 83 ? 69.426 -155.187 -12.473 1.00 129.25 81 ARG D O 1
ATOM 9474 N N . PRO D 1 84 ? 70.585 -156.353 -10.946 1.00 125.63 82 PRO D N 1
ATOM 9475 C CA . PRO D 1 84 ? 71.322 -155.138 -10.556 1.00 124.97 82 PRO D CA 1
ATOM 9476 C C . PRO D 1 84 ? 72.142 -154.531 -11.681 1.00 124.30 82 PRO D C 1
ATOM 9477 O O . PRO D 1 84 ? 72.382 -153.317 -11.672 1.00 131.40 82 PRO D O 1
ATOM 9481 N N . GLY D 1 85 ? 72.576 -155.330 -12.651 1.00 115.23 83 GLY D N 1
ATOM 9482 C CA . GLY D 1 85 ? 73.386 -154.828 -13.738 1.00 109.36 83 GLY D CA 1
ATOM 9483 C C . GLY D 1 85 ? 72.614 -154.261 -14.908 1.00 110.55 83 GLY D C 1
ATOM 9484 O O . GLY D 1 85 ? 73.225 -153.894 -15.917 1.00 112.38 83 GLY D O 1
ATOM 9485 N N . LEU D 1 86 ? 71.284 -154.174 -14.805 1.00 111.06 84 LEU D N 1
ATOM 9486 C CA . LEU D 1 86 ? 70.498 -153.620 -15.902 1.00 116.47 84 LEU D CA 1
ATOM 9487 C C . LEU D 1 86 ? 70.672 -152.113 -15.997 1.00 124.97 84 LEU D C 1
ATOM 9488 O O . LEU D 1 86 ? 70.567 -151.543 -17.088 1.00 132.36 84 LEU D O 1
ATOM 9493 N N . GLY D 1 87 ? 70.932 -151.454 -14.872 1.00 125.77 85 GLY D N 1
ATOM 9494 C CA . GLY D 1 87 ? 71.154 -150.023 -14.870 1.00 130.04 85 GLY D CA 1
ATOM 9495 C C . GLY D 1 87 ? 69.979 -149.231 -14.343 1.00 134.49 85 GLY D C 1
ATOM 9496 O O . GLY D 1 87 ? 69.696 -149.241 -13.141 1.00 130.33 85 GLY D O 1
ATOM 9497 N N . ALA D 1 88 ? 69.296 -148.531 -15.239 1.00 138.84 86 ALA D N 1
ATOM 9498 C CA . ALA D 1 88 ? 68.170 -147.706 -14.836 1.00 141.79 86 ALA D CA 1
ATOM 9499 C C . ALA D 1 88 ? 67.057 -148.588 -14.277 1.00 142.34 86 ALA D C 1
ATOM 9500 O O . ALA D 1 88 ? 66.828 -149.693 -14.783 1.00 144.34 86 ALA D O 1
ATOM 9502 N N . PRO D 1 89 ? 66.358 -148.146 -13.228 1.00 139.66 87 PRO D N 1
ATOM 9503 C CA . PRO D 1 89 ? 65.263 -148.967 -12.690 1.00 132.83 87 PRO D CA 1
ATOM 9504 C C . PRO D 1 89 ? 64.168 -149.218 -13.704 1.00 127.74 87 PRO D C 1
ATOM 9505 O O . PRO D 1 89 ? 63.394 -150.166 -13.535 1.00 124.78 87 PRO D O 1
ATOM 9509 N N . ALA D 1 90 ? 64.105 -148.425 -14.776 1.00 124.69 88 ALA D N 1
ATOM 9510 C CA . ALA D 1 90 ? 63.111 -148.651 -15.815 1.00 116.59 88 ALA D CA 1
ATOM 9511 C C . ALA D 1 90 ? 63.422 -149.881 -16.657 1.00 115.75 88 ALA D C 1
ATOM 9512 O O . ALA D 1 90 ? 62.526 -150.392 -17.337 1.00 114.64 88 ALA D O 1
ATOM 9514 N N . ARG D 1 91 ? 64.666 -150.364 -16.636 1.00 112.61 89 ARG D N 1
ATOM 9515 C CA . ARG D 1 91 ? 65.000 -151.547 -17.423 1.00 107.43 89 ARG D CA 1
ATOM 9516 C C . ARG D 1 91 ? 64.394 -152.807 -16.823 1.00 101.82 89 ARG D C 1
ATOM 9517 O O . ARG D 1 91 ? 63.951 -153.699 -17.556 1.00 100.52 89 ARG D O 1
ATOM 9525 N N . THR D 1 92 ? 64.363 -152.897 -15.494 1.00 99.41 90 THR D N 1
ATOM 9526 C CA . THR D 1 92 ? 63.742 -154.053 -14.863 1.00 100.20 90 THR D CA 1
ATOM 9527 C C . THR D 1 92 ? 62.250 -154.047 -15.127 1.00 94.89 90 THR D C 1
ATOM 9528 O O . THR D 1 92 ? 61.633 -155.100 -15.328 1.00 86.11 90 THR D O 1
ATOM 9532 N N . PHE D 1 93 ? 61.667 -152.855 -15.151 1.00 98.61 91 PHE D N 1
ATOM 9533 C CA . PHE D 1 93 ? 60.258 -152.720 -15.464 1.00 101.57 91 PHE D CA 1
ATOM 9534 C C . PHE D 1 93 ? 59.971 -153.124 -16.910 1.00 97.76 91 PHE D C 1
ATOM 9535 O O . PHE D 1 93 ? 58.974 -153.793 -17.185 1.00 94.32 91 PHE D O 1
ATOM 9543 N N . GLN D 1 94 ? 60.850 -152.787 -17.847 1.00 93.46 92 GLN D N 1
ATOM 9544 C CA . GLN D 1 94 ? 60.582 -153.181 -19.228 1.00 84.16 92 GLN D CA 1
ATOM 9545 C C . GLN D 1 94 ? 60.550 -154.700 -19.390 1.00 76.43 92 GLN D C 1
ATOM 9546 O O . GLN D 1 94 ? 59.776 -155.222 -20.201 1.00 72.48 92 GLN D O 1
ATOM 9552 N N . TRP D 1 95 ? 61.371 -155.421 -18.624 1.00 73.52 93 TRP D N 1
ATOM 9553 C CA . TRP D 1 95 ? 61.437 -156.875 -18.744 1.00 69.56 93 TRP D CA 1
ATOM 9554 C C . TRP D 1 95 ? 60.260 -157.592 -18.078 1.00 67.03 93 TRP D C 1
ATOM 9555 O O . TRP D 1 95 ? 59.731 -158.553 -18.645 1.00 64.84 93 TRP D O 1
ATOM 9566 N N . TRP D 1 96 ? 59.848 -157.172 -16.876 1.00 74.92 94 TRP D N 1
ATOM 9567 C CA . TRP D 1 96 ? 58.697 -157.801 -16.221 1.00 76.08 94 TRP D CA 1
ATOM 9568 C C . TRP D 1 96 ? 57.455 -157.709 -17.097 1.00 81.87 94 TRP D C 1
ATOM 9569 O O . TRP D 1 96 ? 56.740 -158.699 -17.296 1.00 85.44 94 TRP D O 1
ATOM 9580 N N . ASP D 1 97 ? 57.181 -156.512 -17.622 1.00 87.81 95 ASP D N 1
ATOM 9581 C CA . ASP D 1 97 ? 56.020 -156.317 -18.484 1.00 89.85 95 ASP D CA 1
ATOM 9582 C C . ASP D 1 97 ? 56.140 -157.138 -19.758 1.00 79.36 95 ASP D C 1
ATOM 9583 O O . ASP D 1 97 ? 55.143 -157.664 -20.265 1.00 81.77 95 ASP D O 1
ATOM 9588 N N . LYS D 1 98 ? 57.357 -157.259 -20.291 1.00 75.17 96 LYS D N 1
ATOM 9589 C CA . LYS D 1 98 ? 57.548 -158.018 -21.519 1.00 71.40 96 LYS D CA 1
ATOM 9590 C C . LYS D 1 98 ? 57.332 -159.507 -21.291 1.00 69.50 96 LYS D C 1
ATOM 9591 O O . LYS D 1 98 ? 56.854 -160.208 -22.190 1.00 77.30 96 LYS D O 1
ATOM 9597 N N . LEU D 1 99 ? 57.672 -160.006 -20.103 1.00 71.98 97 LEU D N 1
ATOM 9598 C CA . LEU D 1 99 ? 57.541 -161.424 -19.803 1.00 77.66 97 LEU D CA 1
ATOM 9599 C C . LEU D 1 99 ? 56.210 -161.781 -19.154 1.00 76.39 97 LEU D C 1
ATOM 9600 O O . LEU D 1 99 ? 55.924 -162.973 -19.003 1.00 66.18 97 LEU D O 1
ATOM 9605 N N . LEU D 1 100 ? 55.396 -160.793 -18.772 1.00 79.29 98 LEU D N 1
ATOM 9606 C CA . LEU D 1 100 ? 54.165 -161.078 -18.039 1.00 64.77 98 LEU D CA 1
ATOM 9607 C C . LEU D 1 100 ? 53.258 -162.017 -18.824 1.00 64.67 98 LEU D C 1
ATOM 9608 O O . LEU D 1 100 ? 52.946 -163.126 -18.374 1.00 58.13 98 LEU D O 1
ATOM 9613 N N . ASP D 1 101 ? 52.829 -161.587 -20.004 1.00 61.71 99 ASP D N 1
ATOM 9614 C CA . ASP D 1 101 ? 51.910 -162.367 -20.821 1.00 68.84 99 ASP D CA 1
ATOM 9615 C C . ASP D 1 101 ? 52.549 -163.674 -21.290 1.00 74.59 99 ASP D C 1
ATOM 9616 O O . ASP D 1 101 ? 51.872 -164.709 -21.289 1.00 72.91 99 ASP D O 1
ATOM 9621 N N . PRO D 1 102 ? 53.825 -163.689 -21.707 1.00 73.32 100 PRO D N 1
ATOM 9622 C CA . PRO D 1 102 ? 54.458 -164.989 -21.991 1.00 70.92 100 PRO D CA 1
ATOM 9623 C C . PRO D 1 102 ? 54.481 -165.928 -20.796 1.00 76.78 100 PRO D C 1
ATOM 9624 O O . PRO D 1 102 ? 54.272 -167.136 -20.962 1.00 70.26 100 PRO D O 1
ATOM 9628 N N . VAL D 1 103 ? 54.731 -165.410 -19.591 1.00 74.19 101 VAL D N 1
ATOM 9629 C CA . VAL D 1 103 ? 54.704 -166.259 -18.402 1.00 71.41 101 VAL D CA 1
ATOM 9630 C C . VAL D 1 103 ? 53.280 -166.707 -18.095 1.00 69.01 101 VAL D C 1
ATOM 9631 O O . VAL D 1 103 ? 53.038 -167.880 -17.787 1.00 67.66 101 VAL D O 1
ATOM 9635 N N . LEU D 1 104 ? 52.317 -165.784 -18.173 1.00 66.96 102 LEU D N 1
ATOM 9636 C CA . LEU D 1 104 ? 50.934 -166.127 -17.854 1.00 65.72 102 LEU D CA 1
ATOM 9637 C C . LEU D 1 104 ? 50.386 -167.182 -18.809 1.00 68.13 102 LEU D C 1
ATOM 9638 O O . LEU D 1 104 ? 49.609 -168.054 -18.402 1.00 73.68 102 LEU D O 1
ATOM 9643 N N . ASP D 1 105 ? 50.778 -167.120 -20.083 1.00 65.04 103 ASP D N 1
ATOM 9644 C CA . ASP D 1 105 ? 50.263 -168.068 -21.065 1.00 72.91 103 ASP D CA 1
ATOM 9645 C C . ASP D 1 105 ? 50.855 -169.462 -20.901 1.00 75.80 103 ASP D C 1
ATOM 9646 O O . ASP D 1 105 ? 50.274 -170.428 -21.406 1.00 78.69 103 ASP D O 1
ATOM 9651 N N . ASN D 1 106 ? 51.985 -169.592 -20.207 1.00 68.82 104 ASN D N 1
ATOM 9652 C CA . ASN D 1 106 ? 52.653 -170.878 -20.048 1.00 67.62 104 ASN D CA 1
ATOM 9653 C C . ASN D 1 106 ? 52.863 -171.256 -18.588 1.00 80.23 104 ASN D C 1
ATOM 9654 O O . ASN D 1 106 ? 53.658 -172.160 -18.303 1.00 79.10 104 ASN D O 1
ATOM 9659 N N . ALA D 1 107 ? 52.180 -170.586 -17.657 1.00 89.70 105 ALA D N 1
ATOM 9660 C CA . ALA D 1 107 ? 52.378 -170.877 -16.241 1.00 82.26 105 ALA D CA 1
ATOM 9661 C C . ALA D 1 107 ? 51.940 -172.296 -15.905 1.00 74.31 105 ALA D C 1
ATOM 9662 O O . ALA D 1 107 ? 52.591 -172.983 -15.109 1.00 77.39 105 ALA D O 1
ATOM 9664 N N . THR D 1 108 ? 50.839 -172.754 -16.504 1.00 73.84 106 THR D N 1
ATOM 9665 C CA . THR D 1 108 ? 50.303 -174.072 -16.191 1.00 72.53 106 THR D CA 1
ATOM 9666 C C . THR D 1 108 ? 51.050 -175.200 -16.892 1.00 77.87 106 THR D C 1
ATOM 9667 O O . THR D 1 108 ? 50.978 -176.346 -16.436 1.00 83.22 106 THR D O 1
ATOM 9671 N N . ARG D 1 109 ? 51.760 -174.911 -17.983 1.00 71.90 107 ARG D N 1
ATOM 9672 C CA . ARG D 1 109 ? 52.403 -175.959 -18.766 1.00 67.74 107 ARG D CA 1
ATOM 9673 C C . ARG D 1 109 ? 53.899 -176.062 -18.514 1.00 65.33 107 ARG D C 1
ATOM 9674 O O . ARG D 1 109 ? 54.459 -177.158 -18.626 1.00 67.07 107 ARG D O 1
ATOM 9682 N N . GLU D 1 110 ? 54.558 -174.957 -18.177 1.00 67.46 108 GLU D N 1
ATOM 9683 C CA . GLU D 1 110 ? 55.998 -174.935 -17.947 1.00 70.67 108 GLU D CA 1
ATOM 9684 C C . GLU D 1 110 ? 56.236 -174.933 -16.440 1.00 71.14 108 GLU D C 1
ATOM 9685 O O . GLU D 1 110 ? 55.901 -173.963 -15.753 1.00 72.94 108 GLU D O 1
ATOM 9691 N N . LYS D 1 111 ? 56.811 -176.020 -15.931 1.00 71.53 109 LYS D N 1
ATOM 9692 C CA . LYS D 1 111 ? 57.000 -176.169 -14.495 1.00 70.60 109 LYS D CA 1
ATOM 9693 C C . LYS D 1 111 ? 58.001 -175.149 -13.966 1.00 67.65 109 LYS D C 1
ATOM 9694 O O . LYS D 1 111 ? 58.980 -174.807 -14.635 1.00 70.41 109 LYS D O 1
ATOM 9700 N N . GLY D 1 112 ? 57.743 -174.656 -12.753 1.00 68.66 110 GLY D N 1
ATOM 9701 C CA . GLY D 1 112 ? 58.609 -173.691 -12.106 1.00 69.32 110 GLY D CA 1
ATOM 9702 C C . GLY D 1 112 ? 58.600 -172.300 -12.700 1.00 70.92 110 GLY D C 1
ATOM 9703 O O . GLY D 1 112 ? 59.123 -171.375 -12.066 1.00 71.98 110 GLY D O 1
ATOM 9704 N N . LEU D 1 113 ? 58.035 -172.117 -13.896 1.00 71.13 111 LEU D N 1
ATOM 9705 C CA . LEU D 1 113 ? 58.025 -170.802 -14.528 1.00 68.11 111 LEU D CA 1
ATOM 9706 C C . LEU D 1 113 ? 57.231 -169.795 -13.706 1.00 66.36 111 LEU D C 1
ATOM 9707 O O . LEU D 1 113 ? 57.655 -168.645 -13.539 1.00 63.46 111 LEU D O 1
ATOM 9712 N N . ALA D 1 114 ? 56.071 -170.209 -13.195 1.00 62.02 112 ALA D N 1
ATOM 9713 C CA . ALA D 1 114 ? 55.241 -169.318 -12.391 1.00 55.96 112 ALA D CA 1
ATOM 9714 C C . ALA D 1 114 ? 55.966 -168.869 -11.128 1.00 63.43 112 ALA D C 1
ATOM 9715 O O . ALA D 1 114 ? 55.958 -167.682 -10.781 1.00 60.83 112 ALA D O 1
ATOM 9717 N N . ARG D 1 115 ? 56.605 -169.808 -10.426 1.00 69.90 113 ARG D N 1
ATOM 9718 C CA . ARG D 1 115 ? 57.280 -169.470 -9.175 1.00 75.23 113 ARG D CA 1
ATOM 9719 C C . ARG D 1 115 ? 58.478 -168.553 -9.410 1.00 68.89 113 ARG D C 1
ATOM 9720 O O . ARG D 1 115 ? 58.701 -167.609 -8.644 1.00 56.38 113 ARG D O 1
ATOM 9728 N N . SER D 1 116 ? 59.263 -168.814 -10.457 1.00 65.31 114 SER D N 1
ATOM 9729 C CA . SER D 1 116 ? 60.428 -167.978 -10.734 1.00 72.70 114 SER D CA 1
ATOM 9730 C C . SER D 1 116 ? 60.017 -166.546 -11.070 1.00 76.37 114 SER D C 1
ATOM 9731 O O . SER D 1 116 ? 60.658 -165.583 -10.628 1.00 77.85 114 SER D O 1
ATOM 9734 N N . PHE D 1 117 ? 58.947 -166.384 -11.850 1.00 74.62 115 PHE D N 1
ATOM 9735 C CA . PHE D 1 117 ? 58.472 -165.045 -12.176 1.00 71.31 115 PHE D CA 1
ATOM 9736 C C . PHE D 1 117 ? 57.891 -164.346 -10.955 1.00 65.64 115 PHE D C 1
ATOM 9737 O O . PHE D 1 117 ? 57.983 -163.118 -10.841 1.00 66.96 115 PHE D O 1
ATOM 9753 N N . ASP D 1 119 ? 58.924 -164.907 -7.793 1.00 66.73 117 ASP D N 1
ATOM 9754 C CA . ASP D 1 119 ? 60.108 -164.518 -7.034 1.00 72.35 117 ASP D CA 1
ATOM 9755 C C . ASP D 1 119 ? 60.816 -163.340 -7.689 1.00 73.88 117 ASP D C 1
ATOM 9756 O O . ASP D 1 119 ? 61.355 -162.468 -6.997 1.00 78.78 117 ASP D O 1
ATOM 9761 N N . PHE D 1 120 ? 60.830 -163.299 -9.025 1.00 72.17 118 PHE D N 1
ATOM 9762 C CA . PHE D 1 120 ? 61.338 -162.120 -9.719 1.00 72.85 118 PHE D CA 1
ATOM 9763 C C . PHE D 1 120 ? 60.551 -160.880 -9.321 1.00 73.93 118 PHE D C 1
ATOM 9764 O O . PHE D 1 120 ? 61.133 -159.820 -9.068 1.00 70.21 118 PHE D O 1
ATOM 9772 N N . THR D 1 121 ? 59.223 -161.000 -9.245 1.00 67.85 119 THR D N 1
ATOM 9773 C CA . THR D 1 121 ? 58.402 -159.883 -8.789 1.00 64.90 119 THR D CA 1
ATOM 9774 C C . THR D 1 121 ? 58.727 -159.522 -7.344 1.00 76.60 119 THR D C 1
ATOM 9775 O O . THR D 1 121 ? 58.828 -158.339 -6.999 1.00 82.02 119 THR D O 1
ATOM 9779 N N . LEU D 1 122 ? 58.897 -160.532 -6.485 1.00 78.12 120 LEU D N 1
ATOM 9780 C CA . LEU D 1 122 ? 59.195 -160.270 -5.080 1.00 74.00 120 LEU D CA 1
ATOM 9781 C C . LEU D 1 122 ? 60.560 -159.612 -4.916 1.00 71.93 120 LEU D C 1
ATOM 9782 O O . LEU D 1 122 ? 60.733 -158.737 -4.060 1.00 76.88 120 LEU D O 1
ATOM 9787 N N . GLU D 1 123 ? 61.543 -160.024 -5.719 1.00 74.83 121 GLU D N 1
ATOM 9788 C CA . GLU D 1 123 ? 62.864 -159.406 -5.643 1.00 73.93 121 GLU D CA 1
ATOM 9789 C C . GLU D 1 123 ? 62.823 -157.958 -6.120 1.00 78.32 121 GLU D C 1
ATOM 9790 O O . GLU D 1 123 ? 63.539 -157.103 -5.586 1.00 86.92 121 GLU D O 1
ATOM 9796 N N . ILE D 1 124 ? 61.995 -157.668 -7.127 1.00 71.52 122 ILE D N 1
ATOM 9797 C CA . ILE D 1 124 ? 61.830 -156.294 -7.594 1.00 70.42 122 ILE D CA 1
ATOM 9798 C C . ILE D 1 124 ? 61.224 -155.427 -6.498 1.00 78.07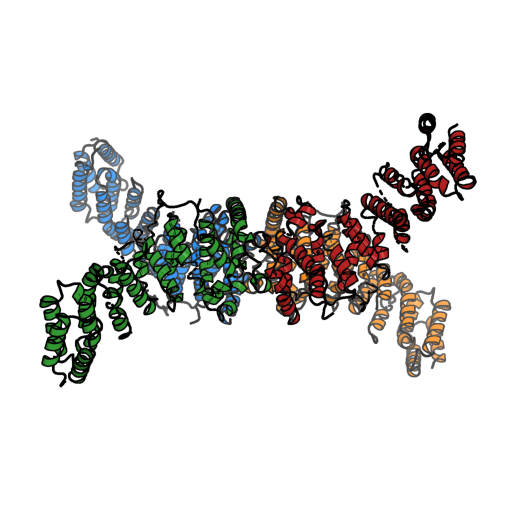 122 ILE D C 1
ATOM 9799 O O . ILE D 1 124 ? 61.633 -154.277 -6.296 1.00 77.94 122 ILE D O 1
ATOM 9804 N N . LEU D 1 125 ? 60.240 -155.961 -5.772 1.00 78.37 123 LEU D N 1
ATOM 9805 C CA . LEU D 1 125 ? 59.548 -155.169 -4.760 1.00 82.84 123 LEU D CA 1
ATOM 9806 C C . LEU D 1 125 ? 60.425 -154.888 -3.548 1.00 95.01 123 LEU D C 1
ATOM 9807 O O . LEU D 1 125 ? 60.152 -153.938 -2.806 1.00 93.71 123 LEU D O 1
ATOM 9812 N N . SER D 1 126 ? 61.463 -155.691 -3.329 1.00 98.53 124 SER D N 1
ATOM 9813 C CA . SER D 1 126 ? 62.384 -155.487 -2.222 1.00 100.37 124 SER D CA 1
ATOM 9814 C C . SER D 1 126 ? 63.602 -154.677 -2.653 1.00 110.37 124 SER D C 1
ATOM 9815 O O . SER D 1 126 ? 64.636 -154.709 -1.977 1.00 118.89 124 SER D O 1
ATOM 9818 N N . SER D 1 127 ? 63.479 -153.917 -3.742 1.00 108.74 125 SER D N 1
ATOM 9819 C CA . SER D 1 127 ? 64.577 -153.143 -4.295 1.00 107.37 125 SER D CA 1
ATOM 9820 C C . SER D 1 127 ? 64.607 -151.742 -3.687 1.00 112.23 125 SER D C 1
ATOM 9821 O O . SER D 1 127 ? 63.823 -151.398 -2.800 1.00 110.14 125 SER D O 1
ATOM 9824 N N . SER D 1 128 ? 65.545 -150.927 -4.169 1.00 118.06 126 SER D N 1
ATOM 9825 C CA . SER D 1 128 ? 65.649 -149.519 -3.803 1.00 121.10 126 SER D CA 1
ATOM 9826 C C . SER D 1 128 ? 64.472 -148.676 -4.289 1.00 121.57 126 SER D C 1
ATOM 9827 O O . SER D 1 128 ? 64.651 -147.742 -5.078 1.00 121.18 126 SER D O 1
ATOM 9830 N N . GLU D 1 129 ? 63.266 -148.995 -3.825 1.00 118.63 127 GLU D N 1
ATOM 9831 C CA . GLU D 1 129 ? 62.109 -148.115 -3.956 1.00 118.30 127 GLU D CA 1
ATOM 9832 C C . GLU D 1 129 ? 61.740 -147.640 -2.557 1.00 120.56 127 GLU D C 1
ATOM 9833 O O . GLU D 1 129 ? 61.250 -148.426 -1.738 1.00 118.64 127 GLU D O 1
ATOM 9839 N N . TYR D 1 130 ? 61.989 -146.364 -2.281 1.00 126.74 128 TYR D N 1
ATOM 9840 C CA . TYR D 1 130 ? 61.694 -145.768 -0.983 1.00 126.23 128 TYR D CA 1
ATOM 9841 C C . TYR D 1 130 ? 61.190 -144.341 -1.177 1.00 125.91 128 TYR D C 1
ATOM 9842 O O . TYR D 1 130 ? 61.666 -143.396 -0.547 1.00 133.66 128 TYR D O 1
ATOM 9851 N N . ASP D 1 131 ? 60.218 -144.185 -2.074 1.00 118.99 129 ASP D N 1
ATOM 9852 C CA . ASP D 1 131 ? 59.540 -142.912 -2.312 1.00 121.07 129 ASP D CA 1
ATOM 9853 C C . ASP D 1 131 ? 60.512 -141.825 -2.759 1.00 122.79 129 ASP D C 1
ATOM 9854 O O . ASP D 1 131 ? 60.415 -141.316 -3.875 1.00 120.14 129 ASP D O 1
ATOM 9859 N N . GLY D 1 140 ? 52.152 -144.315 -9.131 1.00 76.54 138 GLY D N 1
ATOM 9860 C CA . GLY D 1 140 ? 53.392 -145.041 -8.922 1.00 81.22 138 GLY D CA 1
ATOM 9861 C C . GLY D 1 140 ? 53.410 -146.405 -9.586 1.00 83.95 138 GLY D C 1
ATOM 9862 O O . GLY D 1 140 ? 53.737 -146.530 -10.764 1.00 92.08 138 GLY D O 1
ATOM 9863 N N . PHE D 1 141 ? 53.059 -147.430 -8.814 1.00 83.42 139 PHE D N 1
ATOM 9864 C CA . PHE D 1 141 ? 52.969 -148.807 -9.287 1.00 81.14 139 PHE D CA 1
ATOM 9865 C C . PHE D 1 141 ? 51.721 -149.070 -10.126 1.00 84.84 139 PHE D C 1
ATOM 9866 O O . PHE D 1 141 ? 51.552 -150.192 -10.616 1.00 92.30 139 PHE D O 1
ATOM 9874 N N . ILE D 1 142 ? 50.845 -148.070 -10.276 1.00 85.79 140 ILE D N 1
ATOM 9875 C CA . ILE D 1 142 ? 49.565 -148.273 -10.962 1.00 80.89 140 ILE D CA 1
ATOM 9876 C C . ILE D 1 142 ? 49.702 -148.883 -12.358 1.00 87.45 140 ILE D C 1
ATOM 9877 O O . ILE D 1 142 ? 48.942 -149.809 -12.674 1.00 91.65 140 ILE D O 1
ATOM 9882 N N . PRO D 1 143 ? 50.619 -148.433 -13.229 1.00 86.62 141 PRO D N 1
ATOM 9883 C CA . PRO D 1 143 ? 50.680 -149.049 -14.567 1.00 83.80 141 PRO D CA 1
ATOM 9884 C C . PRO D 1 143 ? 50.950 -150.540 -14.522 1.00 91.99 141 PRO D C 1
ATOM 9885 O O . PRO D 1 143 ? 50.478 -151.276 -15.399 1.00 97.71 141 PRO D O 1
ATOM 9889 N N . TRP D 1 144 ? 51.708 -151.005 -13.532 1.00 90.13 142 TRP D N 1
ATOM 9890 C CA . TRP D 1 144 ? 51.837 -152.439 -13.302 1.00 86.09 142 TRP D CA 1
ATOM 9891 C C . TRP D 1 144 ? 50.532 -153.047 -12.819 1.00 82.31 142 TRP D C 1
ATOM 9892 O O . TRP D 1 144 ? 50.107 -154.102 -13.305 1.00 79.66 142 TRP D O 1
ATOM 9903 N N . LEU D 1 145 ? 49.893 -152.397 -11.848 1.00 75.26 143 LEU D N 1
ATOM 9904 C CA . LEU D 1 145 ? 48.672 -152.934 -11.264 1.00 71.75 143 LEU D CA 1
ATOM 9905 C C . LEU D 1 145 ? 47.588 -153.104 -12.320 1.00 68.41 143 LEU D C 1
ATOM 9906 O O . LEU D 1 145 ? 46.875 -154.115 -12.333 1.00 75.13 143 LEU D O 1
ATOM 9911 N N . ASN D 1 146 ? 47.455 -152.127 -13.219 1.00 70.03 144 ASN D N 1
ATOM 9912 C CA . ASN D 1 146 ? 46.430 -152.201 -14.254 1.00 75.95 144 ASN D CA 1
ATOM 9913 C C . ASN D 1 146 ? 46.635 -153.413 -15.157 1.00 84.76 144 ASN D C 1
ATOM 9914 O O . ASN D 1 146 ? 45.666 -154.071 -15.549 1.00 100.71 144 ASN D O 1
ATOM 9919 N N . ARG D 1 147 ? 47.891 -153.727 -15.491 1.00 71.05 145 ARG D N 1
ATOM 9920 C CA . ARG D 1 147 ? 48.167 -154.902 -16.313 1.00 75.21 145 ARG D CA 1
ATOM 9921 C C . ARG D 1 147 ? 47.762 -156.184 -15.596 1.00 70.14 145 ARG D C 1
ATOM 9922 O O . ARG D 1 147 ? 47.171 -157.085 -16.201 1.00 71.47 145 ARG D O 1
ATOM 9930 N N . LEU D 1 148 ? 48.079 -156.286 -14.305 1.00 69.33 146 LEU D N 1
ATOM 9931 C CA . LEU D 1 148 ? 47.627 -157.431 -13.522 1.00 66.58 146 LEU D CA 1
ATOM 9932 C C . LEU D 1 148 ? 46.112 -157.436 -13.373 1.00 74.64 146 LEU D C 1
ATOM 9933 O O . LEU D 1 148 ? 45.477 -158.493 -13.464 1.00 72.55 146 LEU D O 1
ATOM 9938 N N . LEU D 1 149 ? 45.517 -156.265 -13.139 1.00 71.06 147 LEU D N 1
ATOM 9939 C CA . LEU D 1 149 ? 44.0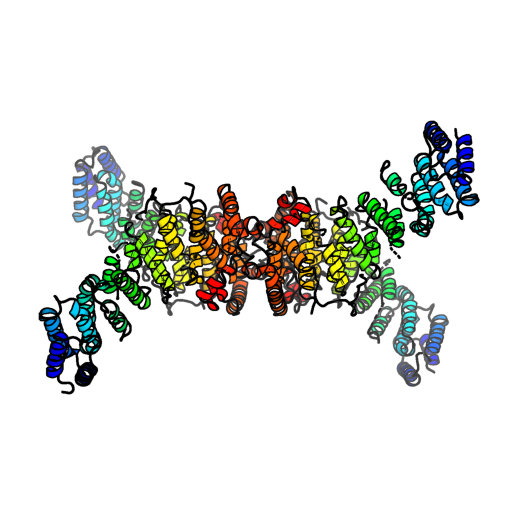71 -156.188 -12.952 1.00 65.68 147 LEU D CA 1
ATOM 9940 C C . LEU D 1 149 ? 43.323 -156.586 -14.218 1.00 78.96 147 LEU D C 1
ATOM 9941 O O . LEU D 1 149 ? 42.418 -157.427 -14.174 1.00 83.30 147 LEU D O 1
ATOM 9946 N N . VAL D 1 150 ? 43.686 -155.987 -15.357 1.00 77.39 148 VAL D N 1
ATOM 9947 C CA . VAL D 1 150 ? 42.961 -156.258 -16.597 1.00 84.14 148 VAL D CA 1
ATOM 9948 C C . VAL D 1 150 ? 42.975 -157.748 -16.916 1.00 77.30 148 VAL D C 1
ATOM 9949 O O . VAL D 1 150 ? 41.952 -158.319 -17.308 1.00 81.21 148 VAL D O 1
ATOM 9953 N N . ARG D 1 151 ? 44.125 -158.405 -16.750 1.00 68.56 149 ARG D N 1
ATOM 9954 C CA . ARG D 1 151 ? 44.175 -159.842 -16.993 1.00 70.30 149 ARG D CA 1
ATOM 9955 C C . ARG D 1 151 ? 43.450 -160.632 -15.912 1.00 82.48 149 ARG D C 1
ATOM 9956 O O . ARG D 1 151 ? 42.923 -161.713 -16.195 1.00 91.39 149 ARG D O 1
ATOM 9964 N N . TRP D 1 152 ? 43.420 -160.130 -14.676 1.00 80.69 150 TRP D N 1
ATOM 9965 C CA . TRP D 1 152 ? 42.687 -160.838 -13.631 1.00 83.64 150 TRP D CA 1
ATOM 9966 C C . TRP D 1 152 ? 41.181 -160.703 -13.828 1.00 90.03 150 TRP D C 1
ATOM 9967 O O . TRP D 1 152 ? 40.423 -161.606 -13.455 1.00 88.55 150 TRP D O 1
ATOM 9986 N N . GLU D 1 154 ? 39.629 -160.224 -16.912 1.00 106.00 152 GLU D N 1
ATOM 9987 C CA . GLU D 1 154 ? 39.242 -160.998 -18.089 1.00 114.67 152 GLU D CA 1
ATOM 9988 C C . GLU D 1 154 ? 38.957 -162.447 -17.726 1.00 111.45 152 GLU D C 1
ATOM 9989 O O . GLU D 1 154 ? 38.075 -163.078 -18.319 1.00 124.24 152 GLU D O 1
ATOM 9995 N N . LEU D 1 155 ? 39.693 -162.983 -16.759 1.00 100.31 153 LEU D N 1
ATOM 9996 C CA . LEU D 1 155 ? 39.565 -164.370 -16.340 1.00 97.90 153 LEU D CA 1
ATOM 9997 C C . LEU D 1 155 ? 38.201 -164.636 -15.710 1.00 103.70 153 LEU D C 1
ATOM 9998 O O . LEU D 1 155 ? 37.946 -165.725 -15.194 1.00 105.77 153 LEU D O 1
ATOM 10003 N N . THR D 1 166 ? 43.351 -173.700 -14.743 1.00 112.52 164 THR D N 1
ATOM 10004 C CA . THR D 1 166 ? 44.261 -172.572 -14.900 1.00 106.23 164 THR D CA 1
ATOM 10005 C C . THR D 1 166 ? 44.649 -172.004 -13.536 1.00 96.64 164 THR D C 1
ATOM 10006 O O . THR D 1 166 ? 44.699 -170.789 -13.342 1.00 80.14 164 THR D O 1
ATOM 10010 N N . ASP D 1 167 ? 44.946 -172.907 -12.598 1.00 106.47 165 ASP D N 1
ATOM 10011 C CA . ASP D 1 167 ? 45.187 -172.502 -11.216 1.00 110.03 165 ASP D CA 1
ATOM 10012 C C . ASP D 1 167 ? 46.439 -171.640 -11.095 1.00 102.86 165 ASP D C 1
ATOM 10013 O O . ASP D 1 167 ? 46.412 -170.579 -10.460 1.00 106.66 165 ASP D O 1
ATOM 10018 N N . LEU D 1 168 ? 47.549 -172.077 -11.697 1.00 98.58 166 LEU D N 1
ATOM 10019 C CA . LEU D 1 168 ? 48.801 -171.340 -11.555 1.00 92.70 166 LEU D CA 1
ATOM 10020 C C . LEU D 1 168 ? 48.720 -169.951 -12.174 1.00 92.36 166 LEU D C 1
ATOM 10021 O O . LEU D 1 168 ? 49.356 -169.015 -11.677 1.00 92.35 166 LEU D O 1
ATOM 10026 N N . LYS D 1 169 ? 47.950 -169.792 -13.253 1.00 92.29 167 LYS D N 1
ATOM 10027 C CA . LYS D 1 169 ? 47.799 -168.470 -13.853 1.00 87.27 167 LYS D CA 1
ATOM 10028 C C . LYS D 1 169 ? 47.040 -167.530 -12.924 1.00 85.01 167 LYS D C 1
ATOM 10029 O O . LYS D 1 169 ? 47.408 -166.358 -12.781 1.00 78.25 167 LYS D O 1
ATOM 10035 N N . GLU D 1 170 ? 45.979 -168.027 -12.281 1.00 88.59 168 GLU D N 1
ATOM 10036 C CA . GLU D 1 170 ? 45.247 -167.209 -11.318 1.00 87.01 168 GLU D CA 1
ATOM 10037 C C . GLU D 1 170 ? 46.062 -166.953 -10.059 1.00 89.15 168 GLU D C 1
ATOM 10038 O O . GLU D 1 170 ? 46.008 -165.854 -9.494 1.00 90.35 168 GLU D O 1
ATOM 10044 N N . GLN D 1 171 ? 46.821 -167.951 -9.605 1.00 83.76 169 GLN D N 1
ATOM 10045 C CA . GLN D 1 171 ? 47.616 -167.778 -8.393 1.00 85.49 169 GLN D CA 1
ATOM 10046 C C . GLN D 1 171 ? 48.701 -166.725 -8.587 1.00 78.49 169 GLN D C 1
ATOM 10047 O O . GLN D 1 171 ? 48.949 -165.911 -7.690 1.00 77.70 169 GLN D O 1
ATOM 10053 N N . VAL D 1 172 ? 49.360 -166.728 -9.747 1.00 70.57 170 VAL D N 1
ATOM 10054 C CA . VAL D 1 172 ? 50.380 -165.720 -10.030 1.00 71.72 170 VAL D CA 1
ATOM 10055 C C . VAL D 1 172 ? 49.754 -164.333 -10.077 1.00 76.03 170 VAL D C 1
ATOM 10056 O O . VAL D 1 172 ? 50.260 -163.382 -9.470 1.00 85.42 170 VAL D O 1
ATOM 10060 N N . LEU D 1 173 ? 48.643 -164.199 -10.806 1.00 76.45 171 LEU D N 1
ATOM 10061 C CA . LEU D 1 173 ? 47.954 -162.914 -10.888 1.00 74.65 171 LEU D CA 1
ATOM 10062 C C . LEU D 1 173 ? 47.521 -162.433 -9.509 1.00 67.27 171 LEU D C 1
ATOM 10063 O O . LEU D 1 173 ? 47.630 -161.241 -9.196 1.00 70.30 171 LEU D O 1
ATOM 10068 N N . THR D 1 174 ? 47.025 -163.345 -8.672 1.00 70.45 172 THR D N 1
ATOM 10069 C CA . THR D 1 174 ? 46.591 -162.965 -7.331 1.00 66.75 172 THR D CA 1
ATOM 10070 C C . THR D 1 174 ? 47.778 -162.579 -6.457 1.00 70.45 172 THR D C 1
ATOM 10071 O O . THR D 1 174 ? 47.779 -161.512 -5.830 1.00 69.47 172 THR D O 1
ATOM 10075 N N . ASP D 1 175 ? 48.797 -163.441 -6.396 1.00 68.92 173 ASP D N 1
ATOM 10076 C CA . ASP D 1 175 ? 49.951 -163.171 -5.543 1.00 67.60 173 ASP D CA 1
ATOM 10077 C C . ASP D 1 175 ? 50.684 -161.906 -5.975 1.00 68.20 173 ASP D C 1
ATOM 10078 O O . ASP D 1 175 ? 51.179 -161.148 -5.133 1.00 75.54 173 ASP D O 1
ATOM 10083 N N . ALA D 1 176 ? 50.761 -161.659 -7.285 1.00 63.96 174 ALA D N 1
ATOM 10084 C CA . ALA D 1 176 ? 51.418 -160.448 -7.766 1.00 59.68 174 ALA D CA 1
ATOM 10085 C C . ALA D 1 176 ? 50.612 -159.203 -7.414 1.00 62.85 174 ALA D C 1
ATOM 10086 O O . ALA D 1 176 ? 51.180 -158.188 -6.998 1.00 67.44 174 ALA D O 1
ATOM 10088 N N . LEU D 1 177 ? 49.287 -159.261 -7.580 1.00 62.25 175 LEU D N 1
ATOM 10089 C CA . LEU D 1 177 ? 48.442 -158.130 -7.202 1.00 66.91 175 LEU D CA 1
ATOM 10090 C C . LEU D 1 177 ? 48.559 -157.821 -5.715 1.00 63.82 175 LEU D C 1
ATOM 10091 O O . LEU D 1 177 ? 48.627 -156.651 -5.321 1.00 62.48 175 LEU D O 1
ATOM 10096 N N . LEU D 1 178 ? 48.580 -158.857 -4.874 1.00 60.74 176 LEU D N 1
ATOM 10097 C CA . LEU D 1 178 ? 48.735 -158.636 -3.440 1.00 66.82 176 LEU D CA 1
ATOM 10098 C C . LEU D 1 178 ? 50.121 -158.095 -3.113 1.00 67.32 176 LEU D C 1
ATOM 10099 O O . LEU D 1 178 ? 50.271 -157.251 -2.222 1.00 72.28 176 LEU D O 1
ATOM 10104 N N . ALA D 1 179 ? 51.145 -158.571 -3.823 1.00 66.08 177 ALA D N 1
ATOM 10105 C CA . ALA D 1 179 ? 52.499 -158.076 -3.597 1.00 62.78 177 ALA D CA 1
ATOM 10106 C C . ALA D 1 179 ? 52.628 -156.616 -4.017 1.00 64.90 177 ALA D C 1
ATOM 10107 O O . ALA D 1 179 ? 53.198 -155.798 -3.287 1.00 71.12 177 ALA D O 1
ATOM 10109 N N . PHE D 1 180 ? 52.106 -156.272 -5.198 1.00 61.67 178 PHE D N 1
ATOM 10110 C CA . PHE D 1 180 ? 52.091 -154.874 -5.618 1.00 63.55 178 PHE D CA 1
ATOM 10111 C C . PHE D 1 180 ? 51.209 -154.034 -4.702 1.00 72.05 178 PHE D C 1
ATOM 10112 O O . PHE D 1 180 ? 51.524 -152.873 -4.416 1.00 72.74 178 PHE D O 1
ATOM 10120 N N . GLY D 1 181 ? 50.098 -154.605 -4.235 1.00 77.54 179 GLY D N 1
ATOM 10121 C CA . GLY D 1 181 ? 49.215 -153.863 -3.351 1.00 81.66 179 GLY D CA 1
ATOM 10122 C C . GLY D 1 181 ? 49.809 -153.641 -1.973 1.00 77.90 179 GLY D C 1
ATOM 10123 O O . GLY D 1 181 ? 49.580 -152.600 -1.351 1.00 78.15 179 GLY D O 1
ATOM 10124 N N . LYS D 1 182 ? 50.572 -154.615 -1.473 1.00 66.16 180 LYS D N 1
ATOM 10125 C CA . LYS D 1 182 ? 51.230 -154.441 -0.183 1.00 66.65 180 LYS D CA 1
ATOM 10126 C C . LYS D 1 182 ? 52.269 -153.328 -0.229 1.00 71.08 180 LYS D C 1
ATOM 10127 O O . LYS D 1 182 ? 52.467 -152.620 0.765 1.00 75.69 180 LYS D O 1
ATOM 10133 N N . LYS D 1 183 ? 52.935 -153.152 -1.371 1.00 70.62 181 LYS D N 1
ATOM 10134 C CA . LYS D 1 183 ? 53.943 -152.105 -1.486 1.00 75.87 181 LYS D CA 1
ATOM 10135 C C . LYS D 1 183 ? 53.304 -150.738 -1.706 1.00 75.84 181 LYS D C 1
ATOM 10136 O O . LYS D 1 183 ? 53.785 -149.732 -1.172 1.00 70.06 181 LYS D O 1
ATOM 10142 N N . ASP D 1 184 ? 52.224 -150.682 -2.486 1.00 91.43 182 ASP D N 1
ATOM 10143 C CA . ASP D 1 184 ? 51.536 -149.432 -2.816 1.00 80.74 182 ASP D CA 1
ATOM 10144 C C . ASP D 1 184 ? 50.041 -149.632 -2.607 1.00 72.51 182 ASP D C 1
ATOM 10145 O O . ASP D 1 184 ? 49.290 -149.863 -3.564 1.00 83.10 182 ASP D O 1
ATOM 10150 N N . PRO D 1 185 ? 49.575 -149.560 -1.356 1.00 65.87 183 PRO D N 1
ATOM 10151 C CA . PRO D 1 185 ? 48.137 -149.762 -1.102 1.00 68.23 183 PRO D CA 1
ATOM 10152 C C . PRO D 1 185 ? 47.250 -148.696 -1.723 1.00 74.29 183 PRO D C 1
ATOM 10153 O O . PRO D 1 185 ? 46.182 -149.023 -2.255 1.00 68.27 183 PRO D O 1
ATOM 10157 N N . LYS D 1 186 ? 47.653 -147.424 -1.658 1.00 81.89 184 LYS D N 1
ATOM 10158 C CA . LYS D 1 186 ? 46.846 -146.366 -2.258 1.00 77.83 184 LYS D CA 1
ATOM 10159 C C . LYS D 1 186 ? 46.765 -146.529 -3.771 1.00 73.97 184 LYS D C 1
ATOM 10160 O O . LYS D 1 186 ? 45.691 -146.369 -4.364 1.00 67.35 184 LYS D O 1
ATOM 10166 N N . GLY D 1 187 ? 47.892 -146.838 -4.414 1.00 76.12 185 GLY D N 1
ATOM 10167 C CA . GLY D 1 187 ? 47.865 -147.090 -5.846 1.00 78.59 185 GLY D CA 1
ATOM 10168 C C . GLY D 1 187 ? 47.027 -148.302 -6.205 1.00 76.35 185 GLY D C 1
ATOM 10169 O O . GLY D 1 187 ? 46.375 -148.331 -7.251 1.00 87.53 185 GLY D O 1
ATOM 10170 N N . PHE D 1 188 ? 47.043 -149.325 -5.345 1.00 66.09 186 PHE D N 1
ATOM 10171 C CA . PHE D 1 188 ? 46.221 -150.508 -5.578 1.00 67.60 186 PHE D CA 1
ATOM 10172 C C . PHE D 1 188 ? 44.737 -150.161 -5.597 1.00 66.55 186 PHE D C 1
ATOM 10173 O O . PHE D 1 188 ? 43.968 -150.730 -6.381 1.00 75.57 186 PHE D O 1
ATOM 10189 N N . ASN D 1 190 ? 43.354 -146.992 -6.019 1.00 80.93 188 ASN D N 1
ATOM 10190 C CA . ASN D 1 190 ? 43.038 -146.080 -7.114 1.00 80.26 188 ASN D CA 1
ATOM 10191 C C . ASN D 1 190 ? 42.779 -146.850 -8.403 1.00 78.78 188 ASN D C 1
ATOM 10192 O O . ASN D 1 190 ? 41.813 -146.573 -9.123 1.00 83.74 188 ASN D O 1
ATOM 10197 N N . ALA D 1 191 ? 43.638 -147.824 -8.708 1.00 75.29 189 ALA D N 1
ATOM 10198 C CA . ALA D 1 191 ? 43.457 -148.627 -9.912 1.00 75.14 189 ALA D CA 1
ATOM 10199 C C . ALA D 1 191 ? 42.204 -149.488 -9.824 1.00 79.39 189 ALA D C 1
ATOM 10200 O O . ALA D 1 191 ? 41.527 -149.713 -10.834 1.00 87.43 189 ALA D O 1
ATOM 10202 N N . LEU D 1 192 ? 41.881 -149.983 -8.627 1.00 78.12 190 LEU D N 1
ATOM 10203 C CA . LEU D 1 192 ? 40.696 -150.819 -8.468 1.00 78.29 190 LEU D CA 1
ATOM 10204 C C . LEU D 1 192 ? 39.411 -150.014 -8.622 1.00 77.98 190 LEU D C 1
ATOM 10205 O O . LEU D 1 192 ? 38.388 -150.562 -9.051 1.00 79.84 190 LEU D O 1
ATOM 10210 N N . ASN D 1 193 ? 39.444 -148.722 -8.285 1.00 66.42 191 ASN D N 1
ATOM 10211 C CA . ASN D 1 193 ? 38.237 -147.902 -8.351 1.00 64.84 191 ASN D CA 1
ATOM 10212 C C . ASN D 1 193 ? 37.673 -147.830 -9.765 1.00 67.12 191 ASN D C 1
ATOM 10213 O O . ASN D 1 193 ? 36.451 -147.751 -9.939 1.00 64.90 191 ASN D O 1
ATOM 10218 N N . ALA D 1 194 ? 38.540 -147.845 -10.782 1.00 61.72 192 ALA D N 1
ATOM 10219 C CA . ALA D 1 194 ? 38.061 -147.827 -12.161 1.00 77.30 192 ALA D CA 1
ATOM 10220 C C . ALA D 1 194 ? 37.213 -149.055 -12.470 1.00 78.51 192 ALA D C 1
ATOM 10221 O O . ALA D 1 194 ? 36.199 -148.958 -13.171 1.00 87.77 192 ALA D O 1
ATOM 10223 N N . PHE D 1 195 ? 37.608 -150.220 -11.952 1.00 73.42 193 PHE D N 1
ATOM 10224 C CA . PHE D 1 195 ? 36.834 -151.436 -12.167 1.00 70.05 193 PHE D CA 1
ATOM 10225 C C . PHE D 1 195 ? 35.600 -151.510 -11.279 1.00 70.73 193 PHE D C 1
ATOM 10226 O O . PHE D 1 195 ? 34.649 -152.219 -11.624 1.00 80.21 193 PHE D O 1
ATOM 10234 N N . VAL D 1 196 ? 35.594 -150.802 -10.147 1.00 60.80 194 VAL D N 1
ATOM 10235 C CA . VAL D 1 196 ? 34.384 -150.733 -9.337 1.00 64.97 194 VAL D CA 1
ATOM 10236 C C . VAL D 1 196 ? 33.314 -149.923 -10.057 1.00 72.44 194 VAL D C 1
ATOM 10237 O O . VAL D 1 196 ? 32.117 -150.217 -9.941 1.00 78.96 194 VAL D O 1
ATOM 10241 N N . LEU D 1 197 ? 33.720 -148.909 -10.823 1.00 64.78 195 LEU D N 1
ATOM 10242 C CA . LEU D 1 197 ? 32.752 -148.091 -11.544 1.00 67.26 195 LEU D CA 1
ATOM 10243 C C . LEU D 1 197 ? 32.119 -148.856 -12.700 1.00 74.94 195 LEU D C 1
ATOM 10244 O O . LEU D 1 197 ? 30.961 -148.599 -13.049 1.00 82.98 195 LEU D O 1
ATOM 10249 N N . ARG D 1 198 ? 32.852 -149.790 -13.303 1.00 75.86 196 ARG D N 1
ATOM 10250 C CA . ARG D 1 198 ? 32.295 -150.617 -14.365 1.00 75.36 196 ARG D CA 1
ATOM 10251 C C . ARG D 1 198 ? 31.367 -151.669 -13.770 1.00 69.24 196 ARG D C 1
ATOM 10252 O O . ARG D 1 198 ? 31.725 -152.358 -12.810 1.00 69.01 196 ARG D O 1
ATOM 10260 N N . ARG D 1 199 ? 30.173 -151.793 -14.352 1.00 79.80 197 ARG D N 1
ATOM 10261 C CA . ARG D 1 199 ? 29.134 -152.628 -13.758 1.00 79.97 197 ARG D CA 1
ATOM 10262 C C . ARG D 1 199 ? 29.464 -154.110 -13.886 1.00 80.22 197 ARG D C 1
ATOM 10263 O O . ARG D 1 199 ? 29.322 -154.872 -12.921 1.00 74.20 197 ARG D O 1
ATOM 10271 N N . GLU D 1 200 ? 29.901 -154.544 -15.071 1.00 72.10 198 GLU D N 1
ATOM 10272 C CA . GLU D 1 200 ? 30.218 -155.954 -15.273 1.00 77.60 198 GLU D CA 1
ATOM 10273 C C . GLU D 1 200 ? 31.415 -156.407 -14.449 1.00 81.08 198 GLU D C 1
ATOM 10274 O O . GLU D 1 200 ? 31.682 -157.611 -14.385 1.00 84.78 198 GLU D O 1
ATOM 10280 N N . HIS D 1 201 ? 32.133 -155.477 -13.821 1.00 77.36 199 HIS D N 1
ATOM 10281 C CA . HIS D 1 201 ? 33.336 -155.789 -13.069 1.00 76.09 199 HIS D CA 1
ATOM 10282 C C . HIS D 1 201 ? 33.197 -155.498 -11.582 1.00 70.65 199 HIS D C 1
ATOM 10283 O O . HIS D 1 201 ? 34.169 -155.676 -10.839 1.00 68.59 199 HIS D O 1
ATOM 10290 N N . ARG D 1 202 ? 32.021 -155.059 -11.126 1.00 66.13 200 ARG D N 1
ATOM 10291 C CA . ARG D 1 202 ? 31.876 -154.616 -9.743 1.00 66.07 200 ARG D CA 1
ATOM 10292 C C . ARG D 1 202 ? 31.967 -155.780 -8.761 1.00 61.71 200 ARG D C 1
ATOM 10293 O O . ARG D 1 202 ? 32.608 -155.660 -7.710 1.00 62.72 200 ARG D O 1
ATOM 10301 N N . ASN D 1 203 ? 31.326 -156.908 -9.078 1.00 56.47 201 ASN D N 1
ATOM 10302 C CA . ASN D 1 203 ? 31.343 -158.055 -8.172 1.00 59.14 201 ASN D CA 1
ATOM 10303 C C . ASN D 1 203 ? 32.757 -158.585 -7.966 1.00 70.94 201 ASN D C 1
ATOM 10304 O O . ASN D 1 203 ? 33.177 -158.842 -6.832 1.00 75.28 201 ASN D O 1
ATOM 10309 N N . SER D 1 204 ? 33.507 -158.759 -9.054 1.00 75.80 202 SER D N 1
ATOM 10310 C CA . SER D 1 204 ? 34.869 -159.269 -8.932 1.00 72.83 202 SER D CA 1
ATOM 10311 C C . SER D 1 204 ? 35.781 -158.257 -8.248 1.00 72.06 202 SER D C 1
ATOM 10312 O O . SER D 1 204 ? 36.649 -158.636 -7.452 1.00 74.10 202 SER D O 1
ATOM 10315 N N . ALA D 1 205 ? 35.611 -156.969 -8.557 1.00 65.17 203 ALA D N 1
ATOM 10316 C CA . ALA D 1 205 ? 36.425 -155.941 -7.915 1.00 70.76 203 ALA D CA 1
ATOM 10317 C C . ALA D 1 205 ? 36.198 -155.921 -6.409 1.00 62.50 203 ALA D C 1
ATOM 10318 O O . ALA D 1 205 ? 37.153 -155.813 -5.631 1.00 67.37 203 ALA D O 1
ATOM 10320 N N . PHE D 1 206 ? 34.938 -156.021 -5.978 1.00 53.62 204 PHE D N 1
ATOM 10321 C CA . PHE D 1 206 ? 34.651 -156.075 -4.548 1.00 61.63 204 PHE D CA 1
ATOM 10322 C C . PHE D 1 206 ? 35.204 -157.350 -3.924 1.00 65.47 204 PHE D C 1
ATOM 10323 O O . PHE D 1 206 ? 35.656 -157.339 -2.773 1.00 71.75 204 PHE D O 1
ATOM 10331 N N . SER D 1 207 ? 35.170 -158.459 -4.666 1.00 60.31 205 SER D N 1
ATOM 10332 C CA . SER D 1 207 ? 35.752 -159.702 -4.170 1.00 63.72 205 SER D CA 1
ATOM 10333 C C . SER D 1 207 ? 37.259 -159.573 -3.987 1.00 60.50 205 SER D C 1
ATOM 10334 O O . SER D 1 207 ? 37.809 -160.015 -2.971 1.00 67.13 205 SER D O 1
ATOM 10337 N N . LEU D 1 208 ? 37.945 -158.981 -4.967 1.00 64.81 206 LEU D N 1
ATOM 10338 C CA . LEU D 1 208 ? 39.389 -158.797 -4.856 1.00 65.54 206 LEU D CA 1
ATOM 10339 C C . LEU D 1 208 ? 39.745 -157.841 -3.725 1.00 68.53 206 LEU D C 1
ATOM 10340 O O . LEU D 1 208 ? 40.772 -158.016 -3.060 1.00 80.19 206 LEU D O 1
ATOM 10345 N N . LEU D 1 209 ? 38.915 -156.820 -3.497 1.00 54.39 207 LEU D N 1
ATOM 10346 C CA . LEU D 1 209 ? 39.161 -155.910 -2.384 1.00 55.48 207 LEU D CA 1
ATOM 10347 C C . LEU D 1 209 ? 39.126 -156.652 -1.054 1.00 63.04 207 LEU D C 1
ATOM 10348 O O . LEU D 1 209 ? 39.961 -156.406 -0.176 1.00 67.38 207 LEU D O 1
ATOM 10353 N N . CYS D 1 210 ? 38.160 -157.557 -0.885 1.00 60.70 208 CYS D N 1
ATOM 10354 C CA . CYS D 1 210 ? 38.119 -158.380 0.320 1.00 65.87 208 CYS D CA 1
ATOM 10355 C C . CYS D 1 210 ? 39.385 -159.217 0.455 1.00 60.87 208 CYS D C 1
ATOM 10356 O O . CYS D 1 210 ? 39.946 -159.337 1.551 1.00 56.50 208 CYS D O 1
ATOM 10359 N N . ALA D 1 211 ? 39.844 -159.811 -0.649 1.00 54.16 209 ALA D N 1
ATOM 10360 C CA . ALA D 1 211 ? 41.078 -160.591 -0.616 1.00 61.02 209 ALA D CA 1
ATOM 10361 C C . ALA D 1 211 ? 42.278 -159.717 -0.270 1.00 68.59 209 ALA D C 1
ATOM 10362 O O . ALA D 1 211 ? 43.201 -160.165 0.420 1.00 77.50 209 ALA D O 1
ATOM 10364 N N . PHE D 1 212 ? 42.288 -158.471 -0.749 1.00 54.00 210 PHE D N 1
ATOM 10365 C CA . PHE D 1 212 ? 43.393 -157.567 -0.442 1.00 62.22 210 PHE D CA 1
ATOM 10366 C C . PHE D 1 212 ? 43.440 -157.244 1.047 1.00 65.21 210 PHE D C 1
ATOM 10367 O O . PHE D 1 212 ? 44.495 -157.354 1.684 1.00 69.97 210 PHE D O 1
ATOM 10375 N N . VAL D 1 213 ? 42.305 -156.831 1.616 1.00 60.24 211 VAL D N 1
ATOM 10376 C CA . VAL D 1 213 ? 42.241 -156.526 3.042 1.00 66.56 211 VAL D CA 1
ATOM 10377 C C . VAL D 1 213 ? 42.576 -157.758 3.874 1.00 71.14 211 VAL D C 1
ATOM 10378 O O . VAL D 1 213 ? 43.157 -157.646 4.961 1.00 82.95 211 VAL D O 1
ATOM 10382 N N . ASN D 1 214 ? 42.236 -158.949 3.376 1.00 70.74 212 ASN D N 1
ATOM 10383 C CA . ASN D 1 214 ? 42.487 -160.170 4.135 1.00 74.99 212 ASN D CA 1
ATOM 10384 C C . ASN D 1 214 ? 43.975 -160.492 4.225 1.00 72.61 212 ASN D C 1
ATOM 10385 O O . ASN D 1 214 ? 44.409 -161.132 5.189 1.00 76.47 212 ASN D O 1
ATOM 10390 N N . SER D 1 215 ? 44.769 -160.064 3.241 1.00 66.30 213 SER D N 1
ATOM 10391 C CA . SER D 1 215 ? 46.208 -160.307 3.272 1.00 73.77 213 SER D CA 1
ATOM 10392 C C . SER D 1 215 ? 46.939 -159.441 4.291 1.00 76.83 213 SER D C 1
ATOM 10393 O O . SER D 1 215 ? 48.158 -159.592 4.440 1.00 85.87 213 SER D O 1
ATOM 10396 N N . GLY D 1 216 ? 46.236 -158.554 4.991 1.00 72.11 214 GLY D N 1
ATOM 10397 C CA . GLY D 1 216 ? 46.834 -157.698 5.989 1.00 68.89 214 GLY D CA 1
ATOM 10398 C C . GLY D 1 216 ? 47.883 -156.739 5.453 1.00 80.22 214 GLY D C 1
ATOM 10399 O O . GLY D 1 216 ? 49.043 -156.769 5.874 1.00 78.02 214 GLY D O 1
ATOM 10400 N N . PRO D 1 217 ? 47.505 -155.871 4.517 1.00 85.07 215 PRO D N 1
ATOM 10401 C CA . PRO D 1 217 ? 48.454 -154.882 4.005 1.00 74.72 215 PRO D CA 1
ATOM 10402 C C . PRO D 1 217 ? 48.476 -153.648 4.888 1.00 66.45 215 PRO D C 1
ATOM 10403 O O . PRO D 1 217 ? 47.517 -153.389 5.630 1.00 64.14 215 PRO D O 1
ATOM 10407 N N . PRO D 1 218 ? 49.547 -152.863 4.842 1.00 67.80 216 PRO D N 1
ATOM 10408 C CA . PRO D 1 218 ? 49.623 -151.656 5.670 1.00 62.76 216 PRO D CA 1
ATOM 10409 C C . PRO D 1 218 ? 48.887 -150.484 5.032 1.00 69.11 216 PRO D C 1
ATOM 10410 O O . PRO D 1 218 ? 48.518 -150.505 3.857 1.00 77.71 216 PRO D O 1
ATOM 10414 N N . HIS D 1 219 ? 48.665 -149.453 5.852 1.00 72.04 217 HIS D N 1
ATOM 10415 C CA . HIS D 1 219 ? 48.167 -148.154 5.391 1.00 70.46 217 HIS D CA 1
ATOM 10416 C C . HIS D 1 219 ? 46.812 -148.277 4.697 1.00 60.78 217 HIS D C 1
ATOM 10417 O O . HIS D 1 219 ? 46.553 -147.622 3.685 1.00 61.89 217 HIS D O 1
ATOM 10424 N N . LEU D 1 220 ? 45.939 -149.125 5.243 1.00 63.76 218 LEU D N 1
ATOM 10425 C CA . LEU D 1 220 ? 44.601 -149.272 4.680 1.00 66.36 218 LEU D CA 1
ATOM 10426 C C . LEU D 1 220 ? 43.775 -147.996 4.795 1.00 70.86 218 LEU D C 1
ATOM 10427 O O . LEU D 1 220 ? 42.800 -147.837 4.052 1.00 70.68 218 LEU D O 1
ATOM 10432 N N . TYR D 1 221 ? 44.136 -147.087 5.706 1.00 73.31 219 TYR D N 1
ATOM 10433 C CA . TYR D 1 221 ? 43.415 -145.823 5.822 1.00 68.10 219 TYR D CA 1
ATOM 10434 C C . TYR D 1 221 ? 43.555 -144.959 4.575 1.00 70.54 219 TYR D C 1
ATOM 10435 O O . TYR D 1 221 ? 42.766 -144.026 4.390 1.00 75.50 219 TYR D O 1
ATOM 10444 N N . LEU D 1 222 ? 44.540 -145.244 3.718 1.00 60.16 220 LEU D N 1
ATOM 10445 C CA . LEU D 1 222 ? 44.724 -144.479 2.489 1.00 66.67 220 LEU D CA 1
ATOM 10446 C C . LEU D 1 222 ? 43.554 -144.615 1.524 1.00 72.14 220 LEU D C 1
ATOM 10447 O O . LEU D 1 222 ? 43.515 -143.892 0.522 1.00 71.73 220 LEU D O 1
ATOM 10452 N N . ILE D 1 223 ? 42.608 -145.519 1.792 1.00 71.08 221 ILE D N 1
ATOM 10453 C CA . ILE D 1 223 ? 41.413 -145.618 0.965 1.00 65.68 221 ILE D CA 1
ATOM 10454 C C . ILE D 1 223 ? 40.576 -144.349 1.057 1.00 71.86 221 ILE D C 1
ATOM 10455 O O . ILE D 1 223 ? 39.723 -144.102 0.199 1.00 69.30 221 ILE D O 1
ATOM 10460 N N . LEU D 1 224 ? 40.787 -143.539 2.095 1.00 77.28 222 LEU D N 1
ATOM 10461 C CA . LEU D 1 224 ? 40.061 -142.280 2.206 1.00 72.33 222 LEU D CA 1
ATOM 10462 C C . LEU D 1 224 ? 40.636 -141.210 1.286 1.00 75.82 222 LEU D C 1
ATOM 10463 O O . LEU D 1 224 ? 39.903 -140.310 0.861 1.00 83.12 222 LEU D O 1
ATOM 10468 N N . GLN D 1 225 ? 41.931 -141.289 0.967 1.00 71.41 223 GLN D N 1
ATOM 10469 C CA . GLN D 1 225 ? 42.543 -140.411 -0.025 1.00 68.93 223 GLN D CA 1
ATOM 10470 C C . GLN D 1 225 ? 42.375 -140.938 -1.445 1.00 80.53 223 GLN D C 1
ATOM 10471 O O . GLN D 1 225 ? 43.175 -140.604 -2.325 1.00 84.75 223 GLN D O 1
ATOM 10477 N N . THR D 1 226 ? 41.348 -141.749 -1.680 1.00 76.40 224 THR D N 1
ATOM 10478 C CA . THR D 1 226 ? 41.076 -142.331 -2.985 1.00 78.99 224 THR D CA 1
ATOM 10479 C C . THR D 1 226 ? 39.565 -142.425 -3.151 1.00 75.80 224 THR D C 1
ATOM 10480 O O . THR D 1 226 ? 38.842 -142.529 -2.152 1.00 79.33 224 THR D O 1
ATOM 10484 N N . PRO D 1 227 ? 39.055 -142.353 -4.386 1.00 70.01 225 PRO D N 1
ATOM 10485 C CA . PRO D 1 227 ? 37.597 -142.388 -4.590 1.00 70.82 225 PRO D CA 1
ATOM 10486 C C . PRO D 1 227 ? 36.952 -143.738 -4.306 1.00 67.91 225 PRO D C 1
ATOM 10487 O O . PRO D 1 227 ? 35.730 -143.860 -4.457 1.00 72.25 225 PRO D O 1
ATOM 10491 N N . LEU D 1 228 ? 37.725 -144.753 -3.912 1.00 58.50 226 LEU D N 1
ATOM 10492 C CA . LEU D 1 228 ? 37.165 -146.091 -3.736 1.00 57.66 226 LEU D CA 1
ATOM 10493 C C . LEU D 1 228 ? 36.152 -146.138 -2.598 1.00 65.06 226 LEU D C 1
ATOM 10494 O O . LEU D 1 228 ? 35.097 -146.768 -2.730 1.00 83.34 226 LEU D O 1
ATOM 10499 N N . PHE D 1 229 ? 36.457 -145.488 -1.472 1.00 65.56 227 PHE D N 1
ATOM 10500 C CA . PHE D 1 229 ? 35.568 -145.550 -0.313 1.00 61.37 227 PHE D CA 1
ATOM 10501 C C . PHE D 1 229 ? 34.188 -144.991 -0.642 1.00 55.26 227 PHE D C 1
ATOM 10502 O O . PHE D 1 229 ? 33.165 -145.598 -0.305 1.00 64.47 227 PHE D O 1
ATOM 10510 N N . GLY D 1 230 ? 34.141 -143.823 -1.285 1.00 56.82 228 GLY D N 1
ATOM 10511 C CA . GLY D 1 230 ? 32.862 -143.250 -1.668 1.00 65.91 228 GLY D CA 1
ATOM 10512 C C . GLY D 1 230 ? 32.072 -144.123 -2.623 1.00 68.34 228 GLY D C 1
ATOM 10513 O O . GLY D 1 230 ? 30.838 -144.127 -2.592 1.00 71.88 228 GLY D O 1
ATOM 10514 N N . ASN D 1 231 ? 32.764 -144.875 -3.481 1.00 67.19 229 ASN D N 1
ATOM 10515 C CA . ASN D 1 231 ? 32.072 -145.722 -4.447 1.00 72.79 229 ASN D CA 1
ATOM 10516 C C . ASN D 1 231 ? 31.545 -147.018 -3.836 1.00 71.77 229 ASN D C 1
ATOM 10517 O O . ASN D 1 231 ? 30.550 -147.562 -4.330 1.00 66.96 229 ASN D O 1
ATOM 10522 N N . ILE D 1 232 ? 32.192 -147.535 -2.790 1.00 64.09 230 ILE D N 1
ATOM 10523 C CA . ILE D 1 232 ? 31.603 -148.633 -2.024 1.00 61.87 230 ILE D CA 1
ATOM 10524 C C . ILE D 1 232 ? 30.282 -148.193 -1.406 1.00 52.02 230 ILE D C 1
ATOM 10525 O O . ILE D 1 232 ? 29.265 -148.891 -1.499 1.00 48.47 230 ILE D O 1
ATOM 10530 N N . LEU D 1 233 ? 30.283 -147.023 -0.761 1.00 61.54 231 LEU D N 1
ATOM 10531 C CA . LEU D 1 233 ? 29.052 -146.490 -0.185 1.00 62.03 231 LEU D CA 1
ATOM 10532 C C . LEU D 1 233 ? 28.020 -146.235 -1.275 1.00 68.33 231 LEU D C 1
ATOM 10533 O O . LEU D 1 233 ? 26.818 -146.422 -1.060 1.00 70.55 231 LEU D O 1
ATOM 10538 N N . GLN D 1 234 ? 28.473 -145.817 -2.460 1.00 65.11 232 GLN D N 1
ATOM 10539 C CA . GLN D 1 234 ? 27.548 -145.563 -3.560 1.00 75.51 232 GLN D CA 1
ATOM 10540 C C . GLN D 1 234 ? 26.885 -146.853 -4.032 1.00 70.27 232 GLN D C 1
ATOM 10541 O O . GLN D 1 234 ? 25.690 -146.864 -4.350 1.00 68.16 232 GLN D O 1
ATOM 10547 N N . SER D 1 235 ? 27.648 -147.948 -4.095 1.00 52.46 233 SER D N 1
ATOM 10548 C CA . SER D 1 235 ? 27.058 -149.245 -4.413 1.00 50.20 233 SER D CA 1
ATOM 10549 C C . SER D 1 235 ? 26.054 -149.667 -3.346 1.00 58.58 233 SER D C 1
ATOM 10550 O O . SER D 1 235 ? 24.980 -150.190 -3.664 1.00 72.40 233 SER D O 1
ATOM 10553 N N . LEU D 1 236 ? 26.392 -149.452 -2.073 1.00 50.99 234 LEU D N 1
ATOM 10554 C CA . LEU D 1 236 ? 25.486 -149.808 -0.986 1.00 58.25 234 LEU D CA 1
ATOM 10555 C C . LEU D 1 236 ? 24.208 -148.976 -1.013 1.00 60.52 234 LEU D C 1
ATOM 10556 O O . LEU D 1 236 ? 23.167 -149.427 -0.523 1.00 54.52 234 LEU D O 1
ATOM 10561 N N . GLN D 1 237 ? 24.265 -147.767 -1.572 1.00 63.60 235 GLN D N 1
ATOM 10562 C CA . GLN D 1 237 ? 23.107 -146.882 -1.595 1.00 73.55 235 GLN D CA 1
ATOM 10563 C C . GLN D 1 237 ? 22.232 -147.066 -2.827 1.00 82.88 235 GLN D C 1
ATOM 10564 O O . GLN D 1 237 ? 21.030 -146.782 -2.766 1.00 88.15 235 GLN D O 1
ATOM 10570 N N . LYS D 1 238 ? 22.795 -147.528 -3.939 1.00 82.98 236 LYS D N 1
ATOM 10571 C CA . LYS D 1 238 ? 22.088 -147.493 -5.214 1.00 86.63 236 LYS D CA 1
ATOM 10572 C C . LYS D 1 238 ? 21.884 -148.857 -5.853 1.00 86.06 236 LYS D C 1
ATOM 10573 O O . LYS D 1 238 ? 20.816 -149.107 -6.415 1.00 94.41 236 LYS D O 1
ATOM 10579 N N . ASP D 1 239 ? 22.878 -149.741 -5.795 1.00 76.03 237 ASP D N 1
ATOM 10580 C CA . ASP D 1 239 ? 22.761 -151.037 -6.453 1.00 74.59 237 ASP D CA 1
ATOM 10581 C C . ASP D 1 239 ? 21.599 -151.840 -5.880 1.00 70.46 237 ASP D C 1
ATOM 10582 O O . ASP D 1 239 ? 21.255 -151.733 -4.700 1.00 71.05 237 ASP D O 1
ATOM 10587 N N . GLU D 1 240 ? 20.991 -152.656 -6.740 1.00 78.76 238 GLU D N 1
ATOM 10588 C CA . GLU D 1 240 ? 19.793 -153.404 -6.395 1.00 86.12 238 GLU D CA 1
ATOM 10589 C C . GLU D 1 240 ? 20.006 -154.910 -6.406 1.00 77.91 238 GLU D C 1
ATOM 10590 O O . GLU D 1 240 ? 19.051 -155.656 -6.159 1.00 77.49 238 GLU D O 1
ATOM 10596 N N . SER D 1 241 ? 21.220 -155.378 -6.688 1.00 66.51 239 SER D N 1
ATOM 10597 C CA . SER D 1 241 ? 21.526 -156.800 -6.605 1.00 68.25 239 SER D CA 1
ATOM 10598 C C . SER D 1 241 ? 21.871 -157.153 -5.163 1.00 70.09 239 SER D C 1
ATOM 10599 O O . SER D 1 241 ? 22.760 -156.537 -4.563 1.00 70.73 239 SER D O 1
ATOM 10602 N N . THR D 1 242 ? 21.159 -158.135 -4.606 1.00 65.82 240 THR D N 1
ATOM 10603 C CA . THR D 1 242 ? 21.438 -158.576 -3.243 1.00 66.91 240 THR D CA 1
ATOM 10604 C C . THR D 1 242 ? 22.872 -159.073 -3.106 1.00 73.47 240 THR D C 1
ATOM 10605 O O . THR D 1 242 ? 23.520 -158.852 -2.075 1.00 69.47 240 THR D O 1
ATOM 10609 N N . PHE D 1 243 ? 23.386 -159.745 -4.138 1.00 82.73 241 PHE D N 1
ATOM 10610 C CA . PHE D 1 243 ? 24.743 -160.277 -4.084 1.00 80.16 241 PHE D CA 1
ATOM 10611 C C . PHE D 1 243 ? 25.783 -159.163 -4.096 1.00 66.84 241 PHE D C 1
ATOM 10612 O O . PHE D 1 243 ? 26.749 -159.198 -3.323 1.00 62.66 241 PHE D O 1
ATOM 10620 N N . THR D 1 244 ? 25.608 -158.170 -4.971 1.00 68.03 242 THR D N 1
ATOM 10621 C CA . THR D 1 244 ? 26.588 -157.092 -5.086 1.00 64.06 242 THR D CA 1
ATOM 10622 C C . THR D 1 244 ? 26.660 -156.270 -3.805 1.00 57.99 242 THR D C 1
ATOM 10623 O O . THR D 1 244 ? 27.750 -156.002 -3.286 1.00 56.30 242 THR D O 1
ATOM 10627 N N . VAL D 1 245 ? 25.503 -155.853 -3.287 1.00 62.43 243 VAL D N 1
ATOM 10628 C CA . VAL D 1 245 ? 25.474 -155.013 -2.093 1.00 61.22 243 VAL D CA 1
ATOM 10629 C C . VAL D 1 245 ? 26.074 -155.752 -0.902 1.00 66.11 243 VAL D C 1
ATOM 10630 O O . VAL D 1 245 ? 26.755 -155.153 -0.059 1.00 63.61 243 VAL D O 1
ATOM 10634 N N . ASN D 1 246 ? 25.840 -157.063 -0.815 1.00 70.86 244 ASN D N 1
ATOM 10635 C CA . ASN D 1 246 ? 26.408 -157.837 0.285 1.00 69.59 244 ASN D CA 1
ATOM 10636 C C . ASN D 1 246 ? 27.929 -157.886 0.200 1.00 74.63 244 ASN D C 1
ATOM 10637 O O . ASN D 1 246 ? 28.615 -157.792 1.225 1.00 81.29 244 ASN D O 1
ATOM 10642 N N . LEU D 1 247 ? 28.476 -158.040 -1.009 1.00 67.31 245 LEU D N 1
ATOM 10643 C CA . LEU D 1 247 ? 29.923 -157.959 -1.184 1.00 61.98 245 LEU D CA 1
ATOM 10644 C C . LEU D 1 247 ? 30.451 -156.599 -0.746 1.00 60.34 245 LEU D C 1
ATOM 10645 O O . LEU D 1 247 ? 31.444 -156.510 -0.014 1.00 59.83 245 LEU D O 1
ATOM 10650 N N . ALA D 1 248 ? 29.803 -155.523 -1.201 1.00 58.67 246 ALA D N 1
ATOM 10651 C CA . ALA D 1 248 ? 30.195 -154.182 -0.778 1.00 56.26 246 ALA D CA 1
ATOM 10652 C C . ALA D 1 248 ? 30.096 -154.032 0.735 1.00 60.81 246 ALA D C 1
ATOM 10653 O O . ALA D 1 248 ? 30.925 -153.358 1.357 1.00 53.37 246 ALA D O 1
ATOM 10655 N N . LEU D 1 249 ? 29.082 -154.652 1.344 1.00 60.69 247 LEU D N 1
ATOM 10656 C CA . LEU D 1 249 ? 28.917 -154.554 2.790 1.00 58.93 247 LEU D CA 1
ATOM 10657 C C . LEU D 1 249 ? 30.020 -155.308 3.522 1.00 57.59 247 LEU D C 1
ATOM 10658 O O . LEU D 1 249 ? 30.527 -154.837 4.547 1.00 62.42 247 LEU D O 1
ATOM 10663 N N . ILE D 1 250 ? 30.404 -156.480 3.011 1.00 55.78 248 ILE D N 1
ATOM 10664 C CA . ILE D 1 250 ? 31.487 -157.244 3.623 1.00 56.38 248 ILE D CA 1
ATOM 10665 C C . ILE D 1 250 ? 32.792 -156.461 3.564 1.00 59.38 248 ILE D C 1
ATOM 10666 O O . ILE D 1 250 ? 33.547 -156.408 4.542 1.00 59.02 248 ILE D O 1
ATOM 10671 N N . ALA D 1 251 ? 33.078 -155.838 2.417 1.00 65.82 249 ALA D N 1
ATOM 10672 C CA . ALA D 1 251 ? 34.284 -155.026 2.293 1.00 66.29 249 ALA D CA 1
ATOM 10673 C C . ALA D 1 251 ? 34.263 -153.849 3.261 1.00 61.16 249 ALA D C 1
ATOM 10674 O O . ALA D 1 251 ? 35.282 -153.532 3.886 1.00 51.92 249 ALA D O 1
ATOM 10676 N N . LEU D 1 252 ? 33.112 -153.183 3.392 1.00 55.90 250 LEU D N 1
ATOM 10677 C CA . LEU D 1 252 ? 33.013 -152.047 4.303 1.00 61.36 250 LEU D CA 1
ATOM 10678 C C . LEU D 1 252 ? 33.249 -152.473 5.747 1.00 53.42 250 LEU D C 1
ATOM 10679 O O . LEU D 1 252 ? 33.952 -151.786 6.498 1.00 56.46 250 LEU D O 1
ATOM 10684 N N . VAL D 1 253 ? 32.665 -153.603 6.156 1.00 54.32 251 VAL D N 1
ATOM 10685 C CA . VAL D 1 253 ? 32.837 -154.084 7.525 1.00 60.02 251 VAL D CA 1
ATOM 10686 C C . VAL D 1 253 ? 34.299 -154.408 7.809 1.00 62.31 251 VAL D C 1
ATOM 10687 O O . VAL D 1 253 ? 34.779 -154.220 8.934 1.00 63.19 251 VAL D O 1
ATOM 10699 N N . LEU D 1 255 ? 36.900 -152.884 6.437 1.00 51.84 253 LEU D N 1
ATOM 10700 C CA . LEU D 1 255 ? 37.731 -151.694 6.285 1.00 51.20 253 LEU D CA 1
ATOM 10701 C C . LEU D 1 255 ? 37.622 -150.732 7.462 1.00 53.90 253 LEU D C 1
ATOM 10702 O O . LEU D 1 255 ? 38.625 -150.125 7.853 1.00 52.02 253 LEU D O 1
ATOM 10707 N N . LEU D 1 256 ? 36.423 -150.575 8.023 1.00 43.43 254 LEU D N 1
ATOM 10708 C CA . LEU D 1 256 ? 36.212 -149.568 9.062 1.00 47.03 254 LEU D CA 1
ATOM 10709 C C . LEU D 1 256 ? 37.139 -149.698 10.269 1.00 43.70 254 LEU D C 1
ATOM 10710 O O . LEU D 1 256 ? 37.592 -148.653 10.769 1.00 51.74 254 LEU D O 1
ATOM 10715 N N . PRO D 1 257 ? 37.455 -150.891 10.790 1.00 51.97 255 PRO D N 1
ATOM 10716 C CA . PRO D 1 257 ? 38.371 -150.959 11.945 1.00 57.82 255 PRO D CA 1
ATOM 10717 C C . PRO D 1 257 ? 39.775 -150.436 11.667 1.00 63.84 255 PRO D C 1
ATOM 10718 O O . PRO D 1 257 ? 40.547 -150.272 12.620 1.00 71.08 255 PRO D O 1
ATOM 10722 N N . PHE D 1 258 ? 40.133 -150.172 10.411 1.00 61.03 256 PHE D N 1
ATOM 10723 C CA . PHE D 1 258 ? 41.453 -149.646 10.087 1.00 57.19 256 PHE D CA 1
ATOM 10724 C C . PHE D 1 258 ? 41.504 -148.123 10.077 1.00 63.54 256 PHE D C 1
ATOM 10725 O O . PHE D 1 258 ? 42.601 -147.557 10.025 1.00 67.03 256 PHE D O 1
ATOM 10733 N N . PHE D 1 259 ? 40.357 -147.451 10.126 1.00 64.80 257 PHE D N 1
ATOM 10734 C CA . PHE D 1 259 ? 40.309 -145.999 10.252 1.00 61.67 257 PHE D CA 1
ATOM 10735 C C . PHE D 1 259 ? 39.029 -145.574 10.965 1.00 61.94 257 PHE D C 1
ATOM 10736 O O . PHE D 1 259 ? 38.251 -144.780 10.421 1.00 61.44 257 PHE D O 1
ATOM 10744 N N . PRO D 1 260 ? 38.784 -146.059 12.186 1.00 68.11 258 PRO D N 1
ATOM 10745 C CA . PRO D 1 260 ? 37.495 -145.771 12.834 1.00 64.69 258 PRO D CA 1
ATOM 10746 C C . PRO D 1 260 ? 37.325 -144.314 13.228 1.00 70.87 258 PRO D C 1
ATOM 10747 O O . PRO D 1 260 ? 36.187 -143.832 13.289 1.00 70.29 258 PRO D O 1
ATOM 10751 N N . GLY D 1 261 ? 38.415 -143.599 13.503 1.00 67.99 259 GLY D N 1
ATOM 10752 C CA . GLY D 1 261 ? 38.323 -142.199 13.870 1.00 52.34 259 GLY D CA 1
ATOM 10753 C C . GLY D 1 261 ? 38.148 -141.238 12.715 1.00 54.94 259 GLY D C 1
ATOM 10754 O O . GLY D 1 261 ? 37.962 -140.040 12.947 1.00 53.21 259 GLY D O 1
ATOM 10755 N N . ASP D 1 262 ? 38.204 -141.730 11.480 1.00 58.82 260 ASP D N 1
ATOM 10756 C CA . ASP D 1 262 ? 38.111 -140.888 10.296 1.00 55.60 260 ASP D CA 1
ATOM 10757 C C . ASP D 1 262 ? 36.761 -140.979 9.594 1.00 49.38 260 ASP D C 1
ATOM 10758 O O . ASP D 1 262 ? 36.566 -140.312 8.573 1.00 50.94 260 ASP D O 1
ATOM 10763 N N . ILE D 1 263 ? 35.830 -141.783 10.107 1.00 52.01 261 ILE D N 1
ATOM 10764 C CA . ILE D 1 263 ? 34.546 -142.003 9.451 1.00 54.30 261 ILE D CA 1
ATOM 10765 C C . ILE D 1 263 ? 33.453 -141.096 10.008 1.00 52.48 261 ILE D C 1
ATOM 10766 O O . ILE D 1 263 ? 32.281 -141.258 9.653 1.00 61.76 261 ILE D O 1
ATOM 10771 N N . VAL D 1 264 ? 33.807 -140.155 10.888 1.00 53.70 262 VAL D N 1
ATOM 10772 C CA . VAL D 1 264 ? 32.806 -139.253 11.464 1.00 54.67 262 VAL D CA 1
ATOM 10773 C C . VAL D 1 264 ? 31.990 -138.523 10.398 1.00 53.24 262 VAL D C 1
ATOM 10774 O O . VAL D 1 264 ? 30.757 -138.495 10.513 1.00 50.47 262 VAL D O 1
ATOM 10778 N N . PRO D 1 265 ? 32.586 -137.920 9.361 1.00 54.74 263 PRO D N 1
ATOM 10779 C CA . PRO D 1 265 ? 31.753 -137.280 8.326 1.00 55.66 263 PRO D CA 1
ATOM 10780 C C . PRO D 1 265 ? 30.859 -138.248 7.569 1.00 50.35 263 PRO D C 1
ATOM 10781 O O . PRO D 1 265 ? 29.893 -137.806 6.933 1.00 53.74 263 PRO D O 1
ATOM 10785 N N . TYR D 1 266 ? 31.144 -139.549 7.612 1.00 48.01 264 TYR D N 1
ATOM 10786 C CA . TYR D 1 266 ? 30.373 -140.538 6.870 1.00 59.10 264 TYR D CA 1
ATOM 10787 C C . TYR D 1 266 ? 29.255 -141.173 7.686 1.00 58.06 264 TYR D C 1
ATOM 10788 O O . TYR D 1 266 ? 28.471 -141.946 7.125 1.00 62.25 264 TYR D O 1
ATOM 10797 N N . LEU D 1 267 ? 29.168 -140.881 8.985 1.00 67.09 265 LEU D N 1
ATOM 10798 C CA . LEU D 1 267 ? 28.180 -141.541 9.839 1.00 61.01 265 LEU D CA 1
ATOM 10799 C C . LEU D 1 267 ? 26.746 -141.407 9.337 1.00 55.22 265 LEU D C 1
ATOM 10800 O O . LEU D 1 267 ? 26.030 -142.424 9.323 1.00 57.30 265 LEU D O 1
ATOM 10805 N N . PRO D 1 268 ? 26.252 -140.226 8.936 1.00 53.35 266 PRO D N 1
ATOM 10806 C CA . PRO D 1 268 ? 24.890 -140.180 8.372 1.00 56.27 266 PRO D CA 1
ATOM 10807 C C . PRO D 1 268 ? 24.709 -141.084 7.166 1.00 55.83 266 PRO D C 1
ATOM 10808 O O . PRO D 1 268 ? 23.651 -141.708 7.014 1.00 60.93 266 PRO D O 1
ATOM 10812 N N . THR D 1 269 ? 25.720 -141.172 6.299 1.00 48.96 267 THR D N 1
ATOM 10813 C CA . THR D 1 269 ? 25.643 -142.075 5.155 1.00 57.17 267 THR D CA 1
ATOM 10814 C C . THR D 1 269 ? 25.649 -143.531 5.604 1.00 54.23 267 THR D C 1
ATOM 10815 O O . THR D 1 269 ? 24.855 -144.345 5.117 1.00 58.50 267 THR D O 1
ATOM 10819 N N . LEU D 1 270 ? 26.540 -143.879 6.538 1.00 52.11 268 LEU D N 1
ATOM 10820 C CA . LEU D 1 270 ? 26.614 -145.256 7.017 1.00 51.27 268 LEU D CA 1
ATOM 10821 C C . LEU D 1 270 ? 25.312 -145.681 7.683 1.00 52.22 268 LEU D C 1
ATOM 10822 O O . LEU D 1 270 ? 24.859 -146.818 7.511 1.00 52.80 268 LEU D O 1
ATOM 10827 N N . PHE D 1 271 ? 24.698 -144.780 8.452 1.00 54.74 269 PHE D N 1
ATOM 10828 C CA . PHE D 1 271 ? 23.426 -145.098 9.093 1.00 50.88 269 PHE D CA 1
ATOM 10829 C C . PHE D 1 271 ? 22.310 -145.242 8.064 1.00 55.86 269 PHE D C 1
ATOM 10830 O O . PHE D 1 271 ? 21.448 -146.120 8.195 1.00 53.95 269 PHE D O 1
ATOM 10838 N N . ASN D 1 272 ? 22.303 -144.386 7.038 1.00 51.99 270 ASN D N 1
ATOM 10839 C CA . ASN D 1 272 ? 21.298 -144.508 5.986 1.00 59.31 270 ASN D CA 1
ATOM 10840 C C . ASN D 1 272 ? 21.467 -145.811 5.215 1.00 59.56 270 ASN D C 1
ATOM 10841 O O . ASN D 1 272 ? 20.480 -146.415 4.778 1.00 61.82 270 ASN D O 1
ATOM 10846 N N . ILE D 1 273 ? 22.713 -146.254 5.030 1.00 54.87 271 ILE D N 1
ATOM 10847 C CA . ILE D 1 273 ? 22.955 -147.543 4.388 1.00 50.67 271 ILE D CA 1
ATOM 10848 C C . ILE D 1 273 ? 22.357 -148.667 5.222 1.00 57.91 271 ILE D C 1
ATOM 10849 O O . ILE D 1 273 ? 21.742 -149.599 4.688 1.00 59.68 271 ILE D O 1
ATOM 10854 N N . TYR D 1 274 ? 22.523 -148.595 6.546 1.00 56.35 272 TYR D N 1
ATOM 10855 C CA . TYR D 1 274 ? 21.917 -149.587 7.429 1.00 49.98 272 TYR D CA 1
ATOM 10856 C C . TYR D 1 274 ? 20.400 -149.603 7.283 1.00 47.24 272 TYR D C 1
ATOM 10857 O O . TYR D 1 274 ? 19.786 -150.675 7.228 1.00 55.25 272 TYR D O 1
ATOM 10866 N N . ALA D 1 275 ? 19.780 -148.423 7.224 1.00 45.51 273 ALA D N 1
ATOM 10867 C CA . ALA D 1 275 ? 18.326 -148.353 7.111 1.00 50.88 273 ALA D CA 1
ATOM 10868 C C . ALA D 1 275 ? 17.837 -148.927 5.787 1.00 55.36 273 ALA D C 1
ATOM 10869 O O . ALA D 1 275 ? 16.792 -149.588 5.741 1.00 52.00 273 ALA D O 1
ATOM 10871 N N . ARG D 1 276 ? 18.569 -148.682 4.697 1.00 57.86 274 ARG D N 1
ATOM 10872 C CA . ARG D 1 276 ? 18.165 -149.224 3.403 1.00 56.79 274 ARG D CA 1
ATOM 10873 C C . ARG D 1 276 ? 18.240 -150.746 3.400 1.00 63.63 274 ARG D C 1
ATOM 10874 O O . ARG D 1 276 ? 17.302 -151.424 2.966 1.00 59.12 274 ARG D O 1
ATOM 10882 N N . LEU D 1 277 ? 19.355 -151.301 3.882 1.00 66.63 275 LEU D N 1
ATOM 10883 C CA . LEU D 1 277 ? 19.505 -152.752 3.909 1.00 69.00 275 LEU D CA 1
ATOM 10884 C C . LEU D 1 277 ? 18.569 -153.390 4.924 1.00 60.82 275 LEU D C 1
ATOM 10885 O O . LEU D 1 277 ? 18.188 -154.556 4.767 1.00 58.50 275 LEU D O 1
ATOM 10890 N N . LEU D 1 278 ? 18.196 -152.649 5.970 1.00 59.81 276 LEU D N 1
ATOM 10891 C CA . LEU D 1 278 ? 17.222 -153.157 6.929 1.00 58.15 276 LEU D CA 1
ATOM 10892 C C . LEU D 1 278 ? 15.873 -153.402 6.267 1.00 66.22 276 LEU D C 1
ATOM 10893 O O . LEU D 1 278 ? 15.124 -154.291 6.690 1.00 71.53 276 LEU D O 1
ATOM 10898 N N . PHE D 1 279 ? 15.548 -152.630 5.232 1.00 64.88 277 PHE D N 1
ATOM 10899 C CA . PHE D 1 279 ? 14.297 -152.753 4.492 1.00 69.34 277 PHE D CA 1
ATOM 10900 C C . PHE D 1 279 ? 14.540 -153.272 3.077 1.00 71.29 277 PHE D C 1
ATOM 10901 O O . PHE D 1 279 ? 13.898 -152.832 2.121 1.00 78.87 277 PHE D O 1
ATOM 10909 N N . TRP D 1 280 ? 15.481 -154.209 2.930 1.00 72.98 278 TRP D N 1
ATOM 10910 C CA . TRP D 1 280 ? 15.848 -154.695 1.602 1.00 77.63 278 TRP D CA 1
ATOM 10911 C C . TRP D 1 280 ? 14.681 -155.376 0.896 1.00 90.83 278 TRP D C 1
ATOM 10912 O O . TRP D 1 280 ? 14.648 -155.422 -0.339 1.00 91.30 278 TRP D O 1
ATOM 10923 N N . ASP D 1 281 ? 13.717 -155.906 1.651 1.00 99.35 279 ASP D N 1
ATOM 10924 C CA . ASP D 1 281 ? 12.583 -156.587 1.037 1.00 101.15 279 ASP D CA 1
ATOM 10925 C C . ASP D 1 281 ? 11.546 -155.620 0.479 1.00 101.65 279 ASP D C 1
ATOM 10926 O O . ASP D 1 281 ? 10.716 -156.031 -0.340 1.00 103.40 279 ASP D O 1
ATOM 10931 N N . ARG D 1 282 ? 11.573 -154.355 0.895 1.00 101.67 280 ARG D N 1
ATOM 10932 C CA . ARG D 1 282 ? 10.702 -153.331 0.336 1.00 103.07 280 ARG D CA 1
ATOM 10933 C C . ARG D 1 282 ? 11.428 -152.425 -0.649 1.00 107.71 280 ARG D C 1
ATOM 10934 O O . ARG D 1 282 ? 10.910 -151.357 -0.994 1.00 106.49 280 ARG D O 1
ATOM 10942 N N . ASP D 1 283 ? 12.609 -152.825 -1.109 1.00 110.25 281 ASP D N 1
ATOM 10943 C CA . ASP D 1 283 ? 13.402 -152.006 -2.018 1.00 107.75 281 ASP D CA 1
ATOM 10944 C C . ASP D 1 283 ? 12.959 -152.211 -3.463 1.00 106.14 281 ASP D C 1
ATOM 10945 O O . ASP D 1 283 ? 13.232 -153.249 -4.066 1.00 104.63 281 ASP D O 1
ATOM 10950 N N . THR D 1 304 ? 25.727 -137.878 -8.614 1.00 92.33 302 THR D N 1
ATOM 10951 C CA . THR D 1 304 ? 26.846 -138.449 -9.354 1.00 100.92 302 THR D CA 1
ATOM 10952 C C . THR D 1 304 ? 26.371 -139.561 -10.284 1.00 97.39 302 THR D C 1
ATOM 10953 O O . THR D 1 304 ? 25.555 -140.395 -9.891 1.00 94.52 302 THR D O 1
ATOM 10957 N N . PRO D 1 305 ? 26.876 -139.566 -11.517 1.00 101.84 303 PRO D N 1
ATOM 10958 C CA . PRO D 1 305 ? 26.506 -140.630 -12.459 1.00 106.56 303 PRO D CA 1
ATOM 10959 C C . PRO D 1 305 ? 26.947 -141.993 -11.945 1.00 107.59 303 PRO D C 1
ATOM 10960 O O . PRO D 1 305 ? 28.071 -142.164 -11.469 1.00 111.66 303 PRO D O 1
ATOM 10964 N N . TRP D 1 306 ? 26.047 -142.969 -12.047 1.00 97.88 304 TRP D N 1
ATOM 10965 C CA . TRP D 1 306 ? 26.297 -144.289 -11.483 1.00 86.09 304 TRP D CA 1
ATOM 10966 C C . TRP D 1 306 ? 25.497 -145.335 -12.244 1.00 85.83 304 TRP D C 1
ATOM 10967 O O . TRP D 1 306 ? 24.291 -145.169 -12.451 1.00 88.36 304 TRP D O 1
ATOM 10978 N N . ASP D 1 307 ? 26.175 -146.405 -12.656 1.00 85.72 305 ASP D N 1
ATOM 10979 C CA . ASP D 1 307 ? 25.563 -147.499 -13.411 1.00 83.59 305 ASP D CA 1
ATOM 10980 C C . ASP D 1 307 ? 25.086 -148.562 -12.428 1.00 91.26 305 ASP D C 1
ATOM 10981 O O . ASP D 1 307 ? 25.889 -149.317 -11.874 1.00 88.11 305 ASP D O 1
ATOM 10986 N N . LYS D 1 308 ? 23.775 -148.620 -12.207 1.00 101.79 306 LYS D N 1
ATOM 10987 C CA . LYS D 1 308 ? 23.222 -149.540 -11.222 1.00 98.44 306 LYS D CA 1
ATOM 10988 C C . LYS D 1 308 ? 23.370 -150.983 -11.689 1.00 99.90 306 LYS D C 1
ATOM 10989 O O . LYS D 1 308 ? 23.225 -151.287 -12.875 1.00 106.41 306 LYS D O 1
ATOM 10995 N N . VAL D 1 309 ? 23.638 -151.875 -10.741 1.00 92.64 307 VAL D N 1
ATOM 10996 C CA . VAL D 1 309 ? 23.547 -153.314 -10.969 1.00 87.38 307 VAL D CA 1
ATOM 10997 C C . VAL D 1 309 ? 22.128 -153.756 -10.634 1.00 91.19 307 VAL D C 1
ATOM 10998 O O . VAL D 1 309 ? 21.646 -153.535 -9.518 1.00 95.21 307 VAL D O 1
ATOM 11002 N N . LEU D 1 310 ? 21.460 -154.381 -11.599 1.00 81.67 308 LEU D N 1
ATOM 11003 C CA . LEU D 1 310 ? 20.067 -154.749 -11.425 1.00 82.22 308 LEU D CA 1
ATOM 11004 C C . LEU D 1 310 ? 19.950 -156.010 -10.571 1.00 87.04 308 LEU D C 1
ATOM 11005 O O . LEU D 1 310 ? 20.931 -156.709 -10.303 1.00 83.03 308 LEU D O 1
ATOM 11010 N N . LEU D 1 311 ? 18.726 -156.292 -10.132 1.00 92.80 309 LEU D N 1
ATOM 11011 C CA . LEU D 1 311 ? 18.473 -157.505 -9.368 1.00 93.93 309 LEU D CA 1
ATOM 11012 C C . LEU D 1 311 ? 18.614 -158.722 -10.274 1.00 92.98 309 LEU D C 1
ATOM 11013 O O . LEU D 1 311 ? 18.029 -158.768 -11.361 1.00 99.68 309 LEU D O 1
ATOM 11018 N N . ASP D 1 312 ? 19.399 -159.705 -9.832 1.00 89.08 310 ASP D N 1
ATOM 11019 C CA . ASP D 1 312 ? 19.539 -160.953 -10.568 1.00 90.57 310 ASP D CA 1
ATOM 11020 C C . ASP D 1 312 ? 18.576 -161.978 -9.980 1.00 98.74 310 ASP D C 1
ATOM 11021 O O . ASP D 1 312 ? 18.858 -162.547 -8.915 1.00 94.03 310 ASP D O 1
ATOM 11026 N N . PRO D 1 313 ? 17.435 -162.248 -10.623 1.00 108.88 311 PRO D N 1
ATOM 11027 C CA . PRO D 1 313 ? 16.436 -163.148 -10.019 1.00 110.89 311 PRO D CA 1
ATOM 11028 C C . PRO D 1 313 ? 16.916 -164.578 -9.835 1.00 110.62 311 PRO D C 1
ATOM 11029 O O . PRO D 1 313 ? 16.245 -165.348 -9.136 1.00 114.17 311 PRO D O 1
ATOM 11033 N N . ASP D 1 314 ? 18.047 -164.957 -10.432 1.00 109.13 312 ASP D N 1
ATOM 11034 C CA . ASP D 1 314 ? 18.508 -166.335 -10.337 1.00 119.69 312 ASP D CA 1
ATOM 11035 C C . ASP D 1 314 ? 19.149 -166.624 -8.986 1.00 120.97 312 ASP D C 1
ATOM 11036 O O . ASP D 1 314 ? 18.988 -167.723 -8.443 1.00 121.56 312 ASP D O 1
ATOM 11041 N N . TYR D 1 315 ? 19.878 -165.660 -8.426 1.00 118.31 313 TYR D N 1
ATOM 11042 C CA . TYR D 1 315 ? 20.666 -165.903 -7.224 1.00 114.82 313 TYR D CA 1
ATOM 11043 C C . TYR D 1 315 ? 20.376 -164.949 -6.073 1.00 109.85 313 TYR D C 1
ATOM 11044 O O . TYR D 1 315 ? 20.695 -165.291 -4.928 1.00 121.35 313 TYR D O 1
ATOM 11053 N N . ASP D 1 316 ? 19.789 -163.780 -6.327 1.00 98.55 314 ASP D N 1
ATOM 11054 C CA . ASP D 1 316 ? 19.623 -162.760 -5.298 1.00 94.48 314 ASP D CA 1
ATOM 11055 C C . ASP D 1 316 ? 18.500 -163.129 -4.336 1.00 99.39 314 ASP D C 1
ATOM 11056 O O . ASP D 1 316 ? 17.376 -163.419 -4.759 1.00 101.34 314 ASP D O 1
ATOM 11061 N N . GLY D 1 317 ? 18.810 -163.116 -3.043 1.00 98.56 315 GLY D N 1
ATOM 11062 C CA . GLY D 1 317 ? 17.833 -163.380 -2.011 1.00 101.80 315 GLY D CA 1
ATOM 11063 C C . GLY D 1 317 ? 17.042 -162.140 -1.634 1.00 98.84 315 GLY D C 1
ATOM 11064 O O . GLY D 1 317 ? 17.124 -161.084 -2.264 1.00 101.74 315 GLY D O 1
ATOM 11065 N N . HIS D 1 318 ? 16.257 -162.287 -0.568 1.00 98.02 316 HIS D N 1
ATOM 11066 C CA . HIS D 1 318 ? 15.368 -161.237 -0.086 1.00 92.16 316 HIS D CA 1
ATOM 11067 C C . HIS D 1 318 ? 15.921 -160.488 1.119 1.00 84.44 316 HIS D C 1
ATOM 11068 O O . HIS D 1 318 ? 15.271 -159.556 1.604 1.00 85.85 316 HIS D O 1
ATOM 11075 N N . SER D 1 319 ? 17.097 -160.870 1.611 1.00 77.96 317 SER D N 1
ATOM 11076 C CA . SER D 1 319 ? 17.726 -160.195 2.735 1.00 79.37 317 SER D CA 1
ATOM 11077 C C . SER D 1 319 ? 19.233 -160.166 2.527 1.00 75.67 317 SER D C 1
ATOM 11078 O O . SER D 1 319 ? 19.802 -161.047 1.877 1.00 76.00 317 SER D O 1
ATOM 11081 N N . VAL D 1 320 ? 19.874 -159.144 3.085 1.00 68.53 318 VAL D N 1
ATOM 11082 C CA . VAL D 1 320 ? 21.321 -158.982 2.968 1.00 70.22 318 VAL D CA 1
ATOM 11083 C C . VAL D 1 320 ? 21.979 -159.820 4.057 1.00 70.90 318 VAL D C 1
ATOM 11084 O O . VAL D 1 320 ? 21.771 -159.558 5.251 1.00 65.89 318 VAL D O 1
ATOM 11088 N N . PRO D 1 321 ? 22.765 -160.840 3.695 1.00 70.77 319 PRO D N 1
ATOM 11089 C CA . PRO D 1 321 ? 23.302 -161.751 4.722 1.00 68.05 319 PRO D CA 1
ATOM 11090 C C . PRO D 1 321 ? 24.195 -161.073 5.747 1.00 65.97 319 PRO D C 1
ATOM 11091 O O . PRO D 1 321 ? 24.169 -161.453 6.924 1.00 63.99 319 PRO D O 1
ATOM 11095 N N . TYR D 1 322 ? 24.990 -160.087 5.342 1.00 63.49 320 TYR D N 1
ATOM 11096 C CA . TYR D 1 322 ? 25.954 -159.466 6.239 1.00 48.94 320 TYR D CA 1
ATOM 11097 C C . TYR D 1 322 ? 25.367 -158.303 7.030 1.00 52.35 320 TYR D C 1
ATOM 11098 O O . TYR D 1 322 ? 26.115 -157.600 7.718 1.00 60.07 320 TYR D O 1
ATOM 11107 N N . LEU D 1 323 ? 24.056 -158.079 6.939 1.00 54.84 321 LEU D N 1
ATOM 11108 C CA . LEU D 1 323 ? 23.433 -157.008 7.713 1.00 57.15 321 LEU D CA 1
ATOM 11109 C C . LEU D 1 323 ? 23.629 -157.149 9.220 1.00 58.27 321 LEU D C 1
ATOM 11110 O O . LEU D 1 323 ? 23.907 -156.125 9.870 1.00 53.26 321 LEU D O 1
ATOM 11115 N N . PRO D 1 324 ? 23.486 -158.332 9.840 1.00 53.31 322 PRO D N 1
ATOM 11116 C CA . PRO D 1 324 ? 23.742 -158.412 11.291 1.00 53.64 322 PRO D CA 1
ATOM 11117 C C . PRO D 1 324 ? 25.149 -157.992 11.676 1.00 52.92 322 PRO D C 1
ATOM 11118 O O . PRO D 1 324 ? 25.333 -157.306 12.689 1.00 45.08 322 PRO D O 1
ATOM 11122 N N . GLU D 1 325 ? 26.154 -158.391 10.891 1.00 54.93 323 GLU D N 1
ATOM 11123 C CA . GLU D 1 325 ? 27.525 -157.975 11.166 1.00 47.84 323 GLU D CA 1
ATOM 11124 C C . GLU D 1 325 ? 27.704 -156.474 10.983 1.00 52.36 323 GLU D C 1
ATOM 11125 O O . GLU D 1 325 ? 28.560 -155.868 11.639 1.00 51.85 323 GLU D O 1
ATOM 11131 N N . TYR D 1 326 ? 26.914 -155.859 10.100 1.00 53.52 324 TYR D N 1
ATOM 11132 C CA . TYR D 1 326 ? 27.005 -154.417 9.901 1.00 54.23 324 TYR D CA 1
ATOM 11133 C C . TYR D 1 326 ? 26.501 -153.658 11.123 1.00 58.97 324 TYR D C 1
ATOM 11134 O O . TYR D 1 326 ? 27.071 -152.626 11.497 1.00 48.51 324 TYR D O 1
ATOM 11143 N N . PHE D 1 327 ? 25.424 -154.143 11.747 1.00 51.97 325 PHE D N 1
ATOM 11144 C CA . PHE D 1 327 ? 24.970 -153.556 13.005 1.00 51.63 325 PHE D CA 1
ATOM 11145 C C . PHE D 1 327 ? 26.061 -153.625 14.067 1.00 46.02 325 PHE D C 1
ATOM 11146 O O . PHE D 1 327 ? 26.282 -152.657 14.804 1.00 46.93 325 PHE D O 1
ATOM 11154 N N . THR D 1 328 ? 26.750 -154.767 14.161 1.00 45.54 326 THR D N 1
ATOM 11155 C CA . THR D 1 328 ? 27.766 -154.945 15.195 1.00 48.73 326 THR D CA 1
ATOM 11156 C C . THR D 1 328 ? 28.900 -153.938 15.047 1.00 55.26 326 THR D C 1
ATOM 11157 O O . THR D 1 328 ? 29.349 -153.347 16.037 1.00 54.63 326 THR D O 1
ATOM 11161 N N . ILE D 1 329 ? 29.371 -153.716 13.817 1.00 48.01 327 ILE D N 1
ATOM 11162 C CA . ILE D 1 329 ? 30.508 -152.819 13.636 1.00 46.49 327 ILE D CA 1
ATOM 11163 C C . ILE D 1 329 ? 30.088 -151.366 13.828 1.00 50.39 327 ILE D C 1
ATOM 11164 O O . ILE D 1 329 ? 30.868 -150.551 14.336 1.00 53.81 327 ILE D O 1
ATOM 11169 N N . LEU D 1 330 ? 28.860 -151.012 13.437 1.00 48.29 328 LEU D N 1
ATOM 11170 C CA . LEU D 1 330 ? 28.370 -149.660 13.686 1.00 43.00 328 LEU D CA 1
ATOM 11171 C C . LEU D 1 330 ? 28.145 -149.429 15.175 1.00 48.57 328 LEU D C 1
ATOM 11172 O O . LEU D 1 330 ? 28.532 -148.388 15.719 1.00 48.13 328 LEU D O 1
ATOM 11177 N N . TYR D 1 331 ? 27.514 -150.393 15.848 1.00 51.04 329 TYR D N 1
ATOM 11178 C CA . TYR D 1 331 ? 27.292 -150.275 17.284 1.00 45.41 329 TYR D CA 1
ATOM 11179 C C . TYR D 1 331 ? 28.600 -150.364 18.059 1.00 47.65 329 TYR D C 1
ATOM 11180 O O . TYR D 1 331 ? 28.730 -149.752 19.125 1.00 42.78 329 TYR D O 1
ATOM 11189 N N . GLY D 1 332 ? 29.575 -151.118 17.546 1.00 45.12 330 GLY D N 1
ATOM 11190 C CA . GLY D 1 332 ? 30.854 -151.223 18.226 1.00 47.23 330 GLY D CA 1
ATOM 11191 C C . GLY D 1 332 ? 31.683 -149.957 18.149 1.00 47.82 330 GLY D C 1
ATOM 11192 O O . GLY D 1 332 ? 32.433 -149.646 19.080 1.00 44.87 330 GLY D O 1
ATOM 11193 N N . LEU D 1 333 ? 31.564 -149.210 17.051 1.00 49.37 331 LEU D N 1
ATOM 11194 C CA . LEU D 1 333 ? 32.380 -148.019 16.838 1.00 48.59 331 LEU D CA 1
ATOM 11195 C C . LEU D 1 333 ? 31.714 -146.752 17.363 1.00 45.15 331 LEU D C 1
ATOM 11196 O O . LEU D 1 333 ? 32.358 -145.950 18.048 1.00 40.18 331 LEU D O 1
ATOM 11201 N N . TYR D 1 334 ? 30.438 -146.548 17.048 1.00 35.45 332 TYR D N 1
ATOM 11202 C CA . TYR D 1 334 ? 29.713 -145.341 17.450 1.00 37.62 332 TYR D CA 1
ATOM 11203 C C . TYR D 1 334 ? 28.338 -145.734 17.972 1.00 47.94 332 TYR D C 1
ATOM 11204 O O . TYR D 1 334 ? 27.312 -145.465 17.338 1.00 55.00 332 TYR D O 1
ATOM 11213 N N . PRO D 1 335 ? 28.284 -146.375 19.144 1.00 52.11 333 PRO D N 1
ATOM 11214 C CA . PRO D 1 335 ? 26.981 -146.826 19.666 1.00 51.61 333 PRO D CA 1
ATOM 11215 C C . PRO D 1 335 ? 26.025 -145.691 19.987 1.00 49.35 333 PRO D C 1
ATOM 11216 O O . PRO D 1 335 ? 24.840 -145.774 19.642 1.00 52.89 333 PRO D O 1
ATOM 11220 N N . ILE D 1 336 ? 26.505 -144.632 20.642 1.00 37.63 334 ILE D N 1
ATOM 11221 C CA . ILE D 1 336 ? 25.615 -143.553 21.058 1.00 47.33 334 ILE D CA 1
ATOM 11222 C C . ILE D 1 336 ? 25.026 -142.845 19.844 1.00 48.69 334 ILE D C 1
ATOM 11223 O O . ILE D 1 336 ? 23.835 -142.509 19.822 1.00 48.20 334 ILE D O 1
ATOM 11228 N N . ASN D 1 337 ? 25.842 -142.608 18.815 1.00 50.78 335 ASN D N 1
ATOM 11229 C CA . ASN D 1 337 ? 25.325 -142.002 17.592 1.00 45.85 335 ASN D CA 1
ATOM 11230 C C . ASN D 1 337 ? 24.414 -142.962 16.837 1.00 50.24 335 ASN D C 1
ATOM 11231 O O . ASN D 1 337 ? 23.432 -142.535 16.218 1.00 42.91 335 ASN D O 1
ATOM 11236 N N . PHE D 1 338 ? 24.722 -144.261 16.874 1.00 45.43 336 PHE D N 1
ATOM 11237 C CA . PHE D 1 338 ? 23.925 -145.235 16.133 1.00 47.29 336 PHE D CA 1
ATOM 11238 C C . PHE D 1 338 ? 22.538 -145.399 16.746 1.00 49.80 336 PHE D C 1
ATOM 11239 O O . PHE D 1 338 ? 21.526 -145.346 16.038 1.00 49.68 336 PHE D O 1
ATOM 11247 N N . VAL D 1 339 ? 22.470 -145.600 18.065 1.00 43.94 337 VAL D N 1
ATOM 11248 C CA . VAL D 1 339 ? 21.171 -145.782 18.705 1.00 51.89 337 VAL D CA 1
ATOM 11249 C C . VAL D 1 339 ? 20.374 -144.484 18.687 1.00 47.67 337 VAL D C 1
ATOM 11250 O O . VAL D 1 339 ? 19.137 -144.508 18.714 1.00 50.43 337 VAL D O 1
ATOM 11254 N N . ASP D 1 340 ? 21.055 -143.336 18.640 1.00 40.62 338 ASP D N 1
ATOM 11255 C CA . ASP D 1 340 ? 20.343 -142.075 18.473 1.00 40.94 338 ASP D CA 1
ATOM 11256 C C . ASP D 1 340 ? 19.750 -141.959 17.076 1.00 45.57 338 ASP D C 1
ATOM 11257 O O . ASP D 1 340 ? 18.679 -141.367 16.905 1.00 48.22 338 ASP D O 1
ATOM 11262 N N . TYR D 1 341 ? 20.434 -142.510 16.070 1.00 48.44 339 TYR D N 1
ATOM 11263 C CA . TYR D 1 341 ? 19.863 -142.568 14.729 1.00 45.48 339 TYR D CA 1
ATOM 11264 C C . TYR D 1 341 ? 18.622 -143.450 14.697 1.00 48.51 339 TYR D C 1
ATOM 11265 O O . TYR D 1 341 ? 17.614 -143.092 14.080 1.00 51.24 339 TYR D O 1
ATOM 11274 N N . ILE D 1 342 ? 18.682 -144.615 15.346 1.00 48.15 340 ILE D N 1
ATOM 11275 C CA . ILE D 1 342 ? 17.532 -145.514 15.369 1.00 45.95 340 ILE D CA 1
ATOM 11276 C C . ILE D 1 342 ? 16.361 -144.874 16.102 1.00 49.78 340 ILE D C 1
ATOM 11277 O O . ILE D 1 342 ? 15.197 -145.082 15.734 1.00 56.96 340 ILE D O 1
ATOM 11282 N N . ARG D 1 343 ? 16.642 -144.076 17.133 1.00 50.27 341 ARG D N 1
ATOM 11283 C CA . ARG D 1 343 ? 15.568 -143.412 17.866 1.00 52.91 341 ARG D CA 1
ATOM 11284 C C . ARG D 1 343 ? 14.922 -142.315 17.025 1.00 49.95 341 ARG D C 1
ATOM 11285 O O . ARG D 1 343 ? 13.691 -142.205 16.984 1.00 52.31 341 ARG D O 1
ATOM 11293 N N . LYS D 1 344 ? 15.728 -141.494 16.352 1.00 56.48 342 LYS D N 1
ATOM 11294 C CA . LYS D 1 344 ? 15.228 -140.373 15.551 1.00 56.49 342 LYS D CA 1
ATOM 11295 C C . LYS D 1 344 ? 15.977 -140.302 14.229 1.00 56.79 342 LYS D C 1
ATOM 11296 O O . LYS D 1 344 ? 16.890 -139.486 14.051 1.00 56.96 342 LYS D O 1
ATOM 11302 N N . PRO D 1 345 ? 15.623 -141.168 13.270 1.00 55.33 343 PRO D N 1
ATOM 11303 C CA . PRO D 1 345 ? 16.200 -141.067 11.922 1.00 54.63 343 PRO D CA 1
ATOM 11304 C C . PRO D 1 345 ? 15.547 -139.986 11.069 1.00 67.82 343 PRO D C 1
ATOM 11305 O O . PRO D 1 345 ? 15.660 -140.021 9.840 1.00 76.86 343 PRO D O 1
ATOM 11309 N N . HIS D 1 346 ? 14.855 -139.030 11.697 1.00 80.00 344 HIS D N 1
ATOM 11310 C CA . HIS D 1 346 ? 14.008 -138.111 10.937 1.00 92.72 344 HIS D CA 1
ATOM 11311 C C . HIS D 1 346 ? 14.816 -137.096 10.140 1.00 107.23 344 HIS D C 1
ATOM 11312 O O . HIS D 1 346 ? 14.382 -136.675 9.062 1.00 109.86 344 HIS D O 1
ATOM 11319 N N . ASN D 1 347 ? 15.981 -136.690 10.640 1.00 117.32 345 ASN D N 1
ATOM 11320 C CA . ASN D 1 347 ? 16.836 -135.770 9.900 1.00 123.13 345 ASN D CA 1
ATOM 11321 C C . ASN D 1 347 ? 17.599 -136.513 8.809 1.00 121.77 345 ASN D C 1
ATOM 11322 O O . ASN D 1 347 ? 18.689 -136.092 8.411 1.00 123.55 345 ASN D O 1
ATOM 11327 N N . TYR D 1 348 ? 17.027 -137.613 8.321 1.00 117.78 346 TYR D N 1
ATOM 11328 C CA . TYR D 1 348 ? 17.713 -138.540 7.427 1.00 108.29 346 TYR D CA 1
ATOM 11329 C C . TYR D 1 348 ? 16.735 -139.196 6.452 1.00 104.90 346 TYR D C 1
ATOM 11330 O O . TYR D 1 348 ? 16.503 -138.694 5.351 1.00 104.26 346 TYR D O 1
ATOM 11339 N N . ASP D 1 359 ? 8.307 -140.813 9.483 1.00 104.25 357 ASP D N 1
ATOM 11340 C CA . ASP D 1 359 ? 7.657 -140.804 10.786 1.00 111.76 357 ASP D CA 1
ATOM 11341 C C . ASP D 1 359 ? 7.227 -142.243 11.085 1.00 113.94 357 ASP D C 1
ATOM 11342 O O . ASP D 1 359 ? 7.753 -142.879 11.999 1.00 106.91 357 ASP D O 1
ATOM 11347 N N . VAL D 1 360 ? 6.248 -142.743 10.325 1.00 117.92 358 VAL D N 1
ATOM 11348 C CA . VAL D 1 360 ? 5.840 -144.141 10.456 1.00 118.29 358 VAL D CA 1
ATOM 11349 C C . VAL D 1 360 ? 6.991 -145.071 10.087 1.00 109.62 358 VAL D C 1
ATOM 11350 O O . VAL D 1 360 ? 7.246 -146.071 10.772 1.00 107.06 358 VAL D O 1
ATOM 11354 N N . HIS D 1 361 ? 7.705 -144.757 9.002 1.00 103.86 359 HIS D N 1
ATOM 11355 C CA . HIS D 1 361 ? 8.852 -145.570 8.604 1.00 95.94 359 HIS D CA 1
ATOM 11356 C C . HIS D 1 361 ? 9.928 -145.558 9.683 1.00 87.86 359 HIS D C 1
ATOM 11357 O O . HIS D 1 361 ? 10.618 -146.562 9.895 1.00 81.84 359 HIS D O 1
ATOM 11364 N N . ALA D 1 362 ? 10.095 -144.421 10.363 1.00 85.16 360 ALA D N 1
ATOM 11365 C CA . ALA D 1 362 ? 11.057 -144.342 11.457 1.00 78.03 360 ALA D CA 1
ATOM 11366 C C . ALA D 1 362 ? 10.709 -145.333 12.560 1.00 80.49 360 ALA D C 1
ATOM 11367 O O . ALA D 1 362 ? 11.594 -145.998 13.111 1.00 82.85 360 ALA D O 1
ATOM 11369 N N . ALA D 1 363 ? 9.423 -145.429 12.909 1.00 81.70 361 ALA D N 1
ATOM 11370 C CA . ALA D 1 363 ? 8.988 -146.412 13.896 1.00 82.18 361 ALA D CA 1
ATOM 11371 C C . ALA D 1 363 ? 9.305 -147.831 13.439 1.00 78.28 361 ALA D C 1
ATOM 11372 O O . ALA D 1 363 ? 9.636 -148.697 14.257 1.00 74.12 361 ALA D O 1
ATOM 11374 N N . GLU D 1 364 ? 9.203 -148.090 12.132 1.00 73.44 362 GLU D N 1
ATOM 11375 C CA . GLU D 1 364 ? 9.505 -149.420 11.611 1.00 73.50 362 GLU D CA 1
ATOM 11376 C C . GLU D 1 364 ? 10.987 -149.748 11.753 1.00 73.10 362 GLU D C 1
ATOM 11377 O O . GLU D 1 364 ? 11.352 -150.905 11.993 1.00 78.66 362 GLU D O 1
ATOM 11383 N N . ILE D 1 365 ? 11.855 -148.745 11.594 1.00 68.70 363 ILE D N 1
ATOM 11384 C CA . ILE D 1 365 ? 13.288 -148.955 11.787 1.00 69.21 363 ILE D CA 1
ATOM 11385 C C . ILE D 1 365 ? 13.568 -149.436 13.205 1.00 65.86 363 ILE D C 1
ATOM 11386 O O . ILE D 1 365 ? 14.400 -150.325 13.425 1.00 63.13 363 ILE D O 1
ATOM 11391 N N . ARG D 1 366 ? 12.875 -148.857 14.188 1.00 64.03 364 ARG D N 1
ATOM 11392 C CA . ARG D 1 366 ? 13.054 -149.261 15.579 1.00 58.41 364 ARG D CA 1
ATOM 11393 C C . ARG D 1 366 ? 12.662 -150.719 15.792 1.00 59.62 364 ARG D C 1
ATOM 11394 O O . ARG D 1 366 ? 13.428 -151.502 16.366 1.00 61.40 364 ARG D O 1
ATOM 11402 N N . GLU D 1 367 ? 11.465 -151.101 15.336 1.00 63.84 365 GLU D N 1
ATOM 11403 C CA . GLU D 1 367 ? 10.992 -152.466 15.553 1.00 76.41 365 GLU D CA 1
ATOM 11404 C C . GLU D 1 367 ? 11.870 -153.482 14.833 1.00 70.96 365 GLU D C 1
ATOM 11405 O O . GLU D 1 367 ? 12.109 -154.581 15.348 1.00 71.85 365 GLU D O 1
ATOM 11411 N N . ARG D 1 368 ? 12.360 -153.136 13.641 1.00 58.13 366 ARG D N 1
ATOM 11412 C CA . ARG D 1 368 ? 13.256 -154.040 12.931 1.00 57.39 366 ARG D CA 1
ATOM 11413 C C . ARG D 1 368 ? 14.648 -154.073 13.547 1.00 62.38 366 ARG D C 1
ATOM 11414 O O . ARG D 1 368 ? 15.397 -155.024 13.302 1.00 67.53 366 ARG D O 1
ATOM 11422 N N . SER D 1 369 ? 15.012 -153.063 14.335 1.00 52.81 367 SER D N 1
ATOM 11423 C CA . SER D 1 369 ? 16.283 -153.087 15.046 1.00 53.93 367 SER D CA 1
ATOM 11424 C C . SER D 1 369 ? 16.210 -153.867 16.352 1.00 57.79 367 SER D C 1
ATOM 11425 O O . SER D 1 369 ? 17.252 -154.086 16.981 1.00 61.30 367 SER D O 1
ATOM 11428 N N . GLU D 1 370 ? 15.011 -154.281 16.773 1.00 54.94 368 GLU D N 1
ATOM 11429 C CA . GLU D 1 370 ? 14.866 -155.002 18.035 1.00 56.91 368 GLU D CA 1
ATOM 11430 C C . GLU D 1 370 ? 15.620 -156.326 18.017 1.00 58.89 368 GLU D C 1
ATOM 11431 O O . GLU D 1 370 ? 16.214 -156.721 19.027 1.00 63.14 368 GLU D O 1
ATOM 11437 N N . ARG D 1 371 ? 15.600 -157.032 16.883 1.00 55.95 369 ARG D N 1
ATOM 11438 C CA . ARG D 1 371 ? 16.300 -158.309 16.794 1.00 60.91 369 ARG D CA 1
ATOM 11439 C C . ARG D 1 371 ? 17.802 -158.157 16.993 1.00 52.24 369 ARG D C 1
ATOM 11440 O O . ARG D 1 371 ? 18.463 -159.118 17.401 1.00 50.70 369 ARG D O 1
ATOM 11448 N N . PHE D 1 372 ? 18.351 -156.976 16.719 1.00 50.34 370 PHE D N 1
ATOM 11449 C CA . PHE D 1 372 ? 19.765 -156.715 16.949 1.00 50.28 370 PHE D CA 1
ATOM 11450 C C . PHE D 1 372 ? 20.047 -156.190 18.350 1.00 51.85 370 PHE D C 1
ATOM 11451 O O . PHE D 1 372 ? 21.119 -156.468 18.899 1.00 52.12 370 PHE D O 1
ATOM 11459 N N . ARG D 1 373 ? 19.115 -155.432 18.937 1.00 49.81 371 ARG D N 1
ATOM 11460 C CA . ARG D 1 373 ? 19.310 -154.949 20.301 1.00 45.81 371 ARG D CA 1
ATOM 11461 C C . ARG D 1 373 ? 19.464 -156.105 21.281 1.00 56.14 371 ARG D C 1
ATOM 11462 O O . ARG D 1 373 ? 20.331 -156.071 22.162 1.00 63.88 371 ARG D O 1
ATOM 11470 N N . LYS D 1 374 ? 18.634 -157.140 21.142 1.00 57.02 372 LYS D N 1
ATOM 11471 C CA . LYS D 1 374 ? 18.697 -158.292 22.034 1.00 57.72 372 LYS D CA 1
ATOM 11472 C C . LYS D 1 374 ? 19.908 -159.181 21.776 1.00 53.76 372 LYS D C 1
ATOM 11473 O O . LYS D 1 374 ? 20.039 -160.220 22.432 1.00 45.30 372 LYS D O 1
ATOM 11479 N N . GLN D 1 375 ? 20.786 -158.807 20.846 1.00 53.52 373 GLN D N 1
ATOM 11480 C CA . GLN D 1 375 ? 21.996 -159.562 20.559 1.00 49.19 373 GLN D CA 1
ATOM 11481 C C . GLN D 1 375 ? 23.262 -158.865 21.039 1.00 53.33 373 GLN D C 1
ATOM 11482 O O . GLN D 1 375 ? 24.354 -159.418 20.873 1.00 50.16 373 GLN D O 1
ATOM 11488 N N . HIS D 1 376 ? 23.151 -157.672 21.622 1.00 46.01 374 HIS D N 1
ATOM 11489 C CA . HIS D 1 376 ? 24.314 -156.871 21.975 1.00 48.37 374 HIS D CA 1
ATOM 11490 C C . HIS D 1 376 ? 24.229 -156.406 23.421 1.00 50.49 374 HIS D C 1
ATOM 11491 O O . HIS D 1 376 ? 23.173 -155.962 23.883 1.00 51.94 374 HIS D O 1
ATOM 11498 N N . LEU D 1 377 ? 25.352 -156.512 24.125 1.00 52.71 375 LEU D N 1
ATOM 11499 C CA . LEU D 1 377 ? 25.456 -156.011 25.485 1.00 49.37 375 LEU D CA 1
ATOM 11500 C C . LEU D 1 377 ? 25.481 -154.484 25.493 1.00 52.11 375 LEU D C 1
ATOM 11501 O O . LEU D 1 377 ? 25.712 -153.832 24.470 1.00 46.72 375 LEU D O 1
ATOM 11506 N N . LEU D 1 378 ? 25.231 -153.915 26.671 1.00 50.53 376 LEU D N 1
ATOM 11507 C CA . LEU D 1 378 ? 25.380 -152.477 26.852 1.00 41.11 376 LEU D CA 1
ATOM 11508 C C . LEU D 1 378 ? 26.814 -152.049 26.562 1.00 41.25 376 LEU D C 1
ATOM 11509 O O . LEU D 1 378 ? 27.769 -152.654 27.057 1.00 54.16 376 LEU D O 1
ATOM 11514 N N . HIS D 1 379 ? 26.959 -151.003 25.754 1.00 42.30 377 HIS D N 1
ATOM 11515 C CA . HIS D 1 379 ? 28.276 -150.554 25.325 1.00 38.62 377 HIS D CA 1
ATOM 11516 C C . HIS D 1 379 ? 28.907 -149.683 26.411 1.00 47.88 377 HIS D C 1
ATOM 11517 O O . HIS D 1 379 ? 28.219 -148.867 27.029 1.00 44.88 377 HIS D O 1
ATOM 11524 N N . PRO D 1 380 ? 30.208 -149.842 26.671 1.00 50.13 378 PRO D N 1
ATOM 11525 C CA . PRO D 1 380 ? 30.859 -148.996 27.687 1.00 43.55 378 PRO D CA 1
ATOM 11526 C C . PRO D 1 380 ? 30.838 -147.513 27.358 1.00 47.41 378 PRO D C 1
ATOM 11527 O O . PRO D 1 380 ? 30.979 -146.692 28.273 1.00 55.28 378 PRO D O 1
ATOM 11531 N N . ASN D 1 381 ? 30.679 -147.145 26.084 1.00 40.35 379 ASN D N 1
ATOM 11532 C CA . ASN D 1 381 ? 30.624 -145.735 25.711 1.00 39.82 379 ASN D CA 1
ATOM 11533 C C . ASN D 1 381 ? 29.463 -145.004 26.371 1.00 34.29 379 ASN D C 1
ATOM 11534 O O . ASN D 1 381 ? 29.551 -143.793 26.604 1.00 39.65 379 ASN D O 1
ATOM 11539 N N . PHE D 1 382 ? 28.371 -145.707 26.682 1.00 43.10 380 PHE D N 1
ATOM 11540 C CA . PHE D 1 382 ? 27.203 -145.011 27.209 1.00 51.62 380 PHE D CA 1
ATOM 11541 C C . PHE D 1 382 ? 27.418 -144.415 28.596 1.00 62.29 380 PHE D C 1
ATOM 11542 O O . PHE D 1 382 ? 26.708 -143.469 28.949 1.00 70.98 380 PHE D O 1
ATOM 11550 N N . TYR D 1 383 ? 28.360 -144.917 29.398 1.00 49.86 381 TYR D N 1
ATOM 11551 C CA . TYR D 1 383 ? 28.722 -144.197 30.612 1.00 54.13 381 TYR D CA 1
ATOM 11552 C C . TYR D 1 383 ? 30.117 -143.580 30.535 1.00 56.54 381 TYR D C 1
ATOM 11553 O O . TYR D 1 383 ? 30.820 -143.511 31.544 1.00 56.03 381 TYR D O 1
ATOM 11562 N N . GLU D 1 384 ? 30.552 -143.169 29.345 1.00 42.19 382 GLU D N 1
ATOM 11563 C CA . GLU D 1 384 ? 31.885 -142.592 29.185 1.00 53.03 382 GLU D CA 1
ATOM 11564 C C . GLU D 1 384 ? 31.837 -141.329 28.336 1.00 47.97 382 GLU D C 1
ATOM 11565 O O . GLU D 1 384 ? 32.589 -140.379 28.580 1.00 51.20 382 GLU D O 1
ATOM 11571 N N . TYR D 1 385 ? 30.954 -141.309 27.342 1.00 50.33 383 TYR D N 1
ATOM 11572 C CA . TYR D 1 385 ? 30.930 -140.256 26.342 1.00 49.87 383 TYR D CA 1
ATOM 11573 C C . TYR D 1 385 ? 29.516 -139.727 26.185 1.00 41.80 383 TYR D C 1
ATOM 11574 O O . TYR D 1 385 ? 28.535 -140.380 26.551 1.00 45.44 383 TYR D O 1
ATOM 11583 N N . THR D 1 386 ? 29.429 -138.524 25.630 1.00 48.13 384 THR D N 1
ATOM 11584 C CA . THR D 1 386 ? 28.176 -138.019 25.106 1.00 47.75 384 THR D CA 1
ATOM 11585 C C . THR D 1 386 ? 28.120 -138.334 23.614 1.00 55.21 384 THR D C 1
ATOM 11586 O O . THR D 1 386 ? 29.059 -138.890 23.036 1.00 51.92 384 THR D O 1
ATOM 11590 N N . ILE D 1 387 ? 27.005 -137.980 22.974 1.00 55.69 385 ILE D N 1
ATOM 11591 C CA . ILE D 1 387 ? 26.907 -138.203 21.536 1.00 47.28 385 ILE D CA 1
ATOM 11592 C C . ILE D 1 387 ? 27.905 -137.325 20.791 1.00 55.34 385 ILE D C 1
ATOM 11593 O O . ILE D 1 387 ? 28.359 -137.678 19.695 1.00 62.58 385 ILE D O 1
ATOM 11598 N N . GLU D 1 388 ? 28.284 -136.186 21.375 1.00 51.87 386 GLU D N 1
ATOM 11599 C CA . GLU D 1 388 ? 29.269 -135.315 20.745 1.00 51.50 386 GLU D CA 1
ATOM 11600 C C . GLU D 1 388 ? 30.685 -135.844 20.941 1.00 54.36 386 GLU D C 1
ATOM 11601 O O . GLU D 1 388 ? 31.435 -136.001 19.972 1.00 52.85 386 GLU D O 1
ATOM 11607 N N . THR D 1 389 ? 31.068 -136.124 22.190 1.00 45.89 387 THR D N 1
ATOM 11608 C CA . THR D 1 389 ? 32.436 -136.548 22.467 1.00 45.44 387 THR D CA 1
ATOM 11609 C C . THR D 1 389 ? 32.742 -137.937 21.924 1.00 43.87 387 THR D C 1
ATOM 11610 O O . THR D 1 389 ? 33.916 -138.260 21.719 1.00 53.38 387 THR D O 1
ATOM 11614 N N . GLU D 1 390 ? 31.721 -138.764 21.686 1.00 50.17 388 GLU D N 1
ATOM 11615 C CA . GLU D 1 390 ? 31.953 -140.048 21.032 1.00 43.76 388 GLU D CA 1
ATOM 11616 C C . GLU D 1 390 ? 32.562 -139.864 19.647 1.00 48.13 388 GLU D C 1
ATOM 11617 O O . GLU D 1 390 ? 33.422 -140.646 19.229 1.00 59.68 388 GLU D O 1
ATOM 11623 N N . LYS D 1 391 ? 32.122 -138.841 18.915 1.00 51.36 389 LYS D N 1
ATOM 11624 C CA . LYS D 1 391 ? 32.697 -138.572 17.602 1.00 49.03 389 LYS D CA 1
ATOM 11625 C C . LYS D 1 391 ? 33.985 -137.765 17.688 1.00 54.25 389 LYS D C 1
ATOM 11626 O O . LYS D 1 391 ? 34.864 -137.911 16.831 1.00 55.99 389 LYS D O 1
ATOM 11632 N N . THR D 1 392 ? 34.116 -136.920 18.707 1.00 46.69 390 THR D N 1
ATOM 11633 C CA . THR D 1 392 ? 35.218 -135.970 18.778 1.00 51.17 390 THR D CA 1
ATOM 11634 C C . THR D 1 392 ? 36.430 -136.501 19.541 1.00 53.36 390 THR D C 1
ATOM 11635 O O . THR D 1 392 ? 37.563 -136.149 19.195 1.00 49.92 390 THR D O 1
ATOM 11639 N N . ASN D 1 393 ? 36.229 -137.315 20.579 1.00 55.36 391 ASN D N 1
ATOM 11640 C CA . ASN D 1 393 ? 37.340 -137.825 21.376 1.00 55.72 391 ASN D CA 1
ATOM 11641 C C . ASN D 1 393 ? 37.948 -139.024 20.658 1.00 48.28 391 ASN D C 1
ATOM 11642 O O . ASN D 1 393 ? 37.254 -140.010 20.388 1.00 57.77 391 ASN D O 1
ATOM 11647 N N . ILE D 1 394 ? 39.242 -138.941 20.352 1.00 55.13 392 ILE D N 1
ATOM 11648 C CA . ILE D 1 394 ? 39.927 -139.935 19.535 1.00 63.49 392 ILE D CA 1
ATOM 11649 C C . ILE D 1 394 ? 40.905 -140.778 20.346 1.00 71.26 392 ILE D C 1
ATOM 11650 O O . ILE D 1 394 ? 41.664 -141.562 19.766 1.00 65.84 392 ILE D O 1
ATOM 11655 N N . THR D 1 395 ? 40.920 -140.629 21.674 1.00 65.89 393 THR D N 1
ATOM 11656 C CA . THR D 1 395 ? 41.817 -141.434 22.502 1.00 66.02 393 THR D CA 1
ATOM 11657 C C . THR D 1 395 ? 41.565 -142.928 22.310 1.00 60.10 393 THR D C 1
ATOM 11658 O O . THR D 1 395 ? 42.504 -143.732 22.343 1.00 76.44 393 THR D O 1
ATOM 11662 N N . ARG D 1 396 ? 40.301 -143.312 22.107 1.00 57.95 394 ARG D N 1
ATOM 11663 C CA . ARG D 1 396 ? 39.949 -144.701 21.816 1.00 63.28 394 ARG D CA 1
ATOM 11664 C C . ARG D 1 396 ? 40.790 -145.285 20.687 1.00 66.66 394 ARG D C 1
ATOM 11665 O O . ARG D 1 396 ? 41.188 -146.455 20.735 1.00 76.01 394 ARG D O 1
ATOM 11673 N N . TRP D 1 397 ? 41.067 -144.487 19.662 1.00 60.06 395 TRP D N 1
ATOM 11674 C CA . TRP D 1 397 ? 41.680 -144.984 18.442 1.00 58.54 395 TRP D CA 1
ATOM 11675 C C . TRP D 1 397 ? 43.199 -144.898 18.445 1.00 59.91 395 TRP D C 1
ATOM 11676 O O . TRP D 1 397 ? 43.833 -145.480 17.557 1.00 60.93 395 TRP D O 1
ATOM 11687 N N . LEU D 1 398 ? 43.801 -144.185 19.398 1.00 57.57 396 LEU D N 1
ATOM 11688 C CA . LEU D 1 398 ? 45.243 -143.956 19.339 1.00 66.31 396 LEU D CA 1
ATOM 11689 C C . LEU D 1 398 ? 46.042 -145.250 19.492 1.00 75.99 396 LEU D C 1
ATOM 11690 O O . LEU D 1 398 ? 46.884 -145.566 18.642 1.00 82.60 396 LEU D O 1
ATOM 11695 N N . LYS D 1 399 ? 45.802 -146.020 20.559 1.00 84.37 397 LYS D N 1
ATOM 11696 C CA . LYS D 1 399 ? 46.606 -147.230 20.731 1.00 102.64 397 LYS D CA 1
ATOM 11697 C C . LYS D 1 399 ? 46.037 -148.421 19.973 1.00 103.48 397 LYS D C 1
ATOM 11698 O O . LYS D 1 399 ? 46.764 -149.093 19.229 1.00 100.45 397 LYS D O 1
ATOM 11704 N N . SER D 1 400 ? 44.732 -148.666 20.113 1.00 96.83 398 SER D N 1
ATOM 11705 C CA . SER D 1 400 ? 44.169 -149.933 19.669 1.00 90.37 398 SER D CA 1
ATOM 11706 C C . SER D 1 400 ? 44.441 -150.132 18.188 1.00 90.91 398 SER D C 1
ATOM 11707 O O . SER D 1 400 ? 44.398 -149.185 17.399 1.00 92.03 398 SER D O 1
ATOM 11710 N N . GLU D 1 401 ? 44.723 -151.372 17.816 1.00 86.32 399 GLU D N 1
ATOM 11711 C CA . GLU D 1 401 ? 44.924 -151.725 16.423 1.00 76.06 399 GLU D CA 1
ATOM 11712 C C . GLU D 1 401 ? 43.647 -152.334 15.860 1.00 70.31 399 GLU D C 1
ATOM 11713 O O . GLU D 1 401 ? 42.673 -152.575 16.577 1.00 75.03 399 GLU D O 1
ATOM 11719 N N . ALA D 1 402 ? 43.657 -152.568 14.547 1.00 75.23 400 ALA D N 1
ATOM 11720 C CA . ALA D 1 402 ? 42.464 -153.074 13.876 1.00 66.50 400 ALA D CA 1
ATOM 11721 C C . ALA D 1 402 ? 42.006 -154.387 14.497 1.00 74.33 400 ALA D C 1
ATOM 11722 O O . ALA D 1 402 ? 40.814 -154.581 14.763 1.00 71.67 400 ALA D O 1
ATOM 11724 N N . ASP D 1 403 ? 42.948 -155.301 14.746 1.00 79.59 401 ASP D N 1
ATOM 11725 C CA . ASP D 1 403 ? 42.588 -156.599 15.306 1.00 79.78 401 ASP D CA 1
ATOM 11726 C C . ASP D 1 403 ? 42.004 -156.469 16.709 1.00 71.13 401 ASP D C 1
ATOM 11727 O O . ASP D 1 403 ? 41.133 -157.259 17.090 1.00 70.89 401 ASP D O 1
ATOM 11732 N N . GLU D 1 404 ? 42.465 -155.489 17.494 1.00 63.42 402 GLU D N 1
ATOM 11733 C CA . GLU D 1 404 ? 41.879 -155.286 18.816 1.00 66.38 402 GLU D CA 1
ATOM 11734 C C . GLU D 1 404 ? 40.491 -154.675 18.706 1.00 63.19 402 GLU D C 1
ATOM 11735 O O . GLU D 1 404 ? 39.574 -155.053 19.446 1.00 61.92 402 GLU D O 1
ATOM 11741 N N . ILE D 1 405 ? 40.328 -153.715 17.794 1.00 49.89 403 ILE D N 1
ATOM 11742 C CA . ILE D 1 405 ? 39.042 -153.050 17.621 1.00 40.88 403 ILE D CA 1
ATOM 11743 C C . ILE D 1 405 ? 37.985 -154.049 17.170 1.00 59.49 403 ILE D C 1
ATOM 11744 O O . ILE D 1 405 ? 36.837 -154.011 17.631 1.00 66.69 403 ILE D O 1
ATOM 11749 N N . ILE D 1 406 ? 38.355 -154.963 16.270 1.00 60.39 404 ILE D N 1
ATOM 11750 C CA . ILE D 1 406 ? 37.423 -156.003 15.836 1.00 58.09 404 ILE D CA 1
ATOM 11751 C C . ILE D 1 406 ? 37.052 -156.904 17.007 1.00 58.42 404 ILE D C 1
ATOM 11752 O O . ILE D 1 406 ? 35.876 -157.218 17.225 1.00 63.77 404 ILE D O 1
ATOM 11757 N N . ALA D 1 407 ? 38.055 -157.337 17.776 1.00 49.58 405 ALA D N 1
ATOM 11758 C CA . ALA D 1 407 ? 37.799 -158.211 18.917 1.00 54.98 405 ALA D CA 1
ATOM 11759 C C . ALA D 1 407 ? 36.908 -157.536 19.952 1.00 50.65 405 ALA D C 1
ATOM 11760 O O . ALA D 1 407 ? 36.007 -158.170 20.514 1.00 54.91 405 ALA D O 1
ATOM 11762 N N . ASP D 1 408 ? 37.152 -156.252 20.226 1.00 49.16 406 ASP D N 1
ATOM 11763 C CA . ASP D 1 408 ? 36.320 -155.527 21.181 1.00 57.00 406 ASP D CA 1
ATOM 11764 C C . ASP D 1 408 ? 34.873 -155.443 20.708 1.00 62.14 406 ASP D C 1
ATOM 11765 O O . ASP D 1 408 ? 33.942 -155.526 21.517 1.00 69.50 406 ASP D O 1
ATOM 11770 N N . CYS D 1 409 ? 34.665 -155.273 19.400 1.00 61.96 407 CYS D N 1
ATOM 11771 C CA . CYS D 1 409 ? 33.307 -155.223 18.870 1.00 56.84 407 CYS D CA 1
ATOM 11772 C C . CYS D 1 409 ? 32.600 -156.567 18.991 1.00 52.02 407 CYS D C 1
ATOM 11773 O O . CYS D 1 409 ? 31.384 -156.608 19.206 1.00 52.12 407 CYS D O 1
ATOM 11784 N N . ALA D 1 411 ? 33.111 -158.824 21.331 1.00 57.89 409 ALA D N 1
ATOM 11785 C CA . ALA D 1 411 ? 32.824 -159.077 22.738 1.00 61.02 409 ALA D CA 1
ATOM 11786 C C . ALA D 1 411 ? 31.477 -158.518 23.174 1.00 61.31 409 ALA D C 1
ATOM 11787 O O . ALA D 1 411 ? 30.992 -158.885 24.250 1.00 51.93 409 ALA D O 1
ATOM 11789 N N . LEU D 1 412 ? 30.863 -157.651 22.371 1.00 62.13 410 LEU D N 1
ATOM 11790 C CA . LEU D 1 412 ? 29.548 -157.109 22.673 1.00 60.05 410 LEU D CA 1
ATOM 11791 C C . LEU D 1 412 ? 28.425 -158.011 22.184 1.00 58.81 410 LEU D C 1
ATOM 11792 O O . LEU D 1 412 ? 27.271 -157.809 22.574 1.00 74.31 410 LEU D O 1
ATOM 11797 N N . VAL D 1 413 ? 28.741 -158.994 21.350 1.00 50.11 411 VAL D N 1
ATOM 11798 C CA . VAL D 1 413 ? 27.752 -159.876 20.743 1.00 50.49 411 VAL D CA 1
ATOM 11799 C C . VAL D 1 413 ? 27.536 -161.063 21.670 1.00 52.15 411 VAL D C 1
ATOM 11800 O O . VAL D 1 413 ? 28.501 -161.660 22.161 1.00 57.51 411 VAL D O 1
ATOM 11804 N N . VAL D 1 414 ? 26.278 -161.407 21.912 1.00 52.28 412 VAL D N 1
ATOM 11805 C CA . VAL D 1 414 ? 25.947 -162.536 22.773 1.00 67.12 412 VAL D CA 1
ATOM 11806 C C . VAL D 1 414 ? 25.819 -163.786 21.915 1.00 73.85 412 VAL D C 1
ATOM 11807 O O . VAL D 1 414 ? 25.389 -163.727 20.756 1.00 73.31 412 VAL D O 1
ATOM 11811 N N . ASP D 1 415 ? 26.223 -164.922 22.477 1.00 76.07 413 ASP D N 1
ATOM 11812 C CA . ASP D 1 415 ? 26.255 -166.174 21.729 1.00 94.43 413 ASP D CA 1
ATOM 11813 C C . ASP D 1 415 ? 25.366 -167.245 22.356 1.00 96.25 413 ASP D C 1
ATOM 11814 O O . ASP D 1 415 ? 25.196 -167.297 23.574 1.00 90.37 413 ASP D O 1
#